Protein 9MMH (pdb70)

Sequence (812 aa):
MKKIYLIRHAQSEYNEKGIFQGRLDSDLTPLGFVQSRLLVKQFEREKPEVIITSPQRRAYKTALTLSDVLGIDLIVDERIREMSFGVLEGRHFWTMFEENKEMIINWLKDPVKYPLPTQEDIKEFEKRIKEFLEDLKSRKEKVLAVVGHGGTLHGLLCLALGIGLEKMWHIHMDNTGISLLEYDGERFYLKSLNDTCHLLVLDMKKIYLIRHAQSEYNEKGIFQGRLDSDLTPLGFVQSRLLVKQFEREKPEVIITSPQRRAYKTALTLSDVLGIDLIVDERIREMSFGVLEGRHFWTMFEENKEMIINWLKDPVKYPLPTQEDIKEFEKRIKEFLEDLKSRKEKVLAVVGHGGTLHGLLCLALGIGLEKMWHIHMDNTGISLLEYDGERFYLKSLNDTCHLLVLDMKKIYLIRHAQSEYNEKGIFQGRLDSDLTPLGFVQSRLLVKQFEREKPEVIITSPQRRAYKTALTLSDVLGIDLIVDERIREMSFGVLEGRHFWTMFEENKEMIINWLKDPVKYPLPTQEDIKEFEKRIKEFLEDLKSRKEKVLAVVGHGGTLHGLLCLALGIGLEKMWHIHMDNTGISLLEYDGERFYYLKSLNDTCHLLVLDMKKIYLIRHAQSEYNEKGIFQGRLDSDLTPLGFVQSRLLVKQFEREKPEVIITSPQRRAYKTALTLSDVLGIDLIVDERIREMSFGVLEGRHFWTMFEENKEMIINWLKDPVKYPLPTQEDIKEFEKRIKEFLEDLKSRKEKVLAVVGHGGTLHGLLCLALGIGLEKMWHIHMDNTGISLLEYDGERFYLKSLNDTCHLLVLD

Organism: Aquifex aeolicus (strain VF5) (NCBI:txid224324)

Solvent-accessible surface area: 34078 Å² total; per-residue (Å²): 124,8,50,0,25,0,0,40,4,0,26,0,24,3,46,87,100,27,12,23,10,2,88,41,66,1,16,11,10,55,64,0,70,0,13,0,51,1,0,26,52,47,1,106,175,62,102,2,90,5,0,4,0,0,41,16,45,5,0,79,66,0,0,64,17,0,6,99,46,32,63,36,104,38,65,74,23,100,64,0,58,15,0,23,8,27,67,13,23,0,40,49,40,158,44,8,40,110,133,60,111,131,46,0,80,28,5,43,94,25,0,48,139,75,70,5,68,84,19,22,74,23,163,112,0,53,125,24,0,89,72,3,7,78,68,4,62,92,82,196,30,106,12,0,0,0,0,0,1,11,0,0,0,7,0,1,2,0,34,13,12,52,29,23,5,66,43,0,38,14,17,58,1,59,18,0,0,4,0,18,1,9,25,63,54,154,36,8,44,7,59,14,1,12,36,43,21,4,25,104,33,32,97,107,15,51,0,32,0,0,42,4,0,29,0,78,62,41,115,123,33,36,22,11,2,88,65,68,10,33,5,4,113,74,0,63,51,14,0,137,26,0,8,122,63,3,103,200,75,104,5,87,4,0,5,0,0,45,14,95,4,0,78,56,0,0,74,24,1,17,110,91,12,68,13,111,46,64,62,21,105,60,0,65,17,0,22,8,31,89,8,37,37,106,86,38,157,71,6,37,117,126,60,109,130,44,0,84,28,6,48,96,26,0,30,140,72,64,6,67,89,18,24,70,14,128,115,0,53,129,21,0,112,67,4,7,76,70,2,63,86,76,186,29,129,15,0,0,0,0,0,1,12,0,0,0,7,0,0,3,0,36,12,11,52,32,22,3,68,43,0,38,14,21,59,2,59,21,0,0,5,0,21,0,19,22,63,52,154,32,8,46,8,53,16,1,13,39,41,21,11,28,94,107,84,109,131,17,56,0,32,1,0,39,8,0,26,0,40,15,65,99,130,21,12,22,15,4,82,2,43,4,26,4,2,115,78,0,86,70,15,0,122,29,0,0,93,50,3,106,203,54,101,1,92,5,0,5,0,0,40,14,72,6,0,26,60,0,0,40,26,0,8,102,64,5,64,28,43,6,10,11,24,53,62,0,64,16,0,22,7,32,36,12,15,0,34,71,33,148,34,0,43,112,86,51,116,135,54,0,89,30,6,64,117,26,0,51,140,76,68,4,69,84,19,19,66,21,154,112,0,66,126,24,0,110,72,4,8,75,68,2,60,74,48,183,32,137,16,0,0,0,0,0,1,13,0,0,0,8,0,1,2,0,36,12,69,68,84,23,4,67,91,0,57,102,42,105,1,59,20,0,0,5,0,22,1,6,21,82,45,156,154,13,123,58,108,40,71,36,48,38,86,6,28,123,108,86,156,128,23,48,0,24,0,0,37,7,0,29,0,72,18,60,94,46,28,9,15,13,1,90,9,38,5,37,7,12,111,76,0,64,51,15,0,140,31,0,29,87,55,1,115,235,64,100,3,84,5,0,4,0,0,38,12,82,5,0,28,63,0,0,44,32,0,5,100,90,39,67,41,44,6,10,10,20,48,62,0,59,11,0,24,17,12,58,12,5,1,58,62,51,159,41,17,40,105,116,58,96,132,48,0,92,40,7,66,129,24,0,33,141,80,65,5,74,86,20,21,75,12,119,109,0,34,122,25,0,97,74,4,9,84,72,2,63,81,48,183,33,140,13,0,0,0,0,0,1,12,0,0,0,7,0,0,2,0,34,13,67,67,85,23,2,62,82,0,53,89,46,102,1,56,18,0,0,5,0,21,1,16,21,54,46,159,133,13,76,66,115,41,68,35,47,40,88,4,28,129,103,82,155

Secondary structure (DSSP, 8-state):
-EEEEEEEPPPBHHHHHTB--TT--PPBPHHHHHHHHHGGGGGSSS--SEEEE-SSHHHHHHHHHHHHHHT--EEE-GGGSPPP-GGGTTSBHHHHHHHSHHHHHHHHH-TTTSPPTTPPPHHHHHHHHHHHHHHHHH---SEEEEEE-HHHHHHHHHHHTT--GGGGGGB---TT-EEEEEE-SS-EEE--BSB-GGGGGG-/-EEEEEEEPPPBHHHHTTB--TT--PPBPHHHHHHHHHHGGGGSSS--SEEEE-SSHHHHHHHHHHHHHHT--EEE-GGGSPPP-GGGTTSBHHHHHHHTHHHHHHHHH-TTTSPPTTPPPHHHHHHHHHHHHHHHHH---SEEEEEE-HHHHHHHHHHHHT--GGGTTSB---TT-EEEEEE-SS-EEE--B-B-GGGGGG-/-EEEEEEEPPPBHHHHTTB--TT--PPBPHHHHHHHHHHGGGGSSS--S-EEE-SSHHHHHHHHHHHHHHT--EEE-GGGSPPP-GGGTTSBHHHHHHHSHHHHHHHHH-TTTSPPTTPPPHHHHHHHHHHHHHHHHH---SEEEEEE-HHHHHHHHHHHHT--GGGTTSS---TT-EEEEEE-SS-EEE--SSB-GGGGGG-/-EEEEEEE---BHHHHTTB--TT--PPBPHHHHHHHHHHGGG-SSS--S-EEE-SSHHHHHHHHHHHHHHT--EEE-GGGSPPP-GGGTTSBHHHHHHHTHHHHHHHHH-TTTSPPTTPPPHHHHHHHHHHHHHHHHH-S-SEEEEEE-HHHHHHHHHHHHT--GGGTTSS---TT-EEEEEE-SS-EEE--SSB-GGGGGG-

Structure (mmCIF, N/CA/C/O backbone):
data_9MMH
#
_entry.id   9MMH
#
_cell.length_a   110.015
_cell.length_b   110.015
_cell.length_c   256.654
_cell.angle_alpha   90.000
_cell.angle_beta   90.000
_cell.angle_gamma   120.000
#
_symmetry.space_group_name_H-M   'P 31 2 1'
#
loop_
_entity.id
_entity.type
_entity.pdbx_description
1 polymer 'Phosphoglycerate mutase'
2 non-polymer 'SULFATE ION'
3 water water
#
loop_
_atom_site.group_PDB
_atom_site.id
_atom_site.type_symbol
_atom_site.label_atom_id
_atom_site.label_alt_id
_atom_site.label_comp_id
_atom_site.label_asym_id
_atom_site.label_entity_id
_atom_site.label_seq_id
_atom_site.pdbx_PDB_ins_code
_atom_site.Cartn_x
_atom_site.Cartn_y
_atom_site.Cartn_z
_atom_site.occupancy
_atom_site.B_iso_or_equiv
_atom_site.auth_seq_id
_atom_site.auth_comp_id
_atom_site.auth_asym_id
_atom_site.auth_atom_id
_atom_site.pdbx_PDB_model_num
ATOM 1 N N . MET A 1 1 ? 37.89500 -44.97000 15.66300 1.000 68.55000 1 MET A N 1
ATOM 2 C CA . MET A 1 1 ? 37.23400 -43.93700 14.80900 1.000 54.92000 1 MET A CA 1
ATOM 3 C C . MET A 1 1 ? 36.51900 -44.71400 13.69100 1.000 50.32000 1 MET A C 1
ATOM 4 O O . MET A 1 1 ? 36.95600 -45.80100 13.30700 1.000 58.55000 1 MET A O 1
ATOM 20 N N . LYS A 1 2 ? 35.39200 -44.19700 13.21600 1.000 42.32000 2 LYS A N 1
ATOM 21 C CA . LYS A 1 2 ? 34.79900 -44.64300 11.96300 1.000 35.25000 2 LYS A CA 1
ATOM 22 C C . LYS A 1 2 ? 35.07000 -43.58400 10.89800 1.000 33.21000 2 LYS A C 1
ATOM 23 O O . LYS A 1 2 ? 34.86900 -42.39100 11.14500 1.000 34.80000 2 LYS A O 1
ATOM 42 N N . LYS A 1 3 ? 35.49600 -44.01800 9.71300 1.000 29.89000 3 LYS A N 1
ATOM 43 C CA . LYS A 1 3 ? 35.74600 -43.12200 8.58300 1.000 30.26000 3 LYS A CA 1
ATOM 44 C C . LYS A 1 3 ? 34.64000 -43.31300 7.56100 1.000 32.37000 3 LYS A C 1
ATOM 45 O O . LYS A 1 3 ? 34.42300 -44.43000 7.06400 1.000 32.19000 3 LYS A O 1
ATOM 64 N N . ILE A 1 4 ? 33.91700 -42.23500 7.28200 1.000 26.78000 4 ILE A N 1
ATOM 65 C CA . ILE A 1 4 ? 32.76600 -42.25700 6.39900 1.000 22.10000 4 ILE A CA 1
ATOM 66 C C . ILE A 1 4 ? 33.09000 -41.35000 5.21800 1.000 28.12000 4 ILE A C 1
ATOM 67 O O . ILE A 1 4 ? 33.01900 -40.11800 5.33400 1.000 27.93000 4 ILE A O 1
ATOM 83 N N . TYR A 1 5 ? 33.42300 -41.94800 4.08300 1.000 21.86000 5 TYR A N 1
ATOM 84 C CA . TYR A 1 5 ? 33.69100 -41.19900 2.85400 1.000 24.14000 5 TYR A CA 1
ATOM 85 C C . TYR A 1 5 ? 32.38900 -40.97900 2.09200 1.000 30.14000 5 TYR A C 1
ATOM 86 O O . TYR A 1 5 ? 31.79000 -41.92700 1.55600 1.000 26.18000 5 TYR A O 1
ATOM 104 N N . LEU A 1 6 ? 31.93700 -39.73600 2.05600 1.000 19.97000 6 LEU A N 1
ATOM 105 C CA . LEU A 1 6 ? 30.82200 -39.39600 1.19600 1.000 21.79000 6 LEU A CA 1
ATOM 106 C C . LEU A 1 6 ? 31.32700 -39.10200 -0.20100 1.000 28.16000 6 LEU A C 1
ATOM 107 O O . LEU A 1 6 ? 32.34100 -38.40800 -0.37600 1.000 25.09000 6 LEU A O 1
ATOM 123 N N . ILE A 1 7 ? 30.62700 -39.61900 -1.21100 1.000 20.54000 7 ILE A N 1
ATOM 124 C CA . ILE A 1 7 ? 31.07300 -39.49700 -2.59600 1.000 18.86000 7 ILE A CA 1
ATOM 125 C C . ILE A 1 7 ? 29.87400 -39.13100 -3.45100 1.000 25.35000 7 ILE A C 1
ATOM 126 O O . ILE A 1 7 ? 28.90200 -39.90700 -3.53500 1.000 21.39000 7 ILE A O 1
ATOM 142 N N . ARG A 1 8 ? 29.91700 -37.95600 -4.08800 1.000 23.00000 8 ARG A N 1
ATOM 143 C CA . ARG A 1 8 ? 28.84900 -37.62200 -5.01400 1.000 21.25000 8 ARG A CA 1
ATOM 144 C C . ARG A 1 8 ? 29.03000 -38.45300 -6.27500 1.000 22.24000 8 ARG A C 1
ATOM 145 O O . ARG A 1 8 ? 30.15800 -38.69400 -6.70700 1.000 21.73000 8 ARG A O 1
ATOM 166 N N . HIS A 1 9 ? 27.92200 -38.92100 -6.84800 1.000 22.63000 9 HIS A N 1
ATOM 167 C CA . HIS A 1 9 ? 27.99900 -39.75900 -8.03600 1.000 24.20000 9 HIS A CA 1
ATOM 168 C C . HIS A 1 9 ? 28.70100 -39.04300 -9.19400 1.000 25.76000 9 HIS A C 1
ATOM 169 O O . HIS A 1 9 ? 28.84900 -37.82300 -9.20400 1.000 21.78000 9 HIS A O 1
ATOM 183 N N . ALA A 1 10 ? 29.12100 -39.83600 -10.18800 1.000 21.35000 10 ALA A N 1
ATOM 184 C CA . ALA A 1 10 ? 29.79000 -39.30400 -11.36200 1.000 23.17000 10 ALA A CA 1
ATOM 185 C C . ALA A 1 10 ? 28.81800 -38.54200 -12.25400 1.000 23.81000 10 ALA A C 1
ATOM 186 O O . ALA A 1 10 ? 27.60100 -38.52400 -12.03800 1.000 23.74000 10 ALA A O 1
ATOM 193 N N . GLN A 1 11 ? 29.37800 -37.87300 -13.27700 1.000 23.87000 11 GLN A N 1
ATOM 194 C CA . GLN A 1 11 ? 28.55600 -36.99000 -14.10100 1.000 22.17000 11 GLN A CA 1
ATOM 195 C C . GLN A 1 11 ? 27.51100 -37.75900 -14.90700 1.000 20.91000 11 GLN A C 1
ATOM 196 O O . GLN A 1 11 ? 27.85700 -38.65400 -15.66900 1.000 23.93000 11 GLN A O 1
ATOM 210 N N . SER A 1 12 ? 26.26000 -37.36700 -14.78900 1.000 23.08000 12 SER A N 1
ATOM 211 C CA . SER A 1 12 ? 25.16100 -37.89500 -15.57700 1.000 27.64000 12 SER A CA 1
ATOM 212 C C . SER A 1 12 ? 24.80400 -36.92600 -16.70300 1.000 32.84000 12 SER A C 1
ATOM 213 O O . SER A 1 12 ? 25.19800 -35.75200 -16.69300 1.000 24.97000 12 SER A O 1
ATOM 221 N N . GLU A 1 13 ? 23.96000 -37.40600 -17.63300 1.000 31.47000 13 GLU A N 1
ATOM 222 C CA . GLU A 1 13 ? 23.62000 -36.59300 -18.80200 1.000 27.75000 13 GLU A CA 1
ATOM 223 C C . GLU A 1 13 ? 22.94600 -35.29800 -18.37800 1.000 29.02000 13 GLU A C 1
ATOM 224 O O . GLU A 1 13 ? 23.28600 -34.21800 -18.86700 1.000 30.66000 13 GLU A O 1
ATOM 236 N N . TYR A 1 14 ? 21.97600 -35.38200 -17.47600 1.000 27.19000 14 TYR A N 1
ATOM 237 C CA . TYR A 1 14 ? 21.29500 -34.17300 -17.03600 1.000 23.20000 14 TYR A CA 1
ATOM 238 C C . TYR A 1 14 ? 22.25800 -33.19300 -16.34500 1.000 32.77000 14 TYR A C 1
ATOM 239 O O . TYR A 1 14 ? 22.09100 -31.97300 -16.45800 1.000 31.83000 14 TYR A O 1
ATOM 257 N N . ASN A 1 15 ? 23.24400 -33.70500 -15.58000 1.000 32.77000 15 ASN A N 1
ATOM 258 C CA . ASN A 1 15 ? 24.23100 -32.80100 -14.98000 1.000 31.37000 15 ASN A CA 1
ATOM 259 C C . ASN A 1 15 ? 24.99200 -32.05800 -16.07600 1.000 34.68000 15 ASN A C 1
ATOM 260 O O . ASN A 1 15 ? 25.15400 -30.83500 -16.03400 1.000 36.06000 15 ASN A O 1
ATOM 271 N N . GLU A 1 16 ? 25.49200 -32.80800 -17.06200 1.000 31.67000 16 GLU A N 1
ATOM 272 C CA . GLU A 1 16 ? 26.27100 -32.21400 -18.13600 1.000 36.81000 16 GLU A CA 1
ATOM 273 C C . GLU A 1 16 ? 25.49100 -31.15600 -18.90000 1.000 41.04000 16 GLU A C 1
ATOM 274 O O . GLU A 1 16 ? 26.09100 -30.21900 -19.44200 1.000 36.44000 16 GLU A O 1
ATOM 286 N N . LYS A 1 17 ? 24.17300 -31.29000 -18.98400 1.000 36.20000 17 LYS A N 1
ATOM 287 C CA . LYS A 1 17 ? 23.35300 -30.35900 -19.75100 1.000 35.17000 17 LYS A CA 1
ATOM 288 C C . LYS A 1 17 ? 22.75000 -29.26700 -18.88800 1.000 34.48000 17 LYS A C 1
ATOM 289 O O . LYS A 1 17 ? 22.04400 -28.40200 -19.40600 1.000 43.29000 17 LYS A O 1
ATOM 308 N N . GLY A 1 18 ? 22.98200 -29.30900 -17.58300 1.000 32.30000 18 GLY A N 1
ATOM 309 C CA . GLY A 1 18 ? 22.43200 -28.30800 -16.69700 1.000 31.56000 18 GLY A CA 1
ATOM 310 C C . GLY A 1 18 ? 20.96000 -28.46300 -16.40900 1.000 41.43000 18 GLY A C 1
ATOM 311 O O . GLY A 1 18 ? 20.27100 -27.46100 -16.15900 1.000 36.80000 18 GLY A O 1
ATOM 315 N N . ILE A 1 19 ? 20.44200 -29.69200 -16.38600 1.000 37.55000 19 ILE A N 1
ATOM 316 C CA . ILE A 1 19 ? 18.98100 -29.94800 -16.21300 1.000 31.15000 19 ILE A CA 1
ATOM 317 C C . ILE A 1 19 ? 18.67900 -30.45000 -14.80200 1.000 29.00000 19 ILE A C 1
ATOM 318 O O . ILE A 1 19 ? 19.30900 -31.41800 -14.38700 1.000 35.54000 19 ILE A O 1
ATOM 334 N N . PHE A 1 20 ? 17.73500 -29.82300 -14.11000 1.000 28.58000 20 PHE A N 1
ATOM 335 C CA . PHE A 1 20 ? 17.27100 -30.24800 -12.77100 1.000 32.43000 20 PHE A CA 1
ATOM 336 C C . PHE A 1 20 ? 16.88300 -31.71700 -12.91400 1.000 36.10000 20 PHE A C 1
ATOM 337 O O . PHE A 1 20 ? 16.35500 -32.04500 -13.94500 1.000 29.99000 20 PHE A O 1
ATOM 354 N N . GLN A 1 21 ? 17.25700 -32.57700 -11.98300 1.000 34.26000 21 GLN A N 1
ATOM 355 C CA . GLN A 1 21 ? 17.04600 -34.03400 -12.16100 1.000 29.14000 21 GLN A CA 1
ATOM 356 C C . GLN A 1 21 ? 16.19700 -34.60600 -11.02800 1.000 33.78000 21 GLN A C 1
ATOM 357 O O . GLN A 1 21 ? 15.08400 -35.02100 -11.31100 1.000 34.12000 21 GLN A O 1
ATOM 371 N N . GLY A 1 22 ? 16.71400 -34.63700 -9.80600 1.000 36.09000 22 GLY A N 1
ATOM 372 C CA . GLY A 1 22 ? 15.95300 -35.19400 -8.70100 1.000 34.37000 22 GLY A CA 1
ATOM 373 C C . GLY A 1 22 ? 15.69600 -36.69800 -8.87100 1.000 32.68000 22 GLY A C 1
ATOM 374 O O . GLY A 1 22 ? 16.61200 -37.53800 -8.96600 1.000 29.08000 22 GLY A O 1
ATOM 378 N N . ARG A 1 23 ? 14.41900 -37.07600 -8.89400 1.000 33.91000 23 ARG A N 1
ATOM 379 C CA . ARG A 1 23 ? 14.06000 -38.48700 -9.05300 1.000 32.68000 23 ARG A CA 1
ATOM 380 C C . ARG A 1 23 ? 14.24600 -38.99000 -10.48200 1.000 34.75000 23 ARG A C 1
ATOM 381 O O . ARG A 1 23 ? 14.19300 -40.19500 -10.71000 1.000 35.21000 23 ARG A O 1
ATOM 402 N N . LEU A 1 24 ? 14.48700 -38.11800 -11.45000 1.000 31.39000 24 LEU A N 1
ATOM 403 C CA . LEU A 1 24 ? 14.76700 -38.59700 -12.79600 1.000 32.90000 24 LEU A CA 1
ATOM 404 C C . LEU A 1 24 ? 16.11800 -39.32500 -12.81800 1.000 34.40000 24 LEU A C 1
ATOM 405 O O . LEU A 1 24 ? 16.93200 -39.25500 -11.87500 1.000 32.56000 24 LEU A O 1
ATOM 421 N N . ASP A 1 25 ? 16.35600 -40.06100 -13.89900 1.000 33.13000 25 ASP A N 1
ATOM 422 C CA . ASP A 1 25 ? 17.35400 -41.13100 -13.86200 1.000 30.54000 25 ASP A CA 1
ATOM 423 C C . ASP A 1 25 ? 18.20800 -41.23000 -15.12600 1.000 36.75000 25 ASP A C 1
ATOM 424 O O . ASP A 1 25 ? 18.29000 -42.26700 -15.76700 1.000 42.53000 25 ASP A O 1
ATOM 433 N N . SER A 1 26 ? 18.98500 -40.18300 -15.42800 1.000 25.88000 26 SER A N 1
ATOM 434 C CA . SER A 1 26 ? 19.82500 -40.23700 -16.61200 1.000 22.59000 26 SER A CA 1
ATOM 435 C C . SER A 1 26 ? 21.09100 -41.03000 -16.32200 1.000 26.16000 26 SER A C 1
ATOM 436 O O . SER A 1 26 ? 21.53000 -41.18400 -15.17200 1.000 29.32000 26 SER A O 1
ATOM 444 N N . ASP A 1 27 ? 21.65800 -41.58400 -17.38800 1.000 24.40000 27 ASP A N 1
ATOM 445 C CA . ASP A 1 27 ? 22.86100 -42.39700 -17.29800 1.000 29.62000 27 ASP A CA 1
ATOM 446 C C . ASP A 1 27 ? 24.15100 -41.53000 -17.21200 1.000 26.32000 27 ASP A C 1
ATOM 447 O O . ASP A 1 27 ? 24.17300 -40.32800 -17.49600 1.000 26.40000 27 ASP A O 1
ATOM 456 N N . LEU A 1 28 ? 25.23500 -42.16900 -16.81600 1.000 25.05000 28 LEU A N 1
ATOM 457 C CA . LEU A 1 28 ? 26.51300 -41.47600 -16.79300 1.000 27.80000 28 LEU A CA 1
ATOM 458 C C . LEU A 1 28 ? 26.94900 -41.10900 -18.20500 1.000 33.04000 28 LEU A C 1
ATOM 459 O O . LEU A 1 28 ? 26.65500 -41.81100 -19.17000 1.000 25.22000 28 LEU A O 1
ATOM 475 N N . THR A 1 29 ? 27.65200 -40.00000 -18.32400 1.000 27.96000 29 THR A N 1
ATOM 476 C CA . THR A 1 29 ? 28.29600 -39.62400 -19.58200 1.000 23.92000 29 THR A CA 1
ATOM 477 C C . THR A 1 29 ? 29.59000 -40.39200 -19.73200 1.000 24.22000 29 THR A C 1
ATOM 478 O O . THR A 1 29 ? 30.10000 -41.00700 -18.77400 1.000 26.43000 29 THR A O 1
ATOM 489 N N . PRO A 1 30 ? 30.23600 -40.29700 -20.90500 1.000 26.67000 30 PRO A N 1
ATOM 490 C CA . PRO A 1 30 ? 31.62200 -40.81100 -21.00200 1.000 30.75000 30 PRO A CA 1
ATOM 491 C C . PRO A 1 30 ? 32.57000 -40.25700 -19.93700 1.000 23.91000 30 PRO A C 1
ATOM 492 O O . PRO A 1 30 ? 33.40100 -41.00900 -19.38400 1.000 28.17000 30 PRO A O 1
ATOM 503 N N . LEU A 1 31 ? 32.46200 -38.96800 -19.63400 1.000 28.60000 31 LEU A N 1
ATOM 504 C CA . LEU A 1 31 ? 33.26500 -38.39000 -18.55700 1.000 28.66000 31 LEU A CA 1
ATOM 505 C C . LEU A 1 31 ? 32.92300 -39.02200 -17.20900 1.000 22.79000 31 LEU A C 1
ATOM 506 O O . LEU A 1 31 ? 33.82000 -39.38900 -16.42900 1.000 22.97000 31 LEU A O 1
ATOM 522 N N . GLY A 1 32 ? 31.62800 -39.20800 -16.92800 1.000 23.87000 32 GLY A N 1
ATOM 523 C CA . GLY A 1 32 ? 31.24800 -39.85200 -15.66400 1.000 22.66000 32 GLY A CA 1
ATOM 524 C C . GLY A 1 32 ? 31.87500 -41.22400 -15.49200 1.000 24.63000 32 GLY A C 1
ATOM 525 O O . GLY A 1 32 ? 32.30400 -41.61100 -14.38700 1.000 23.42000 32 GLY A O 1
ATOM 529 N N . PHE A 1 33 ? 31.99300 -41.96900 -16.58600 1.000 23.97000 33 PHE A N 1
ATOM 530 C CA . PHE A 1 33 ? 32.58400 -43.28900 -16.49300 1.000 26.37000 33 PHE A CA 1
ATOM 531 C C . PHE A 1 33 ? 34.07300 -43.19900 -16.18600 1.000 23.63000 33 PHE A C 1
ATOM 532 O O . PHE A 1 33 ? 34.60000 -43.99600 -15.40400 1.000 23.06000 33 PHE A O 1
ATOM 549 N N . VAL A 1 34 ? 34.77900 -42.21400 -16.74500 1.000 24.57000 34 VAL A N 1
ATOM 550 C CA . VAL A 1 34 ? 36.19400 -42.14500 -16.38400 1.000 26.71000 34 VAL A CA 1
ATOM 551 C C . VAL A 1 34 ? 36.35400 -41.63300 -14.95100 1.000 19.39000 34 VAL A C 1
ATOM 552 O O . VAL A 1 34 ? 37.20600 -42.11800 -14.20300 1.000 25.17000 34 VAL A O 1
ATOM 565 N N . GLN A 1 35 ? 35.51400 -40.69200 -14.55000 1.000 22.11000 35 GLN A N 1
ATOM 566 C CA . GLN A 1 35 ? 35.55100 -40.19800 -13.17100 1.000 24.07000 35 GLN A CA 1
ATOM 567 C C . GLN A 1 35 ? 35.37100 -41.35700 -12.19100 1.000 30.04000 35 GLN A C 1
ATOM 568 O O . GLN A 1 35 ? 36.09600 -41.46500 -11.18900 1.000 27.02000 35 GLN A O 1
ATOM 582 N N . SER A 1 36 ? 34.42800 -42.27800 -12.49300 1.000 25.43000 36 SER A N 1
ATOM 583 C CA . SER A 1 36 ? 34.18000 -43.41800 -11.61000 1.000 21.16000 36 SER A CA 1
ATOM 584 C C . SER A 1 36 ? 35.40600 -44.29900 -11.52800 1.000 23.54000 36 SER A C 1
ATOM 585 O O . SER A 1 36 ? 35.77300 -44.79800 -10.45900 1.000 25.90000 36 SER A O 1
ATOM 593 N N . ARG A 1 37 ? 36.09300 -44.43300 -12.64500 1.000 25.62000 37 ARG A N 1
ATOM 594 C CA . ARG A 1 37 ? 37.30800 -45.22800 -12.66700 1.000 28.06000 37 ARG A CA 1
ATOM 595 C C . ARG A 1 37 ? 38.44100 -44.53400 -11.92000 1.000 27.44000 37 ARG A C 1
ATOM 596 O O . ARG A 1 37 ? 39.24800 -45.19400 -11.25200 1.000 29.68000 37 ARG A O 1
ATOM 617 N N . LEU A 1 38 ? 38.52700 -43.20300 -12.01100 1.000 25.17000 38 LEU A N 1
ATOM 618 C CA . LEU A 1 38 ? 39.63400 -42.51300 -11.34400 1.000 26.03000 38 LEU A CA 1
ATOM 619 C C . LEU A 1 38 ? 39.46100 -42.49300 -9.82500 1.000 24.93000 38 LEU A C 1
ATOM 620 O O . LEU A 1 38 ? 40.45500 -42.43200 -9.08700 1.000 23.86000 38 LEU A O 1
ATOM 636 N N . LEU A 1 39 ? 38.22200 -42.61100 -9.35600 1.000 25.33000 39 LEU A N 1
ATOM 637 C CA . LEU A 1 39 ? 37.89400 -42.56500 -7.93300 1.000 27.93000 39 LEU A CA 1
ATOM 638 C C . LEU A 1 39 ? 38.64500 -43.58700 -7.14000 1.000 29.56000 39 LEU A C 1
ATOM 639 O O . LEU A 1 39 ? 38.97100 -43.34600 -5.96900 1.000 28.68000 39 LEU A O 1
ATOM 655 N N . VAL A 1 40 ? 38.99000 -44.71100 -7.76900 1.000 31.18000 40 VAL A N 1
ATOM 656 C CA . VAL A 1 40 ? 39.65400 -45.79200 -7.04600 1.000 32.16000 40 VAL A CA 1
ATOM 657 C C . VAL A 1 40 ? 40.97900 -45.32000 -6.47600 1.000 33.04000 40 VAL A C 1
ATOM 658 O O . VAL A 1 40 ? 41.42400 -45.80100 -5.41500 1.000 35.81000 40 VAL A O 1
ATOM 671 N N . LYS A 1 41 ? 41.63500 -44.37900 -7.15400 1.000 29.37000 41 LYS A N 1
ATOM 672 C CA . LYS A 1 41 ? 42.95100 -43.92400 -6.70200 1.000 32.38000 41 LYS A CA 1
ATOM 673 C C . LYS A 1 41 ? 42.91300 -43.45200 -5.25400 1.000 41.51000 41 LYS A C 1
ATOM 674 O O . LYS A 1 41 ? 43.88900 -43.61900 -4.51600 1.000 45.19000 41 LYS A O 1
ATOM 693 N N . GLN A 1 42 ? 41.78200 -42.89900 -4.82100 1.000 33.66000 42 GLN A N 1
ATOM 694 C CA . GLN A 1 42 ? 41.65900 -42.36400 -3.47900 1.000 33.29000 42 GLN A CA 1
ATOM 695 C C . GLN A 1 42 ? 41.68700 -43.42600 -2.39900 1.000 36.80000 42 GLN A C 1
ATOM 696 O O . GLN A 1 42 ? 41.89700 -43.09600 -1.23700 1.000 40.33000 42 GLN A O 1
ATOM 710 N N . PHE A 1 43 ? 41.42800 -44.66600 -2.74100 1.000 35.23000 43 PHE A N 1
ATOM 711 C CA . PHE A 1 43 ? 41.27200 -45.75500 -1.78900 1.000 39.47000 43 PHE A CA 1
ATOM 712 C C . PHE A 1 43 ? 42.38200 -46.78000 -1.99000 1.000 53.19000 43 PHE A C 1
ATOM 713 O O . PHE A 1 43 ? 42.15600 -47.99400 -1.96800 1.000 51.69000 43 PHE A O 1
ATOM 730 N N . GLU A 1 44 ? 43.60800 -46.26500 -2.15700 1.000 48.43000 44 GLU A N 1
ATOM 731 C CA . GLU A 1 44 ? 44.81600 -47.06600 -2.31900 1.000 73.07000 44 GLU A CA 1
ATOM 732 C C . GLU A 1 44 ? 45.43300 -47.46000 -0.98000 1.000 63.34000 44 GLU A C 1
ATOM 733 O O . GLU A 1 44 ? 45.83000 -48.60900 -0.80200 1.000 59.03000 44 GLU A O 1
ATOM 745 N N . ARG A 1 45 ? 45.51300 -46.53500 -0.03300 1.000 66.50000 45 ARG A N 1
ATOM 746 C CA . ARG A 1 45 ? 45.92000 -46.87500 1.33300 1.000 69.14000 45 ARG A CA 1
ATOM 747 C C . ARG A 1 45 ? 44.68900 -47.36900 2.09200 1.000 68.25000 45 ARG A C 1
ATOM 748 O O . ARG A 1 45 ? 44.55300 -48.56700 2.35800 1.000 74.40000 45 ARG A O 1
ATOM 769 N N . GLU A 1 46 ? 43.77200 -46.45600 2.41400 1.000 63.30000 46 GLU A N 1
ATOM 770 C CA . GLU A 1 46 ? 42.55600 -46.77200 3.16300 1.000 60.74000 46 GLU A CA 1
ATOM 771 C C . GLU A 1 46 ? 41.50200 -47.36900 2.22500 1.000 55.22000 46 GLU A C 1
ATOM 772 O O . GLU A 1 46 ? 40.92700 -46.65900 1.39600 1.000 55.30000 46 GLU A O 1
ATOM 784 N N . LYS A 1 47 ? 41.23000 -48.70200 2.35900 1.000 44.25000 47 LYS A N 1
ATOM 785 C CA . LYS A 1 47 ? 40.19500 -49.32000 1.52100 1.000 42.37000 47 LYS A CA 1
ATOM 786 C C . LYS A 1 47 ? 38.89200 -49.36700 2.29300 1.000 38.12000 47 LYS A C 1
ATOM 787 O O . LYS A 1 47 ? 38.87600 -49.89200 3.40300 1.000 37.26000 47 LYS A O 1
ATOM 806 N N . PRO A 1 48 ? 37.78600 -48.85200 1.77800 1.000 33.99000 48 PRO A N 1
ATOM 807 C CA . PRO A 1 48 ? 36.49400 -49.08200 2.45100 1.000 35.05000 48 PRO A CA 1
ATOM 808 C C . PRO A 1 48 ? 36.19200 -50.57700 2.57400 1.000 35.13000 48 PRO A C 1
ATOM 809 O O . PRO A 1 48 ? 36.58300 -51.37200 1.73100 1.000 36.96000 48 PRO A O 1
ATOM 820 N N . GLU A 1 49 ? 35.52100 -50.94600 3.65500 1.000 34.19000 49 GLU A N 1
ATOM 821 C CA . GLU A 1 49 ? 35.04800 -52.31100 3.88000 1.000 33.88000 49 GLU A CA 1
ATOM 822 C C . GLU A 1 49 ? 33.67600 -52.56200 3.24700 1.000 40.75000 49 GLU A C 1
ATOM 823 O O . GLU A 1 49 ? 33.28700 -53.71600 3.05400 1.000 35.00000 49 GLU A O 1
ATOM 835 N N . VAL A 1 50 ? 32.93400 -51.49900 2.95100 1.000 30.61000 50 VAL A N 1
ATOM 836 C CA . VAL A 1 50 ? 31.65200 -51.59000 2.26900 1.000 27.82000 50 VAL A CA 1
ATOM 837 C C . VAL A 1 50 ? 31.41700 -50.27200 1.53500 1.000 30.43000 50 VAL A C 1
ATOM 838 O O . VAL A 1 50 ? 31.90900 -49.20200 1.95500 1.000 28.93000 50 VAL A O 1
ATOM 851 N N . ILE A 1 51 ? 30.68000 -50.35000 0.42000 1.000 23.55000 51 ILE A N 1
ATOM 852 C CA . ILE A 1 51 ? 30.14200 -49.18500 -0.27000 1.000 25.95000 51 ILE A CA 1
ATOM 853 C C . ILE A 1 51 ? 28.63600 -49.25700 -0.20100 1.000 26.48000 51 ILE A C 1
ATOM 854 O O . ILE A 1 51 ? 28.06000 -50.32600 -0.46200 1.000 28.60000 51 ILE A O 1
ATOM 870 N N . ILE A 1 52 ? 28.00500 -48.14500 0.18600 1.000 20.58000 52 ILE A N 1
ATOM 871 C CA . ILE A 1 52 ? 26.56000 -47.97800 0.23900 1.000 18.86000 52 ILE A CA 1
ATOM 872 C C . ILE A 1 52 ? 26.15500 -46.93800 -0.79600 1.000 26.95000 52 ILE A C 1
ATOM 873 O O . ILE A 1 52 ? 26.66000 -45.79700 -0.77500 1.000 24.61000 52 ILE A O 1
ATOM 889 N N . THR A 1 53 ? 25.21300 -47.30000 -1.67600 1.000 21.11000 53 THR A N 1
ATOM 890 C CA . THR A 1 53 ? 24.78000 -46.39300 -2.73000 1.000 19.09000 53 THR A CA 1
ATOM 891 C C . THR A 1 53 ? 23.28400 -46.11600 -2.79700 1.000 29.28000 53 THR A C 1
ATOM 892 O O . THR A 1 53 ? 22.42300 -46.91400 -2.40800 1.000 25.79000 53 THR A O 1
ATOM 903 N N . SER A 1 54 ? 22.98800 -44.93500 -3.30400 1.000 23.31000 54 SER A N 1
ATOM 904 C CA . SER A 1 54 ? 21.66100 -44.63300 -3.78200 1.000 24.23000 54 SER A CA 1
ATOM 905 C C . SER A 1 54 ? 21.31700 -45.62300 -4.89300 1.000 23.21000 54 SER A C 1
ATOM 906 O O . SER A 1 54 ? 22.19100 -46.05000 -5.64300 1.000 22.77000 54 SER A O 1
ATOM 914 N N . PRO A 1 55 ? 20.03900 -45.98400 -5.02900 1.000 25.39000 55 PRO A N 1
ATOM 915 C CA . PRO A 1 55 ? 19.64200 -46.90400 -6.10700 1.000 24.97000 55 PRO A CA 1
ATOM 916 C C . PRO A 1 55 ? 19.62400 -46.25400 -7.47700 1.000 31.80000 55 PRO A C 1
ATOM 917 O O . PRO A 1 55 ? 19.55900 -46.96200 -8.48600 1.000 26.65000 55 PRO A O 1
ATOM 928 N N . GLN A 1 56 ? 19.58700 -44.92800 -7.55800 1.000 26.87000 56 GLN A N 1
ATOM 929 C CA . GLN A 1 56 ? 19.51800 -44.28500 -8.86800 1.000 24.57000 56 GLN A CA 1
ATOM 930 C C . GLN A 1 56 ? 20.77100 -44.58300 -9.66200 1.000 24.58000 56 GLN A C 1
ATOM 931 O O . GLN A 1 56 ? 21.87600 -44.70900 -9.12300 1.000 27.70000 56 GLN A O 1
ATOM 945 N N . ARG A 1 57 ? 20.57100 -44.70700 -10.98200 1.000 27.45000 57 ARG A N 1
ATOM 946 C CA . ARG A 1 57 ? 21.58800 -45.26700 -11.86600 1.000 25.53000 57 ARG A CA 1
ATOM 947 C C . ARG A 1 57 ? 22.91500 -44.48500 -11.82000 1.000 23.54000 57 ARG A C 1
ATOM 948 O O . ARG A 1 57 ? 24.00100 -45.08000 -11.77600 1.000 25.03000 57 ARG A O 1
ATOM 969 N N . ARG A 1 58 ? 22.86300 -43.16500 -11.85100 1.000 24.47000 58 ARG A N 1
ATOM 970 C CA . ARG A 1 58 ? 24.10700 -42.40200 -11.82900 1.000 24.35000 58 ARG A CA 1
ATOM 971 C C . ARG A 1 58 ? 24.93100 -42.71200 -10.57000 1.000 20.28000 58 ARG A C 1
ATOM 972 O O . ARG A 1 58 ? 26.16000 -42.79500 -10.62100 1.000 27.46000 58 ARG A O 1
ATOM 993 N N . ALA A 1 59 ? 24.27000 -42.89900 -9.43600 1.000 21.17000 59 ALA A N 1
ATOM 994 C CA . ALA A 1 59 ? 24.97100 -43.29100 -8.22000 1.000 18.86000 59 ALA A CA 1
ATOM 995 C C . ALA A 1 59 ? 25.41100 -44.75000 -8.27400 1.000 22.23000 59 ALA A C 1
ATOM 996 O O . ALA A 1 59 ? 26.58700 -45.07100 -8.06600 1.000 21.38000 59 ALA A O 1
ATOM 1003 N N . TYR A 1 60 ? 24.47700 -45.65900 -8.59700 1.000 23.64000 60 TYR A N 1
ATOM 1004 C CA . TYR A 1 60 ? 24.78500 -47.08000 -8.57300 1.000 21.08000 60 TYR A CA 1
ATOM 1005 C C . TYR A 1 60 ? 25.96700 -47.41500 -9.46500 1.000 21.38000 60 TYR A C 1
ATOM 1006 O O . TYR A 1 60 ? 26.87900 -48.15800 -9.05600 1.000 25.19000 60 TYR A O 1
ATOM 1024 N N . LYS A 1 61 ? 25.99600 -46.86600 -10.68100 1.000 25.08000 61 LYS A N 1
ATOM 1025 C CA . LYS A 1 61 ? 27.08500 -47.17200 -11.60800 1.000 27.25000 61 LYS A CA 1
ATOM 1026 C C . LYS A 1 61 ? 28.43100 -46.62100 -11.14100 1.000 25.12000 61 LYS A C 1
ATOM 1027 O O . LYS A 1 61 ? 29.48500 -47.25000 -11.36300 1.000 25.61000 61 LYS A O 1
ATOM 1046 N N . THR A 1 62 ? 28.42400 -45.43600 -10.53900 1.000 24.95000 62 THR A N 1
ATOM 1047 C CA . THR A 1 62 ? 29.65800 -44.94000 -9.94600 1.000 22.26000 62 THR A CA 1
ATOM 1048 C C . THR A 1 62 ? 30.15300 -45.91100 -8.88700 1.000 20.14000 62 THR A C 1
ATOM 1049 O O . THR A 1 62 ? 31.32000 -46.30600 -8.87100 1.000 25.00000 62 THR A O 1
ATOM 1060 N N . ALA A 1 63 ? 29.28000 -46.25900 -7.95400 1.000 23.49000 63 ALA A N 1
ATOM 1061 C CA . ALA A 1 63 ? 29.65000 -47.14200 -6.86100 1.000 23.92000 63 ALA A CA 1
ATOM 1062 C C . ALA A 1 63 ? 30.07300 -48.52400 -7.37200 1.000 25.23000 63 ALA A C 1
ATOM 1063 O O . ALA A 1 63 ? 31.01700 -49.14000 -6.85000 1.000 24.91000 63 ALA A O 1
ATOM 1070 N N . LEU A 1 64 ? 29.40400 -49.02200 -8.40600 1.000 30.15000 64 LEU A N 1
ATOM 1071 C CA . LEU A 1 64 ? 29.72900 -50.37200 -8.87300 1.000 25.95000 64 LEU A CA 1
ATOM 1072 C C . LEU A 1 64 ? 31.15500 -50.42300 -9.41300 1.000 31.44000 64 LEU A C 1
ATOM 1073 O O . LEU A 1 64 ? 31.86100 -51.42000 -9.23000 1.000 28.14000 64 LEU A O 1
ATOM 1089 N N . THR A 1 65 ? 31.59900 -49.35500 -10.08700 1.000 30.90000 65 THR A N 1
ATOM 1090 C CA . THR A 1 65 ? 32.98700 -49.30600 -10.55400 1.000 26.46000 65 THR A CA 1
ATOM 1091 C C . THR A 1 65 ? 33.93400 -49.45700 -9.38200 1.000 28.00000 65 THR A C 1
ATOM 1092 O O . THR A 1 65 ? 34.85200 -50.29300 -9.39900 1.000 28.73000 65 THR A O 1
ATOM 1103 N N . LEU A 1 66 ? 33.68600 -48.68600 -8.32500 1.000 29.60000 66 LEU A N 1
ATOM 1104 C CA . LEU A 1 66 ? 34.54700 -48.73100 -7.14600 1.000 31.69000 66 LEU A CA 1
ATOM 1105 C C . LEU A 1 66 ? 34.51100 -50.10300 -6.49300 1.000 25.59000 66 LEU A C 1
ATOM 1106 O O . LEU A 1 66 ? 35.56300 -50.68700 -6.17800 1.000 30.80000 66 LEU A O 1
ATOM 1122 N N . SER A 1 67 ? 33.30900 -50.63700 -6.27200 1.000 30.50000 67 SER A N 1
ATOM 1123 C CA . SER A 1 67 ? 33.18200 -51.94100 -5.61600 1.000 32.19000 67 SER A CA 1
ATOM 1124 C C . SER A 1 67 ? 33.82500 -53.05900 -6.43300 1.000 34.90000 67 SER A C 1
ATOM 1125 O O . SER A 1 67 ? 34.44100 -53.96900 -5.86700 1.000 32.39000 67 SER A O 1
ATOM 1133 N N . ASP A 1 68 ? 33.68200 -53.00800 -7.76100 1.000 32.52000 68 ASP A N 1
ATOM 1134 C CA . ASP A 1 68 ? 34.32500 -53.99800 -8.62600 1.000 28.16000 68 ASP A CA 1
ATOM 1135 C C . ASP A 1 68 ? 35.84200 -53.94100 -8.52500 1.000 36.91000 68 ASP A C 1
ATOM 1136 O O . ASP A 1 68 ? 36.49700 -54.97400 -8.41000 1.000 35.67000 68 ASP A O 1
ATOM 1145 N N . VAL A 1 69 ? 36.43200 -52.74700 -8.63100 1.000 33.03000 69 VAL A N 1
ATOM 1146 C CA . VAL A 1 69 ? 37.89700 -52.70200 -8.65000 1.000 32.94000 69 VAL A CA 1
ATOM 1147 C C . VAL A 1 69 ? 38.48900 -52.98700 -7.27500 1.000 37.83000 69 VAL A C 1
ATOM 1148 O O . VAL A 1 69 ? 39.55500 -53.61400 -7.16500 1.000 36.85000 69 VAL A O 1
ATOM 1161 N N . LEU A 1 70 ? 37.82300 -52.55500 -6.21200 1.000 32.44000 70 LEU A N 1
ATOM 1162 C CA . LEU A 1 70 ? 38.35200 -52.81200 -4.88200 1.000 33.27000 70 LEU A CA 1
ATOM 1163 C C . LEU A 1 70 ? 37.98300 -54.19300 -4.37000 1.000 39.01000 70 LEU A C 1
ATOM 1164 O O . LEU A 1 70 ? 38.57100 -54.65300 -3.38600 1.000 35.04000 70 LEU A O 1
ATOM 1180 N N . GLY A 1 71 ? 36.99400 -54.82600 -4.98000 1.000 35.62000 71 GLY A N 1
ATOM 1181 C CA . GLY A 1 71 ? 36.51900 -56.12900 -4.56100 1.000 36.95000 71 GLY A CA 1
ATOM 1182 C C . GLY A 1 71 ? 35.77200 -56.13900 -3.25400 1.000 45.01000 71 GLY A C 1
ATOM 1183 O O . GLY A 1 71 ? 36.06800 -56.97900 -2.39800 1.000 40.94000 71 GLY A O 1
ATOM 1187 N N . ILE A 1 72 ? 34.82400 -55.21700 -3.06500 1.000 36.91000 72 ILE A N 1
ATOM 1188 C CA . ILE A 1 72 ? 34.09200 -55.15700 -1.81100 1.000 38.19000 72 ILE A CA 1
ATOM 1189 C C . ILE A 1 72 ? 32.61200 -55.05600 -2.10200 1.000 35.62000 72 ILE A C 1
ATOM 1190 O O . ILE A 1 72 ? 32.19800 -54.64400 -3.18500 1.000 40.89000 72 ILE A O 1
ATOM 1206 N N . ASP A 1 73 ? 31.81200 -55.40700 -1.09800 1.000 35.46000 73 ASP A N 1
ATOM 1207 C CA . ASP A 1 73 ? 30.36800 -55.43900 -1.28800 1.000 31.12000 73 ASP A CA 1
ATOM 1208 C C . ASP A 1 73 ? 29.83000 -54.05400 -1.59100 1.000 33.92000 73 ASP A C 1
ATOM 1209 O O . ASP A 1 73 ? 30.25100 -53.07100 -0.98000 1.000 33.28000 73 ASP A O 1
ATOM 1218 N N . LEU A 1 74 ? 28.83000 -54.00300 -2.45300 1.000 33.22000 74 LEU A N 1
ATOM 1219 C CA . LEU A 1 74 ? 28.01700 -52.83200 -2.71600 1.000 33.55000 74 LEU A CA 1
ATOM 1220 C C . LEU A 1 74 ? 26.60400 -53.09300 -2.21600 1.000 32.56000 74 LEU A C 1
ATOM 1221 O O . LEU A 1 74 ? 25.92600 -54.01200 -2.68600 1.000 37.77000 74 LEU A O 1
ATOM 1237 N N . ILE A 1 75 ? 26.16800 -52.27200 -1.28200 1.000 25.51000 75 ILE A N 1
ATOM 1238 C CA . ILE A 1 75 ? 24.83400 -52.29200 -0.70400 1.000 29.08000 75 ILE A CA 1
ATOM 1239 C C . ILE A 1 75 ? 24.06100 -51.11700 -1.25400 1.000 32.01000 75 ILE A C 1
ATOM 1240 O O . ILE A 1 75 ? 24.61700 -50.02400 -1.47700 1.000 25.92000 75 ILE A O 1
ATOM 1256 N N . VAL A 1 76 ? 22.75300 -51.31800 -1.42600 1.000 24.33000 76 VAL A N 1
ATOM 1257 C CA . VAL A 1 76 ? 21.87700 -50.28400 -1.96800 1.000 25.91000 76 VAL A CA 1
ATOM 1258 C C . VAL A 1 76 ? 20.89600 -49.83200 -0.90300 1.000 34.59000 76 VAL A C 1
ATOM 1259 O O . VAL A 1 76 ? 20.27700 -50.65400 -0.22900 1.000 32.18000 76 VAL A O 1
ATOM 1272 N N . ASP A 1 77 ? 20.74200 -48.52600 -0.75000 1.000 25.65000 77 ASP A N 1
ATOM 1273 C CA . ASP A 1 77 ? 19.87700 -47.98900 0.29300 1.000 30.80000 77 ASP A CA 1
ATOM 1274 C C . ASP A 1 77 ? 19.01100 -46.88100 -0.27800 1.000 33.27000 77 ASP A C 1
ATOM 1275 O O . ASP A 1 77 ? 19.52100 -45.82000 -0.67100 1.000 28.89000 77 ASP A O 1
ATOM 1284 N N . GLU A 1 78 ? 17.69900 -47.13800 -0.32300 1.000 30.42000 78 GLU A N 1
ATOM 1285 C CA . GLU A 1 78 ? 16.75000 -46.19500 -0.89000 1.000 29.94000 78 GLU A CA 1
ATOM 1286 C C . GLU A 1 78 ? 16.78100 -44.85500 -0.17200 1.000 27.68000 78 GLU A C 1
ATOM 1287 O O . GLU A 1 78 ? 16.35500 -43.83700 -0.73600 1.000 29.61000 78 GLU A O 1
ATOM 1299 N N . ARG A 1 79 ? 17.23600 -44.82700 1.07600 1.000 26.37000 79 ARG A N 1
ATOM 1300 C CA . ARG A 1 79 ? 17.04700 -43.61800 1.86200 1.000 27.38000 79 ARG A CA 1
ATOM 1301 C C . ARG A 1 79 ? 17.95300 -42.46100 1.41000 1.000 24.90000 79 ARG A C 1
ATOM 1302 O O . ARG A 1 79 ? 17.68800 -41.30700 1.77800 1.000 25.51000 79 ARG A O 1
ATOM 1323 N N . ILE A 1 80 ? 18.96500 -42.72500 0.59600 1.000 27.85000 80 ILE A N 1
ATOM 1324 C CA . ILE A 1 80 ? 19.84300 -41.65000 0.11000 1.000 28.48000 80 ILE A CA 1
ATOM 1325 C C . ILE A 1 80 ? 19.62400 -41.37200 -1.37500 1.000 29.75000 80 ILE A C 1
ATOM 1326 O O . ILE A 1 80 ? 20.44500 -40.69600 -2.01400 1.000 25.39000 80 ILE A O 1
ATOM 1342 N N . ARG A 1 81 ? 18.49300 -41.81900 -1.92200 1.000 27.76000 81 ARG A N 1
ATOM 1343 C CA . ARG A 1 81 ? 18.06100 -41.35100 -3.23700 1.000 25.27000 81 ARG A CA 1
ATOM 1344 C C . ARG A 1 81 ? 17.77400 -39.86100 -3.17000 1.000 27.81000 81 ARG A C 1
ATOM 1345 O O . ARG A 1 81 ? 17.49900 -39.30300 -2.09700 1.000 25.02000 81 ARG A O 1
ATOM 1366 N N . GLU A 1 82 ? 17.89800 -39.19700 -4.32100 1.000 26.26000 82 GLU A N 1
ATOM 1367 C CA . GLU A 1 82 ? 17.92400 -37.73400 -4.28000 1.000 26.32000 82 GLU A CA 1
ATOM 1368 C C . GLU A 1 82 ? 16.57200 -37.18300 -3.83300 1.000 35.88000 82 GLU A C 1
ATOM 1369 O O . GLU A 1 82 ? 15.53200 -37.81000 -4.00500 1.000 30.44000 82 GLU A O 1
ATOM 1381 N N . MET A 1 83 ? 16.59700 -36.00600 -3.22100 1.000 30.44000 83 MET A N 1
ATOM 1382 C CA . MET A 1 83 ? 15.38000 -35.24300 -2.98600 1.000 32.45000 83 MET A CA 1
ATOM 1383 C C . MET A 1 83 ? 14.57500 -35.11100 -4.27400 1.000 36.60000 83 MET A C 1
ATOM 1384 O O . MET A 1 83 ? 15.12800 -34.85600 -5.34000 1.000 34.81000 83 MET A O 1
ATOM 1398 N N . SER A 1 84 ? 13.25600 -35.28600 -4.17000 1.000 36.53000 84 SER A N 1
ATOM 1399 C CA . SER A 1 84 ? 12.34600 -34.99300 -5.27800 1.000 39.66000 84 SER A CA 1
ATOM 1400 C C . SER A 1 84 ? 12.13200 -33.49200 -5.37400 1.000 40.05000 84 SER A C 1
ATOM 1401 O O . SER A 1 84 ? 11.94200 -32.82500 -4.35400 1.000 36.37000 84 SER A O 1
ATOM 1409 N N . PHE A 1 85 ? 12.19700 -32.95700 -6.59500 1.000 47.27000 85 PHE A N 1
ATOM 1410 C CA . PHE A 1 85 ? 11.86500 -31.56300 -6.86700 1.000 46.24000 85 PHE A CA 1
ATOM 1411 C C . PHE A 1 85 ? 10.56100 -31.43500 -7.66600 1.000 57.64000 85 PHE A C 1
ATOM 1412 O O . PHE A 1 85 ? 10.27100 -30.36100 -8.20400 1.000 61.92000 85 PHE A O 1
ATOM 1429 N N . GLY A 1 86 ? 9.78300 -32.51500 -7.77400 1.000 55.18000 86 GLY A N 1
ATOM 1430 C CA . GLY A 1 86 ? 8.39700 -32.41400 -8.22400 1.000 60.11000 86 GLY A CA 1
ATOM 1431 C C . GLY A 1 86 ? 8.27800 -32.07000 -9.69400 1.000 58.33000 86 GLY A C 1
ATOM 1432 O O . GLY A 1 86 ? 8.88600 -32.70900 -10.56300 1.000 53.07000 86 GLY A O 1
ATOM 1436 N N . VAL A 1 87 ? 7.46400 -31.05100 -9.98400 1.000 57.28000 87 VAL A N 1
ATOM 1437 C CA . VAL A 1 87 ? 7.25200 -30.64400 -11.37100 1.000 60.68000 87 VAL A CA 1
ATOM 1438 C C . VAL A 1 87 ? 8.48300 -29.96200 -11.96500 1.000 48.68000 87 VAL A C 1
ATOM 1439 O O . VAL A 1 87 ? 8.61700 -29.87900 -13.19200 1.000 45.83000 87 VAL A O 1
ATOM 1452 N N . LEU A 1 88 ? 9.38900 -29.45800 -11.13500 1.000 51.87000 88 LEU A N 1
ATOM 1453 C CA . LEU A 1 88 ? 10.57700 -28.79200 -11.65800 1.000 44.00000 88 LEU A CA 1
ATOM 1454 C C . LEU A 1 88 ? 11.62000 -29.76200 -12.17200 1.000 46.14000 88 LEU A C 1
ATOM 1455 O O . LEU A 1 88 ? 12.51900 -29.32900 -12.89100 1.000 36.39000 88 LEU A O 1
ATOM 1471 N N . GLU A 1 89 ? 11.52100 -31.04800 -11.83900 1.000 38.46000 89 GLU A N 1
ATOM 1472 C CA . GLU A 1 89 ? 12.43600 -32.02700 -12.40000 1.000 39.74000 89 GLU A CA 1
ATOM 1473 C C . GLU A 1 89 ? 12.34600 -31.99500 -13.92000 1.000 35.03000 89 GLU A C 1
ATOM 1474 O O . GLU A 1 89 ? 11.26000 -31.93000 -14.49600 1.000 37.75000 89 GLU A O 1
ATOM 1486 N N . GLY A 1 90 ? 13.49200 -32.02300 -14.57000 1.000 34.19000 90 GLY A N 1
ATOM 1487 C CA . GLY A 1 90 ? 13.52200 -31.92700 -16.01600 1.000 39.44000 90 GLY A CA 1
ATOM 1488 C C . GLY A 1 90 ? 13.60400 -30.53000 -16.61700 1.000 38.21000 90 GLY A C 1
ATOM 1489 O O . GLY A 1 90 ? 13.68900 -30.41500 -17.84700 1.000 35.96000 90 GLY A O 1
ATOM 1493 N N . ARG A 1 91 ? 13.61200 -29.47700 -15.80800 1.000 37.27000 91 ARG A N 1
ATOM 1494 C CA . ARG A 1 91 ? 13.78800 -28.12900 -16.33200 1.000 38.14000 91 ARG A CA 1
ATOM 1495 C C . ARG A 1 91 ? 15.24500 -27.70000 -16.33000 1.000 35.13000 91 ARG A C 1
ATOM 1496 O O . ARG A 1 91 ? 16.00200 -27.98900 -15.39000 1.000 34.26000 91 ARG A O 1
ATOM 1517 N N . HIS A 1 92 ? 15.63000 -27.04200 -17.42400 1.000 36.06000 92 HIS A N 1
ATOM 1518 C CA . HIS A 1 92 ? 16.92600 -26.40700 -17.56900 1.000 43.09000 92 HIS A CA 1
ATOM 1519 C C . HIS A 1 92 ? 17.12600 -25.44500 -16.41200 1.000 48.58000 92 HIS A C 1
ATOM 1520 O O . HIS A 1 92 ? 16.33700 -24.51500 -16.22100 1.000 42.92000 92 HIS A O 1
ATOM 1534 N N . PHE A 1 93 ? 18.15000 -25.69500 -15.59600 1.000 42.02000 93 PHE A N 1
ATOM 1535 C CA . PHE A 1 93 ? 18.24900 -24.94500 -14.35100 1.000 41.16000 93 PHE A CA 1
ATOM 1536 C C . PHE A 1 93 ? 18.40300 -23.44300 -14.61200 1.000 48.39000 93 PHE A C 1
ATOM 1537 O O . PHE A 1 93 ? 17.67800 -22.63000 -14.03900 1.000 42.07000 93 PHE A O 1
ATOM 1554 N N . TRP A 1 94 ? 19.34500 -23.04900 -15.47100 1.000 48.2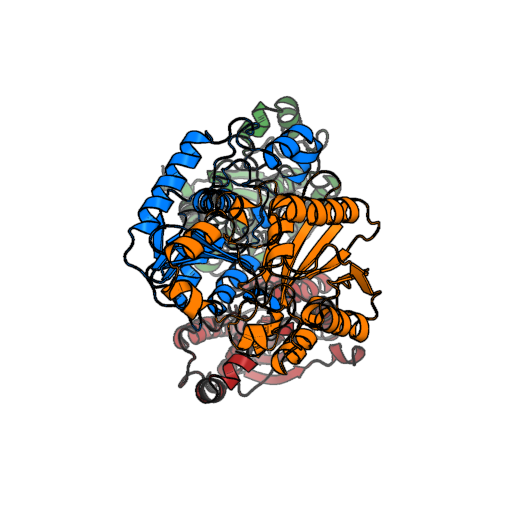9000 94 TRP A N 1
ATOM 1555 C CA . TRP A 1 94 ? 19.60500 -21.61600 -15.63300 1.000 53.89000 94 TRP A CA 1
ATOM 1556 C C . TRP A 1 94 ? 18.40700 -20.90100 -16.24400 1.000 51.18000 94 TRP A C 1
ATOM 1557 O O . TRP A 1 94 ? 18.05700 -19.79700 -15.81300 1.000 48.18000 94 TRP A O 1
ATOM 1578 N N . THR A 1 95 ? 17.72200 -21.53800 -17.19100 1.000 47.65000 95 THR A N 1
ATOM 1579 C CA . THR A 1 95 ? 16.46500 -20.98300 -17.68200 1.000 53.80000 95 THR A CA 1
ATOM 1580 C C . THR A 1 95 ? 15.48400 -20.75500 -16.53700 1.000 52.16000 95 THR A C 1
ATOM 1581 O O . THR A 1 95 ? 14.82700 -19.71200 -16.46000 1.000 51.33000 95 THR A O 1
ATOM 1592 N N . MET A 1 96 ? 15.35000 -21.74400 -15.64500 1.000 52.59000 96 MET A N 1
ATOM 1593 C CA . MET A 1 96 ? 14.41900 -21.60400 -14.52300 1.000 52.42000 96 MET A CA 1
ATOM 1594 C C . MET A 1 96 ? 14.84100 -20.49500 -13.57500 1.000 51.96000 96 MET A C 1
ATOM 1595 O O . MET A 1 96 ? 13.98900 -19.83700 -12.96300 1.000 50.56000 96 MET A O 1
ATOM 1609 N N . PHE A 1 97 ? 16.14600 -20.29000 -13.41500 1.000 45.54000 97 PHE A N 1
ATOM 1610 C CA . PHE A 1 97 ? 16.60400 -19.23400 -12.52100 1.000 53.31000 97 PHE A CA 1
ATOM 1611 C C . PHE A 1 97 ? 16.23200 -17.85700 -13.06700 1.000 56.99000 97 PHE A C 1
ATOM 1612 O O . PHE A 1 97 ? 15.66700 -17.02900 -12.34600 1.000 57.29000 97 PHE A O 1
ATOM 1629 N N . GLU A 1 98 ? 16.51300 -17.61000 -14.35200 1.000 59.77000 98 GLU A N 1
ATOM 1630 C CA . GLU A 1 98 ? 16.21000 -16.31100 -14.95800 1.000 62.31000 98 GLU A CA 1
ATOM 1631 C C . GLU A 1 98 ? 14.73200 -15.95900 -14.82900 1.000 56.79000 98 GLU A C 1
ATOM 1632 O O . GLU A 1 98 ? 14.38000 -14.78800 -14.65400 1.000 63.26000 98 GLU A O 1
ATOM 1644 N N . GLU A 1 99 ? 13.85500 -16.94700 -14.91000 1.000 56.52000 99 GLU A N 1
ATOM 1645 C CA . GLU A 1 99 ? 12.41700 -16.71400 -14.84600 1.000 65.74000 99 GLU A CA 1
ATOM 1646 C C . GLU A 1 99 ? 11.87800 -16.69300 -13.42600 1.000 62.26000 99 GLU A C 1
ATOM 1647 O O . GLU A 1 99 ? 10.71000 -16.35800 -13.22400 1.000 56.57000 99 GLU A O 1
ATOM 1659 N N . ASN A 1 100 ? 12.68100 -17.10700 -12.45300 1.000 61.94000 100 ASN A N 1
ATOM 1660 C CA . ASN A 1 100 ? 12.23800 -17.24200 -11.07500 1.000 58.27000 100 ASN A CA 1
ATOM 1661 C C . ASN A 1 100 ? 13.42800 -16.95300 -10.16400 1.000 54.90000 100 ASN A C 1
ATOM 1662 O O . ASN A 1 100 ? 13.77900 -17.76100 -9.30100 1.000 50.98000 100 ASN A O 1
ATOM 1673 N N . LYS A 1 101 ? 14.10100 -15.81700 -10.37800 1.000 47.54000 101 LYS A N 1
ATOM 1674 C CA . LYS A 1 101 ? 15.33000 -15.55200 -9.63600 1.000 47.54000 101 LYS A CA 1
ATOM 1675 C C . LYS A 1 101 ? 15.08800 -15.61500 -8.13300 1.000 53.85000 101 LYS A C 1
ATOM 1676 O O . LYS A 1 101 ? 15.83600 -16.27100 -7.40100 1.000 49.05000 101 LYS A O 1
ATOM 1695 N N . GLU A 1 102 ? 14.00400 -15.00300 -7.66200 1.000 52.01000 102 GLU A N 1
ATOM 1696 C CA . GLU A 1 102 ? 13.77400 -14.93900 -6.22500 1.000 47.77000 102 GLU A CA 1
ATOM 1697 C C . GLU A 1 102 ? 13.42100 -16.30400 -5.63800 1.000 50.12000 102 GLU A C 1
ATOM 1698 O O . GLU A 1 102 ? 13.80100 -16.61200 -4.50300 1.000 49.08000 102 GLU A O 1
ATOM 1710 N N . MET A 1 103 ? 12.66100 -17.12400 -6.36800 1.000 45.55000 103 MET A N 1
ATOM 1711 C CA . MET A 1 103 ? 12.37000 -18.47600 -5.88400 1.000 51.66000 103 MET A CA 1
ATOM 1712 C C . MET A 1 103 ? 13.65300 -19.28100 -5.66900 1.000 44.05000 103 MET A C 1
ATOM 1713 O O . MET A 1 103 ? 13.81800 -19.94200 -4.63300 1.000 41.52000 103 MET A O 1
ATOM 1727 N N . ILE A 1 104 ? 14.58100 -19.20700 -6.62800 1.000 42.41000 104 ILE A N 1
ATOM 1728 C CA . ILE A 1 104 ? 15.79900 -19.99800 -6.56700 1.000 43.28000 104 ILE A CA 1
ATOM 1729 C C . ILE A 1 104 ? 16.75000 -19.44500 -5.51300 1.000 45.54000 104 ILE A C 1
ATOM 1730 O O . ILE A 1 104 ? 17.35400 -20.20500 -4.75000 1.000 36.97000 104 ILE A O 1
ATOM 1746 N N . ILE A 1 105 ? 16.92800 -18.11800 -5.47600 1.000 41.88000 105 ILE A N 1
ATOM 1747 C CA . ILE A 1 105 ? 17.83600 -17.53600 -4.48900 1.000 45.84000 105 ILE A CA 1
ATOM 1748 C C . ILE A 1 105 ? 17.37200 -17.86700 -3.07700 1.000 45.05000 105 ILE A C 1
ATOM 1749 O O . ILE A 1 105 ? 18.17700 -18.24800 -2.21200 1.000 41.81000 105 ILE A O 1
ATOM 1765 N N . ASN A 1 106 ? 16.06900 -17.73200 -2.81900 1.000 41.27000 106 ASN A N 1
ATOM 1766 C CA . ASN A 1 106 ? 15.56800 -18.02500 -1.48000 1.000 39.46000 106 ASN A CA 1
ATOM 1767 C C . ASN A 1 106 ? 15.75600 -19.50000 -1.13100 1.000 39.08000 106 ASN A C 1
ATOM 1768 O O . ASN A 1 106 ? 16.09900 -19.84200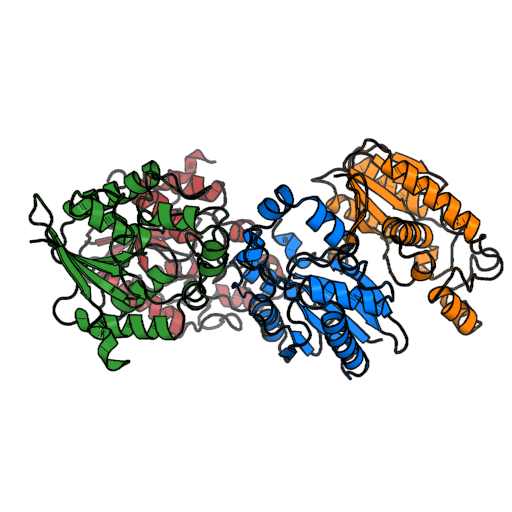 0.00700 1.000 37.41000 106 ASN A O 1
ATOM 1779 N N . TRP A 1 107 ? 15.50100 -20.38200 -2.09800 1.000 42.01000 107 TRP A N 1
ATOM 1780 C CA . TRP A 1 107 ? 15.66200 -21.81500 -1.87400 1.000 39.21000 107 TRP A CA 1
ATOM 1781 C C . TRP A 1 107 ? 17.11700 -22.16000 -1.54400 1.000 35.85000 107 TRP A C 1
ATOM 1782 O O . TRP A 1 107 ? 17.38900 -22.94000 -0.62400 1.000 38.24000 107 TRP A O 1
ATOM 1803 N N . LEU A 1 108 ? 18.05900 -21.55000 -2.25300 1.000 34.78000 108 LEU A N 1
ATOM 1804 C CA . LEU A 1 108 ? 19.46300 -21.80600 -1.96900 1.000 37.56000 108 LEU A CA 1
ATOM 1805 C C . LEU A 1 108 ? 19.87000 -21.24300 -0.61900 1.000 39.02000 108 LEU A C 1
ATOM 1806 O O . LEU A 1 108 ? 20.68500 -21.84600 0.07400 1.000 35.20000 108 LEU A O 1
ATOM 1822 N N . LYS A 1 109 ? 19.30100 -20.10100 -0.22500 1.000 39.80000 109 LYS A N 1
ATOM 1823 C CA . LYS A 1 109 ? 19.66100 -19.47000 1.04500 1.000 36.75000 109 LYS A CA 1
ATOM 1824 C C . LYS A 1 109 ? 19.11200 -20.25900 2.22100 1.000 36.96000 109 LYS A C 1
ATOM 1825 O O . LYS A 1 109 ? 19.82000 -20.47400 3.21800 1.000 36.83000 109 LYS A O 1
ATOM 1844 N N . ASP A 1 110 ? 17.86500 -20.72900 2.11600 1.000 37.83000 110 ASP A N 1
ATOM 1845 C CA . ASP A 1 110 ? 17.24300 -21.53900 3.16800 1.000 43.07000 110 ASP A CA 1
ATOM 1846 C C . ASP A 1 110 ? 16.16700 -22.41400 2.52800 1.000 42.06000 110 ASP A C 1
ATOM 1847 O O . ASP A 1 110 ? 15.01500 -21.97900 2.34300 1.000 41.45000 110 ASP A O 1
ATOM 1856 N N . PRO A 1 111 ? 16.48600 -23.68300 2.21700 1.000 37.11000 111 PRO A N 1
ATOM 1857 C CA . PRO A 1 111 ? 15.49400 -24.52900 1.52400 1.000 38.21000 111 PRO A CA 1
ATOM 1858 C C . PRO A 1 111 ? 14.42600 -25.09900 2.44600 1.000 43.73000 111 PRO A C 1
ATOM 1859 O O . PRO A 1 111 ? 13.45400 -25.68700 1.95900 1.000 39.10000 111 PRO A O 1
ATOM 1870 N N . VAL A 1 112 ? 14.61000 -24.97000 3.75800 1.000 37.76000 112 VAL A N 1
ATOM 1871 C CA . VAL A 1 112 ? 13.59400 -25.33200 4.73000 1.000 42.49000 112 VAL A CA 1
ATOM 1872 C C . VAL A 1 112 ? 12.49400 -24.28000 4.75500 1.000 45.12000 112 VAL A C 1
ATOM 1873 O O . VAL A 1 112 ? 11.30200 -24.58700 4.63700 1.000 44.09000 112 VAL A O 1
ATOM 1886 N N . LYS A 1 113 ? 12.89200 -23.02200 4.89900 1.000 45.93000 113 LYS A N 1
ATOM 1887 C CA . LYS A 1 113 ? 11.95600 -21.91100 4.92700 1.000 48.79000 113 LYS A CA 1
ATOM 1888 C C . LYS A 1 113 ? 11.37800 -21.57900 3.56200 1.000 47.90000 113 LYS A C 1
ATOM 1889 O O . LYS A 1 113 ? 10.31300 -20.96600 3.49200 1.000 46.96000 113 LYS A O 1
ATOM 1908 N N . TYR A 1 114 ? 12.07300 -21.90200 2.47800 1.000 47.05000 114 TYR A N 1
ATOM 1909 C CA . TYR A 1 114 ? 11.64200 -21.52200 1.13600 1.000 44.39000 114 TYR A CA 1
ATOM 1910 C C . TYR A 1 114 ? 11.69300 -22.72900 0.20800 1.000 43.09000 114 TYR A C 1
ATOM 1911 O O . TYR A 1 114 ? 12.41500 -22.72800 -0.79400 1.000 39.76000 114 TYR A O 1
ATOM 1929 N N . PRO A 1 115 ? 10.92600 -23.77500 0.50100 1.000 40.41000 115 PRO A N 1
ATOM 1930 C CA . PRO A 1 115 ? 10.93300 -24.94600 -0.38500 1.000 45.00000 115 PRO A CA 1
ATOM 1931 C C . PRO A 1 115 ? 10.44300 -24.57000 -1.77100 1.000 43.25000 115 PRO A C 1
ATOM 1932 O O . PRO A 1 115 ? 9.70600 -23.60300 -1.95500 1.000 43.13000 115 PRO A O 1
ATOM 1943 N N . LEU A 1 116 ? 10.89500 -25.33200 -2.75600 1.000 38.92000 116 LEU A N 1
ATOM 1944 C CA . LEU A 1 116 ? 10.42100 -25.16200 -4.11100 1.000 39.70000 116 LEU A CA 1
ATOM 1945 C C . LEU A 1 116 ? 9.01500 -25.74000 -4.25000 1.000 45.89000 116 LEU A C 1
ATOM 1946 O O . LEU A 1 116 ? 8.61700 -26.62700 -3.49000 1.000 44.13000 116 LEU A O 1
ATOM 1962 N N . PRO A 1 117 ? 8.26100 -25.28000 -5.24700 1.000 49.31000 117 PRO A N 1
ATOM 1963 C CA . PRO A 1 117 ? 6.91400 -25.83200 -5.47000 1.000 49.53000 117 PRO A CA 1
ATOM 1964 C C . PRO A 1 117 ? 6.95200 -27.31600 -5.78500 1.000 48.57000 117 PRO A C 1
ATOM 1965 O O . PRO A 1 117 ? 7.66700 -27.76500 -6.68500 1.000 55.79000 117 PRO A O 1
ATOM 1976 N N . THR A 1 118 ? 6.16800 -28.07800 -5.04400 1.000 42.02000 118 THR A N 1
ATOM 1977 C CA . THR A 1 118 ? 5.98600 -29.50700 -5.26700 1.000 51.47000 118 THR A CA 1
ATOM 1978 C C . THR A 1 118 ? 7.22700 -30.32000 -4.91300 1.000 49.17000 118 THR A C 1
ATOM 1979 O O . THR A 1 118 ? 7.32300 -31.48600 -5.30400 1.000 48.93000 118 THR A O 1
ATOM 1990 N N . GLN A 1 119 ? 8.18700 -29.73200 -4.20700 1.000 49.23000 119 GLN A N 1
ATOM 1991 C CA . GLN A 1 119 ? 9.36700 -30.47600 -3.79900 1.000 50.52000 119 GLN A CA 1
ATOM 1992 C C . GLN A 1 119 ? 9.01600 -31.41100 -2.64700 1.000 49.20000 119 GLN A C 1
ATOM 1993 O O . GLN A 1 119 ? 8.02300 -31.21400 -1.94200 1.000 43.89000 119 GLN A O 1
ATOM 2007 N N . GLU A 1 120 ? 9.85100 -32.44100 -2.47300 1.000 43.18000 120 GLU A N 1
ATOM 2008 C CA . GLU A 1 120 ? 9.67900 -33.39900 -1.38600 1.000 37.76000 120 GLU A CA 1
ATOM 2009 C C . GLU A 1 120 ? 9.51700 -32.65600 -0.07200 1.000 40.20000 120 GLU A C 1
ATOM 2010 O O . GLU A 1 120 ? 10.18300 -31.64700 0.17100 1.000 34.55000 120 GLU A O 1
ATOM 2022 N N . ASP A 1 121 ? 8.60000 -33.12900 0.76400 1.000 40.02000 121 ASP A N 1
ATOM 2023 C CA . ASP A 1 121 ? 8.41200 -32.49800 2.06400 1.000 42.85000 121 ASP A CA 1
ATOM 2024 C C . ASP A 1 121 ? 9.72300 -32.55500 2.84700 1.000 40.21000 121 ASP A C 1
ATOM 2025 O O . ASP A 1 121 ? 10.32300 -33.62000 3.00000 1.000 40.00000 121 ASP A O 1
ATOM 2034 N N . ILE A 1 122 ? 10.17000 -31.40100 3.33300 1.000 40.84000 122 ILE A N 1
ATOM 2035 C CA . ILE A 1 122 ? 11.49500 -31.32500 3.94000 1.000 41.97000 122 ILE A CA 1
ATOM 2036 C C . ILE A 1 122 ? 11.57700 -32.14900 5.22000 1.000 46.26000 122 ILE A C 1
ATOM 2037 O O . ILE A 1 122 ? 12.64500 -32.66400 5.56700 1.000 42.30000 122 ILE A O 1
ATOM 2053 N N . LYS A 1 123 ? 10.46700 -32.32400 5.92100 1.000 44.08000 123 LYS A N 1
ATOM 2054 C CA . LYS A 1 123 ? 10.49400 -33.11000 7.14600 1.000 46.43000 123 LYS A CA 1
ATOM 2055 C C . LYS A 1 123 ? 10.54400 -34.60100 6.86000 1.000 41.06000 123 LYS A C 1
ATOM 2056 O O . LYS A 1 123 ? 11.19800 -35.34600 7.59900 1.000 43.87000 123 LYS A O 1
ATOM 2075 N N . GLU A 1 124 ? 9.90100 -35.04900 5.78500 1.000 40.76000 124 GLU A N 1
ATOM 2076 C CA . GLU A 1 124 ? 10.09800 -36.42600 5.35400 1.000 40.85000 124 GLU A CA 1
ATOM 2077 C C . GLU A 1 124 ? 11.52600 -36.64700 4.84800 1.000 34.85000 124 GLU A C 1
ATOM 2078 O O . GLU A 1 124 ? 12.12900 -37.69400 5.09900 1.000 33.34000 124 GLU A O 1
ATOM 2090 N N . PHE A 1 125 ? 12.05100 -35.70500 4.07300 1.000 36.35000 125 PHE A N 1
ATOM 2091 C CA . PHE A 1 125 ? 13.43600 -35.81000 3.60200 1.000 33.87000 125 PHE A CA 1
ATOM 2092 C C . PHE A 1 125 ? 14.39800 -35.92700 4.77600 1.000 27.68000 125 PHE A C 1
ATOM 2093 O O . PHE A 1 125 ? 15.17700 -36.88300 4.88100 1.000 32.04000 125 PHE A O 1
ATOM 2110 N N . GLU A 1 126 ? 14.29900 -34.99600 5.71500 1.000 32.20000 126 GLU A N 1
ATOM 2111 C CA . GLU A 1 126 ? 15.13400 -35.05400 6.90200 1.000 33.12000 126 GLU A CA 1
ATOM 2112 C C . GLU A 1 126 ? 14.99400 -36.38900 7.62000 1.000 34.25000 126 GLU A C 1
ATOM 2113 O O . GLU A 1 126 ? 15.98300 -36.95800 8.10600 1.000 34.33000 126 GLU A O 1
ATOM 2125 N N . LYS A 1 127 ? 13.78200 -36.92400 7.69500 1.000 37.60000 127 LYS A N 1
ATOM 2126 C CA . LYS A 1 127 ? 13.59100 -38.14700 8.46000 1.000 34.89000 127 LYS A CA 1
ATOM 2127 C C . LYS A 1 127 ? 14.35400 -39.31000 7.83900 1.000 33.18000 127 LYS A C 1
ATOM 2128 O O . LYS A 1 127 ? 15.02600 -40.06700 8.53300 1.000 35.49000 127 LYS A O 1
ATOM 2147 N N . ARG A 1 128 ? 14.26400 -39.47500 6.51500 1.000 30.88000 128 ARG A N 1
ATOM 2148 C CA . ARG A 1 128 ? 14.94400 -40.62000 5.91500 1.000 32.00000 128 ARG A CA 1
ATOM 2149 C C . ARG A 1 128 ? 16.46400 -40.48000 5.98700 1.000 29.81000 128 ARG A C 1
ATOM 2150 O O . ARG A 1 128 ? 17.16700 -41.47300 6.23500 1.000 30.40000 128 ARG A O 1
ATOM 2171 N N . ILE A 1 129 ? 16.98700 -39.26600 5.78000 1.000 29.04000 129 ILE A N 1
ATOM 2172 C CA . ILE A 1 129 ? 18.42600 -38.99400 5.89500 1.000 31.83000 129 ILE A CA 1
ATOM 2173 C C . ILE A 1 129 ? 18.92300 -39.24300 7.32100 1.000 34.28000 129 ILE A C 1
ATOM 2174 O O . ILE A 1 129 ? 20.01200 -39.80000 7.53200 1.000 29.99000 129 ILE A O 1
ATOM 2190 N N . LYS A 1 130 ? 18.17800 -38.75400 8.31700 1.000 30.58000 130 LYS A N 1
ATOM 2191 C CA . LYS A 1 130 ? 18.57800 -38.95300 9.71500 1.000 32.84000 130 LYS A CA 1
ATOM 2192 C C . LYS A 1 130 ? 18.57200 -40.43300 10.08700 1.000 33.54000 130 LYS A C 1
ATOM 2193 O O . LYS A 1 130 ? 19.48400 -40.90600 10.77800 1.000 35.68000 130 LYS A O 1
ATOM 2212 N N . GLU A 1 131 ? 17.55900 -41.17800 9.65000 1.000 34.72000 131 GLU A N 1
ATOM 2213 C CA . GLU A 1 131 ? 17.54700 -42.60500 9.93600 1.000 34.23000 131 GLU A CA 1
ATOM 2214 C C . GLU A 1 131 ? 18.71000 -43.30000 9.26200 1.000 32.78000 131 GLU A C 1
ATOM 2215 O O . GLU A 1 131 ? 19.37200 -44.14800 9.86700 1.000 30.51000 131 GLU A O 1
ATOM 2227 N N . PHE A 1 132 ? 19.03400 -42.90200 8.02300 1.000 32.79000 132 PHE A N 1
ATOM 2228 C CA . PHE A 1 132 ? 20.22400 -43.45300 7.38100 1.000 31.87000 132 PHE A CA 1
ATOM 2229 C C . PHE A 1 132 ? 21.47800 -43.15900 8.21200 1.000 27.16000 132 PHE A C 1
ATOM 2230 O O . PHE A 1 132 ? 22.34200 -44.03400 8.41700 1.000 28.19000 132 PHE A O 1
ATOM 2247 N N . LEU A 1 133 ? 21.59100 -41.92900 8.69500 1.000 31.22000 133 LEU A N 1
ATOM 2248 C CA . LEU A 1 133 ? 22.79200 -41.53200 9.43600 1.000 35.60000 133 LEU A CA 1
ATOM 2249 C C . LEU A 1 133 ? 22.89600 -42.28900 10.75700 1.000 36.21000 133 LEU A C 1
ATOM 2250 O O . LEU A 1 133 ? 23.99500 -42.66600 11.19600 1.000 34.28000 133 LEU A O 1
ATOM 2266 N N . GLU A 1 134 ? 21.75500 -42.49500 11.41800 1.000 35.91000 134 GLU A N 1
ATOM 2267 C CA . GLU A 1 134 ? 21.75400 -43.27800 12.65300 1.000 37.67000 134 GLU A CA 1
ATOM 2268 C C . GLU A 1 134 ? 22.20300 -44.71000 12.39300 1.000 34.51000 134 GLU A C 1
ATOM 2269 O O . GLU A 1 134 ? 22.99800 -45.25900 13.15600 1.000 39.23000 134 GLU A O 1
ATOM 2281 N N . ASP A 1 135 ? 21.72600 -45.33500 11.31800 1.000 34.88000 135 ASP A N 1
ATOM 2282 C CA . ASP A 1 135 ? 22.24800 -46.66100 10.99600 1.000 35.92000 135 ASP A CA 1
ATOM 2283 C C . ASP A 1 135 ? 23.74300 -46.61700 10.73200 1.000 37.62000 135 ASP A C 1
ATOM 2284 O O . ASP A 1 135 ? 24.46400 -47.55600 11.08600 1.000 34.50000 135 ASP A O 1
ATOM 2293 N N . LEU A 1 136 ? 24.24200 -45.53500 10.12800 1.000 37.12000 136 LEU A N 1
ATOM 2294 C CA . LEU A 1 136 ? 25.67800 -45.46400 9.87700 1.000 36.36000 136 LEU A CA 1
ATOM 2295 C C . LEU A 1 136 ? 26.47500 -45.55100 11.17200 1.000 31.30000 136 LEU A C 1
ATOM 2296 O O . LEU A 1 136 ? 27.50700 -46.23000 11.22800 1.000 34.20000 136 LEU A O 1
ATOM 2312 N N . LYS A 1 137 ? 26.02300 -44.84100 12.21100 1.000 33.87000 137 LYS A N 1
ATOM 2313 C CA . LYS A 1 137 ? 26.72400 -44.86000 13.48700 1.000 36.50000 137 LYS A CA 1
ATOM 2314 C C . LYS A 1 137 ? 26.85900 -46.26900 14.02700 1.000 41.40000 137 LYS A C 1
ATOM 2315 O O . LYS A 1 137 ? 27.91800 -46.63300 14.53800 1.000 40.32000 137 LYS A O 1
ATOM 2334 N N . SER A 1 138 ? 25.79100 -47.07800 13.92000 1.000 39.91000 138 SER A N 1
ATOM 2335 C CA . SER A 1 138 ? 25.76100 -48.42700 14.46500 1.000 37.57000 138 SER A CA 1
ATOM 2336 C C . SER A 1 138 ? 26.51000 -49.44700 13.62100 1.000 40.42000 138 SER A C 1
ATOM 2337 O O . SER A 1 138 ? 26.69500 -50.56600 14.08700 1.000 44.56000 138 SER A O 1
ATOM 2345 N N . ARG A 1 139 ? 26.90600 -49.13400 12.39200 1.000 40.00000 139 ARG A N 1
ATOM 2346 C CA . ARG A 1 139 ? 27.51800 -50.17300 11.57200 1.000 36.71000 139 ARG A CA 1
ATOM 2347 C C . ARG A 1 139 ? 28.84800 -50.60800 12.16700 1.000 40.53000 139 ARG A C 1
ATOM 2348 O O . ARG A 1 139 ? 29.49700 -49.87500 12.91200 1.000 35.87000 139 ARG A O 1
ATOM 2369 N N . LYS A 1 140 ? 29.24000 -51.83900 11.85300 1.000 33.21000 140 LYS A N 1
ATOM 2370 C CA . LYS A 1 140 ? 30.45100 -52.40500 12.42100 1.000 42.39000 140 LYS A CA 1
ATOM 2371 C C . LYS A 1 140 ? 31.70500 -52.05500 11.63700 1.000 37.82000 140 LYS A C 1
ATOM 2372 O O . LYS A 1 140 ? 32.79000 -52.09400 12.20400 1.000 36.68000 140 LYS A O 1
ATOM 2391 N N . GLU A 1 141 ? 31.58100 -51.75100 10.35300 1.000 34.00000 141 GLU A N 1
ATOM 2392 C CA . GLU A 1 141 ? 32.72500 -51.35400 9.54700 1.000 37.28000 141 GLU A CA 1
ATOM 2393 C C . GLU A 1 141 ? 33.42800 -50.14000 10.15400 1.000 34.79000 141 GLU A C 1
ATOM 2394 O O . GLU A 1 141 ? 32.79600 -49.22300 10.68700 1.000 32.54000 141 GLU A O 1
ATOM 2406 N N . LYS A 1 142 ? 34.74700 -50.14800 10.04500 1.000 32.27000 142 LYS A N 1
ATOM 2407 C CA . LYS A 1 142 ? 35.58300 -49.03800 10.47200 1.000 40.50000 142 LYS A CA 1
ATOM 2408 C C . LYS A 1 142 ? 35.76900 -48.00500 9.37400 1.000 32.50000 142 LYS A C 1
ATOM 2409 O O . LYS A 1 142 ? 36.02100 -46.83900 9.68100 1.000 33.24000 142 LYS A O 1
ATOM 2428 N N . VAL A 1 143 ? 35.71200 -48.42300 8.10800 1.000 29.58000 143 VAL A N 1
ATOM 2429 C CA . VAL A 1 143 ? 35.85200 -47.56100 6.94400 1.000 31.73000 143 VAL A CA 1
ATOM 2430 C C . VAL A 1 143 ? 34.75700 -47.93200 5.95700 1.000 31.15000 143 VAL A C 1
ATOM 2431 O O . VAL A 1 143 ? 34.63200 -49.10500 5.56900 1.000 29.86000 143 VAL A O 1
ATOM 2444 N N . LEU A 1 144 ? 33.99200 -46.94400 5.52700 1.000 26.22000 144 LEU A N 1
ATOM 2445 C CA . LEU A 1 144 ? 33.01800 -47.14200 4.47300 1.000 33.06000 144 LEU A CA 1
ATOM 2446 C C . LEU A 1 144 ? 32.83400 -45.90500 3.61900 1.000 32.68000 144 LEU A C 1
ATOM 2447 O O . LEU A 1 144 ? 33.23900 -44.79200 3.97800 1.000 28.86000 144 LEU A O 1
ATOM 2463 N N . ALA A 1 145 ? 32.24400 -46.14100 2.44800 1.000 24.70000 145 ALA A N 1
ATOM 2464 C CA . ALA A 1 145 ? 31.98400 -45.10500 1.45700 1.000 25.84000 145 ALA A CA 1
ATOM 2465 C C . ALA A 1 145 ? 30.50400 -45.06900 1.12500 1.000 27.23000 145 ALA A C 1
ATOM 2466 O O . ALA A 1 145 ? 29.85600 -46.11800 0.95900 1.000 27.91000 145 ALA A O 1
ATOM 2473 N N . VAL A 1 146 ? 29.95900 -43.86600 1.06300 1.000 21.69000 146 VAL A N 1
ATOM 2474 C CA . VAL A 1 146 ? 28.56500 -43.63000 0.71800 1.000 19.24000 146 VAL A CA 1
ATOM 2475 C C . VAL A 1 146 ? 28.51700 -42.83900 -0.58700 1.000 27.98000 146 VAL A C 1
ATOM 2476 O O . VAL A 1 146 ? 28.91100 -41.65200 -0.63000 1.000 24.36000 146 VAL A O 1
ATOM 2489 N N . VAL A 1 147 ? 27.96400 -43.44900 -1.62300 1.000 20.93000 147 VAL A N 1
ATOM 2490 C CA . VAL A 1 147 ? 27.78300 -42.80300 -2.92400 1.000 19.19000 147 VAL A CA 1
ATOM 2491 C C . VAL A 1 147 ? 26.35200 -42.29700 -3.04200 1.000 25.22000 147 VAL A C 1
ATOM 2492 O O . VAL A 1 147 ? 25.37100 -43.08600 -3.05200 1.000 23.59000 147 VAL A O 1
ATOM 2505 N N . GLY A 1 148 ? 26.23200 -40.97500 -3.16100 1.000 19.66000 148 GLY A N 1
ATOM 2506 C CA . GLY A 1 148 ? 24.94700 -40.33400 -3.14200 1.000 21.09000 148 GLY A CA 1
ATOM 2507 C C . GLY A 1 148 ? 24.85700 -39.12700 -4.04300 1.000 23.87000 148 GLY A C 1
ATOM 2508 O O . GLY A 1 148 ? 25.57200 -39.02800 -5.05100 1.000 25.97000 148 GLY A O 1
ATOM 2512 N N . HIS A 1 149 ? 23.92600 -38.25300 -3.70400 1.000 20.82000 149 HIS A N 1
ATOM 2513 C CA . HIS A 1 149 ? 23.52000 -37.11300 -4.50000 1.000 28.37000 149 HIS A CA 1
ATOM 2514 C C . HIS A 1 149 ? 23.78400 -35.83500 -3.71200 1.000 22.27000 149 HIS A C 1
ATOM 2515 O O . HIS A 1 149 ? 23.90500 -35.84300 -2.48000 1.000 23.58000 149 HIS A O 1
ATOM 2529 N N . GLY A 1 150 ? 23.83700 -34.72700 -4.43300 1.000 23.72000 150 GLY A N 1
ATOM 2530 C CA . GLY A 1 150 ? 24.02800 -33.44600 -3.78000 1.000 27.71000 150 GLY A CA 1
ATOM 2531 C C . GLY A 1 150 ? 23.10800 -33.26700 -2.57000 1.000 29.79000 150 GLY A C 1
ATOM 2532 O O . GLY A 1 150 ? 23.56200 -33.11800 -1.42400 1.000 29.39000 150 GLY A O 1
ATOM 2536 N N . GLY A 1 151 ? 21.79900 -33.30400 -2.79400 1.000 29.64000 151 GLY A N 1
ATOM 2537 C CA . GLY A 1 151 ? 20.87700 -33.05200 -1.69100 1.000 25.22000 151 GLY A CA 1
ATO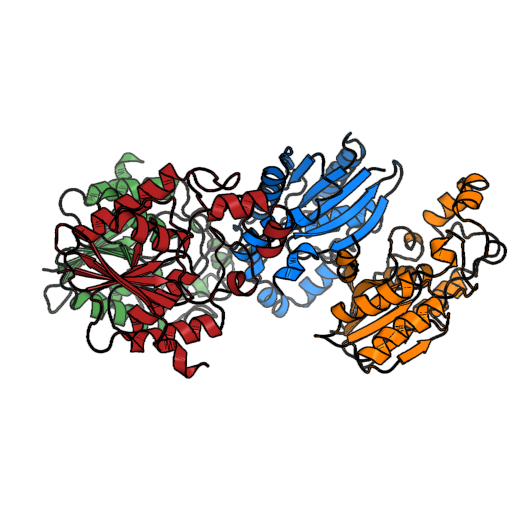M 2538 C C . GLY A 1 151 ? 21.08200 -33.97500 -0.50600 1.000 29.18000 151 GLY A C 1
ATOM 2539 O O . GLY A 1 151 ? 21.15100 -33.53200 0.64600 1.000 32.64000 151 GLY A O 1
ATOM 2543 N N . THR A 1 152 ? 21.19800 -35.27800 -0.76500 1.000 29.72000 152 THR A N 1
ATOM 2544 C CA . THR A 1 152 ? 21.27900 -36.20500 0.35300 1.000 25.18000 152 THR A CA 1
ATOM 2545 C C . THR A 1 152 ? 22.63800 -36.14700 1.02800 1.000 27.68000 152 THR A C 1
ATOM 2546 O O . THR A 1 152 ? 22.72600 -36.25400 2.25300 1.000 28.59000 152 THR A O 1
ATOM 2557 N N . LEU A 1 153 ? 23.71800 -35.97300 0.26800 1.000 25.64000 153 LEU A N 1
ATOM 2558 C CA . LEU A 1 153 ? 25.02200 -35.92500 0.92300 1.000 24.15000 153 LEU A CA 1
ATOM 2559 C C . LEU A 1 153 ? 25.21600 -34.59200 1.65700 1.000 24.64000 153 LEU A C 1
ATOM 2560 O O . LEU A 1 153 ? 25.77900 -34.56000 2.75900 1.000 24.26000 153 LEU A O 1
ATOM 2576 N N . HIS A 1 154 ? 24.81800 -33.47000 1.04700 1.000 23.59000 154 HIS A N 1
ATOM 2577 C CA . HIS A 1 154 ? 24.91900 -32.21100 1.77400 1.000 27.29000 154 HIS A CA 1
ATOM 2578 C C . HIS A 1 154 ? 24.09700 -32.29900 3.05200 1.000 29.12000 154 HIS A C 1
ATOM 2579 O O . HIS A 1 154 ? 24.52600 -31.84400 4.11700 1.000 27.96000 154 HIS A O 1
ATOM 2593 N N . GLY A 1 155 ? 22.92000 -32.93300 2.96400 1.000 29.09000 155 GLY A N 1
ATOM 2594 C CA . GLY A 1 155 ? 22.03100 -33.01800 4.11400 1.000 23.68000 155 GLY A CA 1
ATOM 2595 C C . GLY A 1 155 ? 22.59100 -33.89500 5.20700 1.000 26.31000 155 GLY A C 1
ATOM 2596 O O . GLY A 1 155 ? 22.54300 -33.54400 6.39200 1.000 28.76000 155 GLY A O 1
ATOM 2600 N N . LEU A 1 156 ? 23.15900 -35.03800 4.84000 1.000 25.67000 156 LEU A N 1
ATOM 2601 C CA . LEU A 1 156 ? 23.87000 -35.82300 5.84100 1.000 23.81000 156 LEU A CA 1
ATOM 2602 C C . LEU A 1 156 ? 24.96800 -35.00100 6.54100 1.000 33.90000 156 LEU A C 1
ATOM 2603 O O . LEU A 1 156 ? 25.11600 -35.04900 7.77700 1.000 27.41000 156 LEU A O 1
ATOM 2619 N N . LEU A 1 157 ? 25.78400 -34.29100 5.76700 1.000 28.58000 157 LEU A N 1
ATOM 2620 C CA . LEU A 1 157 ? 26.84200 -33.47200 6.37600 1.000 32.16000 157 LEU A CA 1
ATOM 2621 C C . LEU A 1 157 ? 26.25800 -32.47500 7.36900 1.000 31.41000 157 LEU A C 1
ATOM 2622 O O . LEU A 1 157 ? 26.75600 -32.32700 8.48900 1.000 30.70000 157 LEU A O 1
ATOM 2638 N N . CYS A 1 158 ? 25.18900 -31.78500 6.96500 1.000 26.20000 158 CYS A N 1
ATOM 2639 C CA . CYS A 1 158 ? 24.59000 -30.78500 7.83400 1.000 31.55000 158 CYS A CA 1
ATOM 2640 C C . CYS A 1 158 ? 24.09300 -31.41000 9.13000 1.000 35.28000 158 CYS A C 1
ATOM 2641 O O . CYS A 1 158 ? 24.21400 -30.81300 10.20600 1.000 34.46000 158 CYS A O 1
ATOM 2649 N N . LEU A 1 159 ? 23.49300 -32.59700 9.04800 1.000 36.74000 159 LEU A N 1
ATOM 2650 C CA . LEU A 1 159 ? 22.96400 -33.20000 10.26500 1.000 31.78000 159 LEU A CA 1
ATOM 2651 C C . LEU A 1 159 ? 24.09400 -33.70200 11.15800 1.000 31.72000 159 LEU A C 1
ATOM 2652 O O . LEU A 1 159 ? 24.05300 -33.55300 12.38000 1.000 32.51000 159 LEU A O 1
ATOM 2668 N N . ALA A 1 160 ? 25.11400 -34.30400 10.55900 1.000 31.14000 160 ALA A N 1
ATOM 2669 C CA . ALA A 1 160 ? 26.23400 -34.81600 11.33700 1.000 35.48000 160 ALA A CA 1
ATOM 2670 C C . ALA A 1 160 ? 26.92500 -33.70200 12.11400 1.000 31.22000 160 ALA A C 1
ATOM 2671 O O . ALA A 1 160 ? 27.37700 -33.90800 13.24900 1.000 32.57000 160 ALA A O 1
ATOM 2678 N N . LEU A 1 161 ? 27.05200 -32.52600 11.50700 1.000 32.27000 161 LEU A N 1
ATOM 2679 C CA . LEU A 1 161 ? 27.69200 -31.39400 12.15500 1.000 33.70000 161 LEU A CA 1
ATOM 2680 C C . LEU A 1 161 ? 26.73800 -30.57800 13.01200 1.000 38.22000 161 LEU A C 1
ATOM 2681 O O . LEU A 1 161 ? 27.17500 -29.63000 13.66000 1.000 34.76000 161 LEU A O 1
ATOM 2697 N N . GLY A 1 162 ? 25.45000 -30.88600 12.98100 1.000 33.22000 162 GLY A N 1
ATOM 2698 C CA . GLY A 1 162 ? 24.47400 -30.16100 13.77100 1.000 33.96000 162 GLY A CA 1
ATOM 2699 C C . GLY A 1 162 ? 24.19100 -28.76100 13.31300 1.000 35.50000 162 GLY A C 1
ATOM 2700 O O . GLY A 1 162 ? 23.82600 -27.92900 14.13300 1.000 36.82000 162 GLY A O 1
ATOM 2704 N N . ILE A 1 163 ? 24.34000 -28.46700 12.02200 1.000 32.55000 163 ILE A N 1
ATOM 2705 C CA . ILE A 1 163 ? 24.13300 -27.10400 11.54000 1.000 32.52000 163 ILE A CA 1
ATOM 2706 C C . ILE A 1 163 ? 22.79500 -26.93600 10.81200 1.000 35.27000 163 ILE A C 1
ATOM 2707 O O . ILE A 1 163 ? 22.49500 -25.83900 10.34900 1.000 32.99000 163 ILE A O 1
ATOM 2723 N N . GLY A 1 164 ? 22.02700 -27.99700 10.63100 1.000 39.05000 164 GLY A N 1
ATOM 2724 C CA . GLY A 1 164 ? 20.66900 -27.79100 10.11900 1.000 32.95000 164 GLY A CA 1
ATOM 2725 C C . GLY A 1 164 ? 20.61400 -27.85800 8.60300 1.000 35.90000 164 GLY A C 1
ATOM 2726 O O . GLY A 1 164 ? 21.51000 -27.41900 7.88300 1.000 31.83000 164 GLY A O 1
ATOM 2730 N N . LEU A 1 165 ? 19.49900 -28.40500 8.10400 1.000 36.77000 165 LEU A N 1
ATOM 2731 C CA . LEU A 1 165 ? 19.29300 -28.45600 6.65500 1.000 36.60000 165 LEU A CA 1
ATOM 2732 C C . LEU A 1 165 ? 19.13600 -27.07500 6.01700 1.000 32.22000 165 LEU A C 1
ATOM 2733 O O . LEU A 1 165 ? 19.19900 -26.96500 4.77900 1.000 31.98000 165 LEU A O 1
ATOM 2749 N N . GLU A 1 166 ? 18.98000 -26.00400 6.80600 1.000 33.65000 166 GLU A N 1
ATOM 2750 C CA . GLU A 1 166 ? 18.95500 -24.66700 6.20900 1.000 32.76000 166 GLU A CA 1
ATOM 2751 C C . GLU A 1 166 ? 20.25900 -24.34600 5.47400 1.000 28.55000 166 GLU A C 1
ATOM 2752 O O . GLU A 1 166 ? 20.28100 -23.48900 4.57200 1.000 33.84000 166 GLU A O 1
ATOM 2764 N N . LYS A 1 167 ? 21.34900 -25.03700 5.81900 1.000 31.87000 167 LYS A N 1
ATOM 2765 C CA . LYS A 1 167 ? 22.65000 -24.75700 5.22600 1.000 30.83000 167 LYS A CA 1
ATOM 2766 C C . LYS A 1 167 ? 23.00800 -25.70400 4.08200 1.000 35.96000 167 LYS A C 1
ATOM 2767 O O . LYS A 1 167 ? 24.13700 -25.64200 3.57700 1.000 31.05000 167 LYS A O 1
ATOM 2786 N N . MET A 1 168 ? 22.07700 -26.55500 3.63600 1.000 30.73000 168 MET A N 1
ATOM 2787 C CA . MET A 1 168 ? 22.48200 -27.63600 2.74400 1.000 31.13000 168 MET A CA 1
ATOM 2788 C C . MET A 1 168 ? 22.97200 -27.13600 1.39300 1.000 23.75000 168 MET A C 1
ATOM 2789 O O . MET A 1 168 ? 23.77500 -27.82600 0.74400 1.000 26.95000 168 MET A O 1
ATOM 2803 N N . TRP A 1 169 ? 22.55300 -25.94700 0.95500 1.000 27.73000 169 TRP A N 1
ATOM 2804 C CA . TRP A 1 169 ? 23.08900 -25.38500 -0.27500 1.000 29.27000 169 TRP A CA 1
ATOM 2805 C C . TRP A 1 169 ? 24.15300 -24.31800 -0.01600 1.000 32.09000 169 TRP A C 1
ATOM 2806 O O . TRP A 1 169 ? 24.45200 -23.50100 -0.88800 1.000 30.46000 169 TRP A O 1
ATOM 2827 N N . HIS A 1 170 ? 24.74800 -24.33500 1.15300 1.000 30.78000 170 HIS A N 1
ATOM 2828 C CA . HIS A 1 170 ? 25.89900 -23.49800 1.44600 1.000 31.21000 170 HIS A CA 1
ATOM 2829 C C . HIS A 1 170 ? 27.21600 -24.21800 1.18900 1.000 33.08000 170 HIS A C 1
ATOM 2830 O O . HIS A 1 170 ? 28.27800 -23.60800 1.32800 1.000 30.65000 170 HIS A O 1
ATOM 2844 N N . ILE A 1 171 ? 27.16300 -25.50600 0.88400 1.000 27.66000 171 ILE A N 1
ATOM 2845 C CA . ILE A 1 171 ? 28.33600 -26.30800 0.59200 1.000 25.41000 171 ILE A CA 1
ATOM 2846 C C . ILE A 1 171 ? 28.13100 -26.89300 -0.79500 1.000 29.99000 171 ILE A C 1
ATOM 2847 O O . ILE A 1 171 ? 27.00300 -27.02800 -1.26900 1.000 30.93000 171 ILE A O 1
ATOM 2863 N N . HIS A 1 172 ? 29.23200 -27.25800 -1.43700 1.000 23.85000 172 HIS A N 1
ATOM 2864 C CA . HIS A 1 172 ? 29.16200 -27.86700 -2.75100 1.000 28.22000 172 HIS A CA 1
ATOM 2865 C C . HIS A 1 172 ? 29.96800 -29.16500 -2.84300 1.000 25.87000 172 HIS A C 1
ATOM 2866 O O . HIS A 1 172 ? 30.98500 -29.34800 -2.17000 1.000 25.68000 172 HIS A O 1
ATOM 2880 N N . MET A 1 173 ? 29.49300 -30.08600 -3.70900 1.000 23.47000 173 MET A N 1
ATOM 2881 C CA . MET A 1 173 ? 30.27300 -31.24600 -4.11700 1.000 22.55000 173 MET A CA 1
ATOM 2882 C C . MET A 1 173 ? 30.21500 -31.41700 -5.62800 1.000 24.34000 173 MET A C 1
ATOM 2883 O O . MET A 1 173 ? 29.13200 -31.39900 -6.21800 1.000 23.85000 173 MET A O 1
ATOM 2897 N N . ASP A 1 174 ? 31.37800 -31.57200 -6.24600 1.000 23.84000 174 ASP A N 1
ATOM 2898 C CA . ASP A 1 174 ? 31.40500 -31.89900 -7.64800 1.000 26.01000 174 ASP A CA 1
ATOM 2899 C C . ASP A 1 174 ? 31.14600 -33.39900 -7.84800 1.000 23.85000 174 ASP A C 1
ATOM 2900 O O . ASP A 1 174 ? 31.13500 -34.18100 -6.90200 1.000 22.13000 174 ASP A O 1
ATOM 2909 N N . ASN A 1 175 ? 31.01300 -33.78400 -9.11400 1.000 23.84000 175 ASN A N 1
ATOM 2910 C CA . ASN A 1 175 ? 30.85900 -35.19400 -9.47400 1.000 26.90000 175 ASN A CA 1
ATOM 2911 C C . ASN A 1 175 ? 32.09300 -35.99400 -9.06300 1.000 25.49000 175 ASN A C 1
ATOM 2912 O O . ASN A 1 175 ? 33.22900 -35.62700 -9.37900 1.000 25.97000 175 ASN A O 1
ATOM 2923 N N . THR A 1 176 ? 31.85800 -37.10500 -8.34100 1.000 23.12000 176 THR A N 1
ATOM 2924 C CA . THR A 1 176 ? 32.85900 -37.91600 -7.66100 1.000 20.19000 176 THR A CA 1
ATOM 2925 C C . THR A 1 176 ? 33.71000 -37.11800 -6.65800 1.000 20.95000 176 THR A C 1
ATOM 2926 O O . THR A 1 176 ? 34.76400 -37.58800 -6.24000 1.000 22.29000 176 THR A O 1
ATOM 2937 N N . GLY A 1 177 ? 33.23300 -35.97000 -6.19800 1.000 23.29000 177 GLY A N 1
ATOM 2938 C CA . GLY A 1 177 ? 33.86900 -35.30700 -5.06300 1.000 22.91000 177 GLY A CA 1
ATOM 2939 C C . GLY A 1 177 ? 33.66100 -36.09300 -3.77500 1.000 21.96000 177 GLY A C 1
ATOM 2940 O O . GLY A 1 177 ? 32.58600 -36.63600 -3.52100 1.000 21.41000 177 GLY A O 1
ATOM 2944 N N . ILE A 1 178 ? 34.72100 -36.19600 -2.98600 1.000 22.81000 178 ILE A N 1
ATOM 2945 C CA . ILE A 1 178 ? 34.76100 -37.02100 -1.78400 1.000 22.00000 178 ILE A CA 1
ATOM 2946 C C . ILE A 1 178 ? 34.85100 -36.11000 -0.57300 1.000 25.84000 178 ILE A C 1
ATOM 2947 O O . ILE A 1 178 ? 35.67500 -35.17400 -0.55200 1.000 23.29000 178 ILE A O 1
ATOM 2963 N N . SER A 1 179 ? 34.07200 -36.41200 0.45800 1.000 21.32000 179 SER A N 1
ATOM 2964 C CA . SER A 1 179 ? 34.13400 -35.68400 1.72000 1.000 20.72000 179 SER A CA 1
ATOM 2965 C C . SER A 1 179 ? 34.22700 -36.67000 2.87100 1.000 30.54000 179 SER A C 1
ATOM 2966 O O . SER A 1 179 ? 33.32700 -37.51200 3.04700 1.000 26.26000 179 SER A O 1
ATOM 2974 N N . LEU A 1 180 ? 35.32100 -36.58600 3.63400 1.000 22.25000 180 LEU A N 1
ATOM 2975 C CA . LEU A 1 180 ? 35.60100 -37.52300 4.71500 1.000 23.30000 180 LEU A CA 1
ATOM 2976 C C . LEU A 1 180 ? 35.00700 -36.99400 6.01800 1.000 29.75000 180 LEU A C 1
ATOM 2977 O O . LEU A 1 180 ? 35.39700 -35.93500 6.52100 1.000 26.42000 180 LEU A O 1
ATOM 2993 N N . LEU A 1 181 ? 34.02400 -37.71100 6.53600 1.000 24.08000 181 LEU A N 1
ATOM 2994 C CA . LEU A 1 181 ? 33.46100 -37.49900 7.86500 1.000 25.74000 181 LEU A CA 1
ATOM 2995 C C . LEU A 1 181 ? 33.93100 -38.60300 8.80100 1.000 32.56000 181 LEU A C 1
ATOM 2996 O O . LEU A 1 181 ? 33.84500 -39.79400 8.46500 1.000 31.91000 181 LEU A O 1
ATOM 3012 N N . GLU A 1 182 ? 34.46000 -38.20800 9.94900 1.000 31.57000 182 GLU A N 1
ATOM 3013 C CA . GLU A 1 182 ? 34.91300 -39.14600 10.96200 1.000 27.63000 182 GLU A CA 1
ATOM 3014 C C . GLU A 1 182 ? 33.93800 -39.12700 12.12800 1.000 33.43000 182 GLU A C 1
ATOM 3015 O O . GLU A 1 182 ? 33.35300 -38.09000 12.43600 1.000 32.00000 182 GLU A O 1
ATOM 3027 N N . TYR A 1 183 ? 33.73700 -40.29600 12.73800 1.000 33.02000 183 TYR A N 1
ATOM 3028 C CA . TYR A 1 183 ? 32.78700 -40.47300 13.82800 1.000 32.95000 183 TYR A CA 1
ATOM 3029 C C . TYR A 1 183 ? 33.52000 -41.16700 14.96200 1.000 32.68000 183 TYR A C 1
ATOM 3030 O O . TYR A 1 183 ? 34.08900 -42.24200 14.75000 1.000 32.43000 183 TYR A O 1
ATOM 3048 N N . ASP A 1 184 ? 33.47600 -40.58400 16.16500 1.000 37.63000 184 ASP A N 1
ATOM 3049 C CA . ASP A 1 184 ? 34.23500 -41.13100 17.28700 1.000 40.12000 184 ASP A CA 1
ATOM 3050 C C . ASP A 1 184 ? 33.34900 -41.80900 18.33100 1.000 48.90000 184 ASP A C 1
ATOM 3051 O O . ASP A 1 184 ? 33.75000 -41.93200 19.48600 1.000 49.39000 184 ASP A O 1
ATOM 3060 N N . GLY A 1 185 ? 32.15400 -42.23800 17.95500 1.000 45.02000 185 GLY A N 1
ATOM 3061 C CA . GLY A 1 185 ? 31.21700 -42.80400 18.89900 1.000 49.38000 185 GLY A CA 1
ATOM 3062 C C . GLY A 1 185 ? 30.33200 -41.79100 19.58000 1.000 51.89000 185 GLY A C 1
ATOM 3063 O O . GLY A 1 185 ? 29.31700 -42.17400 20.18300 1.000 50.86000 185 GLY A O 1
ATOM 3067 N N . GLU A 1 186 ? 30.65800 -40.53400 19.48500 1.000 48.02000 186 GLU A N 1
ATOM 3068 C CA . GLU A 1 186 ? 29.87300 -39.48800 20.11300 1.000 50.09000 186 GLU A CA 1
ATOM 3069 C C . GLU A 1 186 ? 29.53900 -38.35500 19.16600 1.000 46.65000 186 GLU A C 1
ATOM 3070 O O . GLU A 1 186 ? 28.45600 -37.78400 19.26200 1.000 42.88000 186 GLU A O 1
ATOM 3082 N N . ARG A 1 187 ? 30.46000 -37.98300 18.28300 1.000 44.49000 187 ARG A N 1
ATOM 3083 C CA . ARG A 1 187 ? 30.24800 -36.81100 17.45000 1.000 44.67000 187 ARG A CA 1
ATOM 3084 C C . ARG A 1 187 ? 31.07000 -36.94900 16.17600 1.000 31.20000 187 ARG A C 1
ATOM 3085 O O . ARG A 1 187 ? 31.88900 -37.85400 16.03000 1.000 31.52000 187 ARG A O 1
ATOM 3106 N N . PHE A 1 188 ? 30.82700 -36.03800 15.25500 1.000 33.73000 188 PHE A N 1
ATOM 3107 C CA . PHE A 1 188 ? 31.43000 -36.05900 13.93200 1.000 32.95000 188 PHE A CA 1
ATOM 3108 C C . PHE A 1 188 ? 32.47900 -34.95400 13.81200 1.000 36.06000 188 PHE A C 1
ATOM 3109 O O . PHE A 1 188 ? 32.46800 -33.97400 14.56500 1.000 34.14000 188 PHE A O 1
ATOM 3126 N N . TYR A 1 189 ? 33.40300 -35.14400 12.85900 1.000 29.80000 189 TYR A N 1
ATOM 3127 C CA . TYR A 1 189 ? 34.42800 -34.16500 12.47900 1.000 32.27000 189 TYR A CA 1
ATOM 3128 C C . TYR A 1 189 ? 34.52900 -34.21800 10.95800 1.000 32.81000 189 TYR A C 1
ATOM 3129 O O . TYR A 1 189 ? 34.69300 -35.30800 10.41200 1.000 32.61000 189 TYR A O 1
ATOM 3147 N N . LEU A 1 190 ? 34.39500 -33.08700 10.28500 1.000 26.70000 190 LEU A N 1
ATOM 3148 C CA . LEU A 1 190 ? 34.57400 -33.02700 8.83800 1.000 26.76000 190 LEU A CA 1
ATOM 3149 C C . LEU A 1 190 ? 36.05600 -32.79900 8.52200 1.000 31.10000 190 LEU A C 1
ATOM 3150 O O . LEU A 1 190 ? 36.62300 -31.74500 8.84200 1.000 26.40000 190 LEU A O 1
ATOM 3166 N N . LYS A 1 191 ? 36.68600 -33.79300 7.89700 1.000 23.74000 191 LYS A N 1
ATOM 3167 C CA . LYS A 1 191 ? 38.08900 -33.70100 7.52900 1.000 24.82000 191 LYS A CA 1
ATOM 3168 C C . LYS A 1 191 ? 38.34100 -33.17100 6.12700 1.000 25.60000 191 LYS A C 1
ATOM 3169 O O . LYS A 1 191 ? 39.46200 -32.74900 5.82300 1.000 25.47000 191 LYS A O 1
ATOM 3188 N N . SER A 1 192 ? 37.35400 -33.19600 5.25300 1.000 24.25000 192 SER A N 1
ATOM 3189 C CA . SER A 1 192 ? 37.56300 -32.73300 3.89200 1.000 22.47000 192 SER A CA 1
ATOM 3190 C C . SER A 1 192 ? 36.18500 -32.55400 3.31000 1.000 23.81000 192 SER A C 1
ATOM 3191 O O . SER A 1 192 ? 35.21300 -33.20900 3.76100 1.000 23.38000 192 SER A O 1
ATOM 3199 N N . LEU A 1 193 ? 36.10100 -31.66200 2.31600 1.000 20.13000 193 LEU A N 1
ATOM 3200 C CA . LEU A 1 193 ? 34.90000 -31.47800 1.51900 1.000 22.55000 193 LEU A CA 1
ATOM 3201 C C . LEU A 1 193 ? 35.27400 -31.31700 0.06000 1.000 26.54000 193 LEU A C 1
ATOM 3202 O O . LEU A 1 193 ? 36.11500 -30.47400 -0.29500 1.000 21.59000 193 LEU A O 1
ATOM 3218 N N . ASN A 1 194 ? 34.60300 -32.10400 -0.78500 1.000 24.06000 194 ASN A N 1
ATOM 3219 C CA . ASN A 1 194 ? 34.71700 -31.98300 -2.23500 1.000 21.39000 194 ASN A CA 1
ATOM 3220 C C . ASN A 1 194 ? 36.15000 -32.13800 -2.70500 1.000 21.85000 194 ASN A C 1
ATOM 3221 O O . ASN A 1 194 ? 36.63400 -31.36400 -3.53400 1.000 23.67000 194 ASN A O 1
ATOM 3232 N N . ASP A 1 195 ? 36.79800 -33.21300 -2.27000 1.000 22.87000 195 ASP A N 1
ATOM 3233 C CA . ASP A 1 195 ? 38.11400 -33.62000 -2.75800 1.000 22.10000 195 ASP A CA 1
ATOM 3234 C C . ASP A 1 195 ? 37.99500 -34.30100 -4.12000 1.000 25.31000 195 ASP A C 1
ATOM 3235 O O . ASP A 1 195 ? 37.38900 -35.38300 -4.24100 1.000 26.65000 195 ASP A O 1
ATOM 3244 N N . THR A 1 196 ? 38.56200 -33.65900 -5.16500 1.000 21.89000 196 THR A N 1
ATOM 3245 C CA . THR A 1 196 ? 38.62000 -34.23000 -6.50700 1.000 26.18000 196 THR A CA 1
ATOM 3246 C C . THR A 1 196 ? 40.06500 -34.41700 -6.99200 1.000 23.99000 196 THR A C 1
ATOM 3247 O O . THR A 1 196 ? 40.34500 -34.41800 -8.19300 1.000 26.49000 196 THR A O 1
ATOM 3258 N N . CYS A 1 197 ? 40.96200 -34.69000 -6.06800 1.000 22.61000 197 CYS A N 1
ATOM 3259 C CA . CYS A 1 197 ? 42.35100 -34.92300 -6.42000 1.000 26.92000 197 CYS A CA 1
ATOM 3260 C C . CYS A 1 197 ? 42.51600 -36.04800 -7.45100 1.000 34.02000 197 CYS A C 1
ATOM 3261 O O . CYS A 1 197 ? 43.41100 -35.97300 -8.29700 1.000 26.92000 197 CYS A O 1
ATOM 3269 N N . HIS A 1 198 ? 41.65300 -37.06700 -7.42900 1.000 26.56000 198 HIS A N 1
ATOM 3270 C CA . HIS A 1 198 ? 41.75600 -38.15500 -8.39600 1.000 25.88000 198 HIS A CA 1
ATOM 3271 C C . HIS A 1 198 ? 41.50100 -37.69100 -9.81700 1.000 22.29000 198 HIS A C 1
ATOM 3272 O O . HIS A 1 198 ? 41.89800 -38.38500 -10.76100 1.000 27.47000 198 HIS A O 1
ATOM 3286 N N . LEU A 1 199 ? 40.82300 -36.55900 -10.01200 1.000 25.51000 199 LEU A N 1
ATOM 3287 C CA . LEU A 1 199 ? 40.57700 -36.02600 -11.34600 1.000 24.62000 199 LEU A CA 1
ATOM 3288 C C . LEU A 1 199 ? 41.66900 -35.06400 -11.87300 1.000 30.36000 199 LEU A C 1
ATOM 3289 O O . LEU A 1 199 ? 41.54400 -34.57300 -13.00500 1.000 30.43000 199 LEU A O 1
ATOM 3305 N N . LEU A 1 200 ? 42.75400 -34.85900 -11.12600 1.000 34.23000 200 LEU A N 1
ATOM 3306 C CA . LEU A 1 200 ? 43.79900 -33.91700 -11.55800 1.000 38.95000 200 LEU A CA 1
ATOM 3307 C C . LEU A 1 200 ? 44.33600 -34.28200 -12.93300 1.000 35.14000 200 LEU A C 1
ATOM 3308 O O . LEU A 1 200 ? 44.50800 -33.41800 -13.78400 1.000 36.16000 200 LEU A O 1
ATOM 3324 N N . VAL A 1 201 ? 44.50900 -35.57700 -13.19000 1.000 34.30000 201 VAL A N 1
ATOM 3325 C CA . VAL A 1 201 ? 45.03300 -36.05900 -14.46400 1.000 37.97000 201 VAL A CA 1
ATOM 3326 C C . VAL A 1 201 ? 44.25400 -35.54600 -15.66400 1.000 36.02000 201 VAL A C 1
ATOM 3327 O O . VAL A 1 201 ? 44.81400 -35.43300 -16.76100 1.000 41.56000 201 VAL A O 1
ATOM 3340 N N . LEU A 1 202 ? 42.95900 -35.25600 -15.50200 1.000 31.51000 202 LEU A N 1
ATOM 3341 C CA . LEU A 1 202 ? 42.13900 -34.80100 -16.61500 1.000 32.68000 202 LEU A CA 1
ATOM 3342 C C . LEU A 1 202 ? 42.31000 -33.32100 -16.96900 1.000 38.58000 202 LEU A C 1
ATOM 3343 O O . LEU A 1 202 ? 41.81200 -32.88200 -18.01200 1.000 36.44000 202 LEU A O 1
ATOM 3359 N N . ASP A 1 203 ? 42.93100 -32.52500 -16.11700 1.000 41.55000 203 ASP A N 1
ATOM 3360 C CA . ASP A 1 203 ? 42.98100 -31.07100 -16.34000 1.000 50.48000 203 ASP A CA 1
ATOM 3361 C C . ASP A 1 203 ? 43.93400 -30.67400 -17.48200 1.000 49.46000 203 ASP A C 1
ATOM 3362 O O . ASP A 1 203 ? 44.84100 -31.42700 -17.83600 1.000 44.40000 203 ASP A O 1
ATOM 3371 N N . MET B 1 1 ? 32.02200 -14.42200 -9.61000 1.000 66.71000 1 MET B N 1
ATOM 3372 C CA . MET B 1 1 ? 31.98700 -13.86600 -8.23700 1.000 53.76000 1 MET B CA 1
ATOM 3373 C C . MET B 1 1 ? 33.41200 -13.67400 -7.71800 1.000 54.06000 1 MET B C 1
ATOM 3374 O O . MET B 1 1 ? 34.36500 -13.64800 -8.50900 1.000 55.48000 1 MET B O 1
ATOM 3390 N N . LYS B 1 2 ? 33.55500 -13.55400 -6.39300 1.000 43.82000 2 LYS B N 1
ATOM 3391 C CA . LYS B 1 2 ? 34.86400 -13.48900 -5.74400 1.000 39.93000 2 LYS B CA 1
ATOM 3392 C C . LYS B 1 2 ? 35.24700 -14.86900 -5.21100 1.000 31.83000 2 LYS B C 1
ATOM 3393 O O . LYS B 1 2 ? 34.50200 -15.45200 -4.42000 1.000 35.38000 2 LYS B O 1
ATOM 3412 N N . LYS B 1 3 ? 36.43100 -15.34400 -5.59100 1.000 28.34000 3 LYS B N 1
ATOM 3413 C CA . LYS B 1 3 ? 37.02400 -16.56300 -5.04000 1.000 32.16000 3 LYS B CA 1
ATOM 3414 C C . LYS B 1 3 ? 38.03900 -16.24900 -3.94800 1.000 34.32000 3 LYS B C 1
ATOM 3415 O O . LYS B 1 3 ? 39.02200 -15.54500 -4.19600 1.000 31.38000 3 LYS B O 1
ATOM 3434 N N . ILE B 1 4 ? 37.81800 -16.82000 -2.77100 1.000 29.42000 4 ILE B N 1
ATOM 3435 C CA . ILE B 1 4 ? 38.67800 -16.66100 -1.60300 1.000 26.79000 4 ILE B CA 1
ATOM 3436 C C . ILE B 1 4 ? 39.24600 -18.02800 -1.23800 1.000 27.36000 4 ILE B C 1
ATOM 3437 O O . ILE B 1 4 ? 38.54300 -18.88300 -0.67900 1.000 26.19000 4 ILE B O 1
ATOM 3453 N N . TYR B 1 5 ? 40.51600 -18.23400 -1.52500 1.000 23.03000 5 TYR B N 1
ATOM 3454 C CA . TYR B 1 5 ? 41.19500 -19.47400 -1.16800 1.000 20.83000 5 TYR B CA 1
ATOM 3455 C C . TYR B 1 5 ? 41.82500 -19.33000 0.21400 1.000 30.29000 5 TYR B C 1
ATOM 3456 O O . TYR B 1 5 ? 42.81600 -18.59700 0.38500 1.000 30.41000 5 TYR B O 1
ATOM 3474 N N . LEU B 1 6 ? 41.21400 -19.96100 1.21100 1.000 20.09000 6 LEU B N 1
ATOM 3475 C CA . LEU B 1 6 ? 41.83100 -20.03700 2.52000 1.000 21.39000 6 LEU B CA 1
ATOM 3476 C C . LEU B 1 6 ? 42.89300 -21.12100 2.50000 1.000 29.27000 6 LEU B C 1
ATOM 3477 O O . LEU B 1 6 ? 42.67900 -22.20900 1.94300 1.000 25.55000 6 LEU B O 1
ATOM 3493 N N . ILE B 1 7 ? 44.06600 -20.80700 3.06300 1.000 21.36000 7 ILE B N 1
ATOM 3494 C CA . ILE B 1 7 ? 45.20800 -21.72400 3.05700 1.000 23.05000 7 ILE B CA 1
ATOM 3495 C C . ILE B 1 7 ? 45.82200 -21.76600 4.44800 1.000 28.27000 7 ILE B C 1
ATOM 3496 O O . ILE B 1 7 ? 46.37100 -20.75300 4.92200 1.000 25.84000 7 ILE B O 1
ATOM 3512 N N . ARG B 1 8 ? 45.75800 -22.92200 5.10000 1.000 21.77000 8 ARG B N 1
ATOM 3513 C CA . ARG B 1 8 ? 46.46600 -23.05600 6.37000 1.000 23.24000 8 ARG B CA 1
ATOM 3514 C C . ARG B 1 8 ? 47.96300 -23.09300 6.09000 1.000 21.51000 8 ARG B C 1
ATOM 3515 O O . ARG B 1 8 ? 48.40300 -23.67700 5.10600 1.000 23.52000 8 ARG B O 1
ATOM 3536 N N . HIS B 1 9 ? 48.76400 -22.44100 6.94700 1.000 23.80000 9 HIS B N 1
ATOM 3537 C CA . HIS B 1 9 ? 50.20400 -22.34500 6.74400 1.000 22.85000 9 HIS B CA 1
ATOM 3538 C C . HIS B 1 9 ? 50.83100 -23.73800 6.73600 1.000 26.07000 9 HIS B C 1
ATOM 3539 O O . HIS B 1 9 ? 50.22700 -24.72900 7.21200 1.000 22.50000 9 HIS B O 1
ATOM 3553 N N . ALA B 1 10 ? 52.06000 -23.80300 6.21400 1.000 21.21000 10 ALA B N 1
ATOM 3554 C CA . ALA B 1 10 ? 52.79700 -25.05700 6.18100 1.000 25.76000 10 ALA B CA 1
ATOM 3555 C C . ALA B 1 10 ? 53.26900 -25.45100 7.58000 1.000 22.41000 10 ALA B C 1
ATOM 3556 O O . ALA B 1 10 ? 53.03200 -24.75300 8.57000 1.000 22.01000 10 ALA B O 1
ATOM 3563 N N . GLN B 1 11 ? 53.82900 -26.67300 7.66500 1.000 24.79000 11 GLN B N 1
ATOM 3564 C CA . GLN B 1 11 ? 54.18300 -27.28100 8.94300 1.000 21.68000 11 GLN B CA 1
ATOM 3565 C C . GLN B 1 11 ? 55.24300 -26.46400 9.67900 1.000 23.33000 11 GLN B C 1
ATOM 3566 O O . GLN B 1 11 ? 56.30700 -26.19000 9.12400 1.000 23.49000 11 GLN B O 1
ATOM 3580 N N . SER B 1 12 ? 54.99400 -26.15700 10.94900 1.000 24.55000 12 SER B N 1
ATOM 3581 C CA . SER B 1 12 ? 55.95800 -25.43800 11.77200 1.000 26.41000 12 SER B CA 1
ATOM 3582 C C . SER B 1 12 ? 56.58600 -26.41200 12.76000 1.000 30.74000 12 SER B C 1
ATOM 3583 O O . SER B 1 12 ? 56.09200 -27.53000 12.92100 1.000 27.62000 12 SER B O 1
ATOM 3591 N N . GLU B 1 13 ? 57.68500 -25.97900 13.41200 1.000 27.00000 13 GLU B N 1
ATOM 3592 C CA . GLU B 1 13 ? 58.40600 -26.88200 14.32800 1.000 30.64000 13 GLU B CA 1
ATOM 3593 C C . GLU B 1 13 ? 57.50800 -27.32900 15.45600 1.000 32.55000 13 GLU B C 1
ATOM 3594 O O . GLU B 1 13 ? 57.50100 -28.51100 15.82200 1.000 37.14000 13 GLU B O 1
ATOM 3606 N N . TYR B 1 14 ? 56.71700 -26.40900 16.00800 1.000 31.36000 14 TYR B N 1
ATOM 3607 C CA . TYR B 1 14 ? 55.79700 -26.81500 17.06200 1.000 31.07000 14 TYR B CA 1
ATOM 3608 C C . TYR B 1 14 ? 54.67100 -27.72900 16.55100 1.000 36.32000 14 TYR B C 1
ATOM 3609 O O . TYR B 1 14 ? 54.21700 -28.59400 17.31200 1.000 37.38000 14 TYR B O 1
ATOM 3627 N N . ASN B 1 15 ? 54.18400 -27.56200 15.30500 1.000 37.31000 15 ASN B N 1
ATOM 3628 C CA . ASN B 1 15 ? 53.22300 -28.53900 14.77800 1.000 36.14000 15 ASN B CA 1
ATOM 3629 C C . ASN B 1 15 ? 53.86100 -29.93700 14.77200 1.000 38.17000 15 ASN B C 1
ATOM 3630 O O . ASN B 1 15 ? 53.28200 -30.90900 15.26400 1.000 41.98000 15 ASN B O 1
ATOM 3641 N N . GLU B 1 16 ? 55.05800 -30.05100 14.19000 1.000 35.55000 16 GLU B N 1
ATOM 3642 C CA . GLU B 1 16 ? 55.70800 -31.35400 14.09500 1.000 38.24000 16 GLU B CA 1
ATOM 3643 C C . GLU B 1 16 ? 55.81800 -32.01600 15.45900 1.000 46.75000 16 GLU B C 1
ATOM 3644 O O . GLU B 1 16 ? 55.62900 -33.22800 15.58500 1.000 42.40000 16 GLU B O 1
ATOM 3656 N N . LYS B 1 17 ? 56.13400 -31.23900 16.48500 1.000 42.03000 17 LYS B N 1
ATOM 3657 C CA . LYS B 1 17 ? 56.27600 -31.74500 17.84400 1.000 36.88000 17 LYS B CA 1
ATOM 3658 C C . LYS B 1 17 ? 54.94900 -31.89300 18.57300 1.000 41.80000 17 LYS B C 1
ATOM 3659 O O . LYS B 1 17 ? 54.94500 -32.32000 19.72800 1.000 44.16000 17 LYS B O 1
ATOM 3678 N N . GLY B 1 18 ? 53.82800 -31.58900 17.93600 1.000 39.21000 18 GLY B N 1
ATOM 3679 C CA . GLY B 1 18 ? 52.56300 -31.71900 18.62300 1.000 40.89000 18 GLY B CA 1
ATOM 3680 C C . GLY B 1 18 ? 52.35900 -30.75800 19.77400 1.000 44.08000 18 GLY B C 1
ATOM 3681 O O . GLY B 1 18 ? 51.60400 -31.06600 20.70200 1.000 43.40000 18 GLY B O 1
ATOM 3685 N N . ILE B 1 19 ? 52.95700 -29.57300 19.72700 1.000 38.30000 19 ILE B N 1
ATOM 3686 C CA . ILE B 1 19 ? 52.86100 -28.57600 20.83000 1.000 34.09000 19 ILE B CA 1
ATOM 3687 C C . ILE B 1 19 ? 51.79700 -27.52000 20.51900 1.000 31.40000 19 ILE B C 1
ATOM 3688 O O . ILE B 1 19 ? 51.80600 -27.00600 19.40700 1.000 31.70000 19 ILE B O 1
ATOM 3704 N N . PHE B 1 20 ? 50.89600 -27.23900 21.45600 1.000 30.93000 20 PHE B N 1
ATOM 3705 C CA . PHE B 1 20 ? 49.90000 -26.14500 21.35200 1.000 31.44000 20 PHE B CA 1
ATOM 3706 C C . PHE B 1 20 ? 50.73500 -24.88900 21.10900 1.000 34.13000 20 PHE B C 1
ATOM 3707 O O . PHE B 1 20 ? 51.69500 -24.74800 21.81000 1.000 35.30000 20 PHE B O 1
ATOM 3724 N N . GLN B 1 21 ? 50.45700 -24.07900 20.10200 1.000 33.71000 21 GLN B N 1
ATOM 3725 C CA . GLN B 1 21 ? 51.35000 -22.94600 19.75100 1.000 30.37000 21 GLN B CA 1
ATOM 3726 C C . GLN B 1 21 ? 50.67800 -21.60400 20.04000 1.000 39.50000 21 GLN B C 1
ATOM 3727 O O . GLN B 1 21 ? 51.18300 -20.89100 20.90600 1.000 34.55000 21 GLN B O 1
ATOM 3741 N N . GLY B 1 22 ? 49.60000 -21.27400 19.33700 1.000 35.35000 22 GLY B N 1
ATOM 3742 C CA . GLY B 1 22 ? 48.94900 -19.98600 19.52400 1.000 29.40000 22 GLY B CA 1
ATOM 3743 C C . GLY B 1 22 ? 49.86000 -18.81500 19.13400 1.000 27.67000 22 GLY B C 1
ATOM 3744 O O . GLY B 1 22 ? 50.32200 -18.68200 17.98600 1.000 26.11000 22 GLY B O 1
ATOM 3748 N N . ARG B 1 23 ? 50.13500 -17.92400 20.10100 1.000 27.88000 23 ARG B N 1
ATOM 3749 C CA . ARG B 1 23 ? 50.98900 -16.76600 19.83600 1.000 30.78000 23 ARG B CA 1
ATOM 3750 C C . ARG B 1 23 ? 52.47600 -17.12600 19.74300 1.000 31.17000 23 ARG B C 1
ATOM 3751 O O . ARG B 1 23 ? 53.27300 -16.30800 19.26900 1.000 28.56000 23 ARG B O 1
ATOM 3772 N N . LEU B 1 24 ? 52.88800 -18.31200 20.17800 1.000 25.06000 24 LEU B N 1
ATOM 3773 C CA . LEU B 1 24 ? 54.26300 -18.72000 19.93100 1.000 24.15000 24 LEU B CA 1
ATOM 3774 C C . LEU B 1 24 ? 54.50900 -18.74700 18.43600 1.000 27.58000 24 LEU B C 1
ATOM 3775 O O . LEU B 1 24 ? 53.57500 -18.72900 17.63800 1.000 27.72000 24 LEU B O 1
ATOM 3791 N N . ASP B 1 25 ? 55.78900 -18.69600 18.04600 1.000 27.36000 25 ASP B N 1
ATOM 3792 C CA . ASP B 1 25 ? 56.14500 -18.27400 16.69000 1.000 27.30000 25 ASP B CA 1
ATOM 3793 C C . ASP B 1 25 ? 57.29300 -19.10100 16.12100 1.000 28.54000 25 ASP B C 1
ATOM 3794 O O . ASP B 1 25 ? 58.29500 -18.56600 15.62600 1.000 27.89000 25 ASP B O 1
ATOM 3803 N N . SER B 1 26 ? 57.11600 -20.43000 16.09200 1.000 29.66000 26 SER B N 1
ATOM 3804 C CA . SER B 1 26 ? 58.18500 -21.29500 15.60900 1.000 23.38000 26 SER B CA 1
ATOM 3805 C C . SER B 1 26 ? 58.28600 -21.18400 14.09500 1.000 26.75000 26 SER B C 1
ATOM 3806 O O . SER B 1 26 ? 57.38300 -20.66800 13.43000 1.000 26.36000 26 SER B O 1
ATOM 3814 N N . ASP B 1 27 ? 59.42200 -21.64800 13.56300 1.000 23.18000 27 ASP B N 1
ATOM 3815 C CA . ASP B 1 27 ? 59.79500 -21.57700 12.16500 1.000 28.53000 27 ASP B CA 1
ATOM 3816 C C . ASP B 1 27 ? 59.11900 -22.72300 11.42100 1.000 26.33000 27 ASP B C 1
ATOM 3817 O O . ASP B 1 27 ? 58.65600 -23.68100 12.03500 1.000 23.62000 27 ASP B O 1
ATOM 3826 N N . LEU B 1 28 ? 59.07300 -22.60700 10.09400 1.000 21.74000 28 LEU B N 1
ATOM 3827 C CA . LEU B 1 28 ? 58.69400 -23.75300 9.26800 1.000 28.81000 28 LEU B CA 1
ATOM 3828 C C . LEU B 1 28 ? 59.76500 -24.81900 9.39800 1.000 33.48000 28 LEU B C 1
ATOM 3829 O O . LEU B 1 28 ? 60.95600 -24.51200 9.56400 1.000 29.08000 28 LEU B O 1
ATOM 3845 N N . THR B 1 29 ? 59.34300 -26.08400 9.31500 1.000 27.04000 29 THR B N 1
ATOM 3846 C CA . THR B 1 29 ? 60.29400 -27.18700 9.22300 1.000 29.37000 29 THR B CA 1
ATOM 3847 C C . THR B 1 29 ? 60.78000 -27.27100 7.79000 1.000 24.76000 29 THR B C 1
ATOM 3848 O O . THR B 1 29 ? 60.19400 -26.65100 6.88900 1.000 26.96000 29 THR B O 1
ATOM 3859 N N . PRO B 1 30 ? 61.82800 -28.07500 7.53200 1.000 32.06000 30 PRO B N 1
ATOM 3860 C CA . PRO B 1 30 ? 62.18900 -28.37000 6.13000 1.000 31.47000 30 PRO B CA 1
ATOM 3861 C C . PRO B 1 30 ? 61.02000 -28.94800 5.32600 1.000 25.62000 30 PRO B C 1
ATOM 3862 O O . PRO B 1 30 ? 60.88800 -28.65400 4.12700 1.000 32.00000 30 PRO B O 1
ATOM 3873 N N . LEU B 1 31 ? 60.16800 -29.75300 5.95700 1.000 31.53000 31 LEU B N 1
ATOM 3874 C CA . LEU B 1 31 ? 58.96300 -30.20800 5.26900 1.000 29.04000 31 LEU B CA 1
ATOM 3875 C C . LEU B 1 31 ? 58.02800 -29.04500 4.99500 1.000 28.03000 31 LEU B C 1
ATOM 3876 O O . LEU B 1 31 ? 57.41700 -28.97600 3.92100 1.000 26.41000 31 LEU B O 1
ATOM 3892 N N . GLY B 1 32 ? 57.90200 -28.11400 5.94800 1.000 25.54000 32 GLY B N 1
ATOM 3893 C CA . GLY B 1 32 ? 57.02800 -26.98000 5.70800 1.000 25.16000 32 GLY B CA 1
ATOM 3894 C C . GLY B 1 32 ? 57.42800 -26.19100 4.46900 1.000 26.03000 32 GLY B C 1
ATOM 3895 O O . GLY B 1 32 ? 56.57200 -25.72700 3.71200 1.000 27.49000 32 GLY B O 1
ATOM 3899 N N . PHE B 1 33 ? 58.73700 -25.98300 4.27500 1.000 26.77000 33 PHE B N 1
ATOM 3900 C CA . PHE B 1 33 ? 59.20800 -25.28100 3.08600 1.000 27.95000 33 PHE B CA 1
ATOM 3901 C C . PHE B 1 33 ? 58.87400 -26.07200 1.82700 1.000 27.86000 33 PHE B C 1
ATOM 3902 O O . PHE B 1 33 ? 58.49800 -25.50100 0.80400 1.000 29.63000 33 PHE B O 1
ATOM 3919 N N . VAL B 1 34 ? 59.03400 -27.38700 1.87600 1.000 27.94000 34 VAL B N 1
ATOM 3920 C CA . VAL B 1 34 ? 58.65100 -28.22100 0.73000 1.000 33.77000 34 VAL B CA 1
ATOM 3921 C C . VAL B 1 34 ? 57.15900 -28.07500 0.42300 1.000 24.46000 34 VAL B C 1
ATOM 3922 O O . VAL B 1 34 ? 56.75600 -27.85800 -0.73600 1.000 28.67000 34 VAL B O 1
ATOM 3935 N N . GLN B 1 35 ? 56.31400 -28.17300 1.46300 1.000 28.01000 35 GLN B N 1
ATOM 3936 C CA . GLN B 1 35 ? 54.87000 -28.06000 1.26300 1.000 27.50000 35 GLN B CA 1
ATOM 3937 C C . GLN B 1 35 ? 54.51100 -26.72700 0.63100 1.000 31.78000 35 GLN B C 1
ATOM 3938 O O . GLN B 1 35 ? 53.63900 -26.64800 -0.24500 1.000 26.44000 35 GLN B O 1
ATOM 3952 N N . SER B 1 36 ? 55.16800 -25.65300 1.08200 1.000 26.28000 36 SER B N 1
ATOM 3953 C CA . SER B 1 36 ? 54.93600 -24.33700 0.50500 1.000 26.26000 36 SER B CA 1
ATOM 3954 C C . SER B 1 36 ? 55.30400 -24.29800 -0.97300 1.000 24.49000 36 SER B C 1
ATOM 3955 O O . SER B 1 36 ? 54.60900 -23.66600 -1.78200 1.000 29.28000 36 SER B O 1
ATOM 3963 N N . ARG B 1 37 ? 56.42200 -24.90900 -1.34500 1.000 29.36000 37 ARG B N 1
ATOM 3964 C CA . ARG B 1 37 ? 56.77700 -24.87500 -2.76100 1.000 29.36000 37 ARG B CA 1
ATOM 3965 C C . ARG B 1 37 ? 55.75900 -25.65800 -3.60200 1.000 30.98000 37 ARG B C 1
ATOM 3966 O O . ARG B 1 37 ? 55.39300 -25.22700 -4.69900 1.000 30.66000 37 ARG B O 1
ATOM 3987 N N . LEU B 1 38 ? 55.31100 -26.81900 -3.10800 1.000 32.97000 38 LEU B N 1
ATOM 3988 C CA . LEU B 1 38 ? 54.30400 -27.61100 -3.82800 1.000 32.43000 38 LEU B CA 1
ATOM 3989 C C . LEU B 1 38 ? 52.98400 -26.87200 -3.94400 1.000 33.76000 38 LEU B C 1
ATOM 3990 O O . LEU B 1 38 ? 52.24000 -27.04500 -4.91100 1.000 33.33000 38 LEU B O 1
ATOM 4006 N N . LEU B 1 39 ? 52.63900 -26.09500 -2.93100 1.000 31.69000 39 LEU B N 1
ATOM 4007 C CA . LEU B 1 39 ? 51.40900 -25.32900 -2.97200 1.000 31.07000 39 LEU B CA 1
ATOM 4008 C C . LEU B 1 39 ? 51.33300 -24.44300 -4.19200 1.000 32.80000 39 LEU B C 1
ATOM 4009 O O . LEU B 1 39 ? 50.24000 -24.18700 -4.69100 1.000 34.54000 39 LEU B O 1
ATOM 4025 N N . VAL B 1 40 ? 52.47900 -24.00600 -4.71100 1.000 37.95000 40 VAL B N 1
ATOM 4026 C CA . VAL B 1 40 ? 52.48100 -23.11900 -5.86700 1.000 32.13000 40 VAL B CA 1
ATOM 4027 C C . VAL B 1 40 ? 51.70800 -23.73800 -7.03000 1.000 40.83000 40 VAL B C 1
ATOM 4028 O O . VAL B 1 40 ? 50.96100 -23.04700 -7.74400 1.000 38.37000 40 VAL B O 1
ATOM 4041 N N . LYS B 1 41 ? 51.85900 -25.05100 -7.22000 1.000 42.32000 41 LYS B N 1
ATOM 4042 C CA . LYS B 1 41 ? 51.22600 -25.73900 -8.34500 1.000 48.76000 41 LYS B CA 1
ATOM 4043 C C . LYS B 1 41 ? 49.73200 -25.43000 -8.43800 1.000 43.11000 41 LYS B C 1
ATOM 4044 O O . LYS B 1 41 ? 49.20100 -25.17700 -9.52000 1.000 49.66000 41 LYS B O 1
ATOM 4063 N N . GLN B 1 42 ? 49.04600 -25.40700 -7.30000 1.000 40.42000 42 GLN B N 1
ATOM 4064 C CA . GLN B 1 42 ? 47.60600 -25.19700 -7.32000 1.000 43.63000 42 GLN B CA 1
ATOM 4065 C C . GLN B 1 42 ? 47.19900 -23.84500 -7.89500 1.000 48.27000 42 GLN B C 1
ATOM 4066 O O . GLN B 1 42 ? 46.00300 -23.62800 -8.09200 1.000 36.97000 42 GLN B O 1
ATOM 4080 N N . PHE B 1 43 ? 48.14400 -22.91900 -8.13700 1.000 41.85000 43 PHE B N 1
ATOM 4081 C CA . PHE B 1 43 ? 47.78600 -21.54800 -8.47500 1.000 41.52000 43 PHE B CA 1
ATOM 4082 C C . PHE B 1 43 ? 48.52000 -20.98500 -9.68500 1.000 51.50000 43 PHE B C 1
ATOM 4083 O O . PHE B 1 43 ? 48.43600 -19.77400 -9.93100 1.000 49.17000 43 PHE B O 1
ATOM 4100 N N . GLU B 1 44 ? 49.25700 -21.80200 -10.42400 1.000 44.98000 44 GLU B N 1
ATOM 4101 C CA . GLU B 1 44 ? 49.99500 -21.26500 -11.55800 1.000 58.63000 44 GLU B CA 1
ATOM 4102 C C . GLU B 1 44 ? 49.05400 -20.85000 -12.68700 1.000 63.41000 44 GLU B C 1
ATOM 4103 O O . GLU B 1 44 ? 49.29400 -19.84300 -13.36400 1.000 54.43000 44 GLU B O 1
ATOM 4115 N N . ARG B 1 45 ? 47.95300 -21.57600 -12.87900 1.000 57.78000 45 ARG B N 1
ATOM 4116 C CA . ARG B 1 45 ? 47.07700 -21.26200 -14.00100 1.000 64.01000 45 ARG B CA 1
ATOM 4117 C C . ARG B 1 45 ? 46.10700 -20.13500 -13.66800 1.000 62.39000 45 ARG B C 1
ATOM 4118 O O . ARG B 1 45 ? 45.92400 -19.21800 -14.46900 1.000 63.74000 45 ARG B O 1
ATOM 4139 N N . GLU B 1 46 ? 45.48500 -20.17100 -12.50000 1.000 54.16000 46 GLU B N 1
ATOM 4140 C CA . GLU B 1 46 ? 44.62800 -19.07300 -12.04900 1.000 54.84000 46 GLU B CA 1
ATOM 4141 C C . GLU B 1 46 ? 45.30900 -18.38100 -10.85800 1.000 50.91000 46 GLU B C 1
ATOM 4142 O O . GLU B 1 46 ? 45.13200 -18.77600 -9.70300 1.000 46.05000 46 GLU B O 1
ATOM 4154 N N . LYS B 1 47 ? 46.06600 -17.33100 -11.14200 1.000 46.31000 47 LYS B N 1
ATOM 4155 C CA . LYS B 1 47 ? 46.85200 -16.68400 -10.09600 1.000 41.89000 47 LYS B CA 1
ATOM 4156 C C . LYS B 1 47 ? 45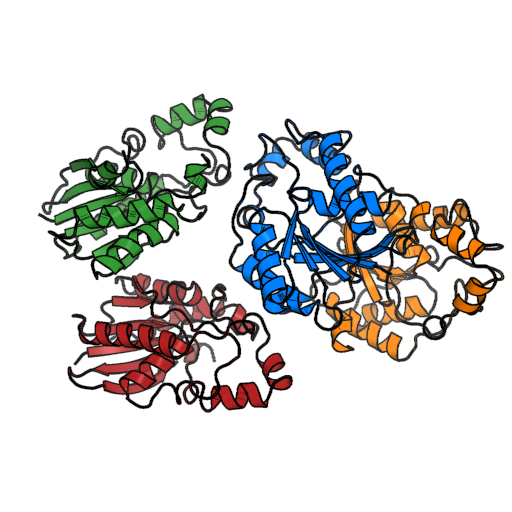.96000 -15.83400 -9.19400 1.000 36.56000 47 LYS B C 1
ATOM 4157 O O . LYS B 1 47 ? 45.15500 -15.04600 -9.68700 1.000 40.60000 47 LYS B O 1
ATOM 4176 N N . PRO B 1 48 ? 46.08100 -15.93800 -7.87200 1.000 29.03000 48 PRO B N 1
ATOM 4177 C CA . PRO B 1 48 ? 45.39100 -14.95700 -7.02200 1.000 34.10000 48 PRO B CA 1
ATOM 4178 C C . PRO B 1 48 ? 45.92000 -13.55600 -7.33000 1.000 37.31000 48 PRO B C 1
ATOM 4179 O O . PRO B 1 48 ? 47.06100 -13.39800 -7.73300 1.000 31.42000 48 PRO B O 1
ATOM 4190 N N . GLU B 1 49 ? 45.08200 -12.54600 -7.14600 1.000 38.55000 49 GLU B N 1
ATOM 4191 C CA . GLU B 1 49 ? 45.48300 -11.16000 -7.33900 1.000 42.83000 49 GLU B CA 1
ATOM 4192 C C . GLU B 1 49 ? 46.07800 -10.52800 -6.08700 1.000 42.49000 49 GLU B C 1
ATOM 4193 O O . GLU B 1 49 ? 46.64900 -9.44100 -6.17400 1.000 37.88000 49 GLU B O 1
ATOM 4205 N N . VAL B 1 50 ? 45.89900 -11.14700 -4.92700 1.000 37.62000 50 VAL B N 1
ATOM 4206 C CA . VAL B 1 50 ? 46.50600 -10.69600 -3.68100 1.000 33.85000 50 VAL B CA 1
ATOM 4207 C C . VAL B 1 50 ? 46.59900 -11.90700 -2.76300 1.000 37.22000 50 VAL B C 1
ATOM 4208 O O . VAL B 1 50 ? 45.74400 -12.79900 -2.80700 1.000 27.88000 50 VAL B O 1
ATOM 4221 N N . ILE B 1 51 ? 47.66700 -11.95200 -1.96700 1.000 27.61000 51 ILE B N 1
ATOM 4222 C CA . ILE B 1 51 ? 47.81400 -12.88800 -0.85700 1.000 24.13000 51 ILE B CA 1
ATOM 4223 C C . ILE B 1 51 ? 47.81500 -12.11600 0.45000 1.000 30.55000 51 ILE B C 1
ATOM 4224 O O . ILE B 1 51 ? 48.60800 -11.18200 0.63100 1.000 30.87000 51 ILE B O 1
ATOM 4240 N N . ILE B 1 52 ? 46.92900 -12.47800 1.36200 1.000 23.12000 52 ILE B N 1
ATOM 4241 C CA . ILE B 1 52 ? 46.84600 -11.85000 2.67000 1.000 27.76000 52 ILE B CA 1
ATOM 4242 C C . ILE B 1 52 ? 47.28500 -12.87900 3.69900 1.000 34.51000 52 ILE B C 1
ATOM 4243 O O . ILE B 1 52 ? 46.82500 -14.02800 3.66200 1.000 27.99000 52 ILE B O 1
ATOM 4259 N N . THR B 1 53 ? 48.20900 -12.49600 4.58200 1.000 27.38000 53 THR B N 1
ATOM 4260 C CA . THR B 1 53 ? 48.77800 -13.45700 5.54100 1.000 25.10000 53 THR B CA 1
ATOM 4261 C C . THR B 1 53 ? 48.84200 -12.96700 6.97600 1.000 30.85000 53 THR B C 1
ATOM 4262 O O . THR B 1 53 ? 48.94100 -11.76200 7.25000 1.000 25.88000 53 THR B O 1
ATOM 4273 N N . SER B 1 54 ? 48.66300 -13.91400 7.89400 1.000 24.58000 54 SER B N 1
ATOM 4274 C CA . SER B 1 54 ? 49.00700 -13.72600 9.30100 1.000 26.86000 54 SER B CA 1
ATOM 4275 C C . SER B 1 54 ? 50.44200 -13.23500 9.35900 1.000 29.55000 54 SER B C 1
ATOM 4276 O O . SER B 1 54 ? 51.26200 -13.62600 8.49900 1.000 23.84000 54 SER B O 1
ATOM 4284 N N . PRO B 1 55 ? 50.79100 -12.34700 10.32100 1.000 27.18000 55 PRO B N 1
ATOM 4285 C CA . PRO B 1 55 ? 52.19800 -11.95300 10.46100 1.000 28.59000 55 PRO B CA 1
ATOM 4286 C C . PRO B 1 55 ? 53.05400 -13.04600 11.09800 1.000 31.65000 55 PRO B C 1
ATOM 4287 O O . PRO B 1 55 ? 54.28000 -12.99300 10.96800 1.000 27.33000 55 PRO B O 1
ATOM 4298 N N . GLN B 1 56 ? 52.46200 -14.02900 11.79000 1.000 29.25000 56 GLN B N 1
ATOM 4299 C CA . GLN B 1 56 ? 53.26600 -15.09100 12.39500 1.000 25.10000 56 GLN B CA 1
ATOM 4300 C C . GLN B 1 56 ? 54.09400 -15.78800 11.32600 1.000 26.88000 56 GLN B C 1
ATOM 4301 O O . GLN B 1 56 ? 53.68200 -15.92300 10.17000 1.000 24.70000 56 GLN B O 1
ATOM 4315 N N . ARG B 1 57 ? 55.32500 -16.12900 11.70100 1.000 21.21000 57 ARG B N 1
ATOM 4316 C CA . ARG B 1 57 ? 56.32900 -16.57200 10.73800 1.000 23.78000 57 ARG B CA 1
ATOM 4317 C C . ARG B 1 57 ? 55.89400 -17.84000 9.98000 1.000 22.90000 57 ARG B C 1
ATOM 4318 O O . ARG B 1 57 ? 56.14500 -17.97600 8.77600 1.000 24.24000 57 ARG B O 1
ATOM 4339 N N . ARG B 1 58 ? 55.26600 -18.77900 10.65500 1.000 23.24000 58 ARG B N 1
ATOM 4340 C CA . ARG B 1 58 ? 54.85300 -19.98600 9.92200 1.000 23.67000 58 ARG B CA 1
ATOM 4341 C C . ARG B 1 58 ? 53.90700 -19.63400 8.77200 1.000 23.84000 58 ARG B C 1
ATOM 4342 O O . ARG B 1 58 ? 54.03600 -20.17700 7.66700 1.000 24.46000 58 ARG B O 1
ATOM 4363 N N . ALA B 1 59 ? 53.04000 -18.63800 8.96400 1.000 22.17000 59 ALA B N 1
ATOM 4364 C CA . ALA B 1 59 ? 52.12800 -18.19300 7.91600 1.000 21.01000 59 ALA B CA 1
ATOM 4365 C C . ALA B 1 59 ? 52.81800 -17.30100 6.89900 1.000 23.92000 59 ALA B C 1
ATOM 4366 O O . ALA B 1 59 ? 52.78800 -17.56100 5.68500 1.000 22.50000 59 ALA B O 1
ATOM 4373 N N . TYR B 1 60 ? 53.55200 -16.28900 7.37700 1.000 28.07000 60 TYR B N 1
ATOM 4374 C CA . TYR B 1 60 ? 54.24400 -15.38900 6.46400 1.000 21.90000 60 TYR B CA 1
ATOM 4375 C C . TYR B 1 60 ? 55.15900 -16.13100 5.51400 1.000 22.04000 60 TYR B C 1
ATOM 4376 O O . TYR B 1 60 ? 55.17200 -15.86200 4.30400 1.000 24.16000 60 TYR B O 1
ATOM 4394 N N . LYS B 1 61 ? 55.96800 -17.05300 6.01600 1.000 24.06000 61 LYS B N 1
ATOM 4395 C CA . LYS B 1 61 ? 56.87800 -17.72100 5.09600 1.000 22.78000 61 LYS B CA 1
ATOM 4396 C C . LYS B 1 61 ? 56.17000 -18.64700 4.09000 1.000 26.55000 61 LYS B C 1
ATOM 4397 O O . LYS B 1 61 ? 56.69200 -18.88800 2.97700 1.000 25.71000 61 LYS B O 1
ATOM 4416 N N . THR B 1 62 ? 55.01000 -19.19400 4.45600 1.000 26.95000 62 THR B N 1
ATOM 4417 C CA . THR B 1 62 ? 54.21700 -19.92800 3.47100 1.000 26.45000 62 THR B CA 1
ATOM 4418 C C . THR B 1 62 ? 53.73500 -18.99300 2.37000 1.000 24.99000 62 THR B C 1
ATOM 4419 O O . THR B 1 62 ? 53.97900 -19.24900 1.18400 1.000 25.02000 62 THR B O 1
ATOM 4430 N N . ALA B 1 63 ? 53.05700 -17.88000 2.76400 1.000 26.85000 63 ALA B N 1
ATOM 4431 C CA . ALA B 1 63 ? 52.63700 -16.83600 1.82500 1.000 26.31000 63 ALA B CA 1
ATOM 4432 C C . ALA B 1 63 ? 53.77600 -16.33900 0.94600 1.000 31.36000 63 ALA B C 1
ATOM 4433 O O . ALA B 1 63 ? 53.58200 -16.06700 -0.24500 1.000 28.87000 63 ALA B O 1
ATOM 4440 N N . LEU B 1 64 ? 54.95400 -16.14000 1.53100 1.000 31.17000 64 LEU B N 1
ATOM 4441 C CA . LEU B 1 64 ? 56.07000 -15.57200 0.77100 1.000 28.35000 64 LEU B CA 1
ATOM 4442 C C . LEU B 1 64 ? 56.51500 -16.48400 -0.36400 1.000 34.87000 64 LEU B C 1
ATOM 4443 O O . LEU B 1 64 ? 56.93400 -16.00900 -1.44100 1.000 28.82000 64 LEU B O 1
ATOM 4459 N N . THR B 1 65 ? 56.48400 -17.79700 -0.13700 1.000 33.75000 65 THR B N 1
ATOM 4460 C CA . THR B 1 65 ? 56.84700 -18.71200 -1.21300 1.000 28.65000 65 THR B CA 1
ATOM 4461 C C . THR B 1 65 ? 55.90900 -18.51500 -2.40200 1.000 29.04000 65 THR B C 1
ATOM 4462 O O . THR B 1 65 ? 56.35300 -18.41000 -3.55200 1.000 37.05000 65 THR B O 1
ATOM 4473 N N . LEU B 1 66 ? 54.61200 -18.40000 -2.13400 1.000 32.74000 66 LEU B N 1
ATOM 4474 C CA . LEU B 1 66 ? 53.67100 -18.13500 -3.21300 1.000 34.20000 66 LEU B CA 1
ATOM 4475 C C . LEU B 1 66 ? 53.89200 -16.75300 -3.83200 1.000 35.33000 66 LEU B C 1
ATOM 4476 O O . LEU B 1 66 ? 53.89300 -16.59800 -5.06100 1.000 37.40000 66 LEU B O 1
ATOM 4492 N N . SER B 1 67 ? 53.97500 -15.72500 -2.98900 1.000 34.55000 67 SER B N 1
ATOM 4493 C CA . SER B 1 67 ? 54.13700 -14.35200 -3.47900 1.000 29.85000 67 SER B CA 1
ATOM 4494 C C . SER B 1 67 ? 55.34200 -14.24200 -4.39800 1.000 34.52000 67 SER B C 1
ATOM 4495 O O . SER B 1 67 ? 55.29000 -13.60900 -5.46100 1.000 35.04000 67 SER B O 1
ATOM 4503 N N . ASP B 1 68 ? 56.43300 -14.87100 -3.99700 1.000 41.46000 68 ASP B N 1
ATOM 4504 C CA . ASP B 1 68 ? 57.69100 -14.75100 -4.70400 1.000 38.64000 68 ASP B CA 1
ATOM 4505 C C . ASP B 1 68 ? 57.72200 -15.61700 -5.95500 1.000 40.54000 68 ASP B C 1
ATOM 4506 O O . ASP B 1 68 ? 58.20800 -15.17700 -7.00200 1.000 40.45000 68 ASP B O 1
ATOM 4515 N N . VAL B 1 69 ? 57.23200 -16.84900 -5.88600 1.000 40.10000 69 VAL B N 1
ATOM 4516 C CA . VAL B 1 69 ? 57.32600 -17.67900 -7.08300 1.000 35.96000 69 VAL B CA 1
ATOM 4517 C C . VAL B 1 69 ? 56.32300 -17.21800 -8.14900 1.000 37.58000 69 VAL B C 1
ATOM 4518 O O . VAL B 1 69 ? 56.61000 -17.28500 -9.34700 1.000 43.19000 69 VAL B O 1
ATOM 4531 N N . LEU B 1 70 ? 55.14700 -16.73400 -7.74800 1.000 35.51000 70 LEU B N 1
ATOM 4532 C CA . LEU B 1 70 ? 54.15200 -16.31500 -8.72600 1.000 36.77000 70 LEU B CA 1
ATOM 4533 C C . LEU B 1 70 ? 54.10300 -14.80800 -8.98300 1.000 37.71000 70 LEU B C 1
ATOM 4534 O O . LEU B 1 70 ? 53.36200 -14.37500 -9.86700 1.000 40.58000 70 LEU B O 1
ATOM 4550 N N . GLY B 1 71 ? 54.80300 -13.99800 -8.21100 1.000 38.42000 71 GLY B N 1
ATOM 4551 C CA . GLY B 1 71 ? 54.76800 -12.56600 -8.43500 1.000 34.51000 71 GLY B CA 1
ATOM 4552 C C . GLY B 1 71 ? 53.45700 -11.95600 -8.01600 1.000 32.54000 71 GLY B C 1
ATOM 4553 O O . GLY B 1 71 ? 52.76000 -11.34400 -8.81800 1.000 40.81000 71 GLY B O 1
ATOM 4557 N N . ILE B 1 72 ? 53.10800 -12.07200 -6.75000 1.000 35.57000 72 ILE B N 1
ATOM 4558 C CA . ILE B 1 72 ? 51.80700 -11.63000 -6.28600 1.000 30.61000 72 ILE B CA 1
ATOM 4559 C C . ILE B 1 72 ? 52.00900 -10.75900 -5.05600 1.000 34.68000 72 ILE B C 1
ATOM 4560 O O . ILE B 1 72 ? 52.70400 -11.15800 -4.11800 1.000 39.02000 72 ILE B O 1
ATOM 4576 N N . ASP B 1 73 ? 51.35200 -9.60900 -5.04600 1.000 30.85000 73 ASP B N 1
ATOM 4577 C CA . ASP B 1 73 ? 51.35900 -8.73600 -3.88700 1.000 33.79000 73 ASP B CA 1
ATOM 4578 C C . ASP B 1 73 ? 50.99800 -9.49300 -2.60600 1.000 36.54000 73 ASP B C 1
ATOM 4579 O O . ASP B 1 73 ? 49.97300 -10.18900 -2.54300 1.000 32.93000 73 ASP B O 1
ATOM 4588 N N . LEU B 1 74 ? 51.77100 -9.24200 -1.54900 1.000 30.78000 74 LEU B N 1
ATOM 4589 C CA . LEU B 1 74 ? 51.54300 -9.81400 -0.22300 1.000 26.42000 74 LEU B CA 1
ATOM 4590 C C . LEU B 1 74 ? 51.20700 -8.74900 0.79900 1.000 32.64000 74 LEU B C 1
ATOM 4591 O O . LEU B 1 74 ? 51.98500 -7.80100 1.00700 1.000 32.22000 74 LEU B O 1
ATOM 4607 N N . ILE B 1 75 ? 50.08100 -8.93500 1.47400 1.000 26.31000 75 ILE B N 1
ATOM 4608 C CA . ILE B 1 75 ? 49.61500 -8.06800 2.54200 1.000 27.64000 75 ILE B CA 1
ATOM 4609 C C . ILE B 1 75 ? 49.61300 -8.84800 3.84800 1.000 39.07000 75 ILE B C 1
ATOM 4610 O O . ILE B 1 75 ? 49.08900 -9.96800 3.90700 1.000 30.23000 75 ILE B O 1
ATOM 4626 N N . VAL B 1 76 ? 50.11500 -8.22100 4.91600 1.000 28.56000 76 VAL B N 1
ATOM 4627 C CA . VAL B 1 76 ? 50.09100 -8.77900 6.26100 1.000 27.09000 76 VAL B CA 1
ATOM 4628 C C . VAL B 1 76 ? 48.89900 -8.21700 7.00100 1.000 33.68000 76 VAL B C 1
ATOM 4629 O O . VAL B 1 76 ? 48.62700 -7.01800 6.92100 1.000 35.80000 76 VAL B O 1
ATOM 4642 N N . ASP B 1 77 ? 48.18600 -9.06800 7.73700 1.000 27.12000 77 ASP B N 1
ATOM 4643 C CA . ASP B 1 77 ? 47.02800 -8.61300 8.49100 1.000 30.17000 77 ASP B CA 1
ATOM 4644 C C . ASP B 1 77 ? 46.99300 -9.28800 9.85000 1.000 33.75000 77 ASP B C 1
ATOM 4645 O O . ASP B 1 77 ? 46.71100 -10.48500 9.96200 1.000 34.37000 77 ASP B O 1
ATOM 4654 N N . GLU B 1 78 ? 47.22600 -8.50000 10.88900 1.000 31.57000 78 GLU B N 1
ATOM 4655 C CA . GLU B 1 78 ? 47.30400 -9.00200 12.25200 1.000 32.98000 78 GLU B CA 1
ATOM 4656 C C . GLU B 1 78 ? 45.98000 -9.59400 12.69600 1.000 35.25000 78 GLU B C 1
ATOM 4657 O O . GLU B 1 78 ? 45.94800 -10.40500 13.62600 1.000 32.44000 78 GLU B O 1
ATOM 4669 N N . ARG B 1 79 ? 44.88500 -9.26100 12.02500 1.000 26.30000 79 ARG B N 1
ATOM 4670 C CA . ARG B 1 79 ? 43.60800 -9.76100 12.49200 1.000 31.62000 79 ARG B CA 1
ATOM 4671 C C . ARG B 1 79 ? 43.46600 -11.26500 12.31500 1.000 28.26000 79 ARG B C 1
ATOM 4672 O O . ARG B 1 79 ? 42.58100 -11.85100 12.93800 1.000 29.18000 79 ARG B O 1
ATOM 4693 N N . ILE B 1 80 ? 44.27100 -11.89500 11.46600 1.000 25.30000 80 ILE B N 1
ATOM 4694 C CA . ILE B 1 80 ? 44.20100 -13.36700 11.30500 1.000 31.94000 80 ILE B CA 1
ATOM 4695 C C . ILE B 1 80 ? 45.37200 -14.10100 11.97900 1.000 35.42000 80 ILE B C 1
ATOM 4696 O O . ILE B 1 80 ? 45.61500 -15.29400 11.70700 1.000 29.10000 80 ILE B O 1
ATOM 4712 N N . ARG B 1 81 ? 46.04100 -13.46500 12.93800 1.000 35.20000 81 ARG B N 1
ATOM 4713 C CA . ARG B 1 81 ? 47.00100 -14.19300 13.77000 1.000 24.95000 81 ARG B CA 1
ATOM 4714 C C . ARG B 1 81 ? 46.26700 -15.21500 14.61400 1.000 28.18000 81 ARG B C 1
ATOM 4715 O O . ARG B 1 81 ? 45.08200 -15.06300 14.90600 1.000 25.01000 81 ARG B O 1
ATOM 4736 N N . GLU B 1 82 ? 46.97300 -16.28000 15.01000 1.000 27.75000 82 GLU B N 1
ATOM 4737 C CA . GLU B 1 82 ? 46.27400 -17.36100 15.67500 1.000 31.15000 82 GLU B CA 1
ATOM 4738 C C . GLU B 1 82 ? 45.70300 -16.88100 16.99800 1.000 31.48000 82 GLU B C 1
ATOM 4739 O O . GLU B 1 82 ? 46.18300 -15.91400 17.60000 1.000 31.54000 82 GLU B O 1
ATOM 4751 N N . MET B 1 83 ? 44.63000 -17.55200 17.41200 1.000 27.93000 83 MET B N 1
ATOM 4752 C CA . MET B 1 83 ? 44.08000 -17.40600 18.74900 1.000 33.33000 83 MET B CA 1
ATOM 4753 C C . MET B 1 83 ? 45.15100 -17.65900 19.80300 1.000 36.27000 83 MET B C 1
ATOM 4754 O O . MET B 1 83 ? 45.93000 -18.61000 19.70800 1.000 31.09000 83 MET B O 1
ATOM 4768 N N . SER B 1 84 ? 45.14900 -16.83400 20.84400 1.000 33.91000 84 SER B N 1
ATOM 4769 C CA . SER B 1 84 ? 46.06500 -17.03600 21.95500 1.000 36.52000 84 SER B CA 1
ATOM 4770 C C . SER B 1 84 ? 45.49100 -18.06700 22.91400 1.000 40.23000 84 SER B C 1
ATOM 4771 O O . SER B 1 84 ? 44.29000 -18.07300 23.20100 1.000 40.66000 84 SER B O 1
ATOM 4779 N N . PHE B 1 85 ? 46.35600 -18.93500 23.42300 1.000 42.49000 85 PHE B N 1
ATOM 4780 C CA . PHE B 1 85 ? 45.96100 -19.94900 24.38900 1.000 42.18000 85 PHE B CA 1
ATOM 4781 C C . PHE B 1 85 ? 46.56700 -19.71500 25.76600 1.000 43.41000 85 PHE B C 1
ATOM 4782 O O . PHE B 1 85 ? 46.52500 -20.60300 26.62200 1.000 44.81000 85 PHE B O 1
ATOM 4799 N N . GLY B 1 86 ? 47.12900 -18.53600 25.98800 1.000 45.25000 86 GLY B N 1
ATOM 4800 C CA . GLY B 1 86 ? 47.53800 -18.14500 27.33100 1.000 49.69000 86 GLY B CA 1
ATOM 4801 C C . GLY B 1 86 ? 48.49900 -19.13600 27.95800 1.000 43.29000 86 GLY B C 1
ATOM 4802 O O . GLY B 1 86 ? 49.55000 -19.45200 27.40200 1.000 43.85000 86 GLY B O 1
ATOM 4806 N N . VAL B 1 87 ? 48.14100 -19.62400 29.15000 1.000 49.52000 87 VAL B N 1
ATOM 4807 C CA . VAL B 1 87 ? 49.07400 -20.45700 29.90600 1.000 51.21000 87 VAL B CA 1
ATOM 4808 C C . VAL B 1 87 ? 49.21500 -21.85700 29.35600 1.000 51.44000 87 VAL B C 1
ATOM 4809 O O . VAL B 1 87 ? 50.04900 -22.62000 29.87200 1.000 46.83000 87 VAL B O 1
ATOM 4822 N N . LEU B 1 88 ? 48.46600 -22.22000 28.32100 1.000 48.03000 88 LEU B N 1
ATOM 4823 C CA . LEU B 1 88 ? 48.59800 -23.52400 27.70900 1.000 42.40000 88 LEU B CA 1
ATOM 4824 C C . LEU B 1 88 ? 49.53400 -23.52600 26.50800 1.000 42.03000 88 LEU B C 1
ATOM 4825 O O . LEU B 1 88 ? 49.86600 -24.60600 26.02000 1.000 39.03000 88 LEU B O 1
ATOM 4841 N N . GLU B 1 89 ? 49.96200 -22.36100 26.02200 1.000 38.11000 89 GLU B N 1
ATOM 4842 C CA . GLU B 1 89 ? 50.89600 -22.34100 24.91200 1.000 34.66000 89 GLU B CA 1
ATOM 4843 C C . GLU B 1 89 ? 52.18800 -23.04400 25.31200 1.000 35.17000 89 GLU B C 1
ATOM 4844 O O . GLU B 1 89 ? 52.63600 -22.95800 26.45300 1.000 31.47000 89 GLU B O 1
ATOM 4856 N N . GLY B 1 90 ? 52.77600 -23.75900 24.37600 1.000 32.71000 90 GLY B N 1
ATOM 4857 C CA . GLY B 1 90 ? 54.05000 -24.41500 24.58600 1.000 35.65000 90 GLY B CA 1
ATOM 4858 C C . GLY B 1 90 ? 53.94300 -25.79500 25.19300 1.000 34.18000 90 GLY B C 1
ATOM 4859 O O . GLY B 1 90 ? 54.96800 -26.45900 25.36900 1.000 42.73000 90 GLY B O 1
ATOM 4863 N N . ARG B 1 91 ? 52.74000 -26.25400 25.48100 1.000 38.28000 91 ARG B N 1
ATOM 4864 C CA . ARG B 1 91 ? 52.54000 -27.56600 26.06300 1.000 42.03000 91 ARG B CA 1
ATOM 4865 C C . ARG B 1 91 ? 52.22800 -28.60900 25.00300 1.000 43.96000 91 ARG B C 1
ATOM 4866 O O . ARG B 1 91 ? 51.57100 -28.33200 23.99500 1.000 35.82000 91 ARG B O 1
ATOM 4887 N N . HIS B 1 92 ? 52.70400 -29.82300 25.25300 1.000 42.38000 92 HIS B N 1
ATOM 4888 C CA . HIS B 1 92 ? 52.35900 -30.95500 24.40300 1.000 41.72000 92 HIS B CA 1
ATOM 4889 C C . HIS B 1 92 ? 50.86200 -31.22000 24.47100 1.000 43.22000 92 HIS B C 1
ATOM 4890 O O . HIS B 1 92 ? 50.28200 -31.38600 25.54500 1.000 46.58000 92 HIS B O 1
ATOM 4904 N N . PHE B 1 93 ? 50.22200 -31.25400 23.31200 1.000 44.46000 93 PHE B N 1
ATOM 4905 C CA . PHE B 1 93 ? 48.77100 -31.25400 23.31000 1.000 43.66000 93 PHE B CA 1
ATOM 4906 C C . PHE B 1 93 ? 48.19200 -32.55100 23.85800 1.000 50.43000 93 PHE B C 1
ATOM 4907 O O . PHE B 1 93 ? 47.20200 -32.51600 24.59200 1.000 49.49000 93 PHE B O 1
ATOM 4924 N N . TRP B 1 94 ? 48.74600 -33.70900 23.47600 1.000 51.35000 94 TRP B N 1
ATOM 4925 C CA . TRP B 1 94 ? 48.14400 -34.97200 23.91800 1.000 54.96000 94 TRP B CA 1
ATOM 4926 C C . TRP B 1 94 ? 48.46600 -35.26000 25.38000 1.000 52.08000 94 TRP B C 1
ATOM 4927 O O . TRP B 1 94 ? 47.65300 -35.87600 26.06900 1.000 48.07000 94 TRP B O 1
ATOM 4948 N N . THR B 1 95 ? 49.61900 -34.79400 25.87100 1.000 50.62000 95 THR B N 1
ATOM 4949 C CA . THR B 1 95 ? 49.86900 -34.79500 27.31100 1.000 55.24000 95 THR B CA 1
ATOM 4950 C C . THR B 1 95 ? 48.83500 -33.95000 28.03800 1.000 57.00000 95 THR B C 1
ATOM 4951 O O . THR B 1 95 ? 48.30600 -34.35300 29.07900 1.000 57.87000 95 THR B O 1
ATOM 4962 N N . MET B 1 96 ? 48.50200 -32.79300 27.48500 1.000 52.96000 96 MET B N 1
ATOM 4963 C CA . MET B 1 96 ? 47.50900 -31.94000 28.11600 1.000 49.51000 96 MET B CA 1
ATOM 4964 C C . MET B 1 96 ? 46.12100 -32.54600 28.05400 1.000 52.37000 96 MET B C 1
ATOM 4965 O O . MET B 1 96 ? 45.29900 -32.30500 28.94500 1.000 51.86000 96 MET B O 1
ATOM 4979 N N . PHE B 1 97 ? 45.82700 -33.30600 27.00300 1.000 52.96000 97 PHE B N 1
ATOM 4980 C CA . PHE B 1 97 ? 44.51300 -33.92400 26.90800 1.000 57.15000 97 PHE B CA 1
ATOM 4981 C C . PHE B 1 97 ? 44.36000 -35.05600 27.92100 1.000 56.54000 97 PHE B C 1
ATOM 4982 O O . PHE B 1 97 ? 43.27000 -35.25500 28.47100 1.000 52.68000 97 PHE B O 1
ATOM 4999 N N . GLU B 1 98 ? 45.43600 -35.80700 28.17600 1.000 56.62000 98 GLU B N 1
ATOM 5000 C CA . GLU B 1 98 ? 45.35500 -36.89500 29.14900 1.000 60.97000 98 GLU B CA 1
ATOM 5001 C C . GLU B 1 98 ? 45.10100 -36.34900 30.54500 1.000 54.17000 98 GLU B C 1
ATOM 5002 O O . GLU B 1 98 ? 44.32600 -36.92600 31.31300 1.000 63.43000 98 GLU B O 1
ATOM 5014 N N . GLU B 1 99 ? 45.71600 -35.22300 30.87700 1.000 52.83000 99 GLU B N 1
ATOM 5015 C CA . GLU B 1 99 ? 45.51600 -34.60900 32.17600 1.000 55.71000 99 GLU B CA 1
ATOM 5016 C C . GLU B 1 99 ? 44.24100 -33.78700 32.28000 1.000 57.30000 99 GLU B C 1
ATOM 5017 O O . GLU B 1 99 ? 43.90600 -33.35600 33.38400 1.000 57.38000 99 GLU B O 1
ATOM 5029 N N . ASN B 1 100 ? 43.55200 -33.50000 31.18100 1.000 58.39000 100 ASN B N 1
ATOM 5030 C CA . ASN B 1 100 ? 42.38400 -32.61600 31.23800 1.000 56.78000 100 ASN B CA 1
ATOM 5031 C C . ASN B 1 100 ? 41.38200 -33.04700 30.16100 1.000 57.27000 100 ASN B C 1
ATOM 5032 O O . ASN B 1 100 ? 40.92200 -32.24000 29.34900 1.000 47.98000 100 ASN B O 1
ATOM 5043 N N . LYS B 1 101 ? 41.02600 -34.33900 30.16600 1.000 54.02000 101 LYS B N 1
ATOM 5044 C CA . LYS B 1 101 ? 40.24000 -34.91000 29.07300 1.000 57.96000 101 LYS B CA 1
ATOM 5045 C C . LYS B 1 101 ? 38.93600 -34.16000 28.86500 1.000 50.50000 101 LYS B C 1
ATOM 5046 O O . LYS B 1 101 ? 38.55700 -33.87200 27.72500 1.000 48.10000 101 LYS B O 1
ATOM 5065 N N . GLU B 1 102 ? 38.24900 -33.81100 29.94900 1.000 52.28000 102 GLU B N 1
ATOM 5066 C CA . GLU B 1 102 ? 36.93900 -33.19100 29.82800 1.000 49.77000 102 GLU B CA 1
ATOM 5067 C C . GLU B 1 102 ? 37.06100 -31.74500 29.38000 1.000 47.99000 102 GLU B C 1
ATOM 5068 O O . GLU B 1 102 ? 36.20400 -31.24500 28.64400 1.000 47.05000 102 GLU B O 1
ATOM 5080 N N . MET B 1 103 ? 38.09600 -31.04300 29.85000 1.000 48.72000 103 MET B N 1
ATOM 5081 C CA . MET B 1 103 ? 38.31100 -29.66200 29.41800 1.000 47.58000 103 MET B CA 1
ATOM 5082 C C . MET B 1 103 ? 38.49800 -29.59600 27.90300 1.000 46.92000 103 MET B C 1
ATOM 5083 O O . MET B 1 103 ? 37.85400 -28.79100 27.21800 1.000 43.51000 103 MET B O 1
ATOM 5097 N N . ILE B 1 104 ? 39.38600 -30.43800 27.37100 1.000 43.74000 104 ILE B N 1
ATOM 5098 C CA . ILE B 1 104 ? 39.65500 -30.46000 25.94300 1.000 45.42000 104 ILE B CA 1
ATOM 5099 C C . ILE B 1 104 ? 38.42800 -30.92600 25.17300 1.000 37.73000 104 ILE B C 1
ATOM 5100 O O . ILE B 1 104 ? 38.07200 -30.34400 24.14500 1.000 40.36000 104 ILE B O 1
ATOM 5116 N N . ILE B 1 105 ? 37.75700 -31.97700 25.64100 1.000 41.70000 105 ILE B N 1
ATOM 5117 C CA . ILE B 1 105 ? 36.61700 -32.47000 24.87300 1.000 41.44000 105 ILE B CA 1
ATOM 5118 C C . ILE B 1 105 ? 35.52900 -31.41700 24.81800 1.000 36.55000 105 ILE B C 1
ATOM 5119 O O . ILE B 1 105 ? 34.90400 -31.20500 23.77400 1.000 42.36000 105 ILE B O 1
ATOM 5135 N N . ASN B 1 106 ? 35.27500 -30.74500 25.94400 1.000 39.33000 106 ASN B N 1
ATOM 5136 C CA . ASN B 1 106 ? 34.26200 -29.69500 25.95800 1.000 34.35000 106 ASN B CA 1
ATOM 5137 C C . ASN B 1 106 ? 34.62900 -28.55000 25.02700 1.000 36.64000 106 ASN B C 1
ATOM 5138 O O . ASN B 1 106 ? 33.75900 -27.96700 24.36100 1.000 36.01000 106 ASN B O 1
ATOM 5149 N N . TRP B 1 107 ? 35.91000 -28.18900 25.00700 1.000 33.65000 107 TRP B N 1
ATOM 5150 C CA . TRP B 1 107 ? 36.37400 -27.08600 24.17600 1.000 32.60000 107 TRP B CA 1
ATOM 5151 C C . TRP B 1 107 ? 36.21000 -27.41100 22.69300 1.000 35.34000 107 TRP B C 1
ATOM 5152 O O . TRP B 1 107 ? 35.78500 -26.55600 21.90300 1.000 38.09000 107 TRP B O 1
ATOM 5173 N N . LEU B 1 108 ? 36.51500 -28.64500 22.29900 1.000 34.94000 108 LEU B N 1
ATOM 5174 C CA . LEU B 1 108 ? 36.35200 -29.02300 20.89600 1.000 35.33000 108 LEU B CA 1
ATOM 5175 C C . LEU B 1 108 ? 34.88600 -29.10200 20.49700 1.000 34.88000 108 LEU B C 1
ATOM 5176 O O . LEU B 1 108 ? 34.54800 -28.77500 19.35700 1.000 34.97000 108 LEU B O 1
ATOM 5192 N N . LYS B 1 109 ? 34.00900 -29.50300 21.42500 1.000 36.74000 109 LYS B N 1
ATOM 5193 C CA . LYS B 1 109 ? 32.58400 -29.60100 21.12400 1.000 38.01000 109 LYS B CA 1
ATOM 5194 C C . LYS B 1 109 ? 31.94800 -28.23100 20.97900 1.000 41.74000 109 LYS B C 1
ATOM 5195 O O . LYS B 1 109 ? 31.07000 -28.04700 20.13100 1.000 38.78000 109 LYS B O 1
ATOM 5214 N N . ASP B 1 110 ? 32.36400 -27.25900 21.79600 1.000 40.50000 110 ASP B N 1
ATOM 5215 C CA . ASP B 1 110 ? 31.81300 -25.90700 21.72500 1.000 42.82000 110 ASP B CA 1
ATOM 5216 C C . ASP B 1 110 ? 32.77700 -24.92900 22.40200 1.000 43.18000 110 ASP B C 1
ATOM 5217 O O . ASP B 1 110 ? 32.68300 -24.71400 23.62100 1.000 41.31000 110 ASP B O 1
ATOM 5226 N N . PRO B 1 111 ? 33.70300 -24.31000 21.66300 1.000 38.25000 111 PRO B N 1
ATOM 5227 C CA . PRO B 1 111 ? 34.70700 -23.45500 22.32900 1.000 44.76000 111 PRO B CA 1
ATOM 5228 C C . PRO B 1 111 ? 34.14200 -22.13700 22.77200 1.000 45.24000 111 PRO B C 1
ATOM 5229 O O . PRO B 1 111 ? 34.84000 -21.39600 23.47100 1.000 39.68000 111 PRO B O 1
ATOM 5240 N N . VAL B 1 112 ? 32.91400 -21.81100 22.37500 1.000 43.12000 112 VAL B N 1
ATOM 5241 C CA . VAL B 1 112 ? 32.29000 -20.57800 22.83200 1.000 43.17000 112 VAL B CA 1
ATOM 5242 C C . VAL B 1 112 ? 31.76300 -20.76400 24.24700 1.000 47.79000 112 VAL B C 1
ATOM 5243 O O . VAL B 1 112 ? 32.02300 -19.95000 25.13400 1.000 50.48000 112 VAL B O 1
ATOM 5256 N N . LYS B 1 113 ? 31.04400 -21.85600 24.48300 1.000 44.33000 113 LYS B N 1
ATOM 5257 C CA . LYS B 1 113 ? 30.51500 -22.14500 25.80300 1.000 46.12000 113 LYS B CA 1
ATOM 5258 C C . LYS B 1 113 ? 31.56300 -22.70200 26.74600 1.000 48.10000 113 LYS B C 1
ATOM 5259 O O . LYS B 1 113 ? 31.41300 -22.55900 27.96200 1.000 45.10000 113 LYS B O 1
ATOM 5278 N N . TYR B 1 114 ? 32.61500 -23.33400 26.23100 1.000 45.70000 114 TYR B N 1
ATOM 5279 C CA . TYR B 1 114 ? 33.63200 -23.95300 27.07800 1.000 43.29000 114 TYR B CA 1
ATOM 5280 C C . TYR B 1 114 ? 35.03600 -23.50500 26.69800 1.000 40.11000 114 TYR B C 1
ATOM 5281 O O . TYR B 1 114 ? 35.88200 -24.33600 26.35900 1.000 39.02000 114 TYR B O 1
ATOM 5299 N N . PRO B 1 115 ? 35.33300 -22.20900 26.75300 1.000 41.42000 115 PRO B N 1
ATOM 5300 C CA . PRO B 1 115 ? 36.68600 -21.76900 26.38900 1.000 41.49000 115 PRO B CA 1
ATOM 5301 C C . PRO B 1 115 ? 37.72300 -22.39300 27.31000 1.000 42.50000 115 PRO B C 1
ATOM 5302 O O . PRO B 1 115 ? 37.41600 -22.88300 28.39200 1.000 41.56000 115 PRO B O 1
ATOM 5313 N N . LEU B 1 116 ? 38.95900 -22.41300 26.85300 1.000 40.23000 116 LEU B N 1
ATOM 5314 C CA . LEU B 1 116 ? 40.04400 -22.89700 27.68500 1.000 42.89000 116 LEU B CA 1
ATOM 5315 C C . LEU B 1 116 ? 40.43600 -21.82900 28.69700 1.000 42.08000 116 LEU B C 1
ATOM 5316 O O . LEU B 1 116 ? 40.26500 -20.63100 28.45500 1.000 39.25000 116 LEU B O 1
ATOM 5332 N N . PRO B 1 117 ? 41.00600 -22.24100 29.82300 1.000 50.53000 117 PRO B N 1
ATOM 5333 C CA . PRO B 1 117 ? 41.49400 -21.27200 30.81200 1.000 46.07000 117 PRO B CA 1
ATOM 5334 C C . PRO B 1 117 ? 42.58300 -20.38500 30.24000 1.000 41.85000 117 PRO B C 1
ATOM 5335 O O . PRO B 1 117 ? 43.57500 -20.86900 29.69900 1.000 49.15000 117 PRO B O 1
ATOM 5346 N N . THR B 1 118 ? 42.39400 -19.07700 30.38600 1.000 38.38000 118 THR B N 1
ATOM 5347 C CA . THR B 1 118 ? 43.32000 -18.02300 29.97400 1.000 38.48000 118 THR B CA 1
ATOM 5348 C C . THR B 1 118 ? 43.41800 -17.84200 28.46200 1.000 39.00000 118 THR B C 1
ATOM 5349 O O . THR B 1 118 ? 44.26000 -17.05200 27.98800 1.000 37.58000 118 THR B O 1
ATOM 5360 N N . GLN B 1 119 ? 42.59200 -18.54000 27.67900 1.000 39.72000 119 GLN B N 1
ATOM 5361 C CA . GLN B 1 119 ? 42.62800 -18.31300 26.24300 1.000 42.89000 119 GLN B CA 1
ATOM 5362 C C . GLN B 1 119 ? 42.10800 -16.91300 25.90900 1.000 42.01000 119 GLN B C 1
ATOM 5363 O O . GLN B 1 119 ? 41.35200 -16.30600 26.66400 1.000 39.50000 119 GLN B O 1
ATOM 5377 N N . GLU B 1 120 ? 42.46500 -16.44200 24.72200 1.000 35.01000 120 GLU B N 1
ATOM 5378 C CA . GLU B 1 120 ? 41.92600 -15.18700 24.22600 1.000 32.06000 120 GLU B CA 1
ATOM 5379 C C . GLU B 1 120 ? 40.41000 -15.14300 24.37900 1.000 45.16000 120 GLU B C 1
ATOM 5380 O O . GLU B 1 120 ? 39.71100 -16.14200 24.17000 1.000 35.28000 120 GLU B O 1
ATOM 5392 N N . ASP B 1 121 ? 39.89900 -13.97100 24.74900 1.000 41.01000 121 ASP B N 1
ATOM 5393 C CA . ASP B 1 121 ? 38.46200 -13.80100 24.91000 1.000 41.21000 121 ASP B CA 1
ATOM 5394 C C . ASP B 1 121 ? 37.75100 -14.13200 23.59900 1.000 32.27000 121 ASP B C 1
ATOM 5395 O O . ASP B 1 121 ? 38.04300 -13.53800 22.56000 1.000 34.63000 121 ASP B O 1
ATOM 5404 N N . ILE B 1 122 ? 36.79100 -15.05600 23.65800 1.000 39.71000 122 ILE B N 1
ATOM 5405 C CA . ILE B 1 122 ? 36.20000 -15.56600 22.41600 1.000 45.74000 122 ILE B CA 1
ATOM 5406 C C . ILE B 1 122 ? 35.41100 -14.47400 21.69900 1.000 42.23000 122 ILE B C 1
ATOM 5407 O O . ILE B 1 122 ? 35.39200 -14.42900 20.46600 1.000 40.46000 122 ILE B O 1
ATOM 5423 N N . LYS B 1 123 ? 34.81900 -13.53000 22.43600 1.000 44.51000 123 LYS B N 1
ATOM 5424 C CA . LYS B 1 123 ? 34.11700 -12.42700 21.77300 1.000 43.81000 123 LYS B CA 1
ATOM 5425 C C . LYS B 1 123 ? 35.09900 -11.48400 21.09000 1.000 39.22000 123 LYS B C 1
ATOM 5426 O O . LYS B 1 123 ? 34.80700 -10.92700 20.02300 1.000 40.51000 123 LYS B O 1
ATOM 5445 N N . GLU B 1 124 ? 36.26300 -11.26600 21.70500 1.000 40.14000 124 GLU B N 1
ATOM 5446 C CA . GLU B 1 124 ? 37.27400 -10.43800 21.05300 1.000 35.39000 124 GLU B CA 1
ATOM 5447 C C . GLU B 1 124 ? 37.81600 -11.14000 19.81200 1.000 35.31000 124 GLU B C 1
ATOM 5448 O O . GLU B 1 124 ? 38.09200 -10.50700 18.78600 1.000 30.87000 124 GLU B O 1
ATOM 5460 N N . PHE B 1 125 ? 38.05100 -12.44400 19.92400 1.000 35.09000 125 PHE B N 1
ATOM 5461 C CA . PHE B 1 125 ? 38.46800 -13.21900 18.75900 1.000 34.66000 125 PHE B CA 1
ATOM 5462 C C . PHE B 1 125 ? 37.42800 -13.10600 17.64800 1.000 29.30000 125 PHE B C 1
ATOM 5463 O O . PHE B 1 125 ? 37.74300 -12.72700 16.52000 1.000 29.35000 125 PHE B O 1
ATOM 5480 N N . GLU B 1 126 ? 36.16300 -13.33800 17.97600 1.000 35.00000 126 GLU B N 1
ATOM 5481 C CA . GLU B 1 126 ? 35.13400 -13.23100 16.94900 1.000 32.96000 126 GLU B CA 1
ATOM 5482 C C . GLU B 1 126 ? 35.12800 -11.84500 16.31800 1.000 36.87000 126 GLU B C 1
ATOM 5483 O O . GLU B 1 126 ? 35.01000 -11.71100 15.09200 1.000 33.88000 126 GLU B O 1
ATOM 5495 N N . LYS B 1 127 ? 35.29600 -10.79500 17.12400 1.000 37.77000 127 LYS B N 1
ATOM 5496 C CA . LYS B 1 127 ? 35.24800 -9.44700 16.56000 1.000 34.70000 127 LYS B CA 1
ATOM 5497 C C . LYS B 1 127 ? 36.33400 -9.23000 15.52100 1.000 31.31000 127 LYS B C 1
ATOM 5498 O O . LYS B 1 127 ? 36.07700 -8.65500 14.46600 1.000 33.85000 127 LYS B O 1
ATOM 5517 N N . ARG B 1 128 ? 37.58300 -9.65400 15.80500 1.000 36.87000 128 ARG B N 1
ATOM 5518 C CA . ARG B 1 128 ? 38.64700 -9.34700 14.85000 1.000 30.30000 128 ARG B CA 1
ATOM 5519 C C . ARG B 1 128 ? 38.50000 -10.15300 13.55900 1.000 31.54000 128 ARG B C 1
ATOM 5520 O O . ARG B 1 128 ? 38.84100 -9.65900 12.47900 1.000 28.92000 128 ARG B O 1
ATOM 5541 N N . ILE B 1 129 ? 38.04200 -11.41200 13.63500 1.000 33.01000 129 ILE B N 1
ATOM 5542 C CA . ILE B 1 129 ? 37.94900 -12.13000 12.36000 1.000 35.23000 129 ILE B CA 1
ATOM 5543 C C . ILE B 1 129 ? 36.70100 -11.67100 11.57100 1.000 30.93000 129 ILE B C 1
ATOM 5544 O O . ILE B 1 129 ? 36.71100 -11.62600 10.33200 1.000 30.88000 129 ILE B O 1
ATOM 5560 N N . LYS B 1 130 ? 35.64300 -11.27500 12.27100 1.000 36.19000 130 LYS B N 1
ATOM 5561 C CA . LYS B 1 130 ? 34.47000 -10.72200 11.59600 1.000 34.45000 130 LYS B CA 1
ATOM 5562 C C . LYS B 1 130 ? 34.82100 -9.45700 10.83000 1.000 35.11000 130 LYS B C 1
ATOM 5563 O O . LYS B 1 130 ? 34.41100 -9.28400 9.67500 1.000 35.68000 130 LYS B O 1
ATOM 5582 N N . GLU B 1 131 ? 35.62200 -8.57500 11.43100 1.000 38.44000 131 GLU B N 1
ATOM 5583 C CA . GLU B 1 131 ? 36.02600 -7.37600 10.70500 1.000 34.95000 131 GLU B CA 1
ATOM 5584 C C . GLU B 1 131 ? 36.87500 -7.70800 9.50200 1.000 30.14000 131 GLU B C 1
ATOM 5585 O O . GLU B 1 131 ? 36.79300 -7.03700 8.46900 1.000 33.63000 131 GLU B O 1
ATOM 5597 N N . PHE B 1 132 ? 37.80400 -8.66400 9.66000 1.000 31.59000 132 PHE B N 1
ATOM 5598 C CA . PHE B 1 132 ? 38.59400 -9.09600 8.51200 1.000 29.72000 132 PHE B CA 1
ATOM 5599 C C . PHE B 1 132 ? 37.67500 -9.59300 7.39200 1.000 26.66000 132 PHE B C 1
ATOM 5600 O O . PHE B 1 132 ? 37.89600 -9.29300 6.21000 1.000 27.42000 132 PHE B O 1
ATOM 5617 N N . LEU B 1 133 ? 36.66300 -10.39700 7.74700 1.000 30.67000 133 LEU B N 1
ATOM 5618 C CA . LEU B 1 133 ? 35.77400 -10.95500 6.72500 1.000 32.40000 133 LEU B CA 1
ATOM 5619 C C . LEU B 1 133 ? 34.98900 -9.83600 6.03700 1.000 34.90000 133 LEU B C 1
ATOM 5620 O O . LEU B 1 133 ? 34.85400 -9.80700 4.80800 1.000 33.18000 133 LEU B O 1
ATOM 5636 N N . GLU B 1 134 ? 34.46900 -8.89200 6.82600 1.000 35.07000 134 GLU B N 1
ATOM 5637 C CA . GLU B 1 134 ? 33.77700 -7.74400 6.21700 1.000 40.27000 134 GLU B CA 1
ATOM 5638 C C . GLU B 1 134 ? 34.67900 -7.02500 5.22200 1.000 36.13000 134 GLU B C 1
ATOM 5639 O O . GLU B 1 134 ? 34.24000 -6.65000 4.12000 1.000 39.45000 134 GLU B O 1
ATOM 5651 N N . ASP B 1 135 ? 35.96100 -6.85600 5.57300 1.000 34.53000 135 ASP B N 1
ATOM 5652 C CA . ASP B 1 135 ? 36.88700 -6.22300 4.64400 1.000 27.51000 135 ASP B CA 1
ATOM 5653 C C . ASP B 1 135 ? 37.09600 -7.05700 3.39200 1.000 36.07000 135 ASP B C 1
ATOM 5654 O O . ASP B 1 135 ? 37.25300 -6.51700 2.29400 1.000 36.81000 135 ASP B O 1
ATOM 5663 N N . LEU B 1 136 ? 37.15100 -8.38300 3.53700 1.000 37.87000 136 LEU B N 1
ATOM 5664 C CA . LEU B 1 136 ? 37.27400 -9.23900 2.35900 1.000 36.20000 136 LEU B CA 1
ATOM 5665 C C . LEU B 1 136 ? 36.11000 -9.03300 1.39200 1.000 33.56000 136 LEU B C 1
ATOM 5666 O O . LEU B 1 136 ? 36.30300 -8.97200 0.17200 1.000 32.02000 136 LEU B O 1
ATOM 5682 N N . LYS B 1 137 ? 34.89300 -8.94600 1.93300 1.000 34.22000 137 LYS B N 1
ATOM 5683 C CA . LYS B 1 137 ? 33.70900 -8.72400 1.10800 1.000 46.23000 137 LYS B CA 1
ATOM 5684 C C . LYS B 1 137 ? 33.86600 -7.49700 0.23100 1.000 41.19000 137 LYS B C 1
ATOM 5685 O O . LYS B 1 137 ? 33.36700 -7.46200 -0.89500 1.000 40.99000 137 LYS B O 1
ATOM 5704 N N . SER B 1 138 ? 34.52500 -6.46200 0.75700 1.000 39.79000 138 SER B N 1
ATOM 5705 C CA . SER B 1 138 ? 34.65100 -5.18800 0.06700 1.000 40.74000 138 SER B CA 1
ATOM 5706 C C . SER B 1 138 ? 35.83300 -5.12200 -0.87200 1.000 43.41000 138 SER B C 1
ATOM 5707 O O . SER B 1 138 ? 35.91300 -4.17500 -1.65300 1.000 38.74000 138 SER B O 1
ATOM 5715 N N . ARG B 1 139 ? 36.75900 -6.07200 -0.81200 1.000 37.87000 139 ARG B N 1
ATOM 5716 C CA . ARG B 1 139 ? 37.95300 -5.94000 -1.62600 1.000 32.86000 139 ARG B CA 1
ATOM 5717 C C . ARG B 1 139 ? 37.59900 -6.03300 -3.09700 1.000 40.70000 139 ARG B C 1
ATOM 5718 O O . ARG B 1 139 ? 36.59200 -6.62300 -3.48800 1.000 37.68000 139 ARG B O 1
ATOM 5739 N N . LYS B 1 140 ? 38.47300 -5.47900 -3.92500 1.000 36.92000 140 LYS B N 1
ATOM 5740 C CA . LYS B 1 140 ? 38.17800 -5.36300 -5.34300 1.000 42.08000 140 LYS B CA 1
ATOM 5741 C C . LYS B 1 140 ? 38.64000 -6.56300 -6.14200 1.000 41.93000 140 LYS B C 1
ATOM 5742 O O . LYS B 1 140 ? 38.20800 -6.73400 -7.28500 1.000 38.87000 140 LYS B O 1
ATOM 5761 N N . GLU B 1 141 ? 39.53600 -7.37200 -5.59300 1.000 31.69000 141 GLU B N 1
ATOM 5762 C CA . GLU B 1 141 ? 40.04900 -8.51700 -6.32800 1.000 35.29000 141 GLU B CA 1
ATOM 5763 C C . GLU B 1 141 ? 38.93500 -9.54300 -6.57800 1.000 31.62000 141 GLU B C 1
ATOM 5764 O O . GLU B 1 141 ? 38.00000 -9.69000 -5.79500 1.000 32.74000 141 GLU B O 1
ATOM 5776 N N . LYS B 1 142 ? 39.04800 -10.23800 -7.69800 1.000 32.09000 142 LYS B N 1
ATOM 5777 C CA . LYS B 1 142 ? 38.17000 -11.35900 -8.01600 1.000 42.52000 142 LYS B CA 1
ATOM 5778 C C . LYS B 1 142 ? 38.68300 -12.68800 -7.46800 1.000 37.55000 142 LYS B C 1
ATOM 5779 O O . LYS B 1 142 ? 37.87300 -13.58500 -7.21500 1.000 34.88000 142 LYS B O 1
ATOM 5798 N N . VAL B 1 143 ? 39.99500 -12.83100 -7.26500 1.000 37.36000 143 VAL B N 1
ATOM 5799 C CA . VAL B 1 143 ? 40.60700 -14.05700 -6.75600 1.000 30.68000 143 VAL B CA 1
ATOM 5800 C C . VAL B 1 143 ? 41.65500 -13.64400 -5.72100 1.000 34.82000 143 VAL B C 1
ATOM 5801 O O . VAL B 1 143 ? 42.60100 -12.92800 -6.06200 1.000 35.75000 143 VAL B O 1
ATOM 5814 N N . LEU B 1 144 ? 41.46900 -14.06200 -4.46300 1.000 30.47000 144 LEU B N 1
ATOM 5815 C CA . LEU B 1 144 ? 42.39400 -13.76800 -3.35900 1.000 39.91000 144 LEU B CA 1
ATOM 5816 C C . LEU B 1 144 ? 42.77700 -15.05700 -2.62700 1.000 33.80000 144 LEU B C 1
ATOM 5817 O O . LEU B 1 144 ? 41.99800 -16.01400 -2.60600 1.000 31.92000 144 LEU B O 1
ATOM 5833 N N . ALA B 1 145 ? 43.99100 -15.09100 -2.05700 1.000 26.54000 145 ALA B N 1
ATOM 5834 C CA . ALA B 1 145 ? 44.42400 -16.14000 -1.12600 1.000 25.72000 145 ALA B CA 1
ATOM 5835 C C . ALA B 1 145 ? 44.63600 -15.54700 0.26200 1.000 33.08000 145 ALA B C 1
ATOM 5836 O O . ALA B 1 145 ? 45.15300 -14.43000 0.41600 1.000 33.36000 145 ALA B O 1
ATOM 5843 N N . VAL B 1 146 ? 44.20100 -16.28200 1.26400 1.000 22.98000 146 VAL B N 1
ATOM 5844 C CA . VAL B 1 146 ? 44.37100 -15.92800 2.67500 1.000 22.92000 146 VAL B CA 1
ATOM 5845 C C . VAL B 1 146 ? 45.16100 -17.05200 3.34900 1.000 32.33000 146 VAL B C 1
ATOM 5846 O O . VAL B 1 146 ? 44.64600 -18.17800 3.50800 1.000 22.22000 146 VAL B O 1
ATOM 5859 N N . VAL B 1 147 ? 46.40800 -16.76400 3.73900 1.000 23.68000 147 VAL B N 1
ATOM 5860 C CA . VAL B 1 147 ? 47.21600 -17.71700 4.51800 1.000 21.01000 147 VAL B CA 1
ATOM 5861 C C . VAL B 1 147 ? 47.06300 -17.42500 6.00200 1.000 31.28000 147 VAL B C 1
ATOM 5862 O O . VAL B 1 147 ? 47.42700 -16.34200 6.49600 1.000 25.50000 147 VAL B O 1
ATOM 5875 N N . GLY B 1 148 ? 46.49800 -18.38800 6.70800 1.000 23.07000 148 GLY B N 1
ATOM 5876 C CA . GLY B 1 148 ? 46.22300 -18.24900 8.11500 1.000 26.12000 148 GLY B CA 1
ATOM 5877 C C . GLY B 1 148 ? 46.41700 -19.50600 8.93100 1.000 22.62000 148 GLY B C 1
ATOM 5878 O O . GLY B 1 148 ? 47.14300 -20.41700 8.52900 1.000 26.13000 148 GLY B O 1
ATOM 5882 N N . HIS B 1 149 ? 45.75900 -19.55600 10.08500 1.000 25.66000 149 HIS B N 1
ATOM 5883 C CA . HIS B 1 149 ? 45.97000 -20.56200 11.10300 1.000 24.91000 149 HIS B CA 1
ATOM 5884 C C . HIS B 1 149 ? 44.67700 -21.34500 11.26200 1.000 29.00000 149 HIS B C 1
ATOM 5885 O O . HIS B 1 149 ? 43.58400 -20.87800 10.89700 1.000 30.27000 149 HIS B O 1
ATOM 5899 N N . GLY B 1 150 ? 44.81200 -22.53600 11.82400 1.000 27.33000 150 GLY B N 1
ATOM 5900 C CA . GLY B 1 150 ? 43.62800 -23.31300 12.17000 1.000 29.55000 150 GLY B CA 1
ATOM 5901 C C . GLY B 1 150 ? 42.49000 -22.51100 12.78300 1.000 35.60000 150 GLY B C 1
ATOM 5902 O O . GLY B 1 150 ? 41.37600 -22.47400 12.26000 1.000 29.75000 150 GLY B O 1
ATOM 5906 N N . GLY B 1 151 ? 42.74200 -21.86100 13.91000 1.000 34.27000 151 GLY B N 1
ATOM 5907 C CA . GLY B 1 151 ? 41.65500 -21.16900 14.57500 1.000 29.38000 151 GLY B CA 1
ATOM 5908 C C . GLY B 1 151 ? 41.02700 -20.08300 13.72400 1.000 28.71000 151 GLY B C 1
ATOM 5909 O O . GLY B 1 151 ? 39.80400 -19.99900 13.61000 1.000 33.08000 151 GLY B O 1
ATOM 5913 N N . THR B 1 152 ? 41.85300 -19.24200 13.10800 1.000 29.51000 152 THR B N 1
ATOM 5914 C CA . THR B 1 152 ? 41.29900 -18.11700 12.38200 1.000 34.23000 152 THR B CA 1
ATOM 5915 C C . THR B 1 152 ? 40.65800 -18.55000 11.07400 1.000 30.70000 152 THR B C 1
ATOM 5916 O O . THR B 1 152 ? 39.66700 -17.95800 10.66200 1.000 28.98000 152 THR B O 1
ATOM 5927 N N . LEU B 1 153 ? 41.19100 -19.58200 10.39900 1.000 29.56000 153 LEU B N 1
ATOM 5928 C CA . LEU B 1 153 ? 40.57200 -19.96000 9.12900 1.000 28.25000 153 LEU B CA 1
ATOM 5929 C C . LEU B 1 153 ? 39.29800 -20.75900 9.37700 1.000 25.46000 153 LEU B C 1
ATOM 5930 O O . LEU B 1 153 ? 38.29800 -20.54900 8.68500 1.000 28.51000 153 LEU B O 1
ATOM 5946 N N . HIS B 1 154 ? 39.28300 -21.62200 10.40700 1.000 24.51000 154 HIS B N 1
ATOM 5947 C CA . HIS B 1 154 ? 38.03200 -22.30400 10.73200 1.000 29.88000 154 HIS B CA 1
ATOM 5948 C C . HIS B 1 154 ? 36.97900 -21.29000 11.18400 1.000 35.78000 154 HIS B C 1
ATOM 5949 O O . HIS B 1 154 ? 35.79000 -21.40100 10.85900 1.000 30.33000 154 HIS B O 1
ATOM 5963 N N . GLY B 1 155 ? 37.39100 -20.32900 12.01600 1.000 32.54000 155 GLY B N 1
ATOM 5964 C CA . GLY B 1 155 ? 36.47000 -19.27700 12.44100 1.000 29.60000 155 GLY B CA 1
ATOM 5965 C C . GLY B 1 155 ? 35.89600 -18.47900 11.28700 1.000 25.42000 155 GLY B C 1
ATOM 5966 O O . GLY B 1 155 ? 34.68700 -18.20500 11.24100 1.000 31.74000 155 GLY B O 1
ATOM 5970 N N . LEU B 1 156 ? 36.75100 -18.07300 10.34300 1.000 25.89000 156 LEU B N 1
ATOM 5971 C CA . LEU B 1 156 ? 36.26600 -17.35900 9.16300 1.000 27.55000 156 LEU B CA 1
ATOM 5972 C C . LEU B 1 156 ? 35.19300 -18.16200 8.42300 1.000 31.72000 156 LEU B C 1
ATOM 5973 O O . LEU B 1 156 ? 34.13700 -17.62600 8.04500 1.000 29.47000 156 LEU B O 1
ATOM 5989 N N . LEU B 1 157 ? 35.45100 -19.45200 8.19200 1.000 32.72000 157 LEU B N 1
ATOM 5990 C CA . LEU B 1 157 ? 34.45700 -20.29300 7.52200 1.000 29.07000 157 LEU B CA 1
ATOM 5991 C C . LEU B 1 157 ? 33.14900 -20.32500 8.29500 1.000 30.89000 157 LEU B C 1
ATOM 5992 O O . LEU B 1 157 ? 32.06500 -20.19400 7.71900 1.000 32.72000 157 LEU B O 1
ATOM 6008 N N . CYS B 1 158 ? 33.23100 -20.53900 9.60800 1.000 30.18000 158 CYS B N 1
ATOM 6009 C CA . CYS B 1 158 ? 32.02400 -20.59700 10.41500 1.000 29.88000 158 CYS B CA 1
ATOM 6010 C C . CYS B 1 158 ? 31.22400 -19.31400 10.28100 1.000 36.09000 158 CYS B C 1
ATOM 6011 O O . CYS B 1 158 ? 29.99700 -19.36000 10.14000 1.000 30.44000 158 CYS B O 1
ATOM 6019 N N . LEU B 1 159 ? 31.89900 -18.15900 10.28100 1.000 31.39000 159 LEU B N 1
ATOM 6020 C CA . LEU B 1 159 ? 31.16400 -16.89900 10.17700 1.000 31.02000 159 LEU B CA 1
ATOM 6021 C C . LEU B 1 159 ? 30.61500 -16.69500 8.76800 1.000 34.45000 159 LEU B C 1
ATOM 6022 O O . LEU B 1 159 ? 29.49700 -16.19300 8.60000 1.000 34.59000 159 LEU B O 1
ATOM 6038 N N . ALA B 1 160 ? 31.40300 -17.03300 7.74100 1.000 30.23000 160 ALA B N 1
ATOM 6039 C CA . ALA B 1 160 ? 30.93900 -16.83800 6.36800 1.000 30.98000 160 ALA B CA 1
ATOM 6040 C C . ALA B 1 160 ? 29.67000 -17.64300 6.08700 1.000 34.66000 160 ALA B C 1
ATOM 6041 O O . ALA B 1 160 ? 28.76200 -17.17600 5.38800 1.000 33.96000 160 ALA B O 1
ATOM 6048 N N . LEU B 1 161 ? 29.58600 -18.85000 6.63700 1.000 33.76000 161 LEU B N 1
ATOM 6049 C CA . LEU B 1 161 ? 28.43100 -19.71300 6.43400 1.000 34.36000 161 LEU B CA 1
ATOM 6050 C C . LEU B 1 161 ? 27.33000 -19.48800 7.45300 1.000 35.93000 161 LEU B C 1
ATOM 6051 O O . LEU B 1 161 ? 26.25800 -20.09600 7.32800 1.000 34.31000 161 LEU B O 1
ATOM 6067 N N . GLY B 1 162 ? 27.58500 -18.67800 8.47700 1.000 32.40000 162 GLY B N 1
ATOM 6068 C CA . GLY B 1 162 ? 26.59600 -18.39700 9.50000 1.000 31.49000 162 GLY B CA 1
ATOM 6069 C C . GLY B 1 162 ? 26.29700 -19.55000 10.41000 1.000 34.63000 162 GLY B C 1
ATOM 6070 O O . GLY B 1 162 ? 25.17300 -19.68600 10.87600 1.000 33.55000 162 GLY B O 1
ATOM 6074 N N . ILE B 1 163 ? 27.27800 -20.40100 10.68400 1.000 35.00000 163 ILE B N 1
ATOM 6075 C CA . ILE B 1 163 ? 27.03300 -21.50100 11.58900 1.000 29.32000 163 ILE B CA 1
ATOM 6076 C C . ILE B 1 163 ? 27.59600 -21.26600 12.98800 1.000 29.94000 163 ILE B C 1
ATOM 6077 O O . ILE B 1 163 ? 27.38100 -22.11500 13.86900 1.000 33.63000 163 ILE B O 1
ATOM 6093 N N . GLY B 1 164 ? 28.32900 -20.17800 13.21100 1.000 35.90000 164 GLY B N 1
ATOM 6094 C CA . GLY B 1 164 ? 28.76900 -19.85200 14.57100 1.000 35.85000 164 GLY B CA 1
ATOM 6095 C C . GLY B 1 164 ? 30.08600 -20.50800 14.94400 1.000 43.38000 164 GLY B C 1
ATOM 6096 O O . GLY B 1 164 ? 30.42800 -21.59800 14.49000 1.000 34.86000 164 GLY B O 1
ATOM 6100 N N . LEU B 1 165 ? 30.85200 -19.82500 15.80600 1.000 35.39000 165 LEU B N 1
ATOM 6101 C CA . LEU B 1 165 ? 32.13900 -20.36300 16.21400 1.000 33.58000 165 LEU B CA 1
ATOM 6102 C C . LEU B 1 165 ? 32.00200 -21.58900 17.09000 1.000 31.84000 165 LEU B C 1
ATOM 6103 O O . LEU B 1 165 ? 33.00600 -22.27200 17.33200 1.000 34.59000 165 LEU B O 1
ATOM 6119 N N . GLU B 1 166 ? 30.79700 -21.88800 17.57000 1.000 34.42000 166 GLU B N 1
ATOM 6120 C CA . GLU B 1 166 ? 30.56000 -23.15000 18.25600 1.000 35.25000 166 GLU B CA 1
ATOM 6121 C C . GLU B 1 166 ? 31.05800 -24.33300 17.42400 1.000 33.23000 166 GLU B C 1
ATOM 6122 O O . GLU B 1 166 ? 31.40100 -25.38900 17.96500 1.000 31.90000 166 GLU B O 1
ATOM 6134 N N . LYS B 1 167 ? 31.10800 -24.17100 16.10900 1.000 33.13000 167 LYS B N 1
ATOM 6135 C CA . LYS B 1 167 ? 31.42000 -25.26300 15.19600 1.000 32.99000 167 LYS B CA 1
ATOM 6136 C C . LYS B 1 167 ? 32.86700 -25.25100 14.71900 1.000 39.90000 167 LYS B C 1
ATOM 6137 O O . LYS B 1 167 ? 33.23300 -26.07600 13.87300 1.000 30.13000 167 LYS B O 1
ATOM 6156 N N . MET B 1 168 ? 33.71300 -24.36000 15.25100 1.000 30.93000 168 MET B N 1
ATOM 6157 C CA . MET B 1 168 ? 34.99200 -24.13700 14.58700 1.000 32.00000 168 MET B CA 1
ATOM 6158 C C . MET B 1 168 ? 35.92400 -25.33900 14.67200 1.000 27.38000 168 MET B C 1
ATOM 6159 O O . MET B 1 168 ? 36.86200 -25.43300 13.87800 1.000 31.44000 168 MET B O 1
ATOM 6173 N N . TRP B 1 169 ? 35.73100 -26.24400 15.63800 1.000 31.07000 169 TRP B N 1
ATOM 6174 C CA . TRP B 1 169 ? 36.53800 -27.45500 15.70500 1.000 32.19000 169 TRP B CA 1
ATOM 6175 C C . TRP B 1 169 ? 35.76100 -28.69700 15.25600 1.000 31.46000 169 TRP B C 1
ATOM 6176 O O . TRP B 1 169 ? 36.11800 -29.80100 15.61800 1.000 30.82000 169 TRP B O 1
ATOM 6197 N N . HIS B 1 170 ? 34.70100 -28.52200 14.49500 1.000 31.58000 170 HIS B N 1
ATOM 6198 C CA . HIS B 1 170 ? 34.00400 -29.60300 13.81200 1.000 32.11000 170 HIS B CA 1
ATOM 6199 C C . HIS B 1 170 ? 34.56000 -29.82500 12.41000 1.000 32.85000 170 HIS B C 1
ATOM 6200 O O . HIS B 1 170 ? 34.03500 -30.66300 11.66800 1.000 31.20000 170 HIS B O 1
ATOM 6214 N N . ILE B 1 171 ? 35.54800 -29.01700 12.00800 1.000 25.76000 171 ILE B N 1
ATOM 6215 C CA . ILE B 1 171 ? 36.15800 -29.06200 10.67900 1.000 26.17000 171 ILE B CA 1
ATOM 6216 C C . ILE B 1 171 ? 37.66100 -29.08100 10.86700 1.000 30.39000 171 ILE B C 1
ATOM 6217 O O . ILE B 1 171 ? 38.17600 -28.66300 11.90100 1.000 31.31000 171 ILE B O 1
ATOM 6233 N N . HIS B 1 172 ? 38.37200 -29.52100 9.83500 1.000 25.89000 172 HIS B N 1
ATOM 6234 C CA . HIS B 1 172 ? 39.81300 -29.67400 9.93300 1.000 25.30000 172 HIS B CA 1
ATOM 6235 C C . HIS B 1 172 ? 40.47900 -29.11500 8.70500 1.000 25.24000 172 HIS B C 1
ATOM 6236 O O . HIS B 1 172 ? 39.91000 -29.12800 7.61100 1.000 23.32000 172 HIS B O 1
ATOM 6250 N N . MET B 1 173 ? 41.70800 -28.63100 8.89800 1.000 24.42000 173 MET B N 1
ATOM 6251 C CA . MET B 1 173 ? 42.57800 -28.22400 7.80100 1.000 26.25000 173 MET B CA 1
ATOM 6252 C C . MET B 1 173 ? 43.98000 -28.70700 8.12200 1.000 24.11000 173 MET B C 1
ATOM 6253 O O . MET B 1 173 ? 44.46900 -28.43400 9.21700 1.000 25.65000 173 MET B O 1
ATOM 6267 N N . ASP B 1 174 ? 44.60900 -29.43400 7.18400 1.000 23.08000 174 ASP B N 1
ATOM 6268 C CA . ASP B 1 174 ? 45.99000 -29.83100 7.33800 1.000 25.13000 174 ASP B CA 1
ATOM 6269 C C . ASP B 1 174 ? 46.90100 -28.67800 6.89200 1.000 23.91000 174 ASP B C 1
ATOM 6270 O O . ASP B 1 174 ? 46.43700 -27.66100 6.33800 1.000 22.05000 174 ASP B O 1
ATOM 6279 N N . ASN B 1 175 ? 48.19700 -28.86800 7.11400 1.000 22.85000 175 ASN B N 1
ATOM 6280 C CA . ASN B 1 175 ? 49.18800 -27.87100 6.69600 1.000 22.96000 175 ASN B CA 1
ATOM 6281 C C . ASN B 1 175 ? 49.19400 -27.70200 5.18000 1.000 29.10000 175 ASN B C 1
ATOM 6282 O O . ASN B 1 175 ? 49.33600 -28.67700 4.43500 1.000 23.96000 175 ASN B O 1
ATOM 6293 N N . THR B 1 176 ? 49.04800 -26.44900 4.72900 1.000 23.09000 176 THR B N 1
ATOM 6294 C CA . THR B 1 176 ? 48.86500 -26.03100 3.32000 1.000 21.29000 176 THR B CA 1
ATOM 6295 C C . THR B 1 176 ? 47.57000 -26.56200 2.70200 1.000 23.18000 176 THR B C 1
ATOM 6296 O O . THR B 1 176 ? 47.38300 -26.52200 1.46900 1.000 22.34000 176 THR B O 1
ATOM 6307 N N . GLY B 1 177 ? 46.63700 -26.98000 3.54600 1.000 23.61000 177 GLY B N 1
ATOM 6308 C CA . GLY B 1 177 ? 45.31500 -27.33400 3.06200 1.000 25.09000 177 GLY B CA 1
ATOM 6309 C C . GLY B 1 177 ? 44.55000 -26.11900 2.56900 1.000 26.63000 177 GLY B C 1
ATOM 6310 O O . GLY B 1 177 ? 44.46700 -25.10200 3.27000 1.000 23.66000 177 GLY B O 1
ATOM 6314 N N . ILE B 1 178 ? 43.90500 -26.25000 1.38800 1.000 22.55000 178 ILE B N 1
ATOM 6315 C CA . ILE B 1 178 ? 43.19500 -25.15200 0.73200 1.000 21.06000 178 ILE B CA 1
ATOM 6316 C C . ILE B 1 178 ? 41.70000 -25.37900 0.85800 1.000 28.28000 178 ILE B C 1
ATOM 6317 O O . ILE B 1 178 ? 41.20500 -26.49600 0.62400 1.000 24.37000 178 ILE B O 1
ATOM 6333 N N . SER B 1 179 ? 40.96900 -24.31800 1.15500 1.000 22.78000 179 SER B N 1
ATOM 6334 C CA . SER B 1 179 ? 39.51400 -24.33600 1.18900 1.000 23.85000 179 SER B CA 1
ATOM 6335 C C . SER B 1 179 ? 39.00800 -23.12100 0.44200 1.000 30.31000 179 SER B C 1
ATOM 6336 O O . SER B 1 179 ? 39.33500 -21.97800 0.80000 1.000 28.33000 179 SER B O 1
ATOM 6344 N N . LEU B 1 180 ? 38.23100 -23.36800 -0.60800 1.000 25.31000 180 LEU B N 1
ATOM 6345 C CA . LEU B 1 180 ? 37.73900 -22.32100 -1.48400 1.000 24.15000 180 LEU B CA 1
ATOM 6346 C C . LEU B 1 180 ? 36.37000 -21.85500 -1.02100 1.000 32.59000 180 LEU B C 1
ATOM 6347 O O . LEU B 1 180 ? 35.41400 -22.64400 -0.93700 1.000 28.92000 180 LEU B O 1
ATOM 6363 N N . LEU B 1 181 ? 36.29000 -20.56800 -0.71500 1.000 25.49000 181 LEU B N 1
ATOM 6364 C CA . LEU B 1 181 ? 35.08000 -19.88500 -0.30700 1.000 29.34000 181 LEU B CA 1
ATOM 6365 C C . LEU B 1 181 ? 34.71900 -18.88000 -1.38500 1.000 30.75000 181 LEU B C 1
ATOM 6366 O O . LEU B 1 181 ? 35.56100 -18.07300 -1.78300 1.000 33.08000 181 LEU B O 1
ATOM 6382 N N . GLU B 1 182 ? 33.50600 -18.96900 -1.90800 1.000 30.93000 182 GLU B N 1
ATOM 6383 C CA . GLU B 1 182 ? 33.05700 -18.02900 -2.92500 1.000 29.85000 182 GLU B CA 1
ATOM 6384 C C . GLU B 1 182 ? 31.99800 -17.10800 -2.34100 1.000 30.86000 182 GLU B C 1
ATOM 6385 O O . GLU B 1 182 ? 31.22300 -17.49500 -1.45500 1.000 34.18000 182 GLU B O 1
ATOM 6397 N N . TYR B 1 183 ? 31.99200 -15.87600 -2.84100 1.000 33.14000 183 TYR B N 1
ATOM 6398 C CA . TYR B 1 183 ? 31.16200 -14.79600 -2.31700 1.000 34.14000 183 TYR B CA 1
ATOM 6399 C C . TYR B 1 183 ? 30.54000 -14.08700 -3.50600 1.000 37.04000 183 TYR B C 1
ATOM 6400 O O . TYR B 1 183 ? 31.27000 -13.69900 -4.42000 1.000 34.05000 183 TYR B O 1
ATOM 6418 N N . ASP B 1 184 ? 29.21000 -13.95700 -3.52000 1.000 42.80000 184 ASP B N 1
ATOM 6419 C CA . ASP B 1 184 ? 28.50500 -13.43800 -4.69400 1.000 51.99000 184 ASP B CA 1
ATOM 6420 C C . ASP B 1 184 ? 27.99300 -12.00500 -4.52300 1.000 52.12000 184 ASP B C 1
ATOM 6421 O O . ASP B 1 184 ? 27.17000 -11.55500 -5.32200 1.000 46.49000 184 ASP B O 1
ATOM 6430 N N . GLY B 1 185 ? 28.46800 -11.27800 -3.52000 1.000 49.23000 185 GLY B N 1
ATOM 6431 C CA . GLY B 1 185 ? 27.96200 -9.97000 -3.19600 1.000 45.36000 185 GLY B CA 1
ATOM 6432 C C . GLY B 1 185 ? 26.95400 -9.96300 -2.07100 1.000 42.84000 185 GLY B C 1
ATOM 6433 O O . GLY B 1 185 ? 26.68000 -8.90300 -1.49900 1.000 44.56000 185 GLY B O 1
ATOM 6437 N N . GLU B 1 186 ? 26.41500 -11.09600 -1.74100 1.000 43.22000 186 GLU B N 1
ATOM 6438 C CA . GLU B 1 186 ? 25.41000 -11.21100 -0.69700 1.000 42.65000 186 GLU B CA 1
ATOM 6439 C C . GLU B 1 186 ? 25.71500 -12.33000 0.28500 1.000 47.77000 186 GLU B C 1
ATOM 6440 O O . GLU B 1 186 ? 25.59500 -12.13700 1.49400 1.000 46.17000 186 GLU B O 1
ATOM 6452 N N . ARG B 1 187 ? 26.15000 -13.48300 -0.19600 1.000 40.02000 187 ARG B N 1
ATOM 6453 C CA . ARG B 1 187 ? 26.31300 -14.62600 0.68000 1.000 41.71000 187 ARG B CA 1
ATOM 6454 C C . ARG B 1 187 ? 27.49900 -15.44200 0.19400 1.000 35.74000 187 ARG B C 1
ATOM 6455 O O . ARG B 1 187 ? 28.06600 -15.19300 -0.87000 1.000 32.85000 187 ARG B O 1
ATOM 6476 N N . PHE B 1 188 ? 27.86800 -16.41900 1.01000 1.000 39.46000 188 PHE B N 1
ATOM 6477 C CA . PHE B 1 188 ? 29.04500 -17.23500 0.79600 1.000 37.52000 188 PHE B CA 1
ATOM 6478 C C . PHE B 1 188 ? 28.64600 -18.65800 0.42200 1.000 36.71000 188 PHE B C 1
ATOM 6479 O O . PHE B 1 188 ? 27.56300 -19.13800 0.78600 1.000 37.09000 188 PHE B O 1
ATOM 6496 N N . TYR B 1 189 ? 29.55500 -19.33000 -0.29500 1.000 30.88000 189 TYR B N 1
ATOM 6497 C CA . TYR B 1 189 ? 29.39800 -20.72700 -0.68100 1.000 33.07000 189 TYR B CA 1
ATOM 6498 C C . TYR B 1 189 ? 30.73100 -21.43100 -0.48000 1.000 31.10000 189 TYR B C 1
ATOM 6499 O O . TYR B 1 189 ? 31.73600 -21.00300 -1.05600 1.000 31.87000 189 TYR B O 1
ATOM 6517 N N . LEU B 1 190 ? 30.73300 -22.53700 0.27800 1.000 29.32000 190 LEU B N 1
ATOM 6518 C CA . LEU B 1 190 ? 31.95400 -23.30700 0.51300 1.000 25.07000 190 LEU B CA 1
ATOM 6519 C C . LEU B 1 190 ? 32.08100 -24.35200 -0.57700 1.000 27.70000 190 LEU B C 1
ATOM 6520 O O . LEU B 1 190 ? 31.26100 -25.27700 -0.66700 1.000 28.29000 190 LEU B O 1
ATOM 6536 N N . LYS B 1 191 ? 33.10000 -24.20300 -1.41600 1.000 25.29000 191 LYS B N 1
ATOM 6537 C CA . LYS B 1 191 ? 33.28600 -25.10800 -2.52400 1.000 27.32000 191 LYS B CA 1
ATOM 6538 C C . LYS B 1 191 ? 34.22600 -26.25600 -2.21900 1.000 30.86000 191 LYS B C 1
ATOM 6539 O O . LYS B 1 191 ? 34.18300 -27.26700 -2.92200 1.000 29.55000 191 LYS B O 1
ATOM 6558 N N . SER B 1 192 ? 35.07900 -26.13100 -1.21500 1.000 25.91000 192 SER B N 1
ATOM 6559 C CA . SER B 1 192 ? 35.97100 -27.22800 -0.86500 1.000 22.61000 192 SER B CA 1
ATOM 6560 C C . SER B 1 192 ? 36.51700 -26.92300 0.51700 1.000 29.04000 192 SER B C 1
ATOM 6561 O O . SER B 1 192 ? 36.50500 -25.77100 0.96400 1.000 25.86000 192 SER B O 1
ATOM 6569 N N . LEU B 1 193 ? 36.99100 -27.97600 1.18100 1.000 24.84000 193 LEU B N 1
ATOM 6570 C CA . LEU B 1 193 ? 37.64700 -27.86900 2.48200 1.000 24.58000 193 LEU B CA 1
ATOM 6571 C C . LEU B 1 193 ? 38.81300 -28.83300 2.50900 1.000 26.53000 193 LEU B C 1
ATOM 6572 O O . LEU B 1 193 ? 38.66100 -30.03900 2.20600 1.000 22.04000 193 LEU B O 1
ATOM 6588 N N . ASN B 1 194 ? 39.97400 -28.28700 2.88800 1.000 22.18000 194 ASN B N 1
ATOM 6589 C CA . ASN B 1 194 ? 41.18400 -29.05400 3.18600 1.000 20.52000 194 ASN B CA 1
ATOM 6590 C C . ASN B 1 194 ? 41.65200 -29.88300 1.99400 1.000 23.57000 194 ASN B C 1
ATOM 6591 O O . ASN B 1 194 ? 42.02500 -31.06300 2.11400 1.000 23.19000 194 ASN B O 1
ATOM 6602 N N . ASP B 1 195 ? 41.74700 -29.22400 0.84800 1.000 21.56000 195 ASP B N 1
ATOM 6603 C CA . ASP B 1 195 ? 42.40200 -29.80000 -0.32900 1.000 25.31000 195 ASP B CA 1
ATOM 6604 C C . ASP B 1 195 ? 43.92500 -29.77300 -0.18700 1.000 25.43000 195 ASP B C 1
ATOM 6605 O O . ASP B 1 195 ? 44.52300 -28.70600 -0.05900 1.000 27.54000 195 ASP B O 1
ATOM 6614 N N . THR B 1 196 ? 44.55400 -30.98000 -0.17300 1.000 24.57000 196 THR B N 1
ATOM 6615 C CA . THR B 1 196 ? 45.99700 -31.16000 -0.14400 1.000 27.61000 196 THR B CA 1
ATOM 6616 C C . THR B 1 196 ? 46.47300 -31.97400 -1.34600 1.000 25.34000 196 THR B C 1
ATOM 6617 O O . THR B 1 196 ? 47.49200 -32.66000 -1.29600 1.000 25.18000 196 THR B O 1
ATOM 6628 N N . CYS B 1 197 ? 45.76400 -31.84600 -2.45000 1.000 27.91000 197 CYS B N 1
ATOM 6629 C CA . CYS B 1 197 ? 46.16800 -32.51300 -3.68000 1.000 26.34000 197 CYS B CA 1
ATOM 6630 C C . CYS B 1 197 ? 47.64200 -32.29700 -4.02600 1.000 32.74000 197 CYS B C 1
ATOM 6631 O O . CYS B 1 197 ? 48.33800 -33.22100 -4.45600 1.000 27.02000 197 CYS B O 1
ATOM 6639 N N . HIS B 1 198 ? 48.15400 -31.09900 -3.80200 1.000 30.26000 198 HIS B N 1
ATOM 6640 C CA . HIS B 1 198 ? 49.52200 -30.77200 -4.19900 1.000 29.30000 198 HIS B CA 1
ATOM 6641 C C . HIS B 1 198 ? 50.57000 -31.54600 -3.41700 1.000 24.78000 198 HIS B C 1
ATOM 6642 O O . HIS B 1 198 ? 51.73800 -31.54000 -3.79600 1.000 29.57000 198 HIS B O 1
ATOM 6656 N N . LEU B 1 199 ? 50.20400 -32.14900 -2.29400 1.000 25.77000 199 LEU B N 1
ATOM 6657 C CA . LEU B 1 199 ? 51.13100 -32.91800 -1.47900 1.000 28.44000 199 LEU B CA 1
ATOM 6658 C C . LEU B 1 199 ? 51.14000 -34.42600 -1.79900 1.000 32.01000 199 LEU B C 1
ATOM 6659 O O . LEU B 1 199 ? 51.91200 -35.17800 -1.19600 1.000 32.95000 199 LEU B O 1
ATOM 6675 N N . LEU B 1 200 ? 50.30600 -34.87900 -2.73000 1.000 37.36000 200 LEU B N 1
ATOM 6676 C CA . LEU B 1 200 ? 50.21600 -36.31500 -3.02600 1.000 36.22000 200 LEU B CA 1
ATOM 6677 C C . LEU B 1 200 ? 51.58500 -36.89300 -3.35600 1.000 35.63000 200 LEU B C 1
ATOM 6678 O O . LEU B 1 200 ? 51.92900 -37.99600 -2.91700 1.000 39.63000 200 LEU B O 1
ATOM 6694 N N . VAL B 1 201 ? 52.41300 -36.12400 -4.06100 1.000 35.44000 201 VAL B N 1
ATOM 6695 C CA . VAL B 1 201 ? 53.73500 -36.61700 -4.45300 1.000 43.24000 201 VAL B CA 1
ATOM 6696 C C . VAL B 1 201 ? 54.60700 -36.99100 -3.25600 1.000 44.99000 201 VAL B C 1
ATOM 6697 O O . VAL B 1 201 ? 55.58800 -37.72600 -3.41200 1.000 45.54000 201 VAL B O 1
ATOM 6710 N N . LEU B 1 202 ? 54.29800 -36.49600 -2.06100 1.000 45.02000 202 LEU B N 1
ATOM 6711 C CA . LEU B 1 202 ? 55.07600 -36.88000 -0.89200 1.000 45.82000 202 LEU B CA 1
ATOM 6712 C C . LEU B 1 202 ? 54.64500 -38.20900 -0.27600 1.000 46.78000 202 LEU B C 1
ATOM 6713 O O . LEU B 1 202 ? 55.27300 -38.65000 0.69100 1.000 50.18000 202 LEU B O 1
ATOM 6729 N N . ASP B 1 203 ? 53.57600 -38.83300 -0.77100 1.000 49.16000 203 ASP B N 1
ATOM 6730 C CA . ASP B 1 203 ? 53.12200 -40.12200 -0.22400 1.000 62.69000 203 ASP B CA 1
ATOM 6731 C C . ASP B 1 203 ? 54.10900 -41.23900 -0.57300 1.000 55.22000 203 ASP B C 1
ATOM 6732 O O . ASP B 1 203 ? 54.54200 -41.33100 -1.72400 1.000 61.87000 203 ASP B O 1
ATOM 6741 N N . MET C 1 1 ? 12.14500 -49.49400 -59.58700 1.000 67.74000 1 MET C N 1
ATOM 6742 C CA . MET C 1 1 ? 11.70700 -48.66100 -58.42100 1.000 60.75000 1 MET C CA 1
ATOM 6743 C C . MET C 1 1 ? 12.76300 -48.82300 -57.30500 1.000 57.32000 1 MET C C 1
ATOM 6744 O O . MET C 1 1 ? 13.32800 -49.91100 -57.12600 1.000 58.77000 1 MET C O 1
ATOM 6760 N N . LYS C 1 2 ? 13.07700 -47.73300 -56.60000 1.000 42.65000 2 LYS C N 1
ATOM 6761 C CA . LYS C 1 2 ? 13.83000 -47.82500 -55.35200 1.000 39.87000 2 LYS C CA 1
ATOM 6762 C C . LYS C 1 2 ? 12.85800 -47.91500 -54.16700 1.000 35.85000 2 LYS C C 1
ATOM 6763 O O . LYS C 1 2 ? 11.99200 -47.05800 -54.01200 1.000 34.79000 2 LYS C O 1
ATOM 6782 N N . LYS C 1 3 ? 13.01100 -48.93800 -53.33000 1.000 30.48000 3 LYS C N 1
ATOM 6783 C CA . LYS C 1 3 ? 12.21300 -49.07800 -52.10600 1.000 23.83000 3 LYS C CA 1
ATOM 6784 C C . LYS C 1 3 ? 12.99400 -48.52400 -50.92400 1.000 34.49000 3 LYS C C 1
ATOM 6785 O O . LYS C 1 3 ? 14.08800 -49.02400 -50.60900 1.000 33.57000 3 LYS C O 1
ATOM 6804 N N . ILE C 1 4 ? 12.42400 -47.52500 -50.26600 1.000 28.09000 4 ILE C N 1
ATOM 6805 C CA . ILE C 1 4 ? 13.00900 -46.87800 -49.10200 1.000 29.06000 4 ILE C CA 1
ATOM 6806 C C . ILE C 1 4 ? 12.11800 -47.15500 -47.89400 1.000 29.42000 4 ILE C C 1
ATOM 6807 O O . ILE C 1 4 ? 11.09200 -46.47800 -47.69800 1.000 29.02000 4 ILE C O 1
ATOM 6823 N N . TYR C 1 5 ? 12.52500 -48.08200 -47.03600 1.000 24.24000 5 TYR C N 1
ATOM 6824 C CA . TYR C 1 5 ? 11.79500 -48.33000 -45.79700 1.000 24.73000 5 TYR C CA 1
ATOM 6825 C C . TYR C 1 5 ? 12.26900 -47.39400 -44.69800 1.000 28.52000 5 TYR C C 1
ATOM 6826 O O . TYR C 1 5 ? 13.41500 -47.49700 -44.22500 1.000 27.56000 5 TYR C O 1
ATOM 6844 N N . LEU C 1 6 ? 11.40500 -46.47100 -44.30200 1.000 19.83000 6 LEU C N 1
ATOM 6845 C CA . LEU C 1 6 ? 11.65100 -45.64800 -43.13600 1.000 24.46000 6 LEU C CA 1
ATOM 6846 C C . LEU C 1 6 ? 11.20300 -46.40700 -41.88800 1.000 30.14000 6 LEU C C 1
ATOM 6847 O O . LEU C 1 6 ? 10.14000 -47.05000 -41.88600 1.000 25.88000 6 LEU C O 1
ATOM 6863 N N . ILE C 1 7 ? 12.02600 -46.36300 -40.84300 1.000 21.27000 7 ILE C N 1
ATOM 6864 C CA . ILE C 1 7 ? 11.76800 -47.12300 -39.62100 1.000 22.88000 7 ILE C CA 1
ATOM 6865 C C . ILE C 1 7 ? 12.05600 -46.23300 -38.44500 1.000 25.43000 7 ILE C C 1
ATOM 6866 O O . ILE C 1 7 ? 13.21600 -45.81300 -38.25300 1.000 25.61000 7 ILE C O 1
ATOM 6882 N N . ARG C 1 8 ? 11.02700 -45.92200 -37.65400 1.000 22.48000 8 ARG C N 1
ATOM 6883 C CA . ARG C 1 8 ? 11.25200 -45.21700 -36.40800 1.000 21.51000 8 ARG C CA 1
ATOM 6884 C C . ARG C 1 8 ? 11.92100 -46.16700 -35.42100 1.000 22.28000 8 ARG C C 1
ATOM 6885 O O . ARG C 1 8 ? 11.64300 -47.37100 -35.40100 1.000 21.28000 8 ARG C O 1
ATOM 6906 N N . HIS C 1 9 ? 12.90300 -45.64800 -34.68300 1.000 22.06000 9 HIS C N 1
ATOM 6907 C CA . HIS C 1 9 ? 13.66500 -46.49800 -33.78000 1.000 23.58000 9 HIS C CA 1
ATOM 6908 C C . HIS C 1 9 ? 12.73000 -47.08500 -32.69600 1.000 24.03000 9 HIS C C 1
ATOM 6909 O O . HIS C 1 9 ? 11.58700 -46.63000 -32.48800 1.000 21.48000 9 HIS C O 1
ATOM 6923 N N . ALA C 1 10 ? 13.25700 -48.07800 -31.97200 1.000 22.91000 10 ALA C N 1
ATOM 6924 C CA . ALA C 1 10 ? 12.51300 -48.74500 -30.90900 1.000 21.98000 10 ALA C CA 1
ATOM 6925 C C . ALA C 1 10 ? 12.45200 -47.85800 -29.67300 1.000 23.22000 10 ALA C C 1
ATOM 6926 O O . ALA C 1 10 ? 13.03000 -46.77000 -29.63400 1.000 22.77000 10 ALA C O 1
ATOM 6933 N N . GLN C 1 11 ? 11.66100 -48.30400 -28.68600 1.000 19.16000 11 GLN C N 1
ATOM 6934 C CA . GLN C 1 11 ? 11.37100 -47.50900 -27.50800 1.000 21.80000 11 GLN C CA 1
ATOM 6935 C C . GLN C 1 11 ? 12.64900 -47.14600 -26.71900 1.000 21.58000 11 GLN C C 1
ATOM 6936 O O . GLN C 1 11 ? 13.44700 -48.02200 -26.36000 1.000 19.86000 11 GLN C O 1
ATOM 6950 N N . SER C 1 12 ? 12.76600 -45.88000 -26.35600 1.000 21.03000 12 SER C N 1
ATOM 6951 C CA . SER C 1 12 ? 13.87700 -45.42300 -25.52900 1.000 22.33000 12 SER C CA 1
ATOM 6952 C C . SER C 1 12 ? 13.40300 -45.22000 -24.10200 1.000 24.20000 12 SER C C 1
ATOM 6953 O O . SER C 1 12 ? 12.19500 -45.09700 -23.82900 1.000 20.38000 12 SER C O 1
ATOM 6961 N N . GLU C 1 13 ? 14.38500 -45.18600 -23.18400 1.000 25.58000 13 GLU C N 1
ATOM 6962 C CA . GLU C 1 13 ? 14.09300 -44.95500 -21.76800 1.000 22.47000 13 GLU C CA 1
ATOM 6963 C C . GLU C 1 13 ? 13.33900 -43.65800 -21.55900 1.000 25.11000 13 GLU C C 1
ATOM 6964 O O . GLU C 1 13 ? 12.31300 -43.62900 -20.86400 1.000 28.17000 13 GLU C O 1
ATOM 6976 N N . TYR C 1 14 ? 13.82400 -42.54000 -22.14000 1.000 25.10000 14 TYR C N 1
ATOM 6977 C CA . TYR C 1 14 ? 13.13300 -41.28600 -21.86800 1.000 24.95000 14 TYR C CA 1
ATOM 6978 C C . TYR C 1 14 ? 11.71500 -41.28500 -22.46800 1.000 24.85000 14 TYR C C 1
ATOM 6979 O O . TYR C 1 14 ? 10.78900 -40.68700 -21.90500 1.000 27.15000 14 TYR C O 1
ATOM 6997 N N . ASN C 1 15 ? 11.52200 -41.87100 -23.64200 1.000 27.85000 15 ASN C N 1
ATOM 6998 C CA . ASN C 1 15 ? 10.16000 -41.89900 -24.17900 1.000 29.86000 15 ASN C CA 1
ATOM 6999 C C . ASN C 1 15 ? 9.23500 -42.70700 -23.27000 1.000 27.73000 15 ASN C C 1
ATOM 7000 O O . ASN C 1 15 ? 8.08400 -42.31100 -23.03800 1.000 30.23000 15 ASN C O 1
ATOM 7011 N N . GLU C 1 16 ? 9.73200 -43.82000 -22.71400 1.000 26.65000 16 GLU C N 1
ATOM 7012 C CA . GLU C 1 16 ? 8.91200 -44.61200 -21.78800 1.000 34.35000 16 GLU C CA 1
ATOM 7013 C C . GLU C 1 16 ? 8.44400 -43.75700 -20.62700 1.000 33.21000 16 GLU C C 1
ATOM 7014 O O . GLU C 1 16 ? 7.34600 -43.94800 -20.09200 1.000 30.96000 16 GLU C O 1
ATOM 7026 N N . LYS C 1 17 ? 9.28200 -42.82200 -20.20500 1.000 26.97000 17 LYS C N 1
ATOM 7027 C CA . LYS C 1 17 ? 9.00100 -41.96400 -19.07100 1.000 26.76000 17 LYS C CA 1
ATOM 7028 C C . LYS C 1 17 ? 8.25400 -40.70600 -19.48900 1.000 27.45000 17 LYS C C 1
ATOM 7029 O O . LYS C 1 17 ? 7.94100 -39.87900 -18.63500 1.000 29.93000 17 LYS C O 1
ATOM 7048 N N . GLY C 1 18 ? 7.94700 -40.54100 -20.77600 1.000 27.13000 18 GLY C N 1
ATOM 7049 C CA . GLY C 1 18 ? 7.24900 -39.32800 -21.20300 1.000 29.64000 18 GLY C CA 1
ATOM 7050 C C . GLY C 1 18 ? 8.12200 -38.09200 -21.29900 1.000 33.41000 18 GLY C C 1
ATOM 7051 O O . GLY C 1 18 ? 7.61500 -36.97300 -21.20100 1.000 27.64000 18 GLY C O 1
ATOM 7055 N N . ILE C 1 19 ? 9.43000 -38.25800 -21.48400 1.000 29.18000 19 ILE C N 1
ATOM 7056 C CA . ILE C 1 19 ? 10.38000 -37.14200 -21.48100 1.000 29.67000 19 ILE C CA 1
ATOM 7057 C C . ILE C 1 19 ? 10.59000 -36.67600 -22.92100 1.000 27.68000 19 ILE C C 1
ATOM 7058 O O . ILE C 1 19 ? 10.82800 -37.49900 -23.81200 1.000 30.71000 19 ILE C O 1
ATOM 7074 N N . PHE C 1 20 ? 10.49600 -35.35900 -23.14300 1.000 31.69000 20 PHE C N 1
ATOM 7075 C CA . PHE C 1 20 ? 10.80600 -34.68900 -24.41600 1.000 24.53000 20 PHE C CA 1
ATOM 7076 C C . PHE C 1 20 ? 12.31300 -34.72900 -24.66700 1.000 30.05000 20 PHE C C 1
ATOM 7077 O O . PHE C 1 20 ? 13.08400 -34.10900 -23.93100 1.000 30.19000 20 PHE C O 1
ATOM 7094 N N . GLN C 1 21 ? 12.74800 -35.50200 -25.66000 1.000 25.91000 21 GLN C N 1
ATOM 7095 C CA . GLN C 1 21 ? 14.13100 -35.96000 -25.73700 1.000 26.61000 21 GLN C CA 1
ATOM 7096 C C . GLN C 1 21 ? 15.00200 -35.15000 -26.71000 1.000 34.89000 21 GLN C C 1
ATOM 7097 O O . GLN C 1 21 ? 16.06000 -34.64100 -26.31400 1.000 31.54000 21 GLN C O 1
ATOM 7111 N N . GLY C 1 22 ? 14.58800 -35.02500 -27.96300 1.000 31.40000 22 GLY C N 1
ATOM 7112 C CA . GLY C 1 22 ? 15.37500 -34.29100 -28.93800 1.000 29.59000 22 GLY C CA 1
ATOM 7113 C C . GLY C 1 22 ? 16.80400 -34.79800 -29.04000 1.000 30.44000 22 GLY C C 1
ATOM 7114 O O . GLY C 1 22 ? 17.07400 -35.98100 -29.34600 1.000 27.04000 22 GLY C O 1
ATOM 7118 N N . ARG C 1 23 ? 17.78200 -33.90600 -28.79800 1.000 25.44000 23 ARG C N 1
ATOM 7119 C CA . ARG C 1 23 ? 19.16700 -34.36100 -28.94600 1.000 23.55000 23 ARG C CA 1
ATOM 7120 C C . ARG C 1 23 ? 19.71500 -35.11500 -27.73000 1.000 24.42000 23 ARG C C 1
ATOM 7121 O O . ARG C 1 23 ? 20.82700 -35.65300 -27.80900 1.000 26.23000 23 ARG C O 1
ATOM 7142 N N . LEU C 1 24 ? 18.97500 -35.21900 -26.63500 1.000 29.87000 24 LEU C N 1
ATOM 7143 C CA . LEU C 1 24 ? 19.37800 -36.13400 -25.55600 1.000 28.65000 24 LEU C CA 1
ATOM 7144 C C . LEU C 1 24 ? 19.42700 -37.58500 -26.07500 1.000 26.09000 24 LEU C C 1
ATOM 7145 O O . LEU C 1 24 ? 18.88500 -37.91800 -27.12400 1.000 27.70000 24 LEU C O 1
ATOM 7161 N N . ASP C 1 25 ? 20.19500 -38.43400 -25.38200 1.000 23.83000 25 ASP C N 1
ATOM 7162 C CA . ASP C 1 25 ? 20.65300 -39.68700 -25.96600 1.000 25.96000 25 ASP C CA 1
ATOM 7163 C C . ASP C 1 25 ? 20.42900 -40.87800 -25.02600 1.000 28.04000 25 ASP C C 1
ATOM 7164 O O . ASP C 1 25 ? 21.34900 -41.65000 -24.77300 1.000 26.92000 25 ASP C O 1
ATOM 7173 N N . SER C 1 26 ? 19.16300 -41.12900 -24.65600 1.000 28.55000 26 SER C N 1
ATOM 7174 C CA . SER C 1 26 ? 18.85900 -42.25200 -23.77100 1.000 25.31000 26 SER C CA 1
ATOM 7175 C C . SER C 1 26 ? 18.90900 -43.57600 -24.51900 1.000 25.02000 26 SER C C 1
ATOM 7176 O O . SER C 1 26 ? 18.87100 -43.64700 -25.75400 1.000 24.72000 26 SER C O 1
ATOM 7184 N N . ASP C 1 27 ? 19.07600 -44.63400 -23.74300 1.000 21.33000 27 ASP C N 1
ATOM 7185 C CA . ASP C 1 27 ? 19.23100 -45.97900 -24.24200 1.000 26.78000 27 ASP C CA 1
ATOM 7186 C C . ASP C 1 27 ? 17.85300 -46.54100 -24.63100 1.000 20.39000 27 ASP C C 1
ATOM 7187 O O . ASP C 1 27 ? 16.80400 -45.96300 -24.32800 1.000 23.54000 27 ASP C O 1
ATOM 7196 N N . LEU C 1 28 ? 17.88300 -47.60900 -25.40000 1.000 22.45000 28 LEU C N 1
ATOM 7197 C CA . LEU C 1 28 ? 16.67600 -48.41300 -25.60100 1.000 21.56000 28 LEU C CA 1
ATOM 7198 C C . LEU C 1 28 ? 16.28000 -49.08300 -24.29100 1.000 28.23000 28 LEU C C 1
ATOM 7199 O O . LEU C 1 28 ? 17.13600 -49.46900 -23.49500 1.000 22.18000 28 LEU C O 1
ATOM 7215 N N . THR C 1 29 ? 14.97200 -49.25300 -24.07900 1.000 24.47000 29 THR C N 1
ATOM 7216 C CA . THR C 1 29 ? 14.47600 -50.07500 -22.96700 1.000 23.11000 29 THR C CA 1
ATOM 7217 C C . THR C 1 29 ? 14.61200 -51.55200 -23.31600 1.000 21.79000 29 THR C C 1
ATOM 7218 O O . THR C 1 29 ? 14.83100 -51.93600 -24.48600 1.000 22.68000 29 THR C O 1
ATOM 7229 N N . PRO C 1 30 ? 14.43700 -52.44900 -22.33100 1.000 20.50000 30 PRO C N 1
ATOM 7230 C CA . PRO C 1 30 ? 14.31100 -53.88200 -22.68200 1.000 27.26000 30 PRO C CA 1
ATOM 7231 C C . PRO C 1 30 ? 13.24700 -54.17400 -23.74500 1.000 20.68000 30 PRO C C 1
ATOM 7232 O O . PRO C 1 30 ? 13.45900 -55.00100 -24.63900 1.000 22.25000 30 PRO C O 1
ATOM 7243 N N . LEU C 1 31 ? 12.10600 -53.49600 -23.67000 1.000 22.45000 31 LEU C N 1
ATOM 7244 C CA . LEU C 1 31 ? 11.10400 -53.66500 -24.71700 1.000 23.59000 31 LEU C CA 1
ATOM 7245 C C . LEU C 1 31 ? 11.62500 -53.16600 -26.06000 1.000 21.72000 31 LEU C C 1
ATOM 7246 O O . LEU C 1 31 ? 11.36200 -53.77800 -27.09800 1.000 23.73000 31 LEU C O 1
ATOM 7262 N N . GLY C 1 32 ? 12.37600 -52.06300 -26.06600 1.000 22.54000 32 GLY C N 1
ATOM 7263 C CA . GLY C 1 32 ? 12.96100 -51.59500 -27.31900 1.000 21.63000 32 GLY C CA 1
ATOM 7264 C C . GLY C 1 32 ? 13.84200 -52.62600 -27.99500 1.000 21.56000 32 GLY C C 1
ATOM 7265 O O . GLY C 1 32 ? 13.77700 -52.82600 -29.21600 1.000 20.10000 32 GLY C O 1
ATOM 7269 N N . PHE C 1 33 ? 14.67700 -53.31600 -27.21400 1.000 22.75000 33 PHE C N 1
ATOM 7270 C CA . PHE C 1 33 ? 15.49900 -54.37000 -27.78300 1.000 22.27000 33 PHE C CA 1
ATOM 7271 C C . PHE C 1 33 ? 14.63100 -55.47200 -28.37900 1.000 24.61000 33 PHE C C 1
ATOM 7272 O O . PHE C 1 33 ? 14.93100 -56.00100 -29.45700 1.000 24.42000 33 PHE C O 1
ATOM 7289 N N . VAL C 1 34 ? 13.53600 -55.81900 -27.70300 1.000 25.10000 34 VAL C N 1
ATOM 7290 C CA . VAL C 1 34 ? 12.64500 -56.86600 -28.21200 1.000 23.04000 34 VAL C CA 1
ATOM 7291 C C . VAL C 1 34 ? 11.98100 -56.41200 -29.51100 1.000 23.57000 34 VAL C C 1
ATOM 7292 O O . VAL C 1 34 ? 11.88900 -57.17100 -30.49500 1.000 22.93000 34 VAL C O 1
ATOM 7305 N N . GLN C 1 35 ? 11.51600 -55.16200 -29.52900 1.000 22.76000 35 GLN C N 1
ATOM 7306 C CA . GLN C 1 35 ? 10.91100 -54.62300 -30.73800 1.000 23.78000 35 GLN C CA 1
ATOM 7307 C C . GLN C 1 35 ? 11.89400 -54.70000 -31.89100 1.000 25.68000 35 GLN C C 1
ATOM 7308 O O . GLN C 1 35 ? 11.52700 -55.07800 -33.01900 1.000 24.59000 35 GLN C O 1
ATOM 7322 N N . SER C 1 36 ? 13.17300 -54.32700 -31.63300 1.000 22.56000 36 SER C N 1
ATOM 7323 C CA . SER C 1 36 ? 14.17000 -54.31500 -32.69900 1.000 20.95000 36 SER C CA 1
ATOM 7324 C C . SER C 1 36 ? 14.35400 -55.69600 -33.26700 1.000 24.46000 36 SER C C 1
ATOM 7325 O O . SER C 1 36 ? 14.52000 -55.86900 -34.48900 1.000 26.03000 36 SER C O 1
ATOM 7333 N N . ARG C 1 37 ? 14.35000 -56.70300 -32.40600 1.000 22.82000 37 ARG C N 1
ATOM 7334 C CA . ARG C 1 37 ? 14.57600 -58.04900 -32.89600 1.000 25.56000 37 ARG C CA 1
ATOM 7335 C C . ARG C 1 37 ? 13.38200 -58.57600 -33.68700 1.000 28.82000 37 ARG C C 1
ATOM 7336 O O . ARG C 1 37 ? 13.55900 -59.43400 -34.54600 1.000 25.93000 37 ARG C O 1
ATOM 7357 N N . LEU C 1 38 ? 12.15600 -58.12100 -33.36800 1.000 26.38000 38 LEU C N 1
ATOM 7358 C CA . LEU C 1 38 ? 10.97600 -58.54800 -34.14000 1.000 28.81000 38 LEU C CA 1
ATOM 7359 C C . LEU C 1 38 ? 10.95500 -57.90700 -35.52700 1.000 29.05000 38 LEU C C 1
ATOM 7360 O O . LEU C 1 38 ? 10.42200 -58.47600 -36.48000 1.000 27.03000 38 LEU C O 1
ATOM 7376 N N . LEU C 1 39 ? 11.53700 -56.71900 -35.65900 1.000 27.18000 39 LEU C N 1
ATOM 7377 C CA . LEU C 1 39 ? 11.58200 -56.00300 -36.92500 1.000 35.17000 39 LEU C CA 1
ATOM 7378 C C . LEU C 1 39 ? 12.27000 -56.81700 -37.98100 1.000 31.77000 39 LEU C C 1
ATOM 7379 O O . LEU C 1 39 ? 11.94700 -56.68900 -39.17300 1.000 33.86000 39 LEU C O 1
ATOM 7395 N N . VAL C 1 40 ? 13.12100 -57.74300 -37.54600 1.000 41.62000 40 VAL C N 1
ATOM 7396 C CA . VAL C 1 40 ? 13.92500 -58.53700 -38.45400 1.000 39.92000 40 VAL C CA 1
ATOM 7397 C C . VAL C 1 40 ? 13.05500 -59.39300 -39.35200 1.000 49.71000 40 VAL C C 1
ATOM 7398 O O . VAL C 1 40 ? 13.44600 -59.71200 -40.48200 1.000 47.22000 40 VAL C O 1
ATOM 7411 N N . LYS C 1 41 ? 11.87700 -59.79300 -38.86100 1.000 48.98000 41 LYS C N 1
ATOM 7412 C CA . LYS C 1 41 ? 10.96800 -60.61500 -39.65000 1.000 51.17000 41 LYS C CA 1
ATOM 7413 C C . LYS C 1 41 ? 10.50600 -59.89700 -40.91000 1.000 48.65000 41 LYS C C 1
ATOM 7414 O O . LYS C 1 41 ? 10.36000 -60.51900 -41.96600 1.000 57.78000 41 LYS C O 1
ATOM 7433 N N . GLN C 1 42 ? 10.24200 -58.59000 -40.82300 1.000 43.23000 42 GLN C N 1
ATOM 7434 C CA . GLN C 1 42 ? 9.74400 -57.89500 -42.00600 1.000 44.23000 42 GLN C CA 1
ATOM 7435 C C . GLN C 1 42 ? 10.70600 -58.01800 -43.19200 1.000 47.58000 42 GLN C C 1
ATOM 7436 O O . GLN C 1 42 ? 10.28700 -57.79500 -44.33400 1.000 51.18000 42 GLN C O 1
ATOM 7450 N N . PHE C 1 43 ? 11.97500 -58.40600 -42.95200 1.000 51.60000 43 PHE C N 1
ATOM 7451 C CA . PHE C 1 43 ? 13.02700 -58.22400 -43.94500 1.000 45.57000 43 PHE C CA 1
ATOM 7452 C C . PHE C 1 43 ? 13.89500 -59.43900 -44.25100 1.000 55.07000 43 PHE C C 1
ATOM 7453 O O . PHE C 1 43 ? 14.84700 -59.31000 -45.02800 1.000 54.99000 43 PHE C O 1
ATOM 7470 N N . GLU C 1 44 ? 13.63400 -60.59300 -43.65300 1.000 58.64000 44 GLU C N 1
ATOM 7471 C CA . GLU C 1 44 ? 14.43700 -61.76800 -43.99400 1.000 69.22000 44 GLU C CA 1
ATOM 7472 C C . GLU C 1 44 ? 14.26500 -62.13100 -45.46700 1.000 70.41000 44 GLU C C 1
ATOM 7473 O O . GLU C 1 44 ? 15.23700 -62.50800 -46.13400 1.000 63.00000 44 GLU C O 1
ATOM 7485 N N . ARG C 1 45 ? 13.05000 -61.96300 -46.00400 1.000 72.69000 45 ARG C N 1
ATOM 7486 C CA . ARG C 1 45 ? 12.77900 -62.29900 -47.40200 1.000 73.64000 45 ARG C CA 1
ATOM 7487 C C . ARG C 1 45 ? 13.46900 -61.32500 -48.36100 1.000 73.17000 45 ARG C C 1
ATOM 7488 O O . ARG C 1 45 ? 14.28100 -61.73200 -49.20200 1.000 72.42000 45 ARG C O 1
ATOM 7509 N N . GLU C 1 46 ? 13.12300 -60.04100 -48.28000 1.000 66.52000 46 GLU C N 1
ATOM 7510 C CA . GLU C 1 46 ? 13.69700 -58.99900 -49.13400 1.000 66.00000 46 GLU C CA 1
ATOM 7511 C C . GLU C 1 46 ? 14.61500 -58.15100 -48.25600 1.000 55.22000 46 GLU C C 1
ATOM 7512 O O . GLU C 1 46 ? 14.21500 -57.11400 -47.72700 1.000 57.54000 46 GLU C O 1
ATOM 7524 N N . LYS C 1 47 ? 15.85300 -58.61400 -48.08100 1.000 52.14000 47 LYS C N 1
ATOM 7525 C CA . LYS C 1 47 ? 16.80200 -57.87900 -47.25400 1.000 53.84000 47 LYS C CA 1
ATOM 7526 C C . LYS C 1 47 ? 17.00500 -56.49500 -47.86200 1.000 48.31000 47 LYS C C 1
ATOM 7527 O O . LYS C 1 47 ? 17.18200 -56.38700 -49.08300 1.000 51.45000 47 LYS C O 1
ATOM 7546 N N . PRO C 1 48 ? 16.97300 -55.42400 -47.07600 1.000 39.81000 48 PRO C N 1
ATOM 7547 C CA . PRO C 1 48 ? 17.58300 -54.17800 -47.55800 1.000 29.72000 48 PRO C CA 1
ATOM 7548 C C . PRO C 1 48 ? 19.05300 -54.43400 -47.83800 1.000 32.88000 48 PRO C C 1
ATOM 7549 O O . PRO C 1 48 ? 19.67800 -55.31000 -47.24100 1.000 37.87000 48 PRO C O 1
ATOM 7560 N N . GLU C 1 49 ? 19.58600 -53.69300 -48.78500 1.000 33.80000 49 GLU C N 1
ATOM 7561 C CA . GLU C 1 49 ? 20.97700 -53.82600 -49.15700 1.000 39.35000 49 GLU C CA 1
ATOM 7562 C C . GLU C 1 49 ? 21.86900 -53.00800 -48.25000 1.000 38.37000 49 GLU C C 1
ATOM 7563 O O . GLU C 1 49 ? 23.06600 -53.27100 -48.18700 1.000 40.60000 49 GLU C O 1
ATOM 7575 N N . VAL C 1 50 ? 21.29800 -52.02900 -47.55000 1.000 37.15000 50 VAL C N 1
ATOM 7576 C CA . VAL C 1 50 ? 22.01500 -51.18600 -46.60600 1.000 36.01000 50 VAL C CA 1
ATOM 7577 C C . VAL C 1 50 ? 21.00900 -50.67200 -45.58400 1.000 36.56000 50 VAL C C 1
ATOM 7578 O O . VAL C 1 50 ? 19.82900 -50.48700 -45.89300 1.000 28.14000 50 VAL C O 1
ATOM 7591 N N . ILE C 1 51 ? 21.47900 -50.45500 -44.35600 1.000 27.26000 51 ILE C N 1
ATOM 7592 C CA . ILE C 1 51 ? 20.72300 -49.71400 -43.33900 1.000 24.39000 51 ILE C CA 1
ATOM 7593 C C . ILE C 1 51 ? 21.44400 -48.41700 -43.06400 1.000 26.82000 51 ILE C C 1
ATOM 7594 O O . ILE C 1 51 ? 22.65700 -48.42200 -42.79500 1.000 31.73000 51 ILE C O 1
ATOM 7610 N N . ILE C 1 52 ? 20.71400 -47.31800 -43.09800 1.000 20.78000 52 ILE C N 1
ATOM 7611 C CA . ILE C 1 52 ? 21.21800 -45.99800 -42.75700 1.000 20.82000 52 ILE C CA 1
ATOM 7612 C C . ILE C 1 52 ? 20.54000 -45.51100 -41.49800 1.000 28.25000 52 ILE C C 1
ATOM 7613 O O . ILE C 1 52 ? 19.29300 -45.45200 -41.44100 1.000 26.11000 52 ILE C O 1
ATOM 7629 N N . THR C 1 53 ? 21.34100 -45.10100 -40.49900 1.000 23.64000 53 THR C N 1
ATOM 7630 C CA . THR C 1 53 ? 20.80000 -44.71200 -39.20600 1.000 23.66000 53 THR C CA 1
ATOM 7631 C C . THR C 1 53 ? 21.34400 -43.39200 -38.68000 1.000 31.32000 53 THR C C 1
ATOM 7632 O O . THR C 1 53 ? 22.46100 -42.95400 -39.01500 1.000 26.15000 53 THR C O 1
ATOM 7643 N N . SER C 1 54 ? 20.48500 -42.72200 -37.91500 1.000 23.54000 54 SER C N 1
ATOM 7644 C CA . SER C 1 54 ? 20.90600 -41.61800 -37.07700 1.000 27.75000 54 SER C CA 1
ATOM 7645 C C . SER C 1 54 ? 21.96100 -42.10900 -36.08200 1.000 24.91000 54 SER C C 1
ATOM 7646 O O . SER C 1 54 ? 21.97500 -43.29100 -35.72700 1.000 22.06000 54 SER C O 1
ATOM 7654 N N . PRO C 1 55 ? 22.89000 -41.22500 -35.65900 1.000 27.93000 55 PRO C N 1
ATOM 7655 C CA . PRO C 1 55 ? 23.93300 -41.64000 -34.68500 1.000 25.51000 55 PRO C CA 1
ATOM 7656 C C . PRO C 1 55 ? 23.43000 -41.80600 -33.24900 1.000 28.38000 55 PRO C C 1
ATOM 7657 O O . PRO C 1 55 ? 24.13700 -42.41700 -32.43600 1.000 28.40000 55 PRO C O 1
ATOM 7668 N N . GLN C 1 56 ? 22.26300 -41.25800 -32.90400 1.000 24.72000 56 GLN C N 1
ATOM 7669 C CA . GLN C 1 56 ? 21.76700 -41.33100 -31.53700 1.000 25.42000 56 GLN C CA 1
ATOM 7670 C C . GLN C 1 56 ? 21.51700 -42.78200 -31.17600 1.000 25.77000 56 GLN C C 1
ATOM 7671 O O . GLN C 1 56 ? 21.16900 -43.59600 -32.03200 1.000 23.68000 56 GLN C O 1
ATOM 7685 N N . ARG C 1 57 ? 21.81000 -43.11900 -29.91300 1.000 23.99000 57 ARG C N 1
ATOM 7686 C CA . ARG C 1 57 ? 21.87600 -44.52000 -29.51000 1.000 23.48000 57 ARG C CA 1
ATOM 7687 C C . ARG C 1 57 ? 20.55500 -45.25400 -29.75200 1.000 18.86000 57 ARG C C 1
ATOM 7688 O O . ARG C 1 57 ? 20.56600 -46.40800 -30.15100 1.000 24.77000 57 ARG C O 1
ATOM 7709 N N . ARG C 1 58 ? 19.42800 -44.61900 -29.49600 1.000 22.24000 58 ARG C N 1
ATOM 7710 C CA . ARG C 1 58 ? 18.12700 -45.29200 -29.66700 1.000 22.28000 58 ARG C CA 1
ATOM 7711 C C . ARG C 1 58 ? 17.90900 -45.72300 -31.11400 1.000 21.88000 58 ARG C C 1
ATOM 7712 O O . ARG C 1 58 ? 17.42000 -46.81500 -31.36600 1.000 24.85000 58 ARG C O 1
ATOM 7733 N N . ALA C 1 59 ? 18.41000 -44.94900 -32.07700 1.000 23.85000 59 ALA C N 1
ATOM 7734 C CA . ALA C 1 59 ? 18.33300 -45.34100 -33.48300 1.000 18.99000 59 ALA C CA 1
ATOM 7735 C C . ALA C 1 59 ? 19.42900 -46.30800 -33.85400 1.000 24.42000 59 ALA C C 1
ATOM 7736 O O . ALA C 1 59 ? 19.15800 -47.42100 -34.35300 1.000 21.27000 59 ALA C O 1
ATOM 7743 N N . TYR C 1 60 ? 20.70000 -45.93400 -33.55300 1.000 22.25000 60 TYR C N 1
ATOM 7744 C CA . TYR C 1 60 ? 21.82300 -46.82200 -33.83300 1.000 21.70000 60 TYR C CA 1
ATOM 7745 C C . TYR C 1 60 ? 21.56800 -48.24700 -33.32700 1.000 18.86000 60 TYR C C 1
ATOM 7746 O O . TYR C 1 60 ? 21.78500 -49.23100 -34.04500 1.000 22.39000 60 TYR C O 1
ATOM 7764 N N . LYS C 1 61 ? 21.15900 -48.39900 -32.06300 1.000 22.23000 61 LYS C N 1
ATOM 7765 C CA . LYS C 1 61 ? 21.01000 -49.75500 -31.53900 1.000 20.83000 61 LYS C CA 1
ATOM 7766 C C . LYS C 1 61 ? 19.84700 -50.51300 -32.17800 1.000 18.86000 61 LYS C C 1
ATOM 7767 O O . LYS C 1 61 ? 19.89800 -51.74600 -32.27300 1.000 23.59000 61 LYS C O 1
ATOM 7786 N N . THR C 1 62 ? 18.78900 -49.81600 -32.57600 1.000 22.24000 62 THR C N 1
ATOM 7787 C CA . THR C 1 62 ? 17.73300 -50.46400 -33.36000 1.000 22.66000 62 THR C CA 1
ATOM 7788 C C . THR C 1 62 ? 18.29600 -50.93000 -34.69200 1.000 21.01000 62 THR C C 1
ATOM 7789 O O . THR C 1 62 ? 18.08300 -52.06400 -35.10600 1.000 20.25000 62 THR C O 1
ATOM 7800 N N . ALA C 1 63 ? 19.01500 -50.04000 -35.39100 1.000 21.91000 63 ALA C N 1
ATOM 7801 C CA . ALA C 1 63 ? 19.62200 -50.42300 -36.67700 1.000 26.09000 63 ALA C CA 1
ATOM 7802 C C . ALA C 1 63 ? 20.63000 -51.56300 -36.53200 1.000 23.22000 63 ALA C C 1
ATOM 7803 O O . ALA C 1 63 ? 20.74000 -52.45200 -37.40800 1.000 23.22000 63 ALA C O 1
ATOM 7810 N N . LEU C 1 64 ? 21.35100 -51.59300 -35.41600 1.000 27.22000 64 LEU C N 1
ATOM 7811 C CA . LEU C 1 64 ? 22.41200 -52.60100 -35.26500 1.000 23.28000 64 LEU C CA 1
ATOM 7812 C C . LEU C 1 64 ? 21.82400 -53.99700 -35.12800 1.000 25.42000 64 LEU C C 1
ATOM 7813 O O . LEU C 1 64 ? 22.40000 -54.99500 -35.60800 1.000 24.65000 64 LEU C O 1
ATOM 7829 N N . THR C 1 65 ? 20.69500 -54.10600 -34.43500 1.000 27.48000 65 THR C N 1
ATOM 7830 C CA . THR C 1 65 ? 20.00400 -55.39500 -34.36500 1.000 21.54000 65 THR C CA 1
ATOM 7831 C C . THR C 1 65 ? 19.70500 -55.89900 -35.77300 1.000 23.87000 65 THR C C 1
ATOM 7832 O O . THR C 1 65 ? 19.96900 -57.06000 -36.11600 1.000 27.76000 65 THR C O 1
ATOM 7843 N N . LEU C 1 66 ? 19.19400 -55.02500 -36.61900 1.000 25.30000 66 LEU C N 1
ATOM 7844 C CA . LEU C 1 66 ? 18.86100 -55.41800 -37.98500 1.000 26.93000 66 LEU C CA 1
ATOM 7845 C C . LEU C 1 66 ? 20.10200 -55.77900 -38.79800 1.000 34.31000 66 LEU C C 1
ATOM 7846 O O . LEU C 1 66 ? 20.15600 -56.84100 -39.43300 1.000 33.93000 66 LEU C O 1
ATOM 7862 N N . SER C 1 67 ? 21.10900 -54.90700 -38.80100 1.000 29.98000 67 SER C N 1
ATOM 7863 C CA . SER C 1 67 ? 22.31200 -55.18700 -39.59000 1.000 34.62000 67 SER C CA 1
ATOM 7864 C C . SER C 1 67 ? 23.02500 -56.45000 -39.13500 1.000 33.80000 67 SER C C 1
ATOM 7865 O O . SER C 1 67 ? 23.51600 -57.21600 -39.97000 1.000 35.59000 67 SER C O 1
ATOM 7873 N N . ASP C 1 68 ? 23.10700 -56.67700 -37.81700 1.000 29.08000 68 ASP C N 1
ATOM 7874 C CA . ASP C 1 68 ? 23.80600 -57.85200 -37.31000 1.000 31.03000 68 ASP C CA 1
ATOM 7875 C C . ASP C 1 68 ? 23.07100 -59.12100 -37.69200 1.000 36.27000 68 ASP C C 1
ATOM 7876 O O . ASP C 1 68 ? 23.69100 -60.10200 -38.10200 1.000 37.90000 68 ASP C O 1
ATOM 7885 N N . VAL C 1 69 ? 21.73900 -59.12300 -37.55300 1.000 35.82000 69 VAL C N 1
ATOM 7886 C CA . VAL C 1 69 ? 20.99300 -60.35600 -37.81700 1.000 39.72000 69 VAL C CA 1
ATOM 7887 C C . VAL C 1 69 ? 20.90100 -60.60800 -39.31300 1.000 31.88000 69 VAL C C 1
ATOM 7888 O O . VAL C 1 69 ? 21.01800 -61.74300 -39.78200 1.000 39.00000 69 VAL C O 1
ATOM 7901 N N . LEU C 1 70 ? 20.74800 -59.57000 -40.09200 1.000 33.25000 70 LEU C N 1
ATOM 7902 C CA . LEU C 1 70 ? 20.60600 -59.76400 -41.52500 1.000 32.45000 70 LEU C CA 1
ATOM 7903 C C . LEU C 1 70 ? 21.92700 -59.74300 -42.28000 1.000 43.47000 70 LEU C C 1
ATOM 7904 O O . LEU C 1 70 ? 21.94000 -59.99800 -43.49500 1.000 38.95000 70 LEU C O 1
ATOM 7920 N N . GLY C 1 71 ? 23.01500 -59.40700 -41.59900 1.000 41.71000 71 GLY C N 1
ATOM 7921 C CA . GLY C 1 71 ? 24.33800 -59.35200 -42.19000 1.000 37.83000 71 GLY C CA 1
ATOM 7922 C C . GLY C 1 71 ? 24.48700 -58.30200 -43.26600 1.000 32.73000 71 GLY C C 1
ATOM 7923 O O . GLY C 1 71 ? 24.86600 -58.62200 -44.39600 1.000 38.22000 71 GLY C O 1
ATOM 7927 N N . ILE C 1 72 ? 24.19800 -57.04600 -42.95600 1.000 32.43000 72 ILE C N 1
ATOM 7928 C CA . ILE C 1 72 ? 24.27800 -56.00200 -43.96800 1.000 32.48000 72 ILE C CA 1
ATOM 7929 C C . ILE C 1 72 ? 24.85000 -54.74500 -43.35300 1.000 31.22000 72 ILE C C 1
ATOM 7930 O O . ILE C 1 72 ? 24.75500 -54.51700 -42.14700 1.000 31.33000 72 ILE C O 1
ATOM 7946 N N . ASP C 1 73 ? 25.46000 -53.92300 -44.21300 1.000 29.98000 73 ASP C N 1
ATOM 7947 C CA . ASP C 1 73 ? 26.21600 -52.76600 -43.75200 1.000 29.35000 73 ASP C CA 1
ATOM 7948 C C . ASP C 1 73 ? 25.32000 -51.79700 -43.01100 1.000 37.30000 73 ASP C C 1
ATOM 7949 O O . ASP C 1 73 ? 24.22400 -51.49600 -43.47100 1.000 30.64000 73 ASP C O 1
ATOM 7958 N N . LEU C 1 74 ? 25.84900 -51.22400 -41.93200 1.000 30.84000 74 LEU C N 1
ATOM 7959 C CA . LEU C 1 74 ? 25.22700 -50.13800 -41.18700 1.000 22.88000 74 LEU C CA 1
ATOM 7960 C C . LEU C 1 74 ? 25.99800 -48.84400 -41.39800 1.000 28.94000 74 LEU C C 1
ATOM 7961 O O . LEU C 1 74 ? 27.14500 -48.68500 -40.93300 1.000 28.71000 74 LEU C O 1
ATOM 7977 N N . ILE C 1 75 ? 25.33700 -47.90400 -42.03400 1.000 24.88000 75 ILE C N 1
ATOM 7978 C CA . ILE C 1 75 ? 25.85000 -46.56700 -42.30800 1.000 23.33000 75 ILE C CA 1
ATOM 7979 C C . ILE C 1 75 ? 25.24200 -45.58600 -41.34000 1.000 29.20000 75 ILE C C 1
ATOM 7980 O O . ILE C 1 75 ? 24.02200 -45.60000 -41.10400 1.000 25.07000 75 ILE C O 1
ATOM 7996 N N . VAL C 1 76 ? 26.07300 -44.69000 -40.80900 1.000 21.56000 76 VAL C N 1
ATOM 7997 C CA . VAL C 1 76 ? 25.61400 -43.64200 -39.90700 1.000 25.86000 76 VAL C CA 1
ATOM 7998 C C . VAL C 1 76 ? 25.64200 -42.32400 -40.63900 1.000 28.50000 76 VAL C C 1
ATOM 7999 O O . VAL C 1 76 ? 26.62400 -42.01000 -41.33200 1.000 27.98000 76 VAL C O 1
ATOM 8012 N N . ASP C 1 77 ? 24.56800 -41.54500 -40.48100 1.000 29.05000 77 ASP C N 1
ATOM 8013 C CA . ASP C 1 77 ? 24.42400 -40.27200 -41.16600 1.000 27.50000 77 ASP C CA 1
ATOM 8014 C C . ASP C 1 77 ? 23.91000 -39.26700 -40.16400 1.000 28.44000 77 ASP C C 1
ATOM 8015 O O . ASP C 1 77 ? 22.79200 -39.41000 -39.67100 1.000 29.07000 77 ASP C O 1
ATOM 8024 N N . GLU C 1 78 ? 24.71000 -38.22800 -39.91200 1.000 26.04000 78 GLU C N 1
ATOM 8025 C CA . GLU C 1 78 ? 24.40400 -37.20700 -38.91800 1.000 27.13000 78 GLU C CA 1
ATOM 8026 C C . GLU C 1 78 ? 23.15700 -36.41200 -39.26800 1.000 25.32000 78 GLU C C 1
ATOM 8027 O O . GLU C 1 78 ? 22.54700 -35.78500 -38.37100 1.000 24.98000 78 GLU C O 1
ATOM 8039 N N . ARG C 1 79 ? 22.81300 -36.35800 -40.56200 1.000 25.84000 79 ARG C N 1
ATOM 8040 C CA . ARG C 1 79 ? 21.75300 -35.45200 -41.00600 1.000 27.15000 79 ARG C CA 1
ATOM 8041 C C . ARG C 1 79 ? 20.35300 -35.88600 -40.55100 1.000 29.85000 79 ARG C C 1
ATOM 8042 O O . ARG C 1 79 ? 19.41000 -35.07300 -40.60700 1.000 30.02000 79 ARG C O 1
ATOM 8063 N N . ILE C 1 80 ? 20.18800 -37.13900 -40.12700 1.000 26.76000 80 ILE C N 1
ATOM 8064 C CA . ILE C 1 80 ? 18.88300 -37.61100 -39.64600 1.000 27.69000 80 ILE C CA 1
ATOM 8065 C C . ILE C 1 80 ? 18.87300 -37.76300 -38.12800 1.000 33.96000 80 ILE C C 1
ATOM 8066 O O . ILE C 1 80 ? 17.99100 -38.44900 -37.57400 1.000 26.04000 80 ILE C O 1
ATOM 8082 N N . ARG C 1 81 ? 19.83800 -37.13500 -37.43500 1.000 27.83000 81 ARG C N 1
ATOM 8083 C CA . ARG C 1 81 ? 19.71700 -37.01800 -35.99000 1.000 29.02000 81 ARG C CA 1
ATOM 8084 C C . ARG C 1 81 ? 18.48300 -36.18400 -35.66400 1.000 29.39000 81 ARG C C 1
ATOM 8085 O O . ARG C 1 81 ? 18.00000 -35.41900 -36.49100 1.000 24.58000 81 ARG C O 1
ATOM 8106 N N . GLU C 1 82 ? 17.94500 -36.35100 -34.44900 1.000 28.53000 82 GLU C N 1
ATOM 8107 C CA . GLU C 1 82 ? 16.64700 -35.76300 -34.17200 1.000 23.65000 82 GLU C CA 1
ATOM 8108 C C . GLU C 1 82 ? 16.72600 -34.23800 -34.15600 1.000 36.94000 82 GLU C C 1
ATOM 8109 O O . GLU C 1 82 ? 17.77800 -33.63900 -33.92100 1.000 31.58000 82 GLU C O 1
ATOM 8121 N N . MET C 1 83 ? 15.58000 -33.61000 -34.40800 1.000 28.90000 83 MET C N 1
ATOM 8122 C CA . MET C 1 83 ? 15.47500 -32.17100 -34.22100 1.000 32.35000 83 MET C CA 1
ATOM 8123 C C . MET C 1 83 ? 15.87500 -31.80000 -32.80100 1.000 34.20000 83 MET C C 1
ATOM 8124 O O . MET C 1 83 ? 15.55400 -32.51100 -31.84500 1.000 34.87000 83 MET C O 1
ATOM 8138 N N . SER C 1 84 ? 16.61700 -30.69100 -32.66100 1.000 28.92000 84 SER C N 1
ATOM 8139 C CA . SER C 1 84 ? 16.90200 -30.14900 -31.33700 1.000 31.60000 84 SER C CA 1
ATOM 8140 C C . SER C 1 84 ? 15.73900 -29.30700 -30.83100 1.000 35.85000 84 SER C C 1
ATOM 8141 O O . SER C 1 84 ? 15.15000 -28.53700 -31.59200 1.000 34.18000 84 SER C O 1
ATOM 8149 N N . PHE C 1 85 ? 15.42900 -29.42500 -29.52800 1.000 36.65000 85 PHE C N 1
ATOM 8150 C CA . PHE C 1 85 ? 14.42400 -28.57200 -28.87900 1.000 35.16000 85 PHE C CA 1
ATOM 8151 C C . PHE C 1 85 ? 15.05900 -27.73300 -27.76100 1.000 38.41000 85 PHE C C 1
ATOM 8152 O O . PHE C 1 85 ? 14.36100 -27.15400 -26.91800 1.000 35.33000 85 PHE C O 1
ATOM 8169 N N . GLY C 1 86 ? 16.38700 -27.64600 -27.75300 1.000 38.67000 86 GLY C N 1
ATOM 8170 C CA . GLY C 1 86 ? 17.07400 -26.67000 -26.90500 1.000 40.12000 86 GLY C CA 1
ATOM 8171 C C . GLY C 1 86 ? 16.80600 -26.87700 -25.42500 1.000 41.33000 86 GLY C C 1
ATOM 8172 O O . GLY C 1 86 ? 17.03200 -27.97400 -24.86300 1.000 36.55000 86 GLY C O 1
ATOM 8176 N N . VAL C 1 87 ? 16.27000 -25.82800 -24.78200 1.000 38.49000 87 VAL C N 1
ATOM 8177 C CA . VAL C 1 87 ? 16.09200 -25.86600 -23.33400 1.000 41.34000 87 VAL C CA 1
ATOM 8178 C C . VAL C 1 87 ? 14.82200 -26.59300 -22.91400 1.000 37.68000 87 VAL C C 1
ATOM 8179 O O . VAL C 1 87 ? 14.62200 -26.83100 -21.72100 1.000 32.52000 87 VAL C O 1
ATOM 8192 N N . LEU C 1 88 ? 13.94100 -26.94400 -23.84300 1.000 38.05000 88 LEU C N 1
ATOM 8193 C CA . LEU C 1 88 ? 12.81700 -27.80500 -23.46200 1.000 35.47000 88 LEU C CA 1
ATOM 8194 C C . LEU C 1 88 ? 13.20300 -29.27800 -23.36500 1.000 32.11000 88 LEU C C 1
ATOM 8195 O O . LEU C 1 88 ? 12.44000 -30.06300 -22.79900 1.000 31.88000 88 LEU C O 1
ATOM 8211 N N . GLU C 1 89 ? 14.35500 -29.67400 -23.89800 1.000 32.81000 89 GLU C N 1
ATOM 8212 C CA . GLU C 1 89 ? 14.75200 -31.07300 -23.81400 1.000 30.61000 89 GLU C CA 1
ATOM 8213 C C . GLU C 1 89 ? 14.96200 -31.48300 -22.36200 1.000 34.62000 89 GLU C C 1
ATOM 8214 O O . GLU C 1 89 ? 15.57400 -30.76100 -21.58400 1.000 28.44000 89 GLU C O 1
ATOM 8226 N N . GLY C 1 90 ? 14.41800 -32.63300 -21.98800 1.000 31.16000 90 GLY C N 1
ATOM 8227 C CA . GLY C 1 90 ? 14.59100 -33.18700 -20.65900 1.000 30.83000 90 GLY C CA 1
ATOM 8228 C C . GLY C 1 90 ? 13.37900 -33.11800 -19.76200 1.000 34.07000 90 GLY C C 1
ATOM 8229 O O . GLY C 1 90 ? 13.34900 -33.82400 -18.74500 1.000 38.08000 90 GLY C O 1
ATOM 8233 N N . ARG C 1 91 ? 12.35700 -32.35400 -20.10500 1.000 35.03000 91 ARG C N 1
ATOM 8234 C CA . ARG C 1 91 ? 11.22100 -32.27100 -19.19800 1.000 35.68000 91 ARG C CA 1
ATOM 8235 C C . ARG C 1 91 ? 10.08100 -33.18400 -19.64000 1.000 37.59000 91 ARG C C 1
ATOM 8236 O O . ARG C 1 91 ? 10.03700 -33.66800 -20.77500 1.000 30.97000 91 ARG C O 1
ATOM 8257 N N . HIS C 1 92 ? 9.14200 -33.38800 -18.72300 1.000 34.19000 92 HIS C N 1
ATOM 8258 C CA . HIS C 1 92 ? 7.99700 -34.26000 -18.96500 1.000 38.34000 92 HIS C CA 1
ATOM 8259 C C . HIS C 1 92 ? 7.08200 -33.58100 -19.96400 1.000 34.54000 92 HIS C C 1
ATOM 8260 O O . HIS C 1 92 ? 6.65900 -32.44000 -19.75700 1.000 37.55000 92 HIS C O 1
ATOM 8274 N N . PHE C 1 93 ? 6.78700 -34.27300 -21.05800 1.000 35.06000 93 PHE C N 1
ATOM 8275 C CA . PHE C 1 93 ? 6.10200 -33.61400 -22.15800 1.000 38.92000 93 PHE C CA 1
ATOM 8276 C C . PHE C 1 93 ? 4.69100 -33.19300 -21.77500 1.000 42.94000 93 PHE C C 1
ATOM 8277 O O . PHE C 1 93 ? 4.28400 -32.06900 -22.06300 1.000 38.08000 93 PHE C O 1
ATOM 8294 N N . TRP C 1 94 ? 3.91200 -34.08500 -21.16000 1.000 44.22000 94 TRP C N 1
ATOM 8295 C CA . TRP C 1 94 ? 2.49800 -33.75800 -20.95400 1.000 47.52000 94 TRP C CA 1
ATOM 8296 C C . TRP C 1 94 ? 2.32800 -32.67800 -19.89200 1.000 46.23000 94 TRP C C 1
ATOM 8297 O O . TRP C 1 94 ? 1.39900 -31.87600 -19.97700 1.000 47.34000 94 TRP C O 1
ATOM 8318 N N . THR C 1 95 ? 3.21500 -32.62300 -18.90100 1.000 42.10000 95 THR C N 1
ATOM 8319 C CA . THR C 1 95 ? 3.22500 -31.49600 -17.96900 1.000 50.24000 95 THR C CA 1
ATOM 8320 C C . THR C 1 95 ? 3.51400 -30.18500 -18.70300 1.000 45.65000 95 THR C C 1
ATOM 8321 O O . THR C 1 95 ? 2.84300 -29.17200 -18.49200 1.000 44.94000 95 THR C O 1
ATOM 8332 N N . MET C 1 96 ? 4.52700 -30.18500 -19.56600 1.000 43.41000 96 MET C N 1
ATOM 8333 C CA . MET C 1 96 ? 4.79700 -28.99900 -20.36300 1.000 42.89000 96 MET C CA 1
ATOM 8334 C C . MET C 1 96 ? 3.57200 -28.61500 -21.18400 1.000 42.30000 96 MET C C 1
ATOM 8335 O O . MET C 1 96 ? 3.26100 -27.43200 -21.32800 1.000 42.56000 96 MET C O 1
ATOM 8349 N N . PHE C 1 97 ? 2.85300 -29.60900 -21.70900 1.000 38.29000 97 PHE C N 1
ATOM 8350 C CA . PHE C 1 97 ? 1.64300 -29.30900 -22.47400 1.000 45.79000 97 PHE C CA 1
ATOM 8351 C C . PHE C 1 97 ? 0.57100 -28.64900 -21.61500 1.000 45.64000 97 PHE C C 1
ATOM 8352 O O . PHE C 1 97 ? -0.12700 -27.74700 -22.08200 1.000 48.61000 97 PHE C O 1
ATOM 8369 N N . GLU C 1 98 ? 0.38900 -29.11700 -20.37700 1.000 43.64000 98 GLU C N 1
ATOM 8370 C CA . GLU C 1 98 ? -0.66900 -28.56000 -19.53500 1.000 52.42000 98 GLU C CA 1
ATOM 8371 C C . GLU C 1 98 ? -0.37400 -27.12300 -19.13200 1.000 47.25000 98 GLU C C 1
ATOM 8372 O O . GLU C 1 98 ? -1.29900 -26.32200 -18.99900 1.000 46.52000 98 GLU C O 1
ATOM 8384 N N . GLU C 1 99 ? 0.89900 -26.78300 -18.96000 1.000 51.00000 99 GLU C N 1
ATOM 8385 C CA . GLU C 1 99 ? 1.28900 -25.43500 -18.58400 1.000 53.74000 99 GLU C CA 1
ATOM 8386 C C . GLU C 1 99 ? 1.40100 -24.49400 -19.77100 1.000 50.68000 99 GLU C C 1
ATOM 8387 O O . GLU C 1 99 ? 1.65100 -23.30800 -19.56700 1.000 45.05000 99 GLU C O 1
ATOM 8399 N N . ASN C 1 100 ? 1.28300 -24.99700 -20.99400 1.000 47.54000 100 ASN C N 1
ATOM 8400 C CA . ASN C 1 100 ? 1.47600 -24.20000 -22.19600 1.000 45.70000 100 ASN C CA 1
ATOM 8401 C C . ASN C 1 100 ? 0.65300 -24.82300 -23.33300 1.000 41.49000 100 ASN C C 1
ATOM 8402 O O . ASN C 1 100 ? 1.19800 -25.21600 -24.36800 1.000 45.98000 100 ASN C O 1
ATOM 8413 N N . LYS C 1 101 ? -0.66100 -24.93700 -23.15300 1.000 40.46000 101 LYS C N 1
ATOM 8414 C CA . LYS C 1 101 ? -1.45700 -25.72100 -24.09500 1.000 46.64000 101 LYS C CA 1
ATOM 8415 C C . LYS C 1 101 ? -1.44100 -25.09900 -25.48600 1.000 50.62000 101 LYS C C 1
ATOM 8416 O O . LYS C 1 101 ? -1.30700 -25.81000 -26.48800 1.000 45.02000 101 LYS C O 1
ATOM 8435 N N . GLU C 1 102 ? -1.56600 -23.76800 -25.56600 1.000 50.73000 102 GLU C N 1
ATOM 8436 C CA . GLU C 1 102 ? -1.59000 -23.09500 -26.86100 1.000 50.89000 102 GLU C CA 1
ATOM 8437 C C . GLU C 1 102 ? -0.24900 -23.19400 -27.57600 1.000 44.46000 102 GLU C C 1
ATOM 8438 O O . GLU C 1 102 ? -0.20800 -23.42500 -28.78700 1.000 42.96000 102 GLU C O 1
ATOM 8450 N N . MET C 1 103 ? 0.85500 -23.00400 -26.85300 1.000 40.52000 103 MET C N 1
ATOM 8451 C CA . MET C 1 103 ? 2.17200 -23.19100 -27.45700 1.000 46.94000 103 MET C CA 1
ATOM 8452 C C . MET C 1 103 ? 2.26400 -24.55000 -28.15900 1.000 38.34000 103 MET C C 1
ATOM 8453 O O . MET C 1 103 ? 2.66300 -24.63800 -29.32600 1.000 39.07000 103 MET C O 1
ATOM 8467 N N . ILE C 1 104 ? 1.85600 -25.61500 -27.47000 1.000 38.79000 104 ILE C N 1
ATOM 8468 C CA . ILE C 1 104 ? 2.04800 -26.96800 -28.00100 1.000 36.98000 104 ILE C CA 1
ATOM 8469 C C . ILE C 1 104 ? 1.06700 -27.24800 -29.13500 1.000 35.57000 104 ILE C C 1
ATOM 8470 O O . ILE C 1 104 ? 1.44500 -27.77600 -30.18900 1.000 34.99000 104 ILE C O 1
ATOM 8486 N N . ILE C 1 105 ? -0.21100 -26.92200 -28.92100 1.000 35.32000 105 ILE C N 1
ATOM 8487 C CA . ILE C 1 105 ? -1.22700 -27.13300 -29.94700 1.000 39.07000 105 ILE C CA 1
ATOM 8488 C C . ILE C 1 105 ? -0.83600 -26.43100 -31.23900 1.000 38.60000 105 ILE C C 1
ATOM 8489 O O . ILE C 1 105 ? -1.06300 -26.95100 -32.33800 1.000 41.74000 105 ILE C O 1
ATOM 8505 N N . ASN C 1 106 ? -0.29100 -25.21700 -31.13000 1.000 39.62000 106 ASN C N 1
ATOM 8506 C CA . ASN C 1 106 ? 0.07000 -24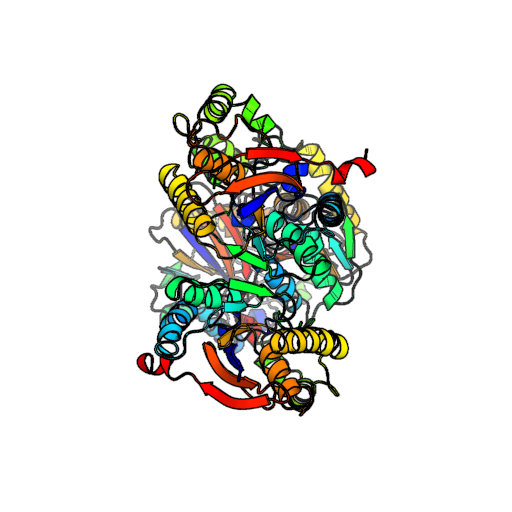.46400 -32.32500 1.000 36.82000 106 ASN C CA 1
ATOM 8507 C C . ASN C 1 106 ? 1.26600 -25.09200 -33.02100 1.000 39.13000 106 ASN C C 1
ATOM 8508 O O . ASN C 1 106 ? 1.31000 -25.17700 -34.25800 1.000 37.17000 106 ASN C O 1
ATOM 8519 N N . TRP C 1 107 ? 2.25000 -25.52000 -32.23000 1.000 33.97000 107 TRP C N 1
ATOM 8520 C CA . TRP C 1 107 ? 3.41800 -26.19800 -32.77800 1.000 33.86000 107 TRP C CA 1
ATOM 8521 C C . TRP C 1 107 ? 3.00700 -27.46600 -33.50800 1.000 33.74000 107 TRP C C 1
ATOM 8522 O O . TRP C 1 107 ? 3.49700 -27.74400 -34.61600 1.000 34.60000 107 TRP C O 1
ATOM 8543 N N . LEU C 1 108 ? 2.08100 -28.22900 -32.92600 1.000 34.16000 108 LEU C N 1
ATOM 8544 C CA . LEU C 1 108 ? 1.66000 -29.47300 -33.56500 1.000 33.91000 108 LEU C CA 1
ATOM 8545 C C . LEU C 1 108 ? 0.87600 -29.20600 -34.84600 1.000 39.35000 108 LEU C C 1
ATOM 8546 O O . LEU C 1 108 ? 0.92600 -30.01300 -35.78200 1.000 36.24000 108 LEU C O 1
ATOM 8562 N N . LYS C 1 109 ? 0.16600 -28.07200 -34.89800 1.000 39.69000 109 LYS C N 1
ATOM 8563 C CA . LYS C 1 109 ? -0.60600 -27.67000 -36.06900 1.000 36.91000 109 LYS C CA 1
ATOM 8564 C C . LYS C 1 109 ? 0.29400 -27.25000 -37.21300 1.000 39.41000 109 LYS C C 1
ATOM 8565 O O . LYS C 1 109 ? 0.07300 -27.60500 -38.36800 1.000 39.50000 109 LYS C O 1
ATOM 8584 N N . ASP C 1 110 ? 1.33400 -26.45400 -36.89500 1.000 37.34000 110 ASP C N 1
ATOM 8585 C CA . ASP C 1 110 ? 2.23700 -25.90900 -37.90400 1.000 38.50000 110 ASP C CA 1
ATOM 8586 C C . ASP C 1 110 ? 3.54400 -25.55700 -37.21000 1.000 39.44000 110 ASP C C 1
ATOM 8587 O O . ASP C 1 110 ? 3.72600 -24.43100 -36.72300 1.000 39.38000 110 ASP C O 1
ATOM 8596 N N . PRO C 1 111 ? 4.52000 -26.47900 -37.18100 1.000 34.12000 111 PRO C N 1
ATOM 8597 C CA . PRO C 1 111 ? 5.76700 -26.18900 -36.45600 1.000 38.74000 111 PRO C CA 1
ATOM 8598 C C . PRO C 1 111 ? 6.70800 -25.23600 -37.19000 1.000 42.26000 111 PRO C C 1
ATOM 8599 O O . PRO C 1 111 ? 7.72900 -24.82400 -36.61800 1.000 42.89000 111 PRO C O 1
ATOM 8610 N N . VAL C 1 112 ? 6.40400 -24.90600 -38.44300 1.000 40.91000 112 VAL C N 1
ATOM 8611 C CA . VAL C 1 112 ? 7.16200 -23.90800 -39.18200 1.000 39.05000 112 VAL C CA 1
ATOM 8612 C C . VAL C 1 112 ? 6.72400 -22.51300 -38.76800 1.000 46.34000 112 VAL C C 1
ATOM 8613 O O . VAL C 1 112 ? 7.55600 -21.62100 -38.58700 1.000 45.88000 112 VAL C O 1
ATOM 8626 N N . LYS C 1 113 ? 5.41300 -22.31500 -38.62400 1.000 41.35000 113 LYS C N 1
ATOM 8627 C CA . LYS C 1 113 ? 4.85300 -21.03200 -38.23000 1.000 44.75000 113 LYS C CA 1
ATOM 8628 C C . LYS C 1 113 ? 4.92600 -20.80900 -36.73100 1.000 45.81000 113 LYS C C 1
ATOM 8629 O O . LYS C 1 113 ? 5.03800 -19.66300 -36.29300 1.000 45.05000 113 LYS C O 1
ATOM 8648 N N . TYR C 1 114 ? 4.84300 -21.86300 -35.92300 1.000 40.59000 114 TYR C N 1
ATOM 8649 C CA . TYR C 1 114 ? 4.86500 -21.72000 -34.46700 1.000 43.61000 114 TYR C CA 1
ATOM 8650 C C . TYR C 1 114 ? 5.94700 -22.57700 -33.83400 1.000 41.20000 114 TYR C C 1
ATOM 8651 O O . TYR C 1 114 ? 5.66300 -23.44000 -32.99900 1.000 43.78000 114 TYR C O 1
ATOM 8669 N N . PRO C 1 115 ? 7.20800 -22.32900 -34.16800 1.000 46.29000 115 PRO C N 1
ATOM 8670 C CA . PRO C 1 115 ? 8.29200 -23.12400 -33.57700 1.000 40.32000 115 PRO C CA 1
ATOM 8671 C C . PRO C 1 115 ? 8.35000 -22.94200 -32.07000 1.000 42.04000 115 PRO C C 1
ATOM 8672 O O . PRO C 1 115 ? 7.88600 -21.94500 -31.51700 1.000 42.51000 115 PRO C O 1
ATOM 8683 N N . LEU C 1 116 ? 8.89300 -23.95400 -31.40500 1.000 41.12000 116 LEU C N 1
ATOM 8684 C CA . LEU C 1 116 ? 9.05900 -23.85700 -29.97400 1.000 48.12000 116 LEU C CA 1
ATOM 8685 C C . LEU C 1 116 ? 10.24700 -22.96000 -29.64200 1.000 40.18000 116 LEU C C 1
ATOM 8686 O O . LEU C 1 116 ? 11.22000 -22.89300 -30.40500 1.000 43.78000 116 LEU C O 1
ATOM 8702 N N . PRO C 1 117 ? 10.20300 -22.30600 -28.48900 1.000 42.65000 117 PRO C N 1
ATOM 8703 C CA . PRO C 1 117 ? 11.36900 -21.53700 -28.01900 1.000 48.87000 117 PRO C CA 1
ATOM 8704 C C . PRO C 1 117 ? 12.64700 -22.36500 -28.03300 1.000 46.47000 117 PRO C C 1
ATOM 8705 O O . PRO C 1 117 ? 12.71800 -23.45200 -27.45100 1.000 51.89000 117 PRO C O 1
ATOM 8716 N N . THR C 1 118 ? 13.67400 -21.82200 -28.67100 1.000 40.78000 118 THR C N 1
ATOM 8717 C CA . THR C 1 118 ? 15.02700 -22.37400 -28.75700 1.000 44.26000 118 THR C CA 1
ATOM 8718 C C . THR C 1 118 ? 15.12500 -23.65400 -29.58400 1.000 35.57000 118 THR C C 1
ATOM 8719 O O . THR C 1 118 ? 16.18000 -24.29400 -29.58100 1.000 42.45000 118 THR C O 1
ATOM 8730 N N . GLN C 1 119 ? 14.08300 -24.03100 -30.30700 1.000 37.57000 119 GLN C N 1
ATOM 8731 C CA . GLN C 1 119 ? 14.18600 -25.22500 -31.12300 1.000 41.53000 119 GLN C CA 1
ATOM 8732 C C . GLN C 1 119 ? 15.14200 -24.99900 -32.28800 1.000 43.55000 119 GLN C C 1
ATOM 8733 O O . GLN C 1 119 ? 15.46100 -23.87300 -32.64300 1.000 39.12000 119 GLN C O 1
ATOM 8747 N N . GLU C 1 120 ? 15.61400 -26.10200 -32.86700 1.000 34.20000 120 GLU C N 1
ATOM 8748 C CA . GLU C 1 120 ? 16.46900 -26.03200 -34.04300 1.000 33.29000 120 GLU C CA 1
ATOM 8749 C C . GLU C 1 120 ? 15.82500 -25.13100 -35.08200 1.000 37.27000 120 GLU C C 1
ATOM 8750 O O . GLU C 1 120 ? 14.60500 -25.12900 -35.25400 1.000 38.07000 120 GLU C O 1
ATOM 8762 N N . ASP C 1 121 ? 16.64300 -24.31200 -35.72700 1.000 36.44000 121 ASP C N 1
ATOM 8763 C CA . ASP C 1 121 ? 16.13400 -23.45400 -36.79800 1.000 38.61000 121 ASP C CA 1
ATOM 8764 C C . ASP C 1 121 ? 15.48600 -24.30900 -37.87800 1.000 30.72000 121 ASP C C 1
ATOM 8765 O O . ASP C 1 121 ? 16.13000 -25.19700 -38.45100 1.000 34.84000 121 ASP C O 1
ATOM 8774 N N . ILE C 1 122 ? 14.20400 -24.06400 -38.14600 1.000 36.56000 122 ILE C N 1
ATOM 8775 C CA . ILE C 1 122 ? 13.48800 -24.95700 -39.05700 1.000 40.70000 122 ILE C CA 1
ATOM 8776 C C . ILE C 1 122 ? 14.07600 -24.92100 -40.46300 1.000 39.81000 122 ILE C C 1
ATOM 8777 O O . ILE C 1 122 ? 13.96100 -25.89800 -41.20900 1.000 36.16000 122 ILE C O 1
ATOM 8793 N N . LYS C 1 123 ? 14.73200 -23.82100 -40.84200 1.000 42.81000 123 LYS C N 1
ATOM 8794 C CA . LYS C 1 123 ? 15.37300 -23.78700 -42.15100 1.000 41.09000 123 LYS C CA 1
ATOM 8795 C C . LYS C 1 123 ? 16.63800 -24.62200 -42.16600 1.000 37.30000 123 LYS C C 1
ATOM 8796 O O . LYS C 1 123 ? 16.92900 -25.29800 -43.16500 1.000 37.88000 123 LYS C O 1
ATOM 8815 N N . GLU C 1 124 ? 17.42600 -24.57500 -41.08700 1.000 35.40000 124 GLU C N 1
ATOM 8816 C CA . GLU C 1 124 ? 18.57900 -25.47500 -41.01200 1.000 40.18000 124 GLU C CA 1
ATOM 8817 C C . GLU C 1 124 ? 18.11600 -26.94100 -40.98800 1.000 27.58000 124 GLU C C 1
ATOM 8818 O O . GLU C 1 124 ? 18.73400 -27.81000 -41.61500 1.000 31.80000 124 GLU C O 1
ATOM 8830 N N . PHE C 1 125 ? 17.06700 -27.22700 -40.22000 1.000 34.75000 125 PHE C N 1
ATOM 8831 C CA . PHE C 1 125 ? 16.52100 -28.59100 -40.14300 1.000 32.56000 125 PHE C CA 1
ATOM 8832 C C . PHE C 1 125 ? 16.08500 -29.08500 -41.51700 1.000 25.28000 125 PHE C C 1
ATOM 8833 O O . PHE C 1 125 ? 16.51400 -30.14900 -42.00400 1.000 27.76000 125 PHE C O 1
ATOM 8850 N N . GLU C 1 126 ? 15.23400 -28.30700 -42.17200 1.000 32.72000 126 GLU C N 1
ATOM 8851 C CA . GLU C 1 126 ? 14.78800 -28.68900 -43.50800 1.000 29.22000 126 GLU C CA 1
ATOM 8852 C C . GLU C 1 126 ? 15.96100 -28.90100 -44.45500 1.000 31.81000 126 GLU C C 1
ATOM 8853 O O . GLU C 1 126 ? 15.96400 -29.84400 -45.25500 1.000 35.51000 126 GLU C O 1
ATOM 8865 N N . LYS C 1 127 ? 16.97900 -28.03900 -44.37100 1.000 32.97000 127 LYS C N 1
ATOM 8866 C CA . LYS C 1 127 ? 18.13800 -28.17700 -45.24300 1.000 28.72000 127 LYS C CA 1
ATOM 8867 C C . LYS C 1 127 ? 18.83300 -29.51800 -45.05600 1.000 29.76000 127 LYS C C 1
ATOM 8868 O O . LYS C 1 127 ? 19.16100 -30.19700 -46.03600 1.000 32.34000 127 LYS C O 1
ATOM 8887 N N . ARG C 1 128 ? 19.09400 -29.93000 -43.80800 1.000 29.80000 128 ARG C N 1
ATOM 8888 C CA . ARG C 1 128 ? 19.83600 -31.18800 -43.68000 1.000 29.13000 128 ARG C CA 1
ATOM 8889 C C . ARG C 1 128 ? 18.99700 -32.37200 -44.11800 1.000 24.66000 128 ARG C C 1
ATOM 8890 O O . ARG C 1 128 ? 19.52200 -33.32600 -44.71800 1.000 30.64000 128 ARG C O 1
ATOM 8911 N N . ILE C 1 129 ? 17.69300 -32.34700 -43.79700 1.000 29.85000 129 ILE C N 1
ATOM 8912 C CA . ILE C 1 129 ? 16.78500 -33.41200 -44.21200 1.000 33.89000 129 ILE C CA 1
ATOM 8913 C C . ILE C 1 129 ? 16.70900 -33.47500 -45.74100 1.000 28.54000 129 ILE C C 1
ATOM 8914 O O . ILE C 1 129 ? 16.74400 -34.56300 -46.34600 1.000 29.14000 129 ILE C O 1
ATOM 8930 N N . LYS C 1 130 ? 16.58100 -32.31000 -46.38600 1.000 32.11000 130 LYS C N 1
ATOM 8931 C CA . LYS C 1 130 ? 16.44500 -32.27900 -47.84800 1.000 32.79000 130 LYS C CA 1
ATOM 8932 C C . LYS C 1 130 ? 17.71000 -32.78900 -48.53200 1.000 35.16000 130 LYS C C 1
ATOM 8933 O O . LYS C 1 130 ? 17.63500 -33.56100 -49.50100 1.000 32.21000 130 LYS C O 1
ATOM 8952 N N . GLU C 1 131 ? 18.88600 -32.43200 -48.00700 1.000 34.73000 131 GLU C N 1
ATOM 8953 C CA . GLU C 1 131 ? 20.10400 -32.97100 -48.61200 1.000 28.50000 131 GLU C CA 1
ATOM 8954 C C . GLU C 1 131 ? 20.19700 -34.46600 -48.41600 1.000 27.03000 131 GLU C C 1
ATOM 8955 O O . GLU C 1 131 ? 20.57600 -35.20400 -49.34400 1.000 29.30000 131 GLU C O 1
ATOM 8967 N N . PHE C 1 132 ? 19.83000 -34.94600 -47.21900 1.000 32.98000 132 PHE C N 1
ATOM 8968 C CA . PHE C 1 132 ? 19.73800 -36.38900 -47.02000 1.000 29.26000 132 PHE C CA 1
ATOM 8969 C C . PHE C 1 132 ? 18.84100 -37.00300 -48.08800 1.000 27.22000 132 PHE C C 1
ATOM 8970 O O . PHE C 1 132 ? 19.17600 -38.02300 -48.70600 1.000 28.93000 132 PHE C O 1
ATOM 8987 N N . LEU C 1 133 ? 17.68300 -36.39000 -48.31500 1.000 29.18000 133 LEU C N 1
ATOM 8988 C CA . LEU C 1 133 ? 16.71300 -36.96200 -49.25600 1.000 33.09000 133 LEU C CA 1
ATOM 8989 C C . LEU C 1 133 ? 17.25600 -36.96200 -50.68400 1.000 30.10000 133 LEU C C 1
ATOM 8990 O O . LEU C 1 133 ? 17.12000 -37.95700 -51.40900 1.000 33.37000 133 LEU C O 1
ATOM 9006 N N . GLU C 1 134 ? 17.91200 -35.86600 -51.08300 1.000 34.73000 134 GLU C N 1
ATOM 9007 C CA . GLU C 1 134 ? 18.55300 -35.81100 -52.39700 1.000 34.93000 134 GLU C CA 1
ATOM 9008 C C . GLU C 1 134 ? 19.57900 -36.92000 -52.55900 1.000 39.14000 134 GLU C C 1
ATOM 9009 O O . GLU C 1 134 ? 19.63300 -37.57500 -53.61600 1.000 33.30000 134 GLU C O 1
ATOM 9021 N N . ASP C 1 135 ? 20.36700 -37.19000 -51.51400 1.000 32.88000 135 ASP C N 1
ATOM 9022 C CA . ASP C 1 135 ? 21.34200 -38.26800 -51.60700 1.000 34.65000 135 ASP C CA 1
ATOM 9023 C C . ASP C 1 135 ? 20.65500 -39.62600 -51.71400 1.000 34.49000 135 ASP C C 1
ATOM 9024 O O . ASP C 1 135 ? 21.16200 -40.53200 -52.39600 1.000 34.98000 135 ASP C O 1
ATOM 9033 N N . LEU C 1 136 ? 19.49800 -39.80100 -51.05500 1.000 38.30000 136 LEU C N 1
ATOM 9034 C CA . LEU C 1 136 ? 18.78900 -41.07500 -51.17900 1.000 32.02000 136 LEU C CA 1
ATOM 9035 C C . LEU C 1 136 ? 18.40300 -41.34000 -52.63300 1.000 35.29000 136 LEU C C 1
ATOM 9036 O O . LEU C 1 136 ? 18.49100 -42.47800 -53.11500 1.000 35.68000 136 LEU C O 1
ATOM 9052 N N . LYS C 1 137 ? 17.96500 -40.29600 -53.34700 1.000 35.23000 137 LYS C N 1
ATOM 9053 C CA . LYS C 1 137 ? 17.55900 -40.47000 -54.74500 1.000 42.88000 137 LYS C CA 1
ATOM 9054 C C . LYS C 1 137 ? 18.69100 -41.04000 -55.58900 1.000 41.48000 137 LYS C C 1
ATOM 9055 O O . LYS C 1 137 ? 18.46300 -41.86600 -56.47200 1.000 47.66000 137 LYS C O 1
ATOM 9074 N N . SER C 1 138 ? 19.91700 -40.62400 -55.32600 1.000 41.75000 138 SER C N 1
ATOM 9075 C CA . SER C 1 138 ? 21.02600 -40.99000 -56.19000 1.000 42.98000 138 SER C CA 1
ATOM 9076 C C . SER C 1 138 ? 21.73300 -42.25200 -55.73700 1.000 47.61000 138 SER C C 1
ATOM 9077 O O . SER C 1 138 ? 22.62100 -42.71700 -56.44600 1.000 39.89000 138 SER C O 1
ATOM 9085 N N . ARG C 1 139 ? 21.31300 -42.87400 -54.63400 1.000 38.08000 139 ARG C N 1
ATOM 9086 C CA . ARG C 1 139 ? 21.99100 -44.08200 -54.19300 1.000 35.04000 139 ARG C CA 1
ATOM 9087 C C . ARG C 1 139 ? 21.72700 -45.20300 -55.18200 1.000 43.14000 139 ARG C C 1
ATOM 9088 O O . ARG C 1 139 ? 20.70000 -45.24100 -55.85600 1.000 41.68000 139 ARG C O 1
ATOM 9109 N N . LYS C 1 140 ? 22.65300 -46.13000 -55.26500 1.000 35.75000 140 LYS C N 1
ATOM 9110 C CA . LYS C 1 140 ? 22.51700 -47.18800 -56.25000 1.000 48.61000 140 LYS C CA 1
ATOM 9111 C C . LYS C 1 140 ? 21.73000 -48.38600 -55.74500 1.000 43.17000 140 LYS C C 1
ATOM 9112 O O . LYS C 1 140 ? 21.30600 -49.20400 -56.55600 1.000 36.49000 140 LYS C O 1
ATOM 9131 N N . GLU C 1 141 ? 21.53300 -48.51700 -54.43600 1.000 31.59000 141 GLU C N 1
ATOM 9132 C CA . GLU C 1 141 ? 20.77600 -49.64800 -53.91200 1.000 33.67000 141 GLU C CA 1
ATOM 9133 C C . GLU C 1 141 ? 19.32100 -49.61000 -54.40800 1.000 25.17000 141 GLU C C 1
ATOM 9134 O O . GLU C 1 141 ? 18.73700 -48.55000 -54.61600 1.000 32.15000 141 GLU C O 1
ATOM 9146 N N . LYS C 1 142 ? 18.75700 -50.79000 -54.60400 1.000 33.30000 142 LYS C N 1
ATOM 9147 C CA . LYS C 1 142 ? 17.35100 -50.90500 -54.97200 1.000 37.03000 142 LYS C CA 1
ATOM 9148 C C . LYS C 1 142 ? 16.45600 -51.01300 -53.74800 1.000 41.69000 142 LYS C C 1
ATOM 9149 O O . LYS C 1 142 ? 15.29700 -50.59500 -53.80600 1.000 38.14000 142 LYS C O 1
ATOM 9168 N N . VAL C 1 143 ? 16.95600 -51.57200 -52.64300 1.000 32.73000 143 VAL C N 1
ATOM 9169 C CA . VAL C 1 143 ? 16.20400 -51.65300 -51.39500 1.000 30.55000 143 VAL C CA 1
ATOM 9170 C C . VAL C 1 143 ? 17.10300 -51.16500 -50.27000 1.000 37.51000 143 VAL C C 1
ATOM 9171 O O . VAL C 1 143 ? 18.24100 -51.61500 -50.14200 1.000 32.75000 143 VAL C O 1
ATOM 9184 N N . LEU C 1 144 ? 16.61700 -50.22400 -49.48300 1.000 28.53000 144 LEU C N 1
ATOM 9185 C CA . LEU C 1 144 ? 17.32000 -49.81700 -48.28000 1.000 37.10000 144 LEU C CA 1
ATOM 9186 C C . LEU C 1 144 ? 16.33100 -49.41300 -47.19800 1.000 36.54000 144 LEU C C 1
ATOM 9187 O O . LEU C 1 144 ? 15.13200 -49.25300 -47.44600 1.000 29.65000 144 LEU C O 1
ATOM 9203 N N . ALA C 1 145 ? 16.86200 -49.28400 -45.98200 1.000 26.46000 145 ALA C N 1
ATOM 9204 C CA . ALA C 1 145 ? 16.12800 -48.92800 -44.77300 1.000 25.09000 145 ALA C CA 1
ATOM 9205 C C . ALA C 1 145 ? 16.83800 -47.79600 -44.07300 1.000 31.06000 145 ALA C C 1
ATOM 9206 O O . ALA C 1 145 ? 18.07800 -47.78600 -43.98600 1.000 29.63000 145 ALA C O 1
ATOM 9213 N N . VAL C 1 146 ? 16.04300 -46.85700 -43.58400 1.000 21.19000 146 VAL C N 1
ATOM 9214 C CA . VAL C 1 146 ? 16.48300 -45.68100 -42.87000 1.000 21.15000 146 VAL C CA 1
ATOM 9215 C C . VAL C 1 146 ? 15.85600 -45.72800 -41.48500 1.000 32.68000 146 VAL C C 1
ATOM 9216 O O . VAL C 1 146 ? 14.61900 -45.59900 -41.33600 1.000 25.40000 146 VAL C O 1
ATOM 9229 N N . VAL C 1 147 ? 16.70000 -45.87500 -40.46300 1.000 20.55000 147 VAL C N 1
ATOM 9230 C CA . VAL C 1 147 ? 16.26000 -45.87200 -39.07100 1.000 18.86000 147 VAL C CA 1
ATOM 9231 C C . VAL C 1 147 ? 16.46500 -44.48900 -38.50900 1.000 23.87000 147 VAL C C 1
ATOM 9232 O O . VAL C 1 147 ? 17.60500 -43.97700 -38.46200 1.000 27.14000 147 VAL C O 1
ATOM 9245 N N . GLY C 1 148 ? 15.35900 -43.86700 -38.10300 1.000 21.54000 148 GLY C N 1
ATOM 9246 C CA . GLY C 1 148 ? 15.37300 -42.49600 -37.66900 1.000 22.57000 148 GLY C CA 1
ATOM 9247 C C . GLY C 1 148 ? 14.41200 -42.15500 -36.55400 1.000 23.05000 148 GLY C C 1
ATOM 9248 O O . GLY C 1 148 ? 13.88800 -43.04200 -35.87300 1.000 27.24000 148 GLY C O 1
ATOM 9252 N N . HIS C 1 149 ? 14.19700 -40.86700 -36.34300 1.000 22.37000 149 HIS C N 1
ATOM 9253 C CA . HIS C 1 149 ? 13.41700 -40.33300 -35.24600 1.000 21.64000 149 HIS C CA 1
ATOM 9254 C C . HIS C 1 149 ? 12.09700 -39.80100 -35.78300 1.000 27.71000 149 HIS C C 1
ATOM 9255 O O . HIS C 1 149 ? 11.94500 -39.55700 -36.97900 1.000 27.70000 149 HIS C O 1
ATOM 9269 N N . GLY C 1 150 ? 11.14500 -39.61700 -34.88200 1.000 25.76000 150 GLY C N 1
ATOM 9270 C CA . GLY C 1 150 ? 9.89100 -38.96900 -35.24300 1.000 30.21000 150 GLY C CA 1
ATOM 9271 C C . GLY C 1 150 ? 10.06400 -37.72100 -36.10200 1.000 34.26000 150 GLY C C 1
ATOM 9272 O O . GLY C 1 150 ? 9.61000 -37.64900 -37.24300 1.000 30.27000 150 GLY C O 1
ATOM 9276 N N . GLY C 1 151 ? 10.75100 -36.72500 -35.56500 1.000 31.88000 151 GLY C N 1
ATOM 9277 C CA . GLY C 1 151 ? 10.93200 -35.49100 -36.30700 1.000 30.37000 151 GLY C CA 1
ATOM 9278 C C . GLY C 1 151 ? 11.49000 -35.70200 -37.68900 1.000 29.92000 151 GLY C C 1
ATOM 9279 O O . GLY C 1 151 ? 10.89000 -35.28800 -38.69300 1.000 34.25000 151 GLY C O 1
ATOM 9283 N N . THR C 1 152 ? 12.63600 -36.38500 -37.77200 1.000 29.80000 152 THR C N 1
ATOM 9284 C CA . THR C 1 152 ? 13.32400 -36.45500 -39.03900 1.000 31.38000 152 THR C CA 1
ATOM 9285 C C . THR C 1 152 ? 12.59000 -37.35600 -40.00800 1.000 34.01000 152 THR C C 1
ATOM 9286 O O . THR C 1 152 ? 12.59100 -37.08800 -41.20400 1.000 28.46000 152 THR C O 1
ATOM 9297 N N . LEU C 1 153 ? 11.99700 -38.46300 -39.53600 1.000 28.39000 153 LEU C N 1
ATOM 9298 C CA . LEU C 1 153 ? 11.28300 -39.32700 -40.47300 1.000 27.82000 153 LEU C CA 1
ATOM 9299 C C . LEU C 1 153 ? 9.99100 -38.66500 -40.95600 1.000 26.81000 153 LEU C C 1
ATOM 9300 O O . LEU C 1 153 ? 9.64200 -38.75700 -42.13800 1.000 28.45000 153 LEU C O 1
ATOM 9316 N N . HIS C 1 154 ? 9.24100 -38.02900 -40.06100 1.000 23.33000 154 HIS C N 1
ATOM 9317 C CA . HIS C 1 154 ? 8.06500 -37.30700 -40.55000 1.000 29.59000 154 HIS C CA 1
ATOM 9318 C C . HIS C 1 154 ? 8.48900 -36.24200 -41.55400 1.000 34.09000 154 HIS C C 1
ATOM 9319 O O . HIS C 1 154 ? 7.86900 -36.07900 -42.61100 1.000 28.26000 154 HIS C O 1
ATOM 9333 N N . GLY C 1 155 ? 9.56400 -35.50700 -41.22900 1.000 31.53000 155 GLY C N 1
ATOM 9334 C CA . GLY C 1 155 ? 10.03400 -34.45400 -42.10500 1.000 23.89000 155 GLY C CA 1
ATOM 9335 C C . GLY C 1 155 ? 10.43800 -34.96800 -43.45800 1.000 25.24000 155 GLY C C 1
ATOM 9336 O O . GLY C 1 155 ? 10.08400 -34.37800 -44.49200 1.000 27.23000 155 GLY C O 1
ATOM 9340 N N . LEU C 1 156 ? 11.13600 -36.10500 -43.48400 1.000 27.29000 156 LEU C N 1
ATOM 9341 C CA . LEU C 1 156 ? 11.51100 -36.71900 -44.74100 1.000 26.33000 156 LEU C CA 1
ATOM 9342 C C . LEU C 1 156 ? 10.27800 -37.06300 -45.56100 1.000 33.82000 156 LEU C C 1
ATOM 9343 O O . LEU C 1 156 ? 10.24100 -36.87000 -46.78200 1.000 28.09000 156 LEU C O 1
ATOM 9359 N N . LEU C 1 157 ? 9.29400 -37.67600 -44.92200 1.000 33.24000 157 LEU C N 1
ATOM 9360 C CA . LEU C 1 157 ? 8.08400 -38.03500 -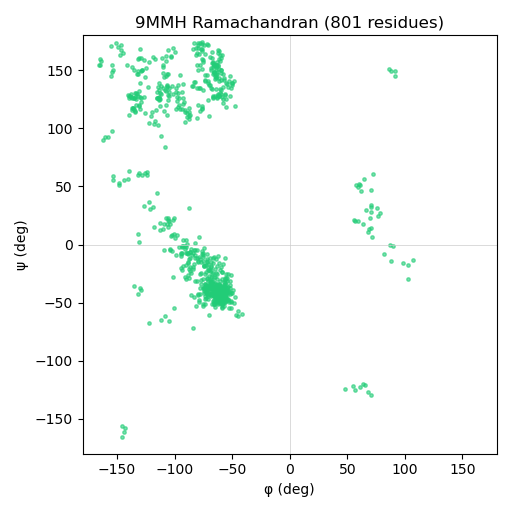45.64200 1.000 29.52000 157 LEU C CA 1
ATOM 9361 C C . LEU C 1 157 ? 7.39900 -36.78600 -46.20700 1.000 27.22000 157 LEU C C 1
ATOM 9362 O O . LEU C 1 157 ? 6.96300 -36.76200 -47.36900 1.000 33.53000 157 LEU C O 1
ATOM 9378 N N . CYS C 1 158 ? 7.27100 -35.75200 -45.39800 1.000 26.08000 158 CYS C N 1
ATOM 9379 C CA . CYS C 1 158 ? 6.61600 -34.54000 -45.87700 1.000 31.49000 158 CYS C CA 1
ATOM 9380 C C . CYS C 1 158 ? 7.33500 -33.95400 -47.08500 1.000 40.17000 158 CYS C C 1
ATOM 9381 O O . CYS C 1 158 ? 6.69800 -33.51500 -48.05600 1.000 34.89000 158 CYS C O 1
ATOM 9389 N N . LEU C 1 159 ? 8.66900 -33.89600 -47.03000 1.000 30.01000 159 LEU C N 1
ATOM 9390 C CA . LEU C 1 159 ? 9.41300 -33.35900 -48.16500 1.000 31.55000 159 LEU C CA 1
ATOM 9391 C C . LEU C 1 159 ? 9.26800 -34.24700 -49.38500 1.000 30.36000 159 LEU C C 1
ATOM 9392 O O . LEU C 1 159 ? 9.11900 -33.74500 -50.50600 1.000 32.92000 159 LEU C O 1
ATOM 9408 N N . ALA C 1 160 ? 9.31300 -35.57100 -49.18600 1.000 29.94000 160 ALA C N 1
ATOM 9409 C CA . ALA C 1 160 ? 9.23400 -36.48600 -50.32500 1.000 33.58000 160 ALA C CA 1
ATOM 9410 C C . ALA C 1 160 ? 7.90800 -36.34200 -51.05400 1.000 39.73000 160 ALA C C 1
ATOM 9411 O O . ALA C 1 160 ? 7.84300 -36.49700 -52.27200 1.000 36.20000 160 ALA C O 1
ATOM 9418 N N . LEU C 1 161 ? 6.84100 -36.09400 -50.32400 1.000 30.46000 161 LEU C N 1
ATOM 9419 C CA . LEU C 1 161 ? 5.53100 -35.96200 -50.93700 1.000 39.08000 161 LEU C CA 1
ATOM 9420 C C . LEU C 1 161 ? 5.18700 -34.54100 -51.32900 1.000 33.81000 161 LEU C C 1
ATOM 9421 O O . LEU C 1 161 ? 4.11100 -34.32700 -51.89400 1.000 31.23000 161 LEU C O 1
ATOM 9437 N N . GLY C 1 162 ? 6.04900 -33.58300 -51.01200 1.000 35.03000 162 GLY C N 1
ATOM 9438 C CA . GLY C 1 162 ? 5.83600 -32.18900 -51.35000 1.000 32.41000 162 GLY C CA 1
ATOM 9439 C C . GLY C 1 162 ? 4.74000 -31.49600 -50.58100 1.000 35.51000 162 GLY C C 1
ATOM 9440 O O . GLY C 1 162 ? 4.06400 -30.63300 -51.14200 1.000 33.86000 162 GLY C O 1
ATOM 9444 N N . ILE C 1 163 ? 4.53000 -31.84200 -49.30700 1.000 30.14000 163 ILE C N 1
ATOM 9445 C CA . ILE C 1 163 ? 3.44800 -31.23700 -48.52700 1.000 31.29000 163 ILE C CA 1
ATOM 9446 C C . ILE C 1 163 ? 3.94500 -30.29300 -47.45400 1.000 29.15000 163 ILE C C 1
ATOM 9447 O O . ILE C 1 163 ? 3.12600 -29.66300 -46.76700 1.000 34.86000 163 ILE C O 1
ATOM 9463 N N . GLY C 1 164 ? 5.25000 -30.19200 -47.27400 1.000 33.89000 164 GLY C N 1
ATOM 9464 C CA . GLY C 1 164 ? 5.82900 -29.20800 -46.37400 1.000 34.02000 164 GLY C CA 1
ATOM 9465 C C . GLY C 1 164 ? 5.89400 -29.70500 -44.94800 1.000 41.44000 164 GLY C C 1
ATOM 9466 O O . GLY C 1 164 ? 5.08500 -30.51000 -44.48000 1.000 33.35000 164 GLY C O 1
ATOM 9470 N N . LEU C 1 165 ? 6.90100 -29.18700 -44.23500 1.000 34.30000 165 LEU C N 1
ATOM 9471 C CA . LEU C 1 165 ? 7.09900 -29.46300 -42.82200 1.000 36.99000 165 LEU C CA 1
ATOM 9472 C C . LEU C 1 165 ? 5.96500 -28.94100 -41.96300 1.000 33.41000 165 LEU C C 1
ATOM 9473 O O . LEU C 1 165 ? 5.88300 -29.30400 -40.78500 1.000 35.81000 165 LEU C O 1
ATOM 9489 N N . GLU C 1 166 ? 5.08900 -28.10000 -42.51700 1.000 33.33000 166 GLU C N 1
ATOM 9490 C CA . GLU C 1 166 ? 3.88800 -27.70000 -41.79800 1.000 33.34000 166 GLU C CA 1
ATOM 9491 C C . GLU C 1 166 ? 3.05700 -28.90400 -41.35600 1.000 31.14000 166 GLU C C 1
ATOM 9492 O O . GLU C 1 166 ? 2.26800 -28.81300 -40.40500 1.000 32.69000 166 GLU C O 1
ATOM 9504 N N . LYS C 1 167 ? 3.18500 -30.02100 -42.05900 1.000 30.61000 167 LYS C N 1
ATOM 9505 C CA . LYS C 1 167 ? 2.35600 -31.19500 -41.80200 1.000 31.35000 167 LYS C CA 1
ATOM 9506 C C . LYS C 1 167 ? 3.07000 -32.27200 -40.98800 1.000 32.41000 167 LYS C C 1
ATOM 9507 O O . LYS C 1 167 ? 2.53900 -33.37900 -40.84700 1.000 29.44000 167 LYS C O 1
ATOM 9526 N N . MET C 1 168 ? 4.26100 -31.98800 -40.44800 1.000 29.36000 168 MET C N 1
ATOM 9527 C CA . MET C 1 168 ? 5.06200 -33.07400 -39.91000 1.000 31.61000 168 MET C CA 1
ATOM 9528 C C . MET C 1 168 ? 4.44700 -33.71100 -38.66200 1.000 25.03000 168 MET C C 1
ATOM 9529 O O . MET C 1 168 ? 4.74500 -34.87000 -38.40700 1.000 29.96000 168 MET C O 1
ATOM 9543 N N . TRP C 1 169 ? 3.61500 -33.00100 -37.88500 1.000 28.09000 169 TRP C N 1
ATOM 9544 C CA . TRP C 1 169 ? 2.92200 -33.60300 -36.74500 1.000 31.20000 169 TRP C CA 1
ATOM 9545 C C . TRP C 1 169 ? 1.46800 -33.94700 -37.07100 1.000 30.50000 169 TRP C C 1
ATOM 9546 O O . TRP C 1 169 ? 0.64400 -34.06900 -36.16600 1.000 27.99000 169 TRP C O 1
ATOM 9567 N N . HIS C 1 170 ? 1.14800 -34.11100 -38.35400 1.000 28.00000 170 HIS C N 1
ATOM 9568 C CA . HIS C 1 170 ? -0.14500 -34.61600 -38.79500 1.000 31.19000 170 HIS C CA 1
ATOM 9569 C C . HIS C 1 170 ? -0.12700 -36.11800 -39.03500 1.000 32.84000 170 HIS C C 1
ATOM 9570 O O . HIS C 1 170 ? -1.16400 -36.69600 -39.35500 1.000 28.97000 170 HIS C O 1
ATOM 9584 N N . ILE C 1 171 ? 1.04400 -36.74100 -38.96600 1.000 25.11000 171 ILE C N 1
ATOM 9585 C CA . ILE C 1 171 ? 1.21700 -38.15700 -39.22200 1.000 22.65000 171 ILE C CA 1
ATOM 9586 C C . ILE C 1 171 ? 1.93400 -38.72200 -38.00600 1.000 29.90000 171 ILE C C 1
ATOM 9587 O O . ILE C 1 171 ? 2.59200 -38.00500 -37.25000 1.000 31.30000 171 ILE C O 1
ATOM 9603 N N . HIS C 1 172 ? 1.80200 -40.02600 -37.82800 1.000 27.45000 172 HIS C N 1
ATOM 9604 C CA . HIS C 1 172 ? 2.35100 -40.65100 -36.63700 1.000 25.84000 172 HIS C CA 1
ATOM 9605 C C . HIS C 1 172 ? 3.13500 -41.87700 -37.03000 1.000 26.05000 172 HIS C C 1
ATOM 9606 O O . HIS C 1 172 ? 2.80100 -42.56100 -37.99300 1.000 22.95000 172 HIS C O 1
ATOM 9620 N N . MET C 1 173 ? 4.19600 -42.15400 -36.26900 1.000 26.28000 173 MET C N 1
ATOM 9621 C CA . MET C 1 173 ? 4.89400 -43.42600 -36.37400 1.000 23.59000 173 MET C CA 1
ATOM 9622 C C . MET C 1 173 ? 5.14200 -43.97100 -34.97300 1.000 24.58000 173 MET C C 1
ATOM 9623 O O . MET C 1 173 ? 5.64800 -43.24400 -34.10800 1.000 23.49000 173 MET C O 1
ATOM 9637 N N . ASP C 1 174 ? 4.79500 -45.23500 -34.75900 1.000 23.60000 174 ASP C N 1
ATOM 9638 C CA . ASP C 1 174 ? 5.10400 -45.89500 -33.50900 1.000 24.93000 174 ASP C CA 1
ATOM 9639 C C . ASP C 1 174 ? 6.55000 -46.39700 -33.51500 1.000 21.89000 174 ASP C C 1
ATOM 9640 O O . ASP C 1 174 ? 7.21400 -46.42600 -34.54800 1.000 21.47000 174 ASP C O 1
ATOM 9649 N N . ASN C 1 175 ? 7.01100 -46.82400 -32.33500 1.000 23.49000 175 ASN C N 1
ATOM 9650 C CA . ASN C 1 175 ? 8.34900 -47.41200 -32.20700 1.000 22.77000 175 ASN C CA 1
ATOM 9651 C C . ASN C 1 175 ? 8.49300 -48.65300 -33.08200 1.000 24.12000 175 ASN C C 1
ATOM 9652 O O . ASN C 1 175 ? 7.69400 -49.60600 -32.99500 1.000 24.51000 175 ASN C O 1
ATOM 9663 N N . THR C 1 176 ? 9.56300 -48.67900 -33.87600 1.000 19.98000 176 THR C N 1
ATOM 9664 C CA . THR C 1 176 ? 9.82100 -49.65300 -34.94900 1.000 21.40000 176 THR C CA 1
ATOM 9665 C C . THR C 1 176 ? 8.69600 -49.72700 -35.99500 1.000 21.52000 176 THR C C 1
ATOM 9666 O O . THR C 1 176 ? 8.63100 -50.70500 -36.77500 1.000 21.83000 176 THR C O 1
ATOM 9677 N N . GLY C 1 177 ? 7.88300 -48.68000 -36.07900 1.000 21.77000 177 GLY C N 1
ATOM 9678 C CA . GLY C 1 177 ? 6.93800 -48.55900 -37.18700 1.000 21.12000 177 GLY C CA 1
ATOM 9679 C C . GLY C 1 177 ? 7.64100 -48.26700 -38.49800 1.000 25.01000 177 GLY C C 1
ATOM 9680 O O . GLY C 1 177 ? 8.50100 -47.35800 -38.58600 1.000 23.08000 177 GLY C O 1
ATOM 9684 N N . ILE C 1 178 ? 7.18900 -48.95100 -39.55100 1.000 22.07000 178 ILE C N 1
ATOM 9685 C CA . ILE C 1 178 ? 7.78600 -48.94500 -40.87400 1.000 20.85000 178 ILE C CA 1
ATOM 9686 C C . ILE C 1 178 ? 6.87200 -48.22000 -41.84800 1.000 25.99000 178 ILE C C 1
ATOM 9687 O O . ILE C 1 178 ? 5.65300 -48.46400 -41.88100 1.000 24.44000 178 ILE C O 1
ATOM 9703 N N . SER C 1 179 ? 7.46000 -47.34700 -42.66500 1.000 24.05000 179 SER C N 1
ATOM 9704 C CA . SER C 1 179 ? 6.73700 -46.65500 -43.72100 1.000 22.15000 179 SER C CA 1
ATOM 9705 C C . SER C 1 179 ? 7.49600 -46.79200 -45.03400 1.000 30.91000 179 SER C C 1
ATOM 9706 O O . SER C 1 179 ? 8.65300 -46.36000 -45.14900 1.000 26.50000 179 SER C O 1
ATOM 9714 N N . LEU C 1 180 ? 6.87500 -47.45800 -46.00300 1.000 27.07000 180 LEU C N 1
ATOM 9715 C CA . LEU C 1 180 ? 7.51900 -47.74600 -47.27300 1.000 25.14000 180 LEU C CA 1
ATOM 9716 C C . LEU C 1 180 ? 7.30700 -46.58800 -48.25200 1.000 35.08000 180 LEU C C 1
ATOM 9717 O O . LEU C 1 180 ? 6.17400 -46.23500 -48.61400 1.000 28.14000 180 LEU C O 1
ATOM 9733 N N . LEU C 1 181 ? 8.41400 -45.98100 -48.65400 1.000 28.86000 181 LEU C N 1
ATOM 9734 C CA . LEU C 1 181 ? 8.43900 -44.88900 -49.61900 1.000 27.09000 181 LEU C CA 1
ATOM 9735 C C . LEU C 1 181 ? 9.12600 -45.40700 -50.87200 1.000 30.74000 181 LEU C C 1
ATOM 9736 O O . LEU C 1 181 ? 10.21100 -45.99200 -50.78500 1.000 32.73000 181 LEU C O 1
ATOM 9752 N N . GLU C 1 182 ? 8.45300 -45.29500 -52.01700 1.000 28.16000 182 GLU C N 1
ATOM 9753 C CA . GLU C 1 182 ? 9.03600 -45.72000 -53.28800 1.000 33.79000 182 GLU C CA 1
ATOM 9754 C C . GLU C 1 182 ? 9.42400 -44.50400 -54.12200 1.000 37.63000 182 GLU C C 1
ATOM 9755 O O . GLU C 1 182 ? 8.78200 -43.44600 -54.05400 1.000 34.09000 182 GLU C O 1
ATOM 9767 N N . TYR C 1 183 ? 10.50700 -44.66500 -54.89100 1.000 36.40000 183 TYR C N 1
ATOM 9768 C CA . TYR C 1 183 ? 11.04100 -43.61800 -55.75100 1.000 33.49000 183 TYR C CA 1
ATOM 9769 C C . TYR C 1 183 ? 11.26500 -44.19300 -57.13700 1.000 33.18000 183 TYR C C 1
ATOM 9770 O O . TYR C 1 183 ? 11.91400 -45.24800 -57.27400 1.000 34.85000 183 TYR C O 1
ATOM 9788 N N . ASP C 1 184 ? 10.70900 -43.52200 -58.15700 1.000 40.62000 184 ASP C N 1
ATOM 9789 C CA . ASP C 1 184 ? 10.74400 -44.04700 -59.52200 1.000 46.64000 184 ASP C CA 1
ATOM 9790 C C . ASP C 1 184 ? 11.78300 -43.35100 -60.40500 1.000 51.21000 184 ASP C C 1
ATOM 9791 O O . ASP C 1 184 ? 11.84800 -43.62600 -61.61100 1.000 45.67000 184 ASP C O 1
ATOM 9800 N N . GLY C 1 185 ? 12.61400 -42.48200 -59.83000 1.000 44.30000 185 GLY C N 1
ATOM 9801 C CA . GLY C 1 185 ? 13.51900 -41.64400 -60.58900 1.000 42.23000 185 GLY C CA 1
ATOM 9802 C C . GLY C 1 185 ? 13.05700 -40.21200 -60.73500 1.000 49.67000 185 GLY C C 1
ATOM 9803 O O . GLY C 1 185 ? 13.86400 -39.33700 -61.06600 1.000 45.43000 185 GLY C O 1
ATOM 9807 N N . GLU C 1 186 ? 11.82200 -39.95500 -60.50200 1.000 42.73000 186 GLU C N 1
ATOM 9808 C CA . GLU C 1 186 ? 11.32200 -38.59500 -60.64300 1.000 50.41000 186 GLU C CA 1
ATOM 9809 C C . GLU C 1 186 ? 10.54900 -38.15500 -59.41900 1.000 43.46000 186 GLU C C 1
ATOM 9810 O O . GLU C 1 186 ? 10.68600 -37.02000 -58.98500 1.000 45.15000 186 GLU C O 1
ATOM 9822 N N . ARG C 1 187 ? 9.75600 -39.04200 -58.83200 1.000 47.53000 187 ARG C N 1
ATOM 9823 C CA . ARG C 1 187 ? 8.85700 -38.64400 -57.76400 1.000 46.55000 187 ARG C CA 1
ATOM 9824 C C . ARG C 1 187 ? 8.67700 -39.81800 -56.80600 1.000 37.53000 187 ARG C C 1
ATOM 9825 O O . ARG C 1 187 ? 9.07700 -40.96100 -57.07200 1.000 32.46000 187 ARG C O 1
ATOM 9846 N N . PHE C 1 188 ? 8.05600 -39.50900 -55.69200 1.000 38.62000 188 PHE C N 1
ATOM 9847 C CA . PHE C 1 188 ? 7.84700 -40.44200 -54.60400 1.000 42.53000 188 PHE C CA 1
ATOM 9848 C C . PHE C 1 188 ? 6.38500 -40.89400 -54.53400 1.000 44.09000 188 PHE C C 1
ATOM 9849 O O . PHE C 1 188 ? 5.47000 -40.20200 -54.98700 1.000 32.94000 188 PHE C O 1
ATOM 9866 N N A TYR C 1 189 ? 6.18500 -42.03000 -53.85900 0.480 41.53000 189 TYR C N 1
ATOM 9867 N N B TYR C 1 189 ? 6.19900 -42.11300 -54.01800 0.520 41.45000 189 TYR C N 1
ATOM 9868 C CA A TYR C 1 189 ? 4.90000 -42.70900 -53.72000 0.480 67.24000 189 TYR C CA 1
ATOM 9869 C CA B TYR C 1 189 ? 4.89300 -42.67800 -53.70800 0.520 72.38000 189 TYR C CA 1
ATOM 9870 C C A TYR C 1 189 ? 4.91900 -43.36400 -52.34600 0.480 39.99000 189 TYR C C 1
ATOM 9871 C C B TYR C 1 189 ? 4.97900 -43.26200 -52.30300 0.520 39.05000 189 TYR C C 1
ATOM 9872 O O A TYR C 1 189 ? 5.77000 -44.22300 -52.09100 0.480 32.98000 189 TYR C O 1
ATOM 9873 O O B TYR C 1 189 ? 5.94000 -43.97200 -51.98200 0.520 32.54000 189 TYR C O 1
ATOM 9908 N N . LEU C 1 190 ? 3.98700 -42.98900 -51.46900 1.000 32.02000 190 LEU C N 1
ATOM 9909 C CA . LEU C 1 190 ? 3.94500 -43.52000 -50.09300 1.000 28.89000 190 LEU C CA 1
ATOM 9910 C C . LEU C 1 190 ? 3.05200 -44.75500 -50.08500 1.000 31.92000 190 LEU C C 1
ATOM 9911 O O . LEU C 1 190 ? 1.83200 -44.64200 -50.23000 1.000 28.63000 190 LEU C O 1
ATOM 9927 N N . LYS C 1 191 ? 3.65700 -45.92700 -49.92000 1.000 24.14000 191 LYS C N 1
ATOM 9928 C CA . LYS C 1 191 ? 2.93800 -47.18400 -49.95000 1.000 24.30000 191 LYS C CA 1
ATOM 9929 C C . LYS C 1 191 ? 2.37300 -47.61300 -48.59800 1.000 30.40000 191 LYS C C 1
ATOM 9930 O O . LYS C 1 191 ? 1.46200 -48.43900 -48.56900 1.000 26.62000 191 LYS C O 1
ATOM 9949 N N . SER C 1 192 ? 2.89100 -47.10200 -47.48900 1.000 26.89000 192 SER C N 1
ATOM 9950 C CA . SER C 1 192 ? 2.41900 -47.49100 -46.16400 1.000 21.42000 192 SER C CA 1
ATOM 9951 C C . SER C 1 192 ? 2.94500 -46.48900 -45.17000 1.000 23.28000 192 SER C C 1
ATOM 9952 O O . SER C 1 192 ? 3.98100 -45.84600 -45.42200 1.000 27.74000 192 SER C O 1
ATOM 9960 N N . LEU C 1 193 ? 2.22400 -46.34700 -44.04500 1.000 24.30000 193 LEU C N 1
ATOM 9961 C CA . LEU C 1 193 ? 2.64600 -45.53100 -42.91300 1.000 24.11000 193 LEU C CA 1
ATOM 9962 C C . LEU C 1 193 ? 2.39700 -46.29400 -41.62500 1.000 29.15000 193 LEU C C 1
ATOM 9963 O O . LEU C 1 193 ? 1.26700 -46.74000 -41.35400 1.000 21.33000 193 LEU C O 1
ATOM 9979 N N . ASN C 1 194 ? 3.45900 -46.40600 -40.83100 1.000 22.96000 194 ASN C N 1
ATOM 9980 C CA . ASN C 1 194 ? 3.40100 -46.89600 -39.45900 1.000 18.99000 194 ASN C CA 1
ATOM 9981 C C . ASN C 1 194 ? 2.88200 -48.32900 -39.40700 1.000 23.62000 194 ASN C C 1
ATOM 9982 O O . ASN C 1 194 ? 1.96200 -48.65500 -38.66100 1.000 22.27000 194 ASN C O 1
ATOM 9993 N N . ASP C 1 195 ? 3.48900 -49.18900 -40.21300 1.000 23.25000 195 ASP C N 1
ATOM 9994 C CA . ASP C 1 195 ? 3.28000 -50.63000 -40.16500 1.000 26.98000 195 ASP C CA 1
ATOM 9995 C C . ASP C 1 195 ? 4.03900 -51.20400 -38.97000 1.000 27.91000 195 ASP C C 1
ATOM 9996 O O . ASP C 1 195 ? 5.28100 -51.11500 -38.87700 1.000 23.96000 195 ASP C O 1
ATOM 10005 N N . THR C 1 196 ? 3.28100 -51.77500 -38.02700 1.000 23.58000 196 THR C N 1
ATOM 10006 C CA . THR C 1 196 ? 3.85800 -52.53100 -36.92800 1.000 25.16000 196 THR C CA 1
ATOM 10007 C C . THR C 1 196 ? 3.34000 -53.95900 -36.87900 1.000 23.38000 196 THR C C 1
ATOM 10008 O O . THR C 1 196 ? 3.19200 -54.55400 -35.80600 1.000 22.03000 196 THR C O 1
ATOM 10019 N N . CYS C 1 197 ? 3.12200 -54.54100 -38.04900 1.000 24.78000 197 CYS C N 1
ATOM 10020 C CA . CYS C 1 197 ? 2.69200 -55.92500 -38.11500 1.000 24.62000 197 CYS C CA 1
ATOM 10021 C C . CYS C 1 197 ? 3.60000 -56.85500 -37.30400 1.000 35.62000 197 CYS C C 1
ATOM 10022 O O . CYS C 1 197 ? 3.12100 -57.78400 -36.64500 1.000 25.86000 197 CYS C O 1
ATOM 10030 N N . HIS C 1 198 ? 4.90600 -56.59200 -37.29900 1.000 28.18000 198 HIS C N 1
ATOM 10031 C CA . HIS C 1 198 ? 5.86100 -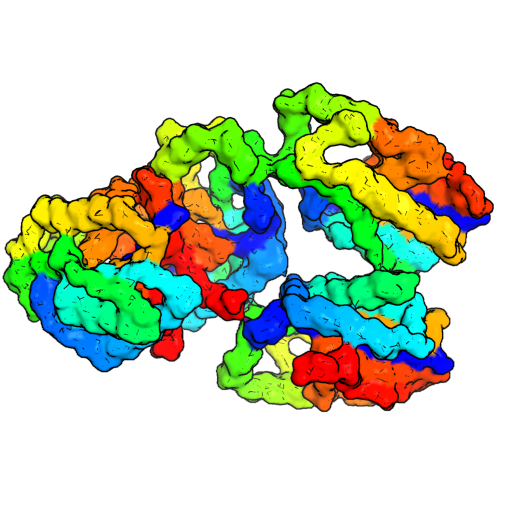57.47000 -36.63100 1.000 28.40000 198 HIS C CA 1
ATOM 10032 C C . HIS C 1 198 ? 5.70700 -57.44900 -35.11600 1.000 22.97000 198 HIS C C 1
ATOM 10033 O O . HIS C 1 198 ? 6.22300 -58.33100 -34.44600 1.000 28.07000 198 HIS C O 1
ATOM 10047 N N . LEU C 1 199 ? 5.00200 -56.48500 -34.55500 1.000 20.62000 199 LEU C N 1
ATOM 10048 C CA . LEU C 1 199 ? 4.78200 -56.43200 -33.12300 1.000 20.06000 199 LEU C CA 1
ATOM 10049 C C . LEU C 1 199 ? 3.49000 -57.12700 -32.70400 1.000 31.35000 199 LEU C C 1
ATOM 10050 O O . LEU C 1 199 ? 3.14000 -57.10900 -31.52200 1.000 28.79000 199 LEU C O 1
ATOM 10066 N N . LEU C 1 200 ? 2.78100 -57.74300 -33.64000 1.000 28.57000 200 LEU C N 1
ATOM 10067 C CA . LEU C 1 200 ? 1.48300 -58.32900 -33.29500 1.000 39.30000 200 LEU C CA 1
ATOM 10068 C C . LEU C 1 200 ? 1.61900 -59.44500 -32.26300 1.000 34.89000 200 LEU C C 1
ATOM 10069 O O . LEU C 1 200 ? 0.76400 -59.57700 -31.38000 1.000 36.83000 200 LEU C O 1
ATOM 10085 N N . VAL C 1 201 ? 2.70600 -60.22500 -32.32600 1.000 35.44000 201 VAL C N 1
ATOM 10086 C CA . VAL C 1 201 ? 2.89700 -61.30600 -31.36800 1.000 36.80000 201 VAL C CA 1
ATOM 10087 C C . VAL C 1 201 ? 2.99500 -60.82100 -29.91900 1.000 32.08000 201 VAL C C 1
ATOM 10088 O O . VAL C 1 201 ? 2.92100 -61.63500 -28.99900 1.000 35.24000 201 VAL C O 1
ATOM 10101 N N . LEU C 1 202 ? 3.21800 -59.52700 -29.69000 1.000 33.04000 202 LEU C N 1
ATOM 10102 C CA . LEU C 1 202 ? 3.28800 -58.96800 -28.34400 1.000 34.80000 202 LEU C CA 1
ATOM 10103 C C . LEU C 1 202 ? 1.91900 -58.57600 -27.78500 1.000 46.25000 202 LEU C C 1
ATOM 10104 O O . LEU C 1 202 ? 1.83100 -58.14500 -26.62300 1.000 47.05000 202 LEU C O 1
ATOM 10120 N N . ASP C 1 203 ? 0.86500 -58.64600 -28.59100 1.000 44.29000 203 ASP C N 1
ATOM 10121 C CA . ASP C 1 203 ? -0.47200 -58.20600 -28.12700 1.000 68.41000 203 ASP C CA 1
ATOM 10122 C C . ASP C 1 203 ? -1.12600 -59.23500 -27.19200 1.000 60.13000 203 ASP C C 1
ATOM 10123 O O . ASP C 1 203 ? -0.92300 -60.44300 -27.35700 1.000 53.26000 203 ASP C O 1
ATOM 10132 N N . MET D 1 1 ? 42.81600 -57.62900 -56.72400 1.000 69.23000 1 MET D N 1
ATOM 10133 C CA . MET D 1 1 ? 43.68300 -56.76100 -55.87000 1.000 54.77000 1 MET D CA 1
ATOM 10134 C C . MET D 1 1 ? 42.78900 -55.79500 -55.09400 1.000 51.39000 1 MET D C 1
ATOM 10135 O O . MET D 1 1 ? 42.15800 -54.92500 -55.67100 1.000 58.78000 1 MET D O 1
ATOM 10151 N N . LYS D 1 2 ? 42.71900 -55.98800 -53.78100 1.000 40.10000 2 LYS D N 1
ATOM 10152 C CA . LYS D 1 2 ? 41.99700 -55.10600 -52.87400 1.000 31.32000 2 LYS D CA 1
ATOM 10153 C C . LYS D 1 2 ? 43.01100 -54.32300 -52.05000 1.000 28.30000 2 LYS D C 1
ATOM 10154 O O . LYS D 1 2 ? 43.99300 -54.89300 -51.56000 1.000 32.50000 2 LYS D O 1
ATOM 10173 N N . LYS D 1 3 ? 42.81500 -53.01500 -51.95300 1.000 27.62000 3 LYS D N 1
ATOM 10174 C CA . LYS D 1 3 ? 43.67200 -52.15400 -51.14500 1.000 25.90000 3 LYS D CA 1
ATOM 10175 C C . LYS D 1 3 ? 42.89600 -51.77300 -49.89600 1.000 31.01000 3 LYS D C 1
ATOM 10176 O O . LYS D 1 3 ? 41.83200 -51.14400 -49.99700 1.000 26.77000 3 LYS D O 1
ATOM 10195 N N . ILE D 1 4 ? 43.48000 -52.05700 -48.73600 1.000 24.35000 4 ILE D N 1
ATOM 10196 C CA . ILE D 1 4 ? 42.87600 -51.82600 -47.42200 1.000 25.49000 4 ILE D CA 1
ATOM 10197 C C . ILE D 1 4 ? 43.81400 -50.90400 -46.64800 1.000 22.91000 4 ILE D C 1
ATOM 10198 O O . ILE D 1 4 ? 44.89900 -51.32400 -46.22300 1.000 27.15000 4 ILE D O 1
ATOM 10214 N N . TYR D 1 5 ? 43.45100 -49.63900 -46.52100 1.000 23.16000 5 TYR D N 1
ATOM 10215 C CA . TYR D 1 5 ? 44.20600 -48.67600 -45.73900 1.000 22.23000 5 TYR D CA 1
ATOM 10216 C C . TYR D 1 5 ? 43.69400 -48.70400 -44.30000 1.000 27.31000 5 TYR D C 1
ATOM 10217 O O . TYR D 1 5 ? 42.55700 -48.29400 -44.01900 1.000 26.24000 5 TYR D O 1
ATOM 10235 N N . LEU D 1 6 ? 44.50300 -49.22200 -43.40800 1.000 21.32000 6 LEU D N 1
ATOM 10236 C CA . LEU D 1 6 ? 44.25300 -49.11500 -41.98100 1.000 21.76000 6 LEU D CA 1
ATOM 10237 C C . LEU D 1 6 ? 44.71200 -47.75200 -41.52100 1.000 31.03000 6 LEU D C 1
ATOM 10238 O O . LEU D 1 6 ? 45.79400 -47.27300 -41.91700 1.000 25.80000 6 LEU D O 1
ATOM 10254 N N . ILE D 1 7 ? 43.87700 -47.10600 -40.71200 1.000 18.86000 7 ILE D N 1
ATOM 10255 C CA . ILE D 1 7 ? 44.14300 -45.75800 -40.23400 1.000 21.84000 7 ILE D CA 1
ATOM 10256 C C . ILE D 1 7 ? 43.84700 -45.70000 -38.75500 1.000 24.36000 7 ILE D C 1
ATOM 10257 O O . ILE D 1 7 ? 42.69900 -45.94200 -38.34300 1.000 24.31000 7 ILE D O 1
ATOM 10273 N N . ARG D 1 8 ? 44.87500 -45.42800 -37.94300 1.000 24.03000 8 ARG D N 1
ATOM 10274 C CA . ARG D 1 8 ? 44.62700 -45.23900 -36.52200 1.000 21.75000 8 ARG D CA 1
ATOM 10275 C C . ARG D 1 8 ? 43.97300 -43.88700 -36.35400 1.000 24.53000 8 ARG D C 1
ATOM 10276 O O . ARG D 1 8 ? 44.32400 -42.92200 -37.04000 1.000 22.29000 8 ARG D O 1
ATOM 10297 N N . HIS D 1 9 ? 42.98600 -43.81400 -35.45200 1.000 25.48000 9 HIS D N 1
ATOM 10298 C CA . HIS D 1 9 ? 42.25800 -42.58200 -35.26000 1.000 20.97000 9 HIS D CA 1
ATOM 10299 C C . HIS D 1 9 ? 43.19400 -41.46800 -34.78500 1.000 25.97000 9 HIS D C 1
ATOM 10300 O O . HIS D 1 9 ? 44.33900 -41.71100 -34.35600 1.000 22.96000 9 HIS D O 1
ATOM 10314 N N . ALA D 1 10 ? 42.67600 -40.23900 -34.85100 1.000 19.59000 10 ALA D N 1
ATOM 10315 C CA . ALA D 1 10 ? 43.43600 -39.06300 -34.48300 1.000 23.48000 10 ALA D CA 1
ATOM 10316 C C . ALA D 1 10 ? 43.53000 -38.95800 -32.95400 1.000 25.27000 10 ALA D C 1
ATOM 10317 O O . ALA D 1 10 ? 42.98100 -39.78600 -32.20400 1.000 24.49000 10 ALA D O 1
ATOM 10324 N N . GLN D 1 11 ? 44.31100 -37.97000 -32.50600 1.000 22.09000 11 GLN D N 1
ATOM 10325 C CA . GLN D 1 11 ? 44.66400 -37.87400 -31.10100 1.000 27.51000 11 GLN D CA 1
ATOM 10326 C C . GLN D 1 11 ? 43.43100 -37.56000 -30.25800 1.000 26.07000 11 GLN D C 1
ATOM 10327 O O . GLN D 1 11 ? 42.75800 -36.56400 -30.50100 1.000 25.38000 11 GLN D O 1
ATOM 10341 N N . SER D 1 12 ? 43.20600 -38.35300 -29.23700 1.000 25.42000 12 SER D N 1
ATOM 10342 C CA . SER D 1 12 ? 42.13700 -38.13600 -28.26700 1.000 30.88000 12 SER D CA 1
ATOM 10343 C C . SER D 1 12 ? 42.69100 -37.55900 -26.97900 1.000 37.64000 12 SER D C 1
ATOM 10344 O O . SER D 1 12 ? 43.89000 -37.62700 -26.68100 1.000 30.04000 12 SER D O 1
ATOM 10352 N N . GLU D 1 13 ? 41.77900 -36.99500 -26.20900 1.000 34.19000 13 GLU D N 1
ATOM 10353 C CA . GLU D 1 13 ? 42.16900 -36.29800 -24.99800 1.000 35.90000 13 GLU D CA 1
ATOM 10354 C C . GLU D 1 13 ? 42.82500 -37.24700 -24.01200 1.000 28.19000 13 GLU D C 1
ATOM 10355 O O . GLU D 1 13 ? 43.84100 -36.89900 -23.41600 1.000 36.95000 13 GLU D O 1
ATOM 10367 N N . TYR D 1 14 ? 42.30300 -38.46200 -23.86100 1.000 35.84000 14 TYR D N 1
ATOM 10368 C CA . TYR D 1 14 ? 42.92700 -39.30400 -22.84500 1.000 38.29000 14 TYR D CA 1
ATOM 10369 C C . TYR D 1 14 ? 44.24500 -39.89700 -23.31500 1.000 45.19000 14 TYR D C 1
ATOM 10370 O O . TYR D 1 14 ? 45.10700 -40.20200 -22.48600 1.000 47.35000 14 TYR D O 1
ATOM 10388 N N . ASN D 1 15 ? 44.45000 -40.04700 -24.61600 1.000 40.02000 15 ASN D N 1
ATOM 10389 C CA . ASN D 1 15 ? 45.77600 -40.44000 -25.04100 1.000 44.89000 15 ASN D CA 1
ATOM 10390 C C . ASN D 1 15 ? 46.76900 -39.31000 -24.79800 1.000 50.13000 15 ASN D C 1
ATOM 10391 O O . ASN D 1 15 ? 47.87200 -39.54100 -24.29000 1.000 48.36000 15 ASN D O 1
ATOM 10402 N N . GLU D 1 16 ? 46.39400 -38.07900 -25.14700 1.000 39.90000 16 GLU D N 1
ATOM 10403 C CA . GLU D 1 16 ? 47.19700 -36.92800 -24.76100 1.000 45.99000 16 GLU D CA 1
ATOM 10404 C C . GLU D 1 16 ? 47.52300 -36.95400 -23.26300 1.000 39.53000 16 GLU D C 1
ATOM 10405 O O . GLU D 1 16 ? 48.65700 -36.68500 -22.87300 1.000 43.45000 16 GLU D O 1
ATOM 10417 N N . LYS D 1 17 ? 46.56200 -37.31200 -22.41000 1.000 42.14000 17 LYS D N 1
ATOM 10418 C CA . LYS D 1 17 ? 46.86100 -37.34200 -20.97800 1.000 38.99000 17 LYS D CA 1
ATOM 10419 C C . LYS D 1 17 ? 47.65200 -38.61100 -20.53700 1.000 56.18000 17 LYS D C 1
ATOM 10420 O O . LYS D 1 17 ? 47.84200 -38.80300 -19.33300 1.000 54.47000 17 LYS D O 1
ATOM 10439 N N . GLY D 1 18 ? 48.10500 -39.47500 -21.45200 1.000 49.19000 18 GLY D N 1
ATOM 10440 C CA . GLY D 1 18 ? 48.83400 -40.67800 -21.07500 1.000 47.75000 18 GLY D CA 1
ATOM 10441 C C . GLY D 1 18 ? 48.02000 -41.74300 -20.38100 1.000 43.52000 18 GLY D C 1
ATOM 10442 O O . GLY D 1 18 ? 48.58400 -42.60400 -19.69800 1.000 47.32000 18 GLY D O 1
ATOM 10446 N N . ILE D 1 19 ? 46.71100 -41.74600 -20.55900 1.000 38.73000 19 ILE D N 1
ATOM 10447 C CA . ILE D 1 19 ? 45.82100 -42.64900 -19.85200 1.000 37.21000 19 ILE D CA 1
ATOM 10448 C C . ILE D 1 19 ? 45.51900 -43.85800 -20.73800 1.000 37.80000 19 ILE D C 1
ATOM 10449 O O . ILE D 1 19 ? 45.17400 -43.71600 -21.91700 1.000 35.38000 19 ILE D O 1
ATOM 10465 N N . PHE D 1 20 ? 45.67200 -45.04300 -20.17200 1.000 33.20000 20 PHE D N 1
ATOM 10466 C CA . PHE D 1 20 ? 45.01300 -46.22000 -20.71500 1.000 30.41000 20 PHE D CA 1
ATOM 10467 C C . PHE D 1 20 ? 43.54600 -45.87000 -20.97600 1.000 47.09000 20 PHE D C 1
ATOM 10468 O O . PHE D 1 20 ? 42.82200 -45.48800 -20.05400 1.000 49.78000 20 PHE D O 1
ATOM 10485 N N . GLN D 1 21 ? 43.09900 -45.96000 -22.22700 1.000 38.14000 21 GLN D N 1
ATOM 10486 C CA . GLN D 1 21 ? 41.72700 -45.57200 -22.56000 1.000 35.22000 21 GLN D CA 1
ATOM 10487 C C . GLN D 1 21 ? 40.84100 -46.79100 -22.79000 1.000 37.45000 21 GLN D C 1
ATOM 10488 O O . GLN D 1 21 ? 39.94400 -47.04400 -21.98400 1.000 33.43000 21 GLN D O 1
ATOM 10502 N N . GLY D 1 22 ? 41.09000 -47.58600 -23.82500 1.000 40.59000 22 GLY D N 1
ATOM 10503 C CA . GLY D 1 22 ? 40.35900 -48.83800 -23.97200 1.000 36.31000 22 GLY D CA 1
ATOM 10504 C C . GLY D 1 22 ? 38.89000 -48.54800 -24.28200 1.000 37.75000 22 GLY D C 1
ATOM 10505 O O . GLY D 1 22 ? 38.56300 -47.77700 -25.18800 1.000 28.07000 22 GLY D O 1
ATOM 10509 N N . ARG D 1 23 ? 37.98100 -49.14000 -23.49900 1.000 38.46000 23 ARG D N 1
ATOM 10510 C CA . ARG D 1 23 ? 36.55700 -48.87000 -23.70400 1.000 39.61000 23 ARG D CA 1
ATOM 10511 C C . ARG D 1 23 ? 36.13300 -47.47000 -23.25800 1.000 38.91000 23 ARG D C 1
ATOM 10512 O O . ARG D 1 23 ? 35.00900 -47.05800 -23.57900 1.000 40.19000 23 ARG D O 1
ATOM 10533 N N . LEU D 1 24 ? 36.96700 -46.72700 -22.52200 1.000 33.23000 24 LEU D N 1
ATOM 10534 C CA . LEU D 1 24 ? 36.61800 -45.33900 -22.28200 1.000 35.98000 24 LEU D CA 1
ATOM 10535 C C . LEU D 1 24 ? 36.57800 -44.60000 -23.61700 1.000 38.23000 24 LEU D C 1
ATOM 10536 O O . LEU D 1 24 ? 37.07000 -45.09000 -24.63500 1.000 35.80000 24 LEU D O 1
ATOM 10552 N N . ASP D 1 25 ? 35.97600 -43.42000 -23.61800 1.000 40.00000 25 ASP D N 1
ATOM 10553 C CA . ASP D 1 25 ? 35.41700 -42.92000 -24.87300 1.000 42.20000 25 ASP D CA 1
ATOM 10554 C C . ASP D 1 25 ? 35.56600 -41.42200 -24.99000 1.000 41.23000 25 ASP D C 1
ATOM 10555 O O . ASP D 1 25 ? 34.59700 -40.71300 -25.27000 1.000 42.44000 25 ASP D O 1
ATOM 10564 N N . SER D 1 26 ? 36.81500 -40.92700 -24.86800 1.000 35.67000 26 SER D N 1
ATOM 10565 C CA . SER D 1 26 ? 37.09200 -39.49600 -24.88200 1.000 27.70000 26 SER D CA 1
ATOM 10566 C C . SER D 1 26 ? 37.02700 -38.91800 -26.31000 1.000 33.37000 26 SER D C 1
ATOM 10567 O O . SER D 1 26 ? 37.00500 -39.65000 -27.30600 1.000 32.80000 26 SER D O 1
ATOM 10575 N N . ASP D 1 27 ? 36.98500 -37.57900 -26.38100 1.000 30.89000 27 ASP D N 1
ATOM 10576 C CA . ASP D 1 27 ? 36.85800 -36.79100 -27.59800 1.000 32.56000 27 ASP D CA 1
ATOM 10577 C C . ASP D 1 27 ? 38.22200 -36.57500 -28.24900 1.000 40.06000 27 ASP D C 1
ATOM 10578 O O . ASP D 1 27 ? 39.26500 -36.78200 -27.62800 1.000 32.26000 27 ASP D O 1
ATOM 10587 N N . LEU D 1 28 ? 38.21300 -36.08300 -29.48500 1.000 33.41000 28 LEU D N 1
ATOM 10588 C CA . LEU D 1 28 ? 39.45700 -35.65300 -30.10300 1.000 32.34000 28 LEU D CA 1
ATOM 10589 C C . LEU D 1 28 ? 39.92100 -34.34600 -29.48000 1.000 34.33000 28 LEU D C 1
ATOM 10590 O O . LEU D 1 28 ? 39.11700 -33.48200 -29.10200 1.000 37.47000 28 LEU D O 1
ATOM 10606 N N . THR D 1 29 ? 41.24400 -34.19900 -29.37200 1.000 31.04000 29 THR D N 1
ATOM 10607 C CA . THR D 1 29 ? 41.81400 -32.92100 -29.03200 1.000 28.21000 29 THR D CA 1
ATOM 10608 C C . THR D 1 29 ? 41.76400 -32.02300 -30.25700 1.000 27.26000 29 THR D C 1
ATOM 10609 O O . THR D 1 29 ? 41.54100 -32.49500 -31.37900 1.000 33.37000 29 THR D O 1
ATOM 10620 N N . PRO D 1 30 ? 42.02300 -30.72300 -30.08300 1.000 31.52000 30 PRO D N 1
ATOM 10621 C CA . PRO D 1 30 ? 42.14700 -29.83800 -31.25400 1.000 33.15000 30 PRO D CA 1
ATOM 10622 C C . PRO D 1 30 ? 43.19300 -30.29900 -32.25700 1.000 36.76000 30 PRO D C 1
ATOM 10623 O O . PRO D 1 30 ? 43.01100 -30.14000 -33.47500 1.000 32.12000 30 PRO D O 1
ATOM 10634 N N . LEU D 1 31 ? 44.32900 -30.80100 -31.77200 1.000 37.21000 31 LEU D N 1
ATOM 10635 C CA . LEU D 1 31 ? 45.30000 -31.40500 -32.67900 1.000 34.61000 31 LEU D CA 1
ATOM 10636 C C . LEU D 1 31 ? 44.67400 -32.57300 -33.43400 1.000 24.83000 31 LEU D C 1
ATOM 10637 O O . LEU D 1 31 ? 44.83100 -32.69900 -34.65900 1.000 26.41000 31 LEU D O 1
ATOM 10653 N N . GLY D 1 32 ? 43.93700 -33.42900 -32.72600 1.000 24.36000 32 GLY D N 1
ATOM 10654 C CA . GLY D 1 32 ? 43.30400 -34.55500 -33.39300 1.000 27.64000 32 GLY D CA 1
ATOM 10655 C C . GLY D 1 32 ? 42.41600 -34.14500 -34.56300 1.000 27.78000 32 GLY D C 1
ATOM 10656 O O . GLY D 1 32 ? 42.43800 -34.77700 -35.62200 1.000 26.77000 32 GLY D O 1
ATOM 10660 N N . PHE D 1 33 ? 41.62300 -33.08300 -34.39300 1.000 31.44000 33 PHE D N 1
ATOM 10661 C CA . PHE D 1 33 ? 40.83900 -32.57300 -35.51800 1.000 28.84000 33 PHE D CA 1
ATOM 10662 C C . PHE D 1 33 ? 41.75200 -32.09800 -36.64700 1.000 28.32000 33 PHE D C 1
ATOM 10663 O O . PHE D 1 33 ? 41.44400 -32.29700 -37.82900 1.000 25.37000 33 PHE D O 1
ATOM 10680 N N . VAL D 1 34 ? 42.87000 -31.45300 -36.30400 1.000 30.07000 34 VAL D N 1
ATOM 10681 C CA . VAL D 1 34 ? 43.80500 -30.98800 -37.32500 1.000 31.98000 34 VAL D CA 1
ATOM 10682 C C . VAL D 1 34 ? 44.38300 -32.17700 -38.06900 1.000 23.91000 34 VAL D C 1
ATOM 10683 O O . VAL D 1 34 ? 44.44600 -32.19900 -39.31200 1.000 30.65000 34 VAL D O 1
ATOM 10696 N N . GLN D 1 35 ? 44.79700 -33.20000 -37.31000 1.000 27.80000 35 GLN D N 1
ATOM 10697 C CA . GLN D 1 35 ? 45.37200 -34.38600 -37.91900 1.000 27.74000 35 GLN D CA 1
ATOM 10698 C C . GLN D 1 35 ? 44.38800 -34.99800 -38.89200 1.000 32.84000 35 GLN D C 1
ATOM 10699 O O . GLN D 1 35 ? 44.77300 -35.43600 -39.97800 1.000 25.50000 35 GLN D O 1
ATOM 10713 N N . SER D 1 36 ? 43.09900 -35.01800 -38.51500 1.000 27.75000 36 SER D N 1
ATOM 10714 C CA . SER D 1 36 ? 42.07200 -35.66900 -39.32200 1.000 27.99000 36 SER D CA 1
ATOM 10715 C C . SER D 1 36 ? 41.89400 -34.96000 -40.65600 1.000 24.08000 36 SER D C 1
ATOM 10716 O O . SER D 1 36 ? 41.69100 -35.61000 -41.68900 1.000 28.47000 36 SER D O 1
ATOM 10724 N N . ARG D 1 37 ? 41.97400 -33.64100 -40.64400 1.000 24.65000 37 ARG D N 1
ATOM 10725 C CA . ARG D 1 37 ? 41.86300 -32.85500 -41.86600 1.000 33.67000 37 ARG D CA 1
ATOM 10726 C C . ARG D 1 37 ? 43.05700 -33.05400 -42.78500 1.000 30.99000 37 ARG D C 1
ATOM 10727 O O . ARG D 1 37 ? 42.88600 -33.05200 -44.00500 1.000 27.96000 37 ARG D O 1
ATOM 10748 N N . LEU D 1 38 ? 44.25700 -33.26500 -42.23400 1.000 34.56000 38 LEU D N 1
ATOM 10749 C CA . LEU D 1 38 ? 45.43200 -33.49400 -43.08200 1.000 29.12000 38 LEU D CA 1
ATOM 10750 C C . LEU D 1 38 ? 45.36000 -34.84500 -43.76800 1.000 33.46000 38 LEU D C 1
ATOM 10751 O O . LEU D 1 38 ? 45.86800 -35.00600 -44.87500 1.000 31.19000 38 LEU D O 1
ATOM 10767 N N . LEU D 1 39 ? 44.66700 -35.80900 -43.15800 1.000 30.19000 39 LEU D N 1
ATOM 10768 C CA . LEU D 1 39 ? 44.60400 -37.15800 -43.70900 1.000 30.90000 39 LEU D CA 1
ATOM 10769 C C . LEU D 1 39 ? 44.08400 -37.22000 -45.14100 1.000 32.42000 39 LEU D C 1
ATOM 10770 O O . LEU D 1 39 ? 44.54000 -38.06100 -45.92000 1.000 31.66000 39 LEU D O 1
ATOM 10786 N N . VAL D 1 40 ? 43.15100 -36.35100 -45.52700 1.000 39.42000 40 VAL D N 1
ATOM 10787 C CA . VAL D 1 40 ? 42.67800 -36.31600 -46.91500 1.000 34.00000 40 VAL D CA 1
ATOM 10788 C C . VAL D 1 40 ? 43.82600 -36.21900 -47.91900 1.000 52.27000 40 VAL D C 1
ATOM 10789 O O . VAL D 1 40 ? 43.75200 -36.80700 -49.00600 1.000 49.82000 40 VAL D O 1
ATOM 10802 N N . LYS D 1 41 ? 44.91300 -35.51200 -47.57600 1.000 47.47000 41 LYS D N 1
ATOM 10803 C CA . LYS D 1 41 ? 46.03900 -35.40000 -48.49600 1.000 45.20000 41 LYS D CA 1
ATOM 10804 C C . LYS D 1 41 ? 46.51200 -36.74900 -49.00400 1.000 47.45000 41 LYS D C 1
ATOM 10805 O O . LYS D 1 41 ? 46.97300 -36.85000 -50.13800 1.000 55.75000 41 LYS D O 1
ATOM 10824 N N . GLN D 1 42 ? 46.39700 -37.80000 -48.21700 1.000 39.46000 42 GLN D N 1
ATOM 10825 C CA . GLN D 1 42 ? 46.91900 -39.07500 -48.68600 1.000 46.94000 42 GLN D CA 1
ATOM 10826 C C . GLN D 1 42 ? 46.04700 -39.74800 -49.74000 1.000 48.35000 42 GLN D C 1
ATOM 10827 O O . GLN D 1 42 ? 46.45000 -40.78400 -50.28300 1.000 48.82000 42 GLN D O 1
ATOM 10841 N N . PHE D 1 43 ? 44.86900 -39.21300 -50.02200 1.000 48.13000 43 PHE D N 1
ATOM 10842 C CA . PHE D 1 43 ? 43.90000 -39.88500 -50.87400 1.000 46.61000 43 PHE D CA 1
ATOM 10843 C C . PHE D 1 43 ? 43.57100 -38.93300 -52.01500 1.000 60.52000 43 PHE D C 1
ATOM 10844 O O . PHE D 1 43 ? 42.43900 -38.46400 -52.12600 1.000 60.33000 43 PHE D O 1
ATOM 10861 N N . GLU D 1 44 ? 44.57800 -38.60200 -52.82800 1.000 55.29000 44 GLU D N 1
ATOM 10862 C CA . GLU D 1 44 ? 44.39100 -37.77900 -54.01600 1.000 66.51000 44 GLU D CA 1
ATOM 10863 C C . GLU D 1 44 ? 44.35100 -38.61300 -55.28500 1.000 61.04000 44 GLU D C 1
ATOM 10864 O O . GLU D 1 44 ? 43.69000 -38.22000 -56.24900 1.000 65.69000 44 GLU D O 1
ATOM 10876 N N . ARG D 1 45 ? 45.01300 -39.77100 -55.28400 1.000 68.13000 45 ARG D N 1
ATOM 10877 C CA . ARG D 1 45 ? 45.05800 -40.68600 -56.42000 1.000 69.35000 45 ARG D CA 1
ATOM 10878 C C . ARG D 1 45 ? 44.23700 -41.94700 -56.17400 1.000 71.91000 45 ARG D C 1
ATOM 10879 O O . ARG D 1 45 ? 43.27600 -42.21200 -56.90100 1.000 82.34000 45 ARG D O 1
ATOM 10900 N N . GLU D 1 46 ? 44.58900 -42.73500 -55.15900 1.000 68.87000 46 GLU D N 1
ATOM 10901 C CA . GLU D 1 46 ? 43.77800 -43.87700 -54.74200 1.000 68.34000 46 GLU D CA 1
ATOM 10902 C C . GLU D 1 46 ? 42.75900 -43.33900 -53.73600 1.000 61.99000 46 GLU D C 1
ATOM 10903 O O . GLU D 1 46 ? 43.12000 -42.96900 -52.61900 1.000 62.20000 46 GLU D O 1
ATOM 10915 N N . LYS D 1 47 ? 41.53000 -43.25900 -54.13300 1.000 53.72000 47 LYS D N 1
ATOM 10916 C CA . LYS D 1 47 ? 40.48800 -42.77500 -53.24300 1.000 49.86000 47 LYS D CA 1
ATOM 10917 C C . LYS D 1 47 ? 39.69700 -43.94700 -52.67800 1.000 42.56000 47 LYS D C 1
ATOM 10918 O O . LYS D 1 47 ? 39.27900 -44.82900 -53.42600 1.000 38.67000 47 LYS D O 1
ATOM 10937 N N . PRO D 1 48 ? 39.50800 -44.02800 -51.37100 1.000 37.54000 48 PRO D N 1
ATOM 10938 C CA . PRO D 1 48 ? 38.68100 -45.11600 -50.82900 1.000 32.77000 48 PRO D CA 1
ATOM 10939 C C . PRO D 1 48 ? 37.24400 -44.98000 -51.28800 1.000 28.65000 48 PRO D C 1
ATOM 10940 O O . PRO D 1 48 ? 36.71400 -43.87700 -51.35900 1.000 33.55000 48 PRO D O 1
ATOM 10951 N N . GLU D 1 49 ? 36.62100 -46.11500 -51.56900 1.000 29.82000 49 GLU D N 1
ATOM 10952 C CA . GLU D 1 49 ? 35.22300 -46.13800 -51.95500 1.000 32.76000 49 GLU D CA 1
ATOM 10953 C C . GLU D 1 49 ? 34.28400 -46.13400 -50.75800 1.000 35.56000 49 GLU D C 1
ATOM 10954 O O . GLU D 1 49 ? 33.11200 -45.77500 -50.91600 1.000 33.06000 49 GLU D O 1
ATOM 10966 N N . VAL D 1 50 ? 34.77600 -46.53500 -49.58200 1.000 34.12000 50 VAL D N 1
ATOM 10967 C CA . VAL D 1 50 ? 34.03300 -46.53500 -48.32800 1.000 28.34000 50 VAL D CA 1
ATOM 10968 C C . VAL D 1 50 ? 35.02400 -46.42600 -47.17300 1.000 32.45000 50 VAL D C 1
ATOM 10969 O O . VAL D 1 50 ? 36.19400 -46.80500 -47.30500 1.000 26.02000 50 VAL D O 1
ATOM 10982 N N . ILE D 1 51 ? 34.54400 -45.88500 -46.04900 1.000 26.26000 51 ILE D N 1
ATOM 10983 C CA .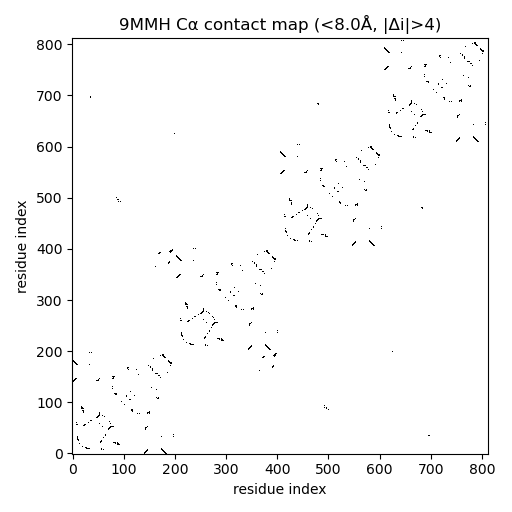 ILE D 1 51 ? 35.25900 -45.85300 -44.76800 1.000 24.99000 51 ILE D CA 1
ATOM 10984 C C . ILE D 1 51 ? 34.50200 -46.72100 -43.76900 1.000 27.36000 51 ILE D C 1
ATOM 10985 O O . ILE D 1 51 ? 33.29100 -46.53000 -43.58200 1.000 26.71000 51 ILE D O 1
ATOM 11001 N N . ILE D 1 52 ? 35.18600 -47.68400 -43.15300 1.000 20.48000 52 ILE D N 1
ATOM 11002 C CA . ILE D 1 52 ? 34.66000 -48.47200 -42.04600 1.000 21.00000 52 ILE D CA 1
ATOM 11003 C C . ILE D 1 52 ? 35.34700 -48.02500 -40.76500 1.000 29.23000 52 ILE D C 1
ATOM 11004 O O . ILE D 1 52 ? 36.58300 -47.84800 -40.73400 1.000 24.79000 52 ILE D O 1
ATOM 11020 N N . THR D 1 53 ? 34.55500 -47.77400 -39.71800 1.000 23.75000 53 THR D N 1
ATOM 11021 C CA . THR D 1 53 ? 35.12700 -47.23300 -38.48700 1.000 23.27000 53 THR D CA 1
ATOM 11022 C C . THR D 1 53 ? 34.59300 -47.88400 -37.22100 1.000 30.82000 53 THR D C 1
ATOM 11023 O O . THR D 1 53 ? 33.46100 -48.38200 -37.17800 1.000 25.52000 53 THR D O 1
ATOM 11034 N N . SER D 1 54 ? 35.43600 -47.85500 -36.17800 1.000 24.43000 54 SER D N 1
ATOM 11035 C CA . SER D 1 54 ? 35.00200 -48.23000 -34.85100 1.000 23.18000 54 SER D CA 1
ATOM 11036 C C . SER D 1 54 ? 33.94100 -47.24400 -34.39800 1.000 23.61000 54 SER D C 1
ATOM 11037 O O . SER D 1 54 ? 33.98200 -46.05400 -34.77600 1.000 23.78000 54 SER D O 1
ATOM 11045 N N . PRO D 1 55 ? 32.99600 -47.68800 -33.55200 1.000 24.54000 55 PRO D N 1
ATOM 11046 C CA . PRO D 1 55 ? 31.96400 -46.74300 -33.04500 1.000 24.81000 55 PRO D CA 1
ATOM 11047 C C . PRO D 1 55 ? 32.47600 -45.73700 -32.01600 1.000 29.27000 55 PRO D C 1
ATOM 11048 O O . PRO D 1 55 ? 31.79600 -44.72900 -31.75900 1.000 28.43000 55 PRO D O 1
ATOM 11059 N N . GLN D 1 56 ? 33.63300 -45.97000 -31.40000 1.000 31.24000 56 GLN D N 1
ATOM 11060 C CA . GLN D 1 56 ? 34.10800 -45.05300 -30.36400 1.000 24.36000 56 GLN D CA 1
ATOM 11061 C C . GLN D 1 56 ? 34.39700 -43.71500 -30.98900 1.000 22.50000 56 GLN D C 1
ATOM 11062 O O . GLN D 1 56 ? 34.76200 -43.61000 -32.16400 1.000 25.58000 56 GLN D O 1
ATOM 11076 N N . ARG D 1 57 ? 34.12000 -42.68400 -30.21200 1.000 20.08000 57 ARG D N 1
ATOM 11077 C CA . ARG D 1 57 ? 34.06700 -41.32700 -30.72000 1.000 25.02000 57 ARG D CA 1
ATOM 11078 C C . ARG D 1 57 ? 35.37900 -40.88700 -31.40100 1.000 30.57000 57 ARG D C 1
ATOM 11079 O O . ARG D 1 57 ? 35.35900 -40.11400 -32.36900 1.000 23.92000 57 ARG D O 1
ATOM 11100 N N . ARG D 1 58 ? 36.52300 -41.24800 -30.81900 1.000 26.92000 58 ARG D N 1
ATOM 11101 C CA . ARG D 1 58 ? 37.80700 -40.80000 -31.36300 1.000 30.05000 58 ARG D CA 1
ATOM 11102 C C . ARG D 1 58 ? 38.02700 -41.35000 -32.76900 1.000 23.04000 58 ARG D C 1
ATOM 11103 O O . ARG D 1 58 ? 38.48100 -40.62700 -33.64500 1.000 25.55000 58 ARG D O 1
ATOM 11124 N N . ALA D 1 59 ? 37.58500 -42.58000 -33.02700 1.000 23.20000 59 ALA D N 1
ATOM 11125 C CA . ALA D 1 59 ? 37.63600 -43.15000 -34.35600 1.000 22.60000 59 ALA D CA 1
ATOM 11126 C C . ALA D 1 59 ? 36.55700 -42.56500 -35.24800 1.000 26.84000 59 ALA D C 1
ATOM 11127 O O . ALA D 1 59 ? 36.83100 -42.06000 -36.34700 1.000 23.13000 59 ALA D O 1
ATOM 11134 N N . TYR D 1 60 ? 35.30400 -42.60500 -34.77600 1.000 26.27000 60 TYR D N 1
ATOM 11135 C CA . TYR D 1 60 ? 34.18800 -42.08700 -35.54500 1.000 24.12000 60 TYR D CA 1
ATOM 11136 C C . TYR D 1 60 ? 34.44600 -40.68000 -36.04800 1.000 20.22000 60 TYR D C 1
ATOM 11137 O O . TYR D 1 60 ? 34.22500 -40.37200 -37.22800 1.000 23.35000 60 TYR D O 1
ATOM 11155 N N . LYS D 1 61 ? 34.88200 -39.78300 -35.16800 1.000 22.12000 61 LYS D N 1
ATOM 11156 C CA . LYS D 1 61 ? 35.11600 -38.41100 -35.61200 1.000 22.85000 61 LYS D CA 1
ATOM 11157 C C . LYS D 1 61 ? 36.29500 -38.26100 -36.59500 1.000 23.27000 61 LYS D C 1
ATOM 11158 O O . LYS D 1 61 ? 36.24900 -37.39300 -37.48600 1.000 21.57000 61 LYS D O 1
ATOM 11177 N N . THR D 1 62 ? 37.33500 -39.09400 -36.46300 1.000 26.66000 62 THR D N 1
ATOM 11178 C CA . THR D 1 62 ? 38.37900 -39.12500 -37.48500 1.000 25.49000 62 THR D CA 1
ATOM 11179 C C . THR D 1 62 ? 37.78100 -39.57200 -38.81800 1.000 23.41000 62 THR D C 1
ATOM 11180 O O . THR D 1 62 ? 37.96400 -38.92600 -39.85700 1.000 20.68000 62 THR D O 1
ATOM 11191 N N . ALA D 1 63 ? 37.05100 -40.70000 -38.78800 1.000 24.07000 63 ALA D N 1
ATOM 11192 C CA . ALA D 1 63 ? 36.46500 -41.26800 -39.99900 1.000 24.16000 63 ALA D CA 1
ATOM 11193 C C . ALA D 1 63 ? 35.45900 -40.32200 -40.65600 1.000 26.05000 63 ALA D C 1
ATOM 11194 O O . ALA D 1 63 ? 35.38800 -40.22800 -41.89700 1.000 28.32000 63 ALA D O 1
ATOM 11201 N N . LEU D 1 64 ? 34.70700 -39.58100 -39.84500 1.000 29.85000 64 LEU D N 1
ATOM 11202 C CA . LEU D 1 64 ? 33.73000 -38.63400 -40.38400 1.000 26.28000 64 LEU D CA 1
ATOM 11203 C C . LEU D 1 64 ? 34.39500 -37.49200 -41.14700 1.000 31.63000 64 LEU D C 1
ATOM 11204 O O . LEU D 1 64 ? 33.85700 -37.02100 -42.16000 1.000 25.74000 64 LEU D O 1
ATOM 11220 N N . THR D 1 65 ? 35.51900 -36.97400 -40.64800 1.000 29.31000 65 THR D N 1
ATOM 11221 C CA . THR D 1 65 ? 36.22300 -35.92900 -41.38700 1.000 23.65000 65 THR D CA 1
ATOM 11222 C C . THR D 1 65 ? 36.55200 -36.42100 -42.79800 1.000 25.12000 65 THR D C 1
ATOM 11223 O O . THR D 1 65 ? 36.26000 -35.76400 -43.79600 1.000 28.53000 65 THR D O 1
ATOM 11234 N N . LEU D 1 66 ? 37.07100 -37.63000 -42.89100 1.000 27.39000 66 LEU D N 1
ATOM 11235 C CA . LEU D 1 66 ? 37.44300 -38.20800 -44.17400 1.000 29.22000 66 LEU D CA 1
ATOM 11236 C C . LEU D 1 66 ? 36.23400 -38.48400 -45.05400 1.000 35.46000 66 LEU D C 1
ATOM 11237 O O . LEU D 1 66 ? 36.24900 -38.19200 -46.25300 1.000 28.83000 66 LEU D O 1
ATOM 11253 N N . SER D 1 67 ? 35.23100 -39.17700 -44.52000 1.000 30.18000 67 SER D N 1
ATOM 11254 C CA . SER D 1 67 ? 34.06600 -39.50700 -45.34800 1.000 29.82000 67 SER D CA 1
ATOM 11255 C C . SER D 1 67 ? 33.32800 -38.25500 -45.80300 1.000 33.11000 67 SER D C 1
ATOM 11256 O O . SER D 1 67 ? 32.78700 -38.22200 -46.91900 1.000 38.97000 67 SER D O 1
ATOM 11264 N N . ASP D 1 68 ? 33.29700 -37.21100 -44.96900 1.000 29.33000 68 ASP D N 1
ATOM 11265 C CA . ASP D 1 68 ? 32.65700 -35.97500 -45.40300 1.000 33.16000 68 ASP D CA 1
ATOM 11266 C C . ASP D 1 68 ? 33.40000 -35.35500 -46.58200 1.000 38.47000 68 ASP D C 1
ATOM 11267 O O . ASP D 1 68 ? 32.79500 -35.02500 -47.60200 1.000 35.34000 68 ASP D O 1
ATOM 11276 N N . VAL D 1 69 ? 34.71500 -35.19300 -46.46500 1.000 38.10000 69 VAL D N 1
ATOM 11277 C CA . VAL D 1 69 ? 35.42400 -34.48400 -47.52700 1.000 33.67000 69 VAL D CA 1
ATOM 11278 C C . VAL D 1 69 ? 35.44300 -35.29700 -48.80700 1.000 33.95000 69 VAL D C 1
ATOM 11279 O O . VAL D 1 69 ? 35.39500 -34.73200 -49.90000 1.000 41.02000 69 VAL D O 1
ATOM 11292 N N . LEU D 1 70 ? 35.53500 -36.62200 -48.70400 1.000 33.27000 70 LEU D N 1
ATOM 11293 C CA . LEU D 1 70 ? 35.58900 -37.47200 -49.88000 1.000 36.10000 70 LEU D CA 1
ATOM 11294 C C . LEU D 1 70 ? 34.21100 -37.81400 -50.43700 1.000 39.96000 70 LEU D C 1
ATOM 11295 O O . LEU D 1 70 ? 34.13200 -38.41600 -51.50800 1.000 35.45000 70 LEU D O 1
ATOM 11311 N N . GLY D 1 71 ? 33.14000 -37.47700 -49.73300 1.000 36.70000 71 GLY D N 1
ATOM 11312 C CA . GLY D 1 71 ? 31.79600 -37.77200 -50.19000 1.000 36.53000 71 GLY D CA 1
ATOM 11313 C C . GLY D 1 71 ? 31.48100 -39.24000 -50.34500 1.000 33.47000 71 GLY D C 1
ATOM 11314 O O . GLY D 1 71 ? 30.88900 -39.62500 -51.34600 1.000 37.57000 71 GLY D O 1
ATOM 11318 N N . ILE D 1 72 ? 31.84000 -40.06200 -49.36400 1.000 31.53000 72 ILE D N 1
ATOM 11319 C CA . ILE D 1 72 ? 31.59200 -41.49600 -49.40500 1.000 30.04000 72 ILE D CA 1
ATOM 11320 C C . ILE D 1 72 ? 30.92500 -41.90600 -48.09700 1.000 29.47000 72 ILE D C 1
ATOM 11321 O O . ILE D 1 72 ? 30.94800 -41.17300 -47.10600 1.000 35.74000 72 ILE D O 1
ATOM 11337 N N . ASP D 1 73 ? 30.42200 -43.14100 -48.08500 1.000 26.05000 73 ASP D N 1
ATOM 11338 C CA . ASP D 1 73 ? 29.71800 -43.65700 -46.91600 1.000 31.14000 73 ASP D CA 1
ATOM 11339 C C . ASP D 1 73 ? 30.68600 -43.93600 -45.76700 1.000 31.75000 73 ASP D C 1
ATOM 11340 O O . ASP D 1 73 ? 31.80400 -44.42600 -45.97000 1.000 28.09000 73 ASP D O 1
ATOM 11349 N N . LEU D 1 74 ? 30.19900 -43.70800 -44.55600 1.000 25.86000 74 LEU D N 1
ATOM 11350 C CA . LEU D 1 74 ? 30.79300 -44.17000 -43.30300 1.000 26.27000 74 LEU D CA 1
ATOM 11351 C C . LEU D 1 74 ? 30.00000 -45.31400 -42.67600 1.000 27.37000 74 LEU D C 1
ATOM 11352 O O . LEU D 1 74 ? 28.85800 -45.13300 -42.22300 1.000 27.57000 74 LEU D O 1
ATOM 11368 N N . ILE D 1 75 ? 30.60400 -46.49600 -42.66500 1.000 22.09000 75 ILE D N 1
ATOM 11369 C CA . ILE D 1 75 ? 30.03100 -47.70200 -42.08300 1.000 23.46000 75 ILE D CA 1
ATOM 11370 C C . ILE D 1 75 ? 30.62300 -47.88200 -40.70300 1.000 34.53000 75 ILE D C 1
ATOM 11371 O O . ILE D 1 75 ? 31.85200 -47.74400 -40.52900 1.000 27.08000 75 ILE D O 1
ATOM 11387 N N . VAL D 1 76 ? 29.77500 -48.19100 -39.71900 1.000 24.92000 76 VAL D N 1
ATOM 11388 C CA . VAL D 1 76 ? 30.25100 -48.42600 -38.34900 1.000 27.84000 76 VAL D CA 1
ATOM 11389 C C . VAL D 1 76 ? 30.22700 -49.90900 -38.06700 1.000 30.04000 76 VAL D C 1
ATOM 11390 O O . VAL D 1 76 ? 29.24200 -50.59400 -38.36900 1.000 28.12000 76 VAL D O 1
ATOM 11403 N N . ASP D 1 77 ? 31.33800 -50.42000 -37.53100 1.000 24.58000 77 ASP D N 1
ATOM 11404 C CA . ASP D 1 77 ? 31.45400 -51.83000 -37.19600 1.000 25.72000 77 ASP D CA 1
ATOM 11405 C C . ASP D 1 77 ? 31.95000 -51.98200 -35.76400 1.000 36.01000 77 ASP D C 1
ATOM 11406 O O . ASP D 1 77 ? 33.03300 -51.49300 -35.40900 1.000 28.80000 77 ASP D O 1
ATOM 11415 N N . GLU D 1 78 ? 31.16200 -52.68000 -34.94500 1.000 28.17000 78 GLU D N 1
ATOM 11416 C CA . GLU D 1 78 ? 31.47700 -52.85000 -33.53200 1.000 30.48000 78 GLU D CA 1
ATOM 11417 C C . GLU D 1 78 ? 32.69100 -53.74400 -33.33500 1.000 29.91000 78 GLU D C 1
ATOM 11418 O O . GLU D 1 78 ? 33.35800 -53.64400 -32.30900 1.000 31.20000 78 GLU D O 1
ATOM 11430 N N . ARG D 1 79 ? 33.00700 -54.58600 -34.30700 1.000 25.75000 79 ARG D N 1
ATOM 11431 C CA . ARG D 1 79 ? 34.05000 -55.56700 -34.09700 1.000 32.61000 79 ARG D CA 1
ATOM 11432 C C . ARG D 1 79 ? 35.45300 -54.95900 -34.06100 1.000 24.96000 79 ARG D C 1
ATOM 11433 O O . ARG D 1 79 ? 36.37800 -55.66200 -33.65300 1.000 28.47000 79 ARG D O 1
ATOM 11454 N N . ILE D 1 80 ? 35.61400 -53.67900 -34.38500 1.000 26.06000 80 ILE D N 1
ATOM 11455 C CA . ILE D 1 80 ? 36.93100 -53.05200 -34.30400 1.000 31.96000 80 ILE D CA 1
ATOM 11456 C C . ILE D 1 80 ? 36.98800 -51.98800 -33.21100 1.000 34.57000 80 ILE D C 1
ATOM 11457 O O . ILE D 1 80 ? 37.88400 -51.13700 -33.21500 1.000 26.35000 80 ILE D O 1
ATOM 11473 N N . ARG D 1 81 ? 36.05100 -52.01000 -32.27000 1.000 29.39000 81 ARG D N 1
ATOM 11474 C CA . ARG D 1 81 ? 36.22800 -51.16400 -31.10900 1.000 25.23000 81 ARG D CA 1
ATOM 11475 C C . ARG D 1 81 ? 37.43000 -51.66400 -30.30300 1.000 21.42000 81 ARG D C 1
ATOM 11476 O O . ARG D 1 81 ? 37.83500 -52.82300 -30.40400 1.000 27.22000 81 ARG D O 1
ATOM 11497 N N . GLU D 1 82 ? 38.02000 -50.76700 -29.52200 1.000 32.58000 82 GLU D N 1
ATOM 11498 C CA . GLU D 1 82 ? 39.30600 -51.09600 -28.92000 1.000 31.72000 82 GLU D CA 1
ATOM 11499 C C . GLU D 1 82 ? 39.16800 -52.26500 -27.94800 1.000 38.64000 82 GLU D C 1
ATOM 11500 O O . GLU D 1 82 ? 38.09400 -52.55800 -27.43000 1.000 35.47000 82 GLU D O 1
ATOM 11512 N N . MET D 1 83 ? 40.26000 -52.99800 -27.77100 1.000 32.86000 83 MET D N 1
ATOM 11513 C CA . MET D 1 83 ? 40.36400 -53.95900 -26.68300 1.000 35.30000 83 MET D CA 1
ATOM 11514 C C . MET D 1 83 ? 40.03600 -53.30100 -25.34500 1.000 31.08000 83 MET D C 1
ATOM 11515 O O . MET D 1 83 ? 40.37700 -52.13900 -25.09900 1.000 33.32000 83 MET D O 1
ATOM 11529 N N . SER D 1 84 ? 39.32600 -54.02500 -24.49100 1.000 39.06000 84 SER D N 1
ATOM 11530 C CA . SER D 1 84 ? 39.12000 -53.53700 -23.13100 1.000 45.94000 84 SER D CA 1
ATOM 11531 C C . SER D 1 84 ? 40.37200 -53.82900 -22.30600 1.000 44.60000 84 SER D C 1
ATOM 11532 O O . SER D 1 84 ? 40.77100 -54.99600 -22.18000 1.000 43.21000 84 SER D O 1
ATOM 11540 N N . PHE D 1 85 ? 41.00200 -52.77100 -21.78100 1.000 48.38000 85 PHE D N 1
ATOM 11541 C CA . PHE D 1 85 ? 42.11400 -52.87900 -20.84300 1.000 50.69000 85 PHE D CA 1
ATOM 11542 C C . PHE D 1 85 ? 41.64300 -52.97400 -19.38100 1.000 60.03000 85 PHE D C 1
ATOM 11543 O O . PHE D 1 85 ? 42.33700 -52.50300 -18.47400 1.000 53.08000 85 PHE D O 1
ATOM 11560 N N . GLY D 1 86 ? 40.47200 -53.56600 -19.14200 1.000 63.10000 86 GLY D N 1
ATOM 11561 C CA . GLY D 1 86 ? 39.97200 -53.86900 -17.81600 1.000 63.92000 86 GLY D CA 1
ATOM 11562 C C . GLY D 1 86 ? 40.01300 -52.78000 -16.76700 1.000 65.55000 86 GLY D C 1
ATOM 11563 O O . GLY D 1 86 ? 39.45000 -51.69500 -16.94100 1.000 58.69000 86 GLY D O 1
ATOM 11567 N N . VAL D 1 87 ? 40.66100 -53.08800 -15.63600 1.000 59.00000 87 VAL D N 1
ATOM 11568 C CA . VAL D 1 87 ? 40.70800 -52.15100 -14.52300 1.000 54.91000 87 VAL D CA 1
ATOM 11569 C C . VAL D 1 87 ? 41.94200 -51.28400 -14.56400 1.000 57.15000 87 VAL D C 1
ATOM 11570 O O . VAL D 1 87 ? 42.07900 -50.38600 -13.72100 1.000 58.20000 87 VAL D O 1
ATOM 11583 N N . LEU D 1 88 ? 42.82200 -51.46800 -15.55100 1.000 50.63000 88 LEU D N 1
ATOM 11584 C CA . LEU D 1 88 ? 43.82200 -50.43400 -15.77900 1.000 46.48000 88 LEU D CA 1
ATOM 11585 C C . LEU D 1 88 ? 43.28600 -49.27500 -16.61200 1.000 38.08000 88 LEU D C 1
ATOM 11586 O O . LEU D 1 88 ? 43.96100 -48.23300 -16.70600 1.000 45.32000 88 LEU D O 1
ATOM 11602 N N . GLU D 1 89 ? 42.10700 -49.42000 -17.23400 1.000 55.06000 89 GLU D N 1
ATOM 11603 C CA . GLU D 1 89 ? 41.51000 -48.28000 -17.93500 1.000 50.10000 89 GLU D CA 1
ATOM 11604 C C . GLU D 1 89 ? 41.36000 -47.13900 -16.95400 1.000 42.75000 89 GLU D C 1
ATOM 11605 O O . GLU D 1 89 ? 40.83500 -47.32900 -15.86200 1.000 57.83000 89 GLU D O 1
ATOM 11617 N N . GLY D 1 90 ? 41.82700 -45.96100 -17.33400 1.000 36.18000 90 GLY D N 1
ATOM 11618 C CA . GLY D 1 90 ? 41.85600 -44.79700 -16.49200 1.000 48.40000 90 GLY D CA 1
ATOM 11619 C C . GLY D 1 90 ? 43.23100 -44.51000 -15.92800 1.000 53.17000 90 GLY D C 1
ATOM 11620 O O . GLY D 1 90 ? 43.59800 -43.34000 -15.73100 1.000 49.86000 90 GLY D O 1
ATOM 11624 N N . ARG D 1 91 ? 44.02400 -45.54400 -15.72700 1.000 54.32000 91 ARG D N 1
ATOM 11625 C CA . ARG D 1 91 ? 45.29000 -45.33300 -15.06100 1.000 49.38000 91 ARG D CA 1
ATOM 11626 C C . ARG D 1 91 ? 46.31800 -44.78900 -16.02300 1.000 41.60000 91 ARG D C 1
ATOM 11627 O O . ARG D 1 91 ? 46.28100 -45.01400 -17.23500 1.000 42.19000 91 ARG D O 1
ATOM 11648 N N . HIS D 1 92 ? 47.21700 -44.02400 -15.46100 1.000 43.07000 92 HIS D N 1
ATOM 11649 C CA . HIS D 1 92 ? 48.34500 -43.49700 -16.18600 1.000 40.40000 92 HIS D CA 1
ATOM 11650 C C . HIS D 1 92 ? 49.27700 -44.63100 -16.60500 1.000 46.47000 92 HIS D C 1
ATOM 11651 O O . HIS D 1 92 ? 49.71600 -45.42000 -15.76700 1.000 38.41000 92 HIS D O 1
ATOM 11665 N N . PHE D 1 93 ? 49.59000 -44.70400 -17.90200 1.000 40.75000 93 PHE D N 1
ATOM 11666 C CA . PHE D 1 93 ? 50.32700 -45.85300 -18.40600 1.000 43.29000 93 PHE D CA 1
ATOM 11667 C C . PHE D 1 93 ? 51.67400 -45.99500 -17.70300 1.000 46.61000 93 PHE D C 1
ATOM 11668 O O . PHE D 1 93 ? 52.00600 -47.07500 -17.20100 1.000 40.80000 93 PHE D O 1
ATOM 11685 N N . TRP D 1 94 ? 52.47900 -44.91600 -17.70300 1.000 45.26000 94 TRP D N 1
ATOM 11686 C CA . TRP D 1 94 ? 53.83000 -44.94400 -17.13200 1.000 49.43000 94 TRP D CA 1
ATOM 11687 C C . TRP D 1 94 ? 53.80600 -45.17100 -15.62400 1.000 46.08000 94 TRP D C 1
ATOM 11688 O O . TRP D 1 94 ? 54.76500 -45.71300 -15.07300 1.000 43.59000 94 TRP D O 1
ATOM 11709 N N . THR D 1 95 ? 52.73200 -44.75900 -14.94600 1.000 39.21000 95 THR D N 1
ATOM 11710 C CA . THR D 1 95 ? 52.56300 -45.11200 -13.54000 1.000 38.66000 95 THR D CA 1
ATOM 11711 C C . THR D 1 95 ? 52.32300 -46.59900 -13.37700 1.000 44.86000 95 THR D C 1
ATOM 11712 O O . THR D 1 95 ? 52.85700 -47.22500 -12.45500 1.000 43.53000 95 THR D O 1
ATOM 11723 N N . MET D 1 96 ? 51.49900 -47.18200 -14.24400 1.000 38.92000 96 MET D N 1
ATOM 11724 C CA . MET D 1 96 ? 51.27400 -48.61800 -14.15500 1.000 40.85000 96 MET D CA 1
ATOM 11725 C C . MET D 1 96 ? 52.54800 -49.37500 -14.46500 1.000 43.18000 96 MET D C 1
ATOM 11726 O O . MET D 1 96 ? 52.82200 -50.41100 -13.85600 1.000 43.60000 96 MET D O 1
ATOM 11740 N N . PHE D 1 97 ? 53.33600 -48.87500 -15.41200 1.000 42.01000 97 PHE D N 1
ATOM 11741 C CA . PHE D 1 97 ? 54.56300 -49.55900 -15.78200 1.000 45.71000 97 PHE D CA 1
ATOM 11742 C C . PHE D 1 97 ? 55.55500 -49.55800 -14.62400 1.000 52.22000 97 PHE D C 1
ATOM 11743 O O . PHE D 1 97 ? 56.07900 -50.60800 -14.23900 1.000 50.37000 97 PHE D O 1
ATOM 11760 N N . GLU D 1 98 ? 55.81700 -48.38200 -14.05500 1.000 53.39000 98 GLU D N 1
ATOM 11761 C CA . GLU D 1 98 ? 56.70200 -48.28100 -12.90000 1.000 57.50000 98 GLU D CA 1
ATOM 11762 C C . GLU D 1 98 ? 56.26700 -49.21800 -11.78000 1.000 57.62000 98 GLU D C 1
ATOM 11763 O O . GLU D 1 98 ? 57.08100 -49.95500 -11.21700 1.000 56.12000 98 GLU D O 1
ATOM 11775 N N . GLU D 1 99 ? 54.98200 -49.21400 -11.45800 1.000 47.89000 99 GLU D N 1
ATOM 11776 C CA . GLU D 1 99 ? 54.46800 -50.02600 -10.37100 1.000 42.66000 99 GLU D CA 1
ATOM 11777 C C . GLU D 1 99 ? 54.23200 -51.48100 -10.75600 1.000 52.42000 99 GLU D C 1
ATOM 11778 O O . GLU D 1 99 ? 53.85800 -52.27600 -9.89000 1.000 49.93000 99 GLU D O 1
ATOM 11790 N N . ASN D 1 100 ? 54.41600 -51.85500 -12.01500 1.000 43.81000 100 ASN D N 1
ATOM 11791 C CA . ASN D 1 100 ? 54.14900 -53.22000 -12.44400 1.000 46.82000 100 ASN D CA 1
ATOM 11792 C C . ASN D 1 100 ? 55.02000 -53.55200 -13.65600 1.000 50.95000 100 ASN D C 1
ATOM 11793 O O . ASN D 1 100 ? 54.51300 -53.94600 -14.71000 1.000 43.92000 100 ASN D O 1
ATOM 11804 N N . LYS D 1 101 ? 56.34400 -53.38100 -13.51300 1.000 43.49000 101 LYS D N 1
ATOM 11805 C CA . LYS D 1 101 ? 57.23200 -53.43000 -14.67200 1.000 42.38000 101 LYS D CA 1
ATOM 11806 C C . LYS D 1 101 ? 57.15000 -54.77100 -15.37700 1.000 47.79000 101 LYS D C 1
ATOM 11807 O O . LYS D 1 101 ? 57.09300 -54.83600 -16.60900 1.000 43.71000 101 LYS D O 1
ATOM 11826 N N . GLU D 1 102 ? 57.17300 -55.85900 -14.61100 1.000 49.39000 102 GLU D N 1
ATOM 11827 C CA . GLU D 1 102 ? 57.16000 -57.18700 -15.21200 1.000 48.41000 102 GLU D CA 1
ATOM 11828 C C . GLU D 1 102 ? 55.82700 -57.47700 -15.90000 1.000 44.30000 102 GLU D C 1
ATOM 11829 O O . GLU D 1 102 ? 55.80200 -58.06900 -16.98600 1.000 45.00000 102 GLU D O 1
ATOM 11841 N N . MET D 1 103 ? 54.71000 -57.10900 -15.26300 1.000 43.31000 103 MET D N 1
ATOM 11842 C CA . MET D 1 103 ? 53.39100 -57.30700 -15.86500 1.000 43.56000 103 MET D CA 1
ATOM 11843 C C . MET D 1 103 ? 53.33700 -56.69200 -17.26200 1.000 41.72000 103 MET D C 1
ATOM 11844 O O . MET D 1 103 ? 52.89500 -57.33100 -18.22000 1.000 41.35000 103 MET D O 1
ATOM 11858 N N . ILE D 1 104 ? 53.76900 -55.42700 -17.36900 1.000 38.28000 104 ILE D N 1
ATOM 11859 C CA . ILE D 1 104 ? 53.66000 -54.68200 -18.61700 1.000 41.85000 104 ILE D CA 1
ATOM 11860 C C . ILE D 1 104 ? 54.66800 -55.19400 -19.63200 1.000 38.29000 104 ILE D C 1
ATOM 11861 O O . ILE D 1 104 ? 54.33400 -55.40400 -20.80500 1.000 38.88000 104 ILE D O 1
ATOM 11877 N N . ILE D 1 105 ? 55.92500 -55.38800 -19.20500 1.000 36.24000 105 ILE D N 1
ATOM 11878 C CA . ILE D 1 105 ? 56.92500 -55.89900 -20.13500 1.000 36.66000 105 ILE D CA 1
ATOM 11879 C C . ILE D 1 105 ? 56.46300 -57.22400 -20.70000 1.000 35.18000 105 ILE D C 1
ATOM 11880 O O . ILE D 1 105 ? 56.55300 -57.46900 -21.90700 1.000 36.39000 105 ILE D O 1
ATOM 11896 N N . ASN D 1 106 ? 55.94900 -58.09900 -19.84100 1.000 34.86000 106 ASN D N 1
ATOM 11897 C CA . ASN D 1 106 ? 55.44000 -59.38600 -20.30200 1.000 35.01000 106 ASN D CA 1
ATOM 11898 C C . ASN D 1 106 ? 54.30300 -59.21000 -21.29800 1.000 32.09000 106 ASN D C 1
ATOM 11899 O O . ASN D 1 106 ? 54.24700 -59.89700 -22.32000 1.000 34.91000 106 ASN D O 1
ATOM 11910 N N . TRP D 1 107 ? 53.34600 -58.35300 -20.96900 1.000 33.97000 107 TRP D N 1
ATOM 11911 C CA . TRP D 1 107 ? 52.20600 -58.12400 -21.85100 1.000 35.45000 107 TRP D CA 1
ATOM 11912 C C . TRP D 1 107 ? 52.66200 -57.61100 -23.21400 1.000 32.86000 107 TRP D C 1
ATOM 11913 O O . TRP D 1 107 ? 52.17700 -58.07100 -24.25100 1.000 34.72000 107 TRP D O 1
ATOM 11934 N N . LEU D 1 108 ? 53.61800 -56.67700 -23.23400 1.000 35.28000 108 LEU D N 1
ATOM 11935 C CA . LEU D 1 108 ? 54.10500 -56.16000 -24.51400 1.000 39.68000 108 LEU D CA 1
ATOM 11936 C C . LEU D 1 108 ? 54.83500 -57.23600 -25.31400 1.000 34.52000 108 LEU D C 1
ATOM 11937 O O . LEU D 1 108 ? 54.73200 -57.27600 -26.54800 1.000 34.13000 108 LEU D O 1
ATOM 11953 N N . LYS D 1 109 ? 55.54200 -58.14400 -24.62300 1.000 35.12000 109 LYS D N 1
ATOM 11954 C CA . LYS D 1 109 ? 56.27300 -59.20100 -25.32500 1.000 34.29000 109 LYS D CA 1
ATOM 11955 C C . LYS D 1 109 ? 55.32600 -60.23500 -25.91700 1.000 35.71000 109 LYS D C 1
ATOM 11956 O O . LYS D 1 109 ? 55.55200 -60.74300 -27.02700 1.000 36.84000 109 LYS D O 1
ATOM 11975 N N . ASP D 1 110 ? 54.27200 -60.57300 -25.19300 1.000 35.59000 110 ASP D N 1
ATOM 11976 C CA . ASP D 1 110 ? 53.36900 -61.62400 -25.65100 1.000 36.09000 110 ASP D CA 1
ATOM 11977 C C . ASP D 1 110 ? 52.05500 -61.47500 -24.88500 1.000 38.17000 110 ASP D C 1
ATOM 11978 O O . ASP D 1 110 ? 51.90400 -62.05400 -23.80200 1.000 40.06000 110 ASP D O 1
ATOM 11987 N N . PRO D 1 111 ? 51.09600 -60.69700 -25.39400 1.000 40.15000 111 PRO D N 1
ATOM 11988 C CA . PRO D 1 111 ? 49.84100 -60.46500 -24.65500 1.000 41.08000 111 PRO D CA 1
ATOM 11989 C C . PRO D 1 111 ? 48.87600 -61.64200 -24.71000 1.000 38.45000 111 PRO D C 1
ATOM 11990 O O . PRO D 1 111 ? 47.82500 -61.60700 -24.05100 1.000 42.83000 111 PRO D O 1
ATOM 12001 N N . VAL D 1 112 ? 49.20800 -62.67300 -25.48100 1.000 38.41000 112 VAL D N 1
ATOM 12002 C CA . VAL D 1 112 ? 48.42600 -63.89700 -25.45000 1.000 41.70000 112 VAL D CA 1
ATOM 12003 C C . VAL D 1 112 ? 48.81900 -64.73900 -24.23300 1.000 45.54000 112 VAL D C 1
ATOM 12004 O O . VAL D 1 112 ? 47.97300 -65.28600 -23.52600 1.000 46.43000 112 VAL D O 1
ATOM 12017 N N . LYS D 1 113 ? 50.10800 -64.84100 -23.97400 1.000 44.11000 113 LYS D N 1
ATOM 12018 C CA . LYS D 1 113 ? 50.59900 -65.62300 -22.85500 1.000 48.04000 113 LYS D CA 1
ATOM 12019 C C . LYS D 1 113 ? 50.53500 -64.83700 -21.56600 1.000 44.66000 113 LYS D C 1
ATOM 12020 O O . LYS D 1 113 ? 50.27000 -65.41300 -20.51100 1.000 43.78000 113 LYS D O 1
ATOM 12039 N N . TYR D 1 114 ? 50.68800 -63.52000 -21.63300 1.000 38.66000 114 TYR D N 1
ATOM 12040 C CA . TYR D 1 114 ? 50.76300 -62.66900 -20.45200 1.000 37.98000 114 TYR D CA 1
ATOM 12041 C C . TYR D 1 114 ? 49.70700 -61.56800 -20.50400 1.000 36.29000 114 TYR D C 1
ATOM 12042 O O . TYR D 1 114 ? 50.02700 -60.37500 -20.42500 1.000 39.56000 114 TYR D O 1
ATOM 12060 N N . PRO D 1 115 ? 48.43300 -61.93000 -20.56800 1.000 40.83000 115 PRO D N 1
ATOM 12061 C CA . PRO D 1 115 ? 47.39500 -60.88900 -20.59700 1.000 44.78000 115 PRO D CA 1
ATOM 12062 C C . PRO D 1 115 ? 47.37600 -60.08300 -19.30700 1.000 44.45000 115 PRO D C 1
ATOM 12063 O O . PRO D 1 115 ? 47.80100 -60.54300 -18.25100 1.000 42.10000 115 PRO D O 1
ATOM 12074 N N . LEU D 1 116 ? 46.90000 -58.85200 -19.41900 1.000 38.90000 116 LEU D N 1
ATOM 12075 C CA . LEU D 1 116 ? 46.69000 -58.02200 -18.25100 1.000 42.75000 116 LEU D CA 1
ATOM 12076 C C . LEU D 1 116 ? 45.53900 -58.60500 -17.43000 1.000 48.49000 116 LEU D C 1
ATOM 12077 O O . LEU D 1 116 ? 44.65200 -59.26300 -17.97500 1.000 44.01000 116 LEU D O 1
ATOM 12093 N N . PRO D 1 117 ? 45.55500 -58.42100 -16.11200 1.000 48.18000 117 PRO D N 1
ATOM 12094 C CA . PRO D 1 117 ? 44.40000 -58.84300 -15.30600 1.000 42.95000 117 PRO D CA 1
ATOM 12095 C C . PRO D 1 117 ? 43.15000 -58.09900 -15.74800 1.000 47.45000 117 PRO D C 1
ATOM 12096 O O . PRO D 1 117 ? 43.14800 -56.87400 -15.88600 1.000 48.32000 117 PRO D O 1
ATOM 12107 N N . THR D 1 118 ? 42.08300 -58.84800 -15.98300 1.000 44.78000 118 THR D N 1
ATOM 12108 C CA . THR D 1 118 ? 40.76400 -58.30200 -16.28000 1.000 53.81000 118 THR D CA 1
ATOM 12109 C C . THR D 1 118 ? 40.66400 -57.60400 -17.63000 1.000 61.63000 118 THR D C 1
ATOM 12110 O O . THR D 1 118 ? 39.72400 -56.82100 -17.82700 1.000 57.89000 118 THR D O 1
ATOM 12121 N N . GLN D 1 119 ? 41.64000 -57.77300 -18.51800 1.000 53.83000 119 GLN D N 1
ATOM 12122 C CA . GLN D 1 119 ? 41.48600 -57.27800 -19.87600 1.000 57.16000 119 GLN D CA 1
ATOM 12123 C C . GLN D 1 119 ? 40.51900 -58.19400 -20.61500 1.000 55.11000 119 GLN D C 1
ATOM 12124 O O . GLN D 1 119 ? 40.14000 -59.25100 -20.11500 1.000 48.35000 119 GLN D O 1
ATOM 12138 N N . GLU D 1 120 ? 40.12800 -57.80000 -21.82300 1.000 49.48000 120 GLU D N 1
ATOM 12139 C CA . GLU D 1 120 ? 39.24400 -58.65100 -22.61900 1.000 41.90000 120 GLU D CA 1
ATOM 12140 C C . GLU D 1 120 ? 39.88500 -60.00000 -22.89200 1.000 44.52000 120 GLU D C 1
ATOM 12141 O O . GLU D 1 120 ? 41.09300 -60.10200 -23.11000 1.000 45.06000 120 GLU D O 1
ATOM 12153 N N . ASP D 1 121 ? 39.06800 -61.05100 -22.84900 1.000 40.03000 121 ASP D N 1
ATOM 12154 C CA . ASP D 1 121 ? 39.57300 -62.37000 -23.18500 1.000 46.51000 121 ASP D CA 1
ATOM 12155 C C . ASP D 1 121 ? 40.19700 -62.32400 -24.57900 1.000 54.55000 121 ASP D C 1
ATOM 12156 O O . ASP D 1 121 ? 39.54600 -61.93400 -25.55000 1.000 44.39000 121 ASP D O 1
ATOM 12165 N N . ILE D 1 122 ? 41.46000 -62.74100 -24.68500 1.000 52.90000 122 ILE D N 1
ATOM 12166 C CA . ILE D 1 122 ? 42.17200 -62.59700 -25.94500 1.000 51.10000 122 ILE D CA 1
ATOM 12167 C C . ILE D 1 122 ? 41.63700 -63.54700 -26.99600 1.000 52.24000 122 ILE D C 1
ATOM 12168 O O . ILE D 1 122 ? 41.81900 -63.29900 -28.19300 1.000 47.55000 122 ILE D O 1
ATOM 12184 N N . LYS D 1 123 ? 40.97000 -64.63200 -26.58800 1.000 46.88000 123 LYS D N 1
ATOM 12185 C CA . LYS D 1 123 ? 40.32300 -65.48700 -27.57700 1.000 48.37000 123 LYS D CA 1
ATOM 12186 C C . LYS D 1 123 ? 39.08100 -64.82500 -28.15600 1.000 42.81000 123 LYS D C 1
ATOM 12187 O O . LYS D 1 123 ? 38.79500 -65.00400 -29.34900 1.000 46.11000 123 LYS D O 1
ATOM 12206 N N . GLU D 1 124 ? 38.34300 -64.06500 -27.33900 1.000 40.96000 124 GLU D N 1
ATOM 12207 C CA . GLU D 1 124 ? 37.18100 -63.34200 -27.83700 1.000 46.18000 124 GLU D CA 1
ATOM 12208 C C . GLU D 1 124 ? 37.61000 -62.18000 -28.73000 1.000 40.15000 124 GLU D C 1
ATOM 12209 O O . GLU D 1 124 ? 37.01700 -61.93300 -29.78200 1.000 36.61000 124 GLU D O 1
ATOM 12221 N N . PHE D 1 125 ? 38.58200 -61.39700 -28.26100 1.000 38.33000 125 PHE D N 1
ATOM 12222 C CA . PHE D 1 125 ? 39.16500 -60.33300 -29.07200 1.000 38.02000 125 PHE D CA 1
ATOM 12223 C C . PHE D 1 125 ? 39.59400 -60.87500 -30.42700 1.000 31.63000 125 PHE D C 1
ATOM 12224 O O . PHE D 1 125 ? 39.13500 -60.40800 -31.47800 1.000 31.90000 125 PHE D O 1
ATOM 12241 N N . GLU D 1 126 ? 40.41900 -61.92000 -30.41700 1.000 34.68000 126 GLU D N 1
ATOM 12242 C CA . GLU D 1 126 ? 40.86500 -62.48800 -31.67700 1.000 38.30000 126 GLU D CA 1
ATOM 12243 C C . GLU D 1 126 ? 39.68300 -62.92000 -32.53100 1.000 41.78000 126 GLU D C 1
ATOM 12244 O O . GLU D 1 126 ? 39.74800 -62.86600 -33.76400 1.000 36.98000 126 GLU D O 1
ATOM 12256 N N . LYS D 1 127 ? 38.59700 -63.36000 -31.90700 1.000 42.75000 127 LYS D N 1
ATOM 12257 C CA . LYS D 1 127 ? 37.48300 -63.87900 -32.69200 1.000 36.38000 127 LYS D CA 1
ATOM 12258 C C . LYS D 1 127 ? 36.75600 -62.76100 -33.43200 1.000 30.81000 127 LYS D C 1
ATOM 12259 O O . LYS D 1 127 ? 36.41600 -62.91700 -34.60700 1.000 34.77000 127 LYS D O 1
ATOM 12278 N N . ARG D 1 128 ? 36.51700 -61.62600 -32.77700 1.000 31.90000 128 ARG D N 1
ATOM 12279 C CA . ARG D 1 128 ? 35.80400 -60.55400 -33.46500 1.000 34.09000 128 ARG D CA 1
ATOM 12280 C C . ARG D 1 128 ? 36.66500 -59.88000 -34.54100 1.000 37.13000 128 ARG D C 1
ATOM 12281 O O . ARG D 1 128 ? 36.15600 -59.57000 -35.62300 1.000 31.61000 128 ARG D O 1
ATOM 12302 N N . ILE D 1 129 ? 37.95700 -59.63500 -34.25500 1.000 36.11000 129 ILE D N 1
ATOM 12303 C CA . ILE D 1 129 ? 38.91700 -59.16800 -35.26300 1.000 35.47000 129 ILE D CA 1
ATOM 12304 C C . ILE D 1 129 ? 38.91400 -60.10400 -36.46500 1.000 31.05000 129 ILE D C 1
ATOM 12305 O O . ILE D 1 129 ? 38.95100 -59.67200 -37.62700 1.000 31.07000 129 ILE D O 1
ATOM 12321 N N . LYS D 1 130 ? 38.99200 -61.40800 -36.19400 1.000 34.46000 130 LYS D N 1
ATOM 12322 C CA . LYS D 1 130 ? 39.10900 -62.37700 -37.27700 1.000 35.17000 130 LYS D CA 1
ATOM 12323 C C . LYS D 1 130 ? 37.86900 -62.33700 -38.16200 1.000 39.24000 130 LYS D C 1
ATOM 12324 O O . LYS D 1 130 ? 37.97900 -62.30400 -39.39900 1.000 34.84000 130 LYS D O 1
ATOM 12343 N N . GLU D 1 131 ? 36.68300 -62.28500 -37.55300 1.000 36.88000 131 GLU D N 1
ATOM 12344 C CA . GLU D 1 131 ? 35.46500 -62.22300 -38.35300 1.000 36.19000 131 GLU D CA 1
ATOM 12345 C C . GLU D 1 131 ? 35.42400 -60.94200 -39.16900 1.000 32.39000 131 GLU D C 1
ATOM 12346 O O . GLU D 1 131 ? 35.01000 -60.94800 -40.33400 1.000 32.25000 131 GLU D O 1
ATOM 12358 N N . PHE D 1 132 ? 35.82100 -59.82300 -38.56900 1.000 31.75000 132 PHE D N 1
ATOM 12359 C CA . PHE D 1 132 ? 35.91400 -58.59200 -39.34700 1.000 36.04000 132 PHE D CA 1
ATOM 12360 C C . PHE D 1 132 ? 36.82600 -58.79100 -40.55100 1.000 28.21000 132 PHE D C 1
ATOM 12361 O O . PHE D 1 132 ? 36.48200 -58.42800 -41.67600 1.000 32.06000 132 PHE D O 1
ATOM 12378 N N . LEU D 1 133 ? 37.99200 -59.39200 -40.33600 1.000 30.22000 133 LEU D N 1
ATOM 12379 C CA . LEU D 1 133 ? 38.94500 -59.56700 -41.42700 1.000 34.87000 133 LEU D CA 1
ATOM 12380 C C . LEU D 1 133 ? 38.36900 -60.45600 -42.52500 1.000 39.84000 133 LEU D C 1
ATOM 12381 O O . LEU D 1 133 ? 38.49100 -60.14400 -43.71500 1.000 35.47000 133 LEU D O 1
ATOM 12397 N N . GLU D 1 134 ? 37.70900 -61.55100 -42.14800 1.000 39.00000 134 GLU D N 1
ATOM 12398 C CA . GLU D 1 134 ? 37.05700 -62.40100 -43.14500 1.000 38.85000 134 GLU D CA 1
ATOM 12399 C C . GLU D 1 134 ? 36.07100 -61.60900 -43.99400 1.000 35.22000 134 GLU D C 1
ATOM 12400 O O . GLU D 1 134 ? 36.04100 -61.74600 -45.22100 1.000 43.56000 134 GLU D O 1
ATOM 12412 N N . ASP D 1 135 ? 35.24300 -60.78000 -43.35100 1.000 33.15000 135 ASP D N 1
ATOM 12413 C CA . ASP D 1 135 ? 34.27800 -59.97000 -44.08700 1.000 35.99000 135 ASP D CA 1
ATOM 12414 C C . ASP D 1 135 ? 34.98200 -59.00400 -45.03900 1.000 40.55000 135 ASP D C 1
ATOM 12415 O O . ASP D 1 135 ? 34.48300 -58.71500 -46.13000 1.000 37.77000 135 ASP D O 1
ATOM 12424 N N . LEU D 1 136 ? 36.12600 -58.45000 -44.62300 1.000 37.00000 136 LEU D N 1
ATOM 12425 C CA . LEU D 1 136 ? 36.84400 -57.54600 -45.52000 1.000 39.39000 136 LEU D CA 1
ATOM 12426 C C . LEU D 1 136 ? 37.25300 -58.25000 -46.80400 1.000 32.58000 136 LEU D C 1
ATOM 12427 O O . LEU D 1 136 ? 37.19400 -57.66200 -47.88400 1.000 35.40000 136 LEU D O 1
ATOM 12443 N N . LYS D 1 137 ? 37.68500 -59.51000 -46.69600 1.000 34.17000 137 LYS D N 1
ATOM 12444 C CA . LYS D 1 137 ? 38.08700 -60.26600 -47.87600 1.000 36.85000 137 LYS D CA 1
ATOM 12445 C C . LYS D 1 137 ? 36.97900 -60.30900 -48.91400 1.000 42.94000 137 LYS D C 1
ATOM 12446 O O . LYS D 1 137 ? 37.24500 -60.22200 -50.11500 1.000 45.53000 137 LYS D O 1
ATOM 12465 N N . SER D 1 138 ? 35.72700 -60.42200 -48.46200 1.000 40.93000 138 SER D N 1
ATOM 12466 C CA . SER D 1 138 ? 34.58200 -60.63000 -49.33000 1.000 39.92000 138 SER D CA 1
ATOM 12467 C C . SER D 1 138 ? 33.95200 -59.34300 -49.82300 1.000 44.45000 138 SER D C 1
ATOM 12468 O O . SER D 1 138 ? 33.03100 -59.41400 -50.63100 1.000 40.22000 138 SER D O 1
ATOM 12476 N N . ARG D 1 139 ? 34.37900 -58.18000 -49.33300 1.000 41.91000 139 ARG D N 1
ATOM 12477 C CA . ARG D 1 139 ? 33.75000 -56.93200 -49.74300 1.000 34.12000 139 ARG D CA 1
ATOM 12478 C C . ARG D 1 139 ? 33.99300 -56.66500 -51.22100 1.000 36.72000 139 ARG D C 1
ATOM 12479 O O . ARG D 1 139 ? 34.98100 -57.11100 -51.79000 1.000 36.29000 139 ARG D O 1
ATOM 12500 N N . LYS D 1 140 ? 33.09500 -55.90700 -51.83800 1.000 39.16000 140 LYS D N 1
ATOM 12501 C CA . LYS D 1 140 ? 33.17100 -55.66000 -53.27000 1.000 41.48000 140 LYS D CA 1
ATOM 12502 C C . LYS D 1 140 ? 34.05100 -54.47700 -53.62600 1.000 41.87000 140 LYS D C 1
ATOM 12503 O O . LYS D 1 140 ? 34.50600 -54.40000 -54.76300 1.000 36.77000 140 LYS D O 1
ATOM 12522 N N . GLU D 1 141 ? 34.27000 -53.54100 -52.71000 1.000 31.65000 141 GLU D N 1
ATOM 12523 C CA . GLU D 1 141 ? 35.09100 -52.37800 -53.00500 1.000 32.80000 141 GLU D CA 1
ATOM 12524 C C . GLU D 1 141 ? 36.52900 -52.80800 -53.31700 1.000 33.70000 141 GLU D C 1
ATOM 12525 O O . GLU D 1 141 ? 37.02500 -53.81100 -52.80100 1.000 31.34000 141 GLU D O 1
ATOM 12537 N N . LYS D 1 142 ? 37.18400 -52.05100 -54.19200 1.000 34.36000 142 LYS D N 1
ATOM 12538 C CA . LYS D 1 142 ? 38.57200 -52.32200 -54.55400 1.000 37.51000 142 LYS D CA 1
ATOM 12539 C C . LYS D 1 142 ? 39.52300 -51.56400 -53.66300 1.000 31.91000 142 LYS D C 1
ATOM 12540 O O . LYS D 1 142 ? 40.64900 -52.02100 -53.44400 1.000 32.41000 142 LYS D O 1
ATOM 12559 N N . VAL D 1 143 ? 39.07700 -50.41700 -53.14500 1.000 31.31000 143 VAL D N 1
ATOM 12560 C CA . VAL D 1 143 ? 39.86300 -49.56800 -52.25400 1.000 33.05000 143 VAL D CA 1
ATOM 12561 C C . VAL D 1 143 ? 38.97600 -49.18000 -51.08400 1.000 32.77000 143 VAL D C 1
ATOM 12562 O O . VAL D 1 143 ? 37.88000 -48.65100 -51.28400 1.000 29.56000 143 VAL D O 1
ATOM 12575 N N . LEU D 1 144 ? 39.43600 -49.44600 -49.86800 1.000 28.31000 144 LEU D N 1
ATOM 12576 C CA . LEU D 1 144 ? 38.70500 -49.00100 -48.69000 1.000 30.19000 144 LEU D CA 1
ATOM 12577 C C . LEU D 1 144 ? 39.65500 -48.61900 -47.56900 1.000 30.27000 144 LEU D C 1
ATOM 12578 O O . LEU D 1 144 ? 40.85200 -48.91500 -47.60500 1.000 26.81000 144 LEU D O 1
ATOM 12594 N N . ALA D 1 145 ? 39.10300 -47.90500 -46.59100 1.000 23.25000 145 ALA D N 1
ATOM 12595 C CA . ALA D 1 145 ? 39.83500 -47.47000 -45.41500 1.000 22.57000 145 ALA D CA 1
ATOM 12596 C C . ALA D 1 145 ? 39.10300 -47.91900 -44.16300 1.000 33.31000 145 ALA D C 1
ATOM 12597 O O . ALA D 1 145 ? 37.86400 -47.93100 -44.11100 1.000 27.11000 145 ALA D O 1
ATOM 12604 N N . VAL D 1 146 ? 39.88900 -48.27100 -43.16100 1.000 25.20000 146 VAL D N 1
ATOM 12605 C CA . VAL D 1 146 ? 39.42800 -48.75600 -41.87100 1.000 20.15000 146 VAL D CA 1
ATOM 12606 C C . VAL D 1 146 ? 40.05000 -47.88600 -40.78600 1.000 26.86000 146 VAL D C 1
ATOM 12607 O O . VAL D 1 146 ? 41.29700 -47.86700 -40.61400 1.000 24.07000 146 VAL D O 1
ATOM 12620 N N . VAL D 1 147 ? 39.21100 -47.12900 -40.09000 1.000 20.73000 147 VAL D N 1
ATOM 12621 C CA . VAL D 1 147 ? 39.63700 -46.31200 -38.95900 1.000 21.86000 147 VAL D CA 1
ATOM 12622 C C . VAL D 1 147 ? 39.40600 -47.09600 -37.66600 1.000 29.70000 147 VAL D C 1
ATOM 12623 O O . VAL D 1 147 ? 38.27200 -47.47500 -37.31500 1.000 22.41000 147 VAL D O 1
ATOM 12636 N N . GLY D 1 148 ? 40.49900 -47.37800 -36.98200 1.000 24.21000 148 GLY D N 1
ATOM 12637 C CA . GLY D 1 148 ? 40.45100 -48.11300 -35.74900 1.000 25.76000 148 GLY D CA 1
ATOM 12638 C C . GLY D 1 148 ? 41.44900 -47.67500 -34.71000 1.000 21.86000 148 GLY D C 1
ATOM 12639 O O . GLY D 1 148 ? 41.97500 -46.57300 -34.73500 1.000 25.72000 148 GLY D O 1
ATOM 12643 N N . HIS D 1 149 ? 41.67800 -48.55800 -33.77000 1.000 22.82000 149 HIS D N 1
ATOM 12644 C CA . HIS D 1 149 ? 42.45100 -48.33400 -32.57100 1.000 24.47000 149 HIS D CA 1
ATOM 12645 C C . HIS D 1 149 ? 43.74500 -49.13900 -32.67200 1.000 22.18000 149 HIS D C 1
ATOM 12646 O O . HIS D 1 149 ? 43.86100 -50.08900 -33.46200 1.000 25.86000 149 HIS D O 1
ATOM 12660 N N . GLY D 1 150 ? 44.72000 -48.74200 -31.87900 1.000 30.17000 150 GLY D N 1
ATOM 12661 C CA . GLY D 1 150 ? 45.94400 -49.51800 -31.81100 1.000 24.68000 150 GLY D CA 1
ATOM 12662 C C . GLY D 1 150 ? 45.76600 -51.01800 -31.70200 1.000 28.98000 150 GLY D C 1
ATOM 12663 O O . GLY D 1 150 ? 46.24200 -51.77800 -32.55200 1.000 26.83000 150 GLY D O 1
ATOM 12667 N N . GLY D 1 151 ? 45.05200 -51.46000 -30.66900 1.000 29.71000 151 GLY D N 1
ATOM 12668 C CA . GLY D 1 151 ? 44.88200 -52.88400 -30.46300 1.000 24.20000 151 GLY D CA 1
ATOM 12669 C C . GLY D 1 151 ? 44.27600 -53.59600 -31.65100 1.000 29.15000 151 GLY D C 1
ATOM 12670 O O . GLY D 1 151 ? 44.79800 -54.61300 -32.11700 1.000 32.17000 151 GLY D O 1
ATOM 12674 N N . THR D 1 152 ? 43.17100 -53.06500 -32.16900 1.000 24.35000 152 THR D N 1
ATOM 12675 C CA . THR D 1 152 ? 42.44200 -53.76500 -33.20800 1.000 29.38000 152 THR D CA 1
ATOM 12676 C C . THR D 1 152 ? 43.16400 -53.67700 -34.53600 1.000 24.27000 152 THR D C 1
ATOM 12677 O O . THR D 1 152 ? 43.20500 -54.65200 -35.28500 1.000 27.80000 152 THR D O 1
ATOM 12688 N N . LEU D 1 153 ? 43.76900 -52.53700 -34.84400 1.000 23.40000 153 LEU D N 1
ATOM 12689 C CA . LEU D 1 153 ? 44.48800 -52.48300 -36.11300 1.000 22.72000 153 LEU D CA 1
ATOM 12690 C C . LEU D 1 153 ? 45.76500 -53.31500 -36.05000 1.000 22.90000 153 LEU D C 1
ATOM 12691 O O . LEU D 1 153 ? 46.09500 -54.02200 -37.01200 1.000 25.18000 153 LEU D O 1
ATOM 12707 N N . HIS D 1 154 ? 46.49900 -53.27400 -34.92500 1.000 27.19000 154 HIS D N 1
ATOM 12708 C CA . HIS D 1 154 ? 47.68300 -54.13500 -34.84900 1.000 26.54000 154 HIS D CA 1
ATOM 12709 C C . HIS D 1 154 ? 47.26300 -55.58200 -34.94600 1.000 28.72000 154 HIS D C 1
ATOM 12710 O O . HIS D 1 154 ? 47.91000 -56.39200 -35.62700 1.000 28.16000 154 HIS D O 1
ATOM 12724 N N . GLY D 1 155 ? 46.17600 -55.93200 -34.25100 1.000 29.07000 155 GLY D N 1
ATOM 12725 C CA . GLY D 1 155 ? 45.68600 -57.30300 -34.29700 1.000 23.76000 155 GLY D CA 1
ATOM 12726 C C . GLY D 1 155 ? 45.32700 -57.74600 -35.69700 1.000 26.76000 155 GLY D C 1
ATOM 12727 O O . GLY D 1 155 ? 45.65500 -58.85700 -36.10900 1.000 27.58000 155 GLY D O 1
ATOM 12731 N N . LEU D 1 156 ? 44.58400 -56.90900 -36.42800 1.000 27.69000 156 LEU D N 1
ATOM 12732 C CA . LEU D 1 156 ? 44.22000 -57.24300 -37.80300 1.000 26.96000 156 LEU D CA 1
ATOM 12733 C C . LEU D 1 156 ? 45.44900 -57.50000 -38.66100 1.000 27.22000 156 LEU D C 1
ATOM 12734 O O . LEU D 1 156 ? 45.48800 -58.45300 -39.46000 1.000 29.34000 156 LEU D O 1
ATOM 12750 N N . LEU D 1 157 ? 46.45900 -56.63300 -38.52500 1.000 28.89000 157 LEU D N 1
ATOM 12751 C CA . LEU D 1 157 ? 47.70700 -56.84700 -39.25200 1.000 26.02000 157 LEU D CA 1
ATOM 12752 C C . LEU D 1 157 ? 48.31700 -58.19100 -38.90900 1.000 25.15000 157 LEU D C 1
ATOM 12753 O O . LEU D 1 157 ? 48.77400 -58.91700 -39.79600 1.000 28.94000 157 LEU D O 1
ATOM 12769 N N . CYS D 1 158 ? 48.41100 -58.50700 -37.60700 1.000 25.83000 158 CYS D N 1
ATOM 12770 C CA . CYS D 1 158 ? 49.02200 -59.76500 -37.19900 1.000 28.98000 158 CYS D CA 1
ATOM 12771 C C . CYS D 1 158 ? 48.28400 -60.94400 -37.79900 1.000 31.81000 158 CYS D C 1
ATOM 12772 O O . CYS D 1 158 ? 48.91500 -61.90300 -38.28200 1.000 32.16000 158 CYS D O 1
ATOM 12780 N N . LEU D 1 159 ? 46.94200 -60.90900 -37.76400 1.000 28.47000 159 LEU D N 1
ATOM 12781 C CA . LEU D 1 159 ? 46.18200 -62.01500 -38.31900 1.000 25.71000 159 LEU D CA 1
ATOM 12782 C C . LEU D 1 159 ? 46.35800 -62.08000 -39.82700 1.000 30.74000 159 LEU D C 1
ATOM 12783 O O . LEU D 1 159 ? 46.52600 -63.15900 -40.39800 1.000 28.85000 159 LEU D O 1
ATOM 12799 N N . ALA D 1 160 ? 46.33400 -60.93100 -40.48300 1.000 30.70000 160 ALA D N 1
ATOM 12800 C CA . ALA D 1 160 ? 46.40000 -60.90800 -41.93800 1.000 32.14000 160 ALA D CA 1
ATOM 12801 C C . ALA D 1 160 ? 47.71200 -61.49900 -42.42600 1.000 30.67000 160 ALA D C 1
ATOM 12802 O O . ALA D 1 160 ? 47.75200 -62.17400 -43.45700 1.000 35.42000 160 ALA D O 1
ATOM 12809 N N . LEU D 1 161 ? 48.80800 -61.22300 -41.71800 1.000 30.74000 161 LEU D N 1
ATOM 12810 C CA . LEU D 1 161 ? 50.10800 -61.74800 -42.10500 1.000 33.39000 161 LEU D CA 1
ATOM 12811 C C . LEU D 1 161 ? 50.39800 -63.11800 -41.50500 1.000 34.69000 161 LEU D C 1
ATOM 12812 O O . LEU D 1 161 ? 51.41700 -63.72600 -41.84800 1.000 32.90000 161 LEU D O 1
ATOM 12828 N N . GLY D 1 162 ? 49.55600 -63.60800 -40.60200 1.000 35.70000 162 GLY D N 1
ATOM 12829 C CA . GLY D 1 162 ? 49.75100 -64.94200 -40.06500 1.000 33.48000 162 GLY D CA 1
ATOM 12830 C C . GLY D 1 162 ? 50.81700 -65.05700 -39.01200 1.000 36.05000 162 GLY D C 1
ATOM 12831 O O . GLY D 1 162 ? 51.42500 -66.12100 -38.85800 1.000 35.97000 162 GLY D O 1
ATOM 12835 N N . ILE D 1 163 ? 51.08300 -63.98200 -38.28200 1.000 33.04000 163 ILE D N 1
ATOM 12836 C CA . ILE D 1 163 ? 52.15200 -64.01000 -37.28300 1.000 33.53000 163 ILE D CA 1
ATOM 12837 C C . ILE D 1 163 ? 51.65500 -64.11000 -35.83700 1.000 36.69000 163 ILE D C 1
ATOM 12838 O O . ILE D 1 163 ? 52.49200 -64.21500 -34.92100 1.000 35.61000 163 ILE D O 1
ATOM 12854 N N . GLY D 1 164 ? 50.35800 -64.05800 -35.60700 1.000 35.89000 164 GLY D N 1
ATOM 12855 C CA . GLY D 1 164 ? 49.79900 -64.27700 -34.28100 1.000 35.91000 164 GLY D CA 1
ATOM 12856 C C . GLY D 1 164 ? 49.65700 -62.98000 -33.50900 1.000 38.11000 164 GLY D C 1
ATOM 12857 O O . GLY D 1 164 ? 50.41600 -62.02700 -33.65100 1.000 33.89000 164 GLY D O 1
ATOM 12861 N N . LEU D 1 165 ? 48.64500 -62.95500 -32.63900 1.000 34.05000 165 LEU D N 1
ATOM 12862 C CA . LEU D 1 165 ? 48.49800 -61.81600 -31.73600 1.000 33.60000 165 LEU D CA 1
ATOM 12863 C C . LEU D 1 165 ? 49.62100 -61.71700 -30.71500 1.000 30.50000 165 LEU D C 1
ATOM 12864 O O . LEU D 1 165 ? 49.72800 -60.68600 -30.03000 1.000 33.00000 165 LEU D O 1
ATOM 12880 N N . GLU D 1 166 ? 50.45800 -62.75300 -30.59100 1.000 32.27000 166 GLU D N 1
ATOM 12881 C CA . GLU D 1 166 ? 51.65600 -62.63600 -29.77800 1.000 35.49000 166 GLU D CA 1
ATOM 12882 C C . GLU D 1 166 ? 52.49900 -61.42900 -30.17900 1.000 31.48000 166 GLU D C 1
ATOM 12883 O O . GLU D 1 166 ? 53.24100 -60.88700 -29.35300 1.000 30.85000 166 GLU D O 1
ATOM 12895 N N . LYS D 1 167 ? 52.37800 -60.97200 -31.43600 1.000 32.31000 167 LYS D N 1
ATOM 12896 C CA . LYS D 1 167 ? 53.25000 -59.92700 -31.97100 1.000 30.53000 167 LYS D CA 1
ATOM 12897 C C . LYS D 1 167 ? 52.58100 -58.55500 -32.02000 1.000 37.23000 167 LYS D C 1
ATOM 12898 O O . LYS D 1 167 ? 53.15200 -57.61300 -32.57600 1.000 30.34000 167 LYS D O 1
ATOM 12917 N N . MET D 1 168 ? 51.39700 -58.40700 -31.43500 1.000 25.22000 168 MET D N 1
ATOM 12918 C CA . MET D 1 168 ? 50.58900 -57.22100 -31.71400 1.000 28.70000 168 MET D CA 1
ATOM 12919 C C . MET D 1 168 ? 51.17600 -55.96500 -31.11000 1.000 21.81000 168 MET D C 1
ATOM 12920 O O . MET D 1 168 ? 50.91400 -54.86700 -31.60000 1.000 29.53000 168 MET D O 1
ATOM 12934 N N . TRP D 1 169 ? 52.02200 -56.07700 -30.09500 1.000 26.61000 169 TRP D N 1
ATOM 12935 C CA . TRP D 1 169 ? 52.72700 -54.90800 -29.59800 1.000 25.88000 169 TRP D CA 1
ATOM 12936 C C . TRP D 1 169 ? 54.18900 -54.87300 -30.04200 1.000 29.68000 169 TRP D C 1
ATOM 12937 O O . TRP D 1 169 ? 54.98100 -54.13000 -29.46200 1.000 31.75000 169 TRP D O 1
ATOM 12958 N N . HIS D 1 170 ? 54.55200 -55.64200 -31.05800 1.000 31.08000 170 HIS D N 1
ATOM 12959 C CA . HIS D 1 170 ? 55.84100 -55.48500 -31.71400 1.000 34.79000 170 HIS D CA 1
ATOM 12960 C C . HIS D 1 170 ? 55.83000 -54.42100 -32.81600 1.000 36.30000 170 HIS D C 1
ATOM 12961 O O . HIS D 1 170 ? 56.87300 -54.17700 -33.43900 1.000 29.75000 170 HIS D O 1
ATOM 12975 N N . ILE D 1 171 ? 54.67700 -53.82300 -33.10300 1.000 31.29000 171 ILE D N 1
ATOM 12976 C CA . ILE D 1 171 ? 54.56700 -52.79200 -34.12900 1.000 28.78000 171 ILE D CA 1
ATOM 12977 C C . ILE D 1 171 ? 53.85200 -51.58200 -33.53400 1.000 32.75000 171 ILE D C 1
ATOM 12978 O O . ILE D 1 171 ? 53.13600 -51.67000 -32.53200 1.000 31.95000 171 ILE D O 1
ATOM 12994 N N . HIS D 1 172 ? 54.03400 -50.44200 -34.19700 1.000 27.15000 172 HIS D N 1
ATOM 12995 C CA . HIS D 1 172 ? 53.46100 -49.19500 -33.74400 1.000 31.07000 172 HIS D CA 1
ATOM 12996 C C . HIS D 1 172 ? 52.67700 -48.47900 -34.84100 1.000 25.08000 172 HIS D C 1
ATOM 12997 O O . HIS D 1 172 ? 52.97700 -48.57200 -36.04200 1.000 26.00000 172 HIS D O 1
ATOM 13011 N N . MET D 1 173 ? 51.66900 -47.73900 -34.41000 1.000 27.43000 173 MET D N 1
ATOM 13012 C CA . MET D 1 173 ? 50.97200 -46.81100 -35.28400 1.000 27.64000 173 MET D CA 1
ATOM 13013 C C . MET D 1 173 ? 50.73500 -45.53900 -34.51300 1.000 25.10000 173 MET D C 1
ATOM 13014 O O . MET D 1 173 ? 50.20200 -45.59800 -33.39700 1.000 25.84000 173 MET D O 1
ATOM 13028 N N . ASP D 1 174 ? 51.14800 -44.39600 -35.08900 1.000 20.27000 174 ASP D N 1
ATOM 13029 C CA . ASP D 1 174 ? 50.83100 -43.09900 -34.51000 1.000 22.05000 174 ASP D CA 1
ATOM 13030 C C . ASP D 1 174 ? 49.38300 -42.71500 -34.81900 1.000 20.72000 174 ASP D C 1
ATOM 13031 O O . ASP D 1 174 ? 48.73400 -43.36500 -35.62100 1.000 20.46000 174 ASP D O 1
ATOM 13040 N N . ASN D 1 175 ? 48.93100 -41.60000 -34.22500 1.000 21.89000 175 ASN D N 1
ATOM 13041 C CA . ASN D 1 175 ? 47.60900 -41.05800 -34.53300 1.000 24.26000 175 ASN D CA 1
ATOM 13042 C C . ASN D 1 175 ? 47.52800 -40.58900 -35.98500 1.000 27.67000 175 ASN D C 1
ATOM 13043 O O . ASN D 1 175 ? 48.35900 -39.78900 -36.45600 1.000 24.54000 175 ASN D O 1
ATOM 13054 N N . THR D 1 176 ? 46.49800 -41.07400 -36.68100 1.000 23.22000 176 THR D N 1
ATOM 13055 C CA . THR D 1 176 ? 46.30400 -40.98000 -38.13900 1.000 20.86000 176 THR D CA 1
ATOM 13056 C C . THR D 1 176 ? 47.43200 -41.61900 -38.96100 1.000 26.76000 176 THR D C 1
ATOM 13057 O O . THR D 1 176 ? 47.52100 -41.39300 -40.19600 1.000 23.16000 176 THR D O 1
ATOM 13068 N N . GLY D 1 177 ? 48.20900 -42.51100 -38.35000 1.000 23.60000 177 GLY D N 1
ATOM 13069 C CA . GLY D 1 177 ? 49.15200 -43.31100 -39.11700 1.000 24.24000 177 GLY D CA 1
ATOM 13070 C C . GLY D 1 177 ? 48.43900 -44.29800 -40.03200 1.000 24.46000 177 GLY D C 1
ATOM 13071 O O . GLY D 1 177 ? 47.54400 -45.03500 -39.58900 1.000 23.20000 177 GLY D O 1
ATOM 13075 N N . ILE D 1 178 ? 48.87700 -44.37800 -41.29800 1.000 22.87000 178 ILE D N 1
ATOM 13076 C CA . ILE D 1 178 ? 48.24600 -45.20500 -42.31000 1.000 18.86000 178 ILE D CA 1
ATOM 13077 C C . ILE D 1 178 ? 49.12600 -46.41500 -42.59700 1.000 26.58000 178 ILE D C 1
ATOM 13078 O O . ILE D 1 178 ? 50.35200 -46.30000 -42.73500 1.000 25.83000 178 ILE D O 1
ATOM 13094 N N . SER D 1 179 ? 48.51700 -47.57900 -42.70000 1.000 21.24000 179 SER D N 1
ATOM 13095 C CA . SER D 1 179 ? 49.20900 -48.80100 -43.07300 1.000 21.79000 179 SER D CA 1
ATOM 13096 C C . SER D 1 179 ? 48.39900 -49.45300 -44.17500 1.000 28.60000 179 SER D C 1
ATOM 13097 O O . SER D 1 179 ? 47.20800 -49.77300 -43.98000 1.000 27.44000 179 SER D O 1
ATOM 13105 N N . LEU D 1 180 ? 49.02100 -49.62800 -45.33200 1.000 23.45000 180 LEU D N 1
ATOM 13106 C CA . LEU D 1 180 ? 48.37400 -50.24400 -46.48000 1.000 22.65000 180 LEU D CA 1
ATOM 13107 C C . LEU D 1 180 ? 48.61400 -51.74800 -46.50700 1.000 30.11000 180 LEU D C 1
ATOM 13108 O O . LEU D 1 180 ? 49.76800 -52.22800 -46.55100 1.000 25.74000 180 LEU D O 1
ATOM 13124 N N . LEU D 1 181 ? 47.49600 -52.48300 -46.50600 1.000 24.16000 181 LEU D N 1
ATOM 13125 C CA . LEU D 1 181 ? 47.41900 -53.92700 -46.60500 1.000 23.83000 181 LEU D CA 1
ATOM 13126 C C . LEU D 1 181 ? 46.72200 -54.27700 -47.90100 1.000 26.96000 181 LEU D C 1
ATOM 13127 O O . LEU D 1 181 ? 45.61600 -53.78100 -48.17400 1.000 31.72000 181 LEU D O 1
ATOM 13143 N N . GLU D 1 182 ? 47.36300 -55.10400 -48.71000 1.000 28.67000 182 GLU D N 1
ATOM 13144 C CA . GLU D 1 182 ? 46.78700 -55.51000 -49.97700 1.000 27.13000 182 GLU D CA 1
ATOM 13145 C C . GLU D 1 182 ? 46.38100 -56.96400 -49.86300 1.000 27.52000 182 GLU D C 1
ATOM 13146 O O . GLU D 1 182 ? 47.06900 -57.75700 -49.19800 1.000 31.91000 182 GLU D O 1
ATOM 13158 N N . TYR D 1 183 ? 45.27000 -57.29400 -50.52300 1.000 32.18000 183 TYR D N 1
ATOM 13159 C CA . TYR D 1 183 ? 44.70300 -58.63400 -50.56400 1.000 32.12000 183 TYR D CA 1
ATOM 13160 C C . TYR D 1 183 ? 44.48800 -59.04700 -52.01000 1.000 31.68000 183 TYR D C 1
ATOM 13161 O O . TYR D 1 183 ? 43.83300 -58.32600 -52.77100 1.000 34.00000 183 TYR D O 1
ATOM 13179 N N . ASP D 1 184 ? 45.01900 -60.21300 -52.37400 1.000 37.30000 184 ASP D N 1
ATOM 13180 C CA . ASP D 1 184 ? 44.98100 -60.69900 -53.75200 1.000 45.87000 184 ASP D CA 1
ATOM 13181 C C . ASP D 1 184 ? 43.97000 -61.83200 -53.94700 1.000 50.48000 184 ASP D C 1
ATOM 13182 O O . ASP D 1 184 ? 44.09400 -62.63900 -54.86700 1.000 50.65000 184 ASP D O 1
ATOM 13191 N N . GLY D 1 185 ? 42.97700 -61.91600 -53.07500 1.000 46.95000 185 GLY D N 1
ATOM 13192 C CA . GLY D 1 185 ? 42.00800 -62.98100 -53.11900 1.000 47.99000 185 GLY D CA 1
ATOM 13193 C C . GLY D 1 185 ? 42.46000 -64.26100 -52.46900 1.000 50.99000 185 GLY D C 1
ATOM 13194 O O . GLY D 1 185 ? 41.64400 -65.16900 -52.29800 1.000 52.56000 185 GLY D O 1
ATOM 13198 N N . GLU D 1 186 ? 43.71300 -64.35500 -52.07800 1.000 46.96000 186 GLU D N 1
ATOM 13199 C CA . GLU D 1 186 ? 44.23400 -65.53800 -51.41400 1.000 51.52000 186 GLU D CA 1
ATOM 13200 C C . GLU D 1 186 ? 45.09600 -65.21900 -50.21400 1.000 49.29000 186 GLU D C 1
ATOM 13201 O O . GLU D 1 186 ? 45.05500 -65.96400 -49.24200 1.000 45.72000 186 GLU D O 1
ATOM 13213 N N . ARG D 1 187 ? 45.87400 -64.13800 -50.25700 1.000 43.58000 187 ARG D N 1
ATOM 13214 C CA . ARG D 1 187 ? 46.74400 -63.77700 -49.15300 1.000 42.85000 187 ARG D CA 1
ATOM 13215 C C . ARG D 1 187 ? 46.94500 -62.26900 -49.11100 1.000 34.19000 187 ARG D C 1
ATOM 13216 O O . ARG D 1 187 ? 46.53100 -61.52300 -50.00700 1.000 32.98000 187 ARG D O 1
ATOM 13237 N N . PHE D 1 188 ? 47.60900 -61.84300 -48.04600 1.000 31.47000 188 PHE D N 1
ATOM 13238 C CA . PHE D 1 188 ? 47.85100 -60.44700 -47.76700 1.000 30.03000 188 PHE D CA 1
ATOM 13239 C C . PHE D 1 188 ? 49.33000 -60.10000 -47.93400 1.000 34.61000 188 PHE D C 1
ATOM 13240 O O . PHE D 1 188 ? 50.22400 -60.93900 -47.73200 1.000 30.66000 188 PHE D O 1
ATOM 13257 N N . TYR D 1 189 ? 49.57600 -58.83000 -48.26700 1.000 28.94000 189 TYR D N 1
ATOM 13258 C CA . TYR D 1 189 ? 50.91800 -58.25600 -48.36400 1.000 33.28000 189 TYR D CA 1
ATOM 13259 C C . TYR D 1 189 ? 50.87100 -56.92200 -47.65400 1.000 31.32000 189 TYR D C 1
ATOM 13260 O O . TYR D 1 189 ? 49.97100 -56.13100 -47.94200 1.000 27.61000 189 TYR D O 1
ATOM 13278 N N . LEU D 1 190 ? 51.81400 -56.66300 -46.74500 1.000 24.23000 190 LEU D N 1
ATOM 13279 C CA . LEU D 1 190 ? 51.88300 -55.37800 -46.06800 1.000 25.20000 190 LEU D CA 1
ATOM 13280 C C . LEU D 1 190 ? 52.79200 -54.42600 -46.84200 1.000 28.23000 190 LEU D C 1
ATOM 13281 O O . LEU D 1 190 ? 54.00300 -54.67700 -46.96900 1.000 29.10000 190 LEU D O 1
ATOM 13297 N N . LYS D 1 191 ? 52.20900 -53.34500 -47.34700 1.000 25.24000 191 LYS D N 1
ATOM 13298 C CA . LYS D 1 191 ? 52.92900 -52.39900 -48.17200 1.000 27.15000 191 LYS D CA 1
ATOM 13299 C C . LYS D 1 191 ? 53.50900 -51.24000 -47.38600 1.000 27.07000 191 LYS D C 1
ATOM 13300 O O . LYS D 1 191 ? 54.45400 -50.62100 -47.86400 1.000 30.13000 191 LYS D O 1
ATOM 13319 N N . SER D 1 192 ? 52.98300 -50.92800 -46.20800 1.000 22.91000 192 SER D N 1
ATOM 13320 C CA . SER D 1 192 ? 53.49100 -49.82400 -45.41000 1.000 20.69000 192 SER D CA 1
ATOM 13321 C C . SER D 1 192 ? 52.97300 -49.98600 -43.98900 1.000 24.79000 192 SER D C 1
ATOM 13322 O O . SER D 1 192 ? 51.91600 -50.59200 -43.75400 1.000 25.06000 192 SER D O 1
ATOM 13330 N N . LEU D 1 193 ? 53.67900 -49.36800 -43.05800 1.000 21.91000 193 LEU D N 1
ATOM 13331 C CA . LEU D 1 193 ? 53.22400 -49.29200 -41.67700 1.000 21.16000 193 LEU D CA 1
ATOM 13332 C C . LEU D 1 193 ? 53.51100 -47.92100 -41.11200 1.000 24.47000 193 LEU D C 1
ATOM 13333 O O . LEU D 1 193 ? 54.66500 -47.43600 -41.15500 1.000 21.26000 193 LEU D O 1
ATOM 13349 N N . ASN D 1 194 ? 52.44300 -47.32300 -40.55400 1.000 22.18000 194 ASN D N 1
ATOM 13350 C CA . ASN D 1 194 ? 52.50000 -46.10300 -39.78800 1.000 20.63000 194 ASN D CA 1
ATOM 13351 C C . ASN D 1 194 ? 53.05500 -44.96700 -40.63400 1.000 24.80000 194 ASN D C 1
ATOM 13352 O O . ASN D 1 194 ? 53.96600 -44.23700 -40.22500 1.000 21.97000 194 ASN D O 1
ATOM 13363 N N . ASP D 1 195 ? 52.45800 -44.78600 -41.81500 1.000 24.95000 195 ASP D N 1
ATOM 13364 C CA . ASP D 1 195 ? 52.70900 -43.60800 -42.65400 1.000 25.54000 195 ASP D CA 1
ATOM 13365 C C . ASP D 1 195 ? 51.98300 -42.37400 -42.11400 1.000 27.69000 195 ASP D C 1
ATOM 13366 O O . ASP D 1 195 ? 50.74400 -42.33500 -42.03700 1.000 24.03000 195 ASP D O 1
ATOM 13375 N N . THR D 1 196 ? 52.76400 -41.34900 -41.76500 1.000 21.08000 196 THR D N 1
ATOM 13376 C CA . THR D 1 196 ? 52.24500 -40.07500 -41.28900 1.000 24.29000 196 THR D CA 1
ATOM 13377 C C . THR D 1 196 ? 52.82000 -38.93300 -42.11100 1.000 21.35000 196 THR D C 1
ATOM 13378 O O . THR D 1 196 ? 53.00700 -37.82300 -41.62800 1.000 23.64000 196 THR D O 1
ATOM 13389 N N . CYS D 1 197 ? 53.05700 -39.19300 -43.39100 1.000 26.07000 197 CYS D N 1
ATOM 13390 C CA . CYS D 1 197 ? 53.57600 -38.16400 -44.28900 1.000 24.80000 197 CYS D CA 1
ATOM 13391 C C . CYS D 1 197 ? 52.70100 -36.90700 -44.33000 1.000 31.81000 197 CYS D C 1
ATOM 13392 O O . CYS D 1 197 ? 53.22100 -35.79300 -44.41800 1.000 27.03000 197 CYS D O 1
ATOM 13400 N N . HIS D 1 198 ? 51.39500 -37.04300 -44.14100 1.000 26.98000 198 HIS D N 1
ATOM 13401 C CA . HIS D 1 198 ? 50.49600 -35.89700 -44.18100 1.000 27.99000 198 HIS D CA 1
ATOM 13402 C C . HIS D 1 198 ? 50.63300 -34.99300 -42.97800 1.000 24.76000 198 HIS D C 1
ATOM 13403 O O . HIS D 1 198 ? 50.12900 -33.86400 -43.01200 1.000 35.69000 198 HIS D O 1
ATOM 13417 N N . LEU D 1 199 ? 51.28500 -35.43900 -41.90400 1.000 22.27000 199 LEU D N 1
ATOM 13418 C CA . LEU D 1 199 ? 51.51300 -34.56500 -40.76800 1.000 21.58000 199 LEU D CA 1
ATOM 13419 C C . LEU D 1 199 ? 52.83300 -33.78000 -40.85100 1.000 36.73000 199 LEU D C 1
ATOM 13420 O O . LEU D 1 199 ? 53.12100 -32.99400 -39.95200 1.000 31.59000 199 LEU D O 1
ATOM 13436 N N . LEU D 1 200 ? 53.64400 -33.98600 -41.89000 1.000 33.46000 200 LEU D N 1
ATOM 13437 C CA . LEU D 1 200 ? 54.92400 -33.27600 -42.02400 1.000 43.02000 200 LEU D CA 1
ATOM 13438 C C . LEU D 1 200 ? 54.80800 -31.77000 -41.78900 1.000 43.07000 200 LEU D C 1
ATOM 13439 O O . LEU D 1 200 ? 55.61900 -31.17100 -41.08000 1.000 41.95000 200 LEU D O 1
ATOM 13455 N N . VAL D 1 201 ? 53.79000 -31.14400 -42.37900 1.000 41.04000 201 VAL D N 1
ATOM 13456 C CA . VAL D 1 201 ? 53.58900 -29.71000 -42.24700 1.000 44.93000 201 VAL D CA 1
ATOM 13457 C C . VAL D 1 201 ? 53.46900 -29.22100 -40.80800 1.000 52.43000 201 VAL D C 1
ATOM 13458 O O . VAL D 1 201 ? 53.54700 -28.01400 -40.58400 1.000 50.53000 201 VAL D O 1
ATOM 13471 N N . LEU D 1 202 ? 53.31900 -30.11400 -39.82700 1.000 48.70000 202 LEU D N 1
ATOM 13472 C CA . LEU D 1 202 ? 53.20700 -29.70000 -38.43600 1.000 53.71000 202 LEU D CA 1
ATOM 13473 C C . LEU D 1 202 ? 54.53600 -29.71600 -37.68700 1.000 54.15000 202 LEU D C 1
ATOM 13474 O O . LEU D 1 202 ? 54.58000 -29.26600 -36.53900 1.000 50.33000 202 LEU D O 1
ATOM 13490 N N . ASP D 1 203 ? 55.60400 -30.24600 -38.28100 1.000 59.24000 203 ASP D N 1
ATOM 13491 C CA . ASP D 1 203 ? 56.90400 -30.31300 -37.58700 1.000 66.09000 203 ASP D CA 1
ATOM 13492 C C . ASP D 1 203 ? 57.46800 -28.89700 -37.37900 1.000 58.78000 203 ASP D C 1
ATOM 13493 O O . ASP D 1 203 ? 57.60200 -28.13500 -38.33900 1.000 66.19000 203 ASP D O 1
#

Nearest PDB structures (foldseek):
  6s2q-assembly1_A  TM=8.965E-01  e=5.212E-18  Mycobacterium tuberculosis H37Rv
  6s2q-assembly2_D  TM=9.156E-01  e=1.300E-17  Mycobacterium tuberculosis H37Rv
  4qih-assembly1_A  TM=8.958E-01  e=6.340E-18  Mycobacterium tuberculosis H37Rv
  1ebb-assembly1_A  TM=9.001E-01  e=4.799E-17  Geobacillus stearothermophilus
  6s2r-assembly1_B  TM=8.823E-01  e=7.225E-18  Mycobacterium tuberculosis H37Rv

Radius of gyration: 30.97 Å; Cα contacts (8 Å, |Δi|>4): 1748; chains: 4; bounding box: 64×60×93 Å

InterPro domains:
  IPR013078 Histidine phosphatase superfamily, clade-1 [PF00300] (21-213)
  IPR013078 Histidine phosphatase superfamily, clade-1 [SM00855] (20-173)
  IPR013078 Histidine phosphatase superfamily, clade-1 [cd07067] (20-212)
  IPR029033 Histidine phosphatase superfamily [G3DSA:3.40.50.1240] (18-218)
  IPR029033 Histidine phosphatase superfamily [SSF53254] (18-216)
  IPR050275 Phosphoglycerate Mutase/Phosphatase [PTHR48100] (17-203)

Foldseek 3Di:
DAKEKEWEFFAFPCNVQQFAAQQHAGAHDPRSLVLLLLLLVVCPPPPFQEEEEEPGHSQVNSVVNNCVVSVHYYHYDNLQRGWFLAPRHGHRVVVVCVVPVPLVVQCLQFCQVRPHPRTDNVVVNLVSLVVVLVVVLVDPTRYYYYYHHLLSVLSNVCVLQVNDSRCSNVADEDHRFIWIWDDDSPGIDTPDTHDSVSCPVVD/DAKEKEWEFFAFPCNVQQFAAQPNAGAHDPVRLVLLLLLLVVAQVPHFQEEEFEPRRSQVVSSVSNCVVRVHHYHYDNLQRGWFPAPRGGHRDVVVCVVPVPLVVQCLQFCQVRPHPPTDNVVVNLVSLVVVLVVVLPDDTRYYYYYHHLQSVLSNVCVLQVNDSRCSNVADEHHRFIWMWDDDSDGIDTDDTHDSVSCPVVD/DAKEKEWEFFAFPCVVVQFQAQQNAGAHDPVRLVLLLLLLVVALVPHFQEEEEEPRRRQVVSVCSNCVVNVHYYHYDNLQRGWFQPPSGTDRVVVVCVVPVPLVVQCLQFCQVRPHPPTDNVVVNLVSLVVVLVVVLPDPTRYYYYYHHLQSVLSNVCVQQVNDSRCSNVADEHHRFIWIWDDDNPGIDTPDGHDSVSCPVVD/DAKEKEWEFFAFPVVVVQFQAAPNAGAHDPRRLVLLLLLLVVPPPPHAQEEEEEPRHRQVSSSCSRCVVSVHYYHYDNLQRGWFLAPSGGPRPVVCCVVPVPLVVQCLQFCQVRPHPGTPNVVVNLVSLVVVLVVVLVDDTRYYYYYHHLLSVLSNVCVQQVNDSRCSNVADAHHRFIWMWDDDSPGIDTDDTHDSVSCVVVD

B-factor: mean 41.89, std 14.53, range [18.86, 111.98]